Protein AF-A0A8B7BZ62-F1 (afdb_monomer)

Mean predicted aligned error: 19.77 Å

Organism: Phoenix dactylifera (NCBI:txid42345)

Sequence (1142 aa):
MVQLINSLLLLLLLLLPSIHLFSSAEAVYVDVVDFGAKPDGKTDSTKSFLSAWDAACGSTGPATILVPAGFFLVGHLAFYGPCKSSNITLQNDGTLVAPSDYANFGKVKQWMMFDRVQGLSVYGGTIDGRGSSLWACKTSGGNCPQGSTSLTFRNSKDVMIKGLSSIDSELYHIVIEGCQGVTVQGVKVRAPGNSPNTDGIHVQGSTDVTITGTSIGTGDDCVSVGPGTAGLWIEQVACGPGHGISIGSLGKSYDEKGVENVTVRTTVFAGTQNGLRIKTWGRPSKGFVKDVLFQNAVMHNVKHPVIIDQYYCPHHIDCPGQDSGVKISQVTYSNIRGSSASQVAVTFNCSSTNPCTGIRLEEIDLTHGNEPAKSSCECAEGTASGFVEPPSFYSVLNYGAKADGKTDSAQPLLKAWAAACRSSSPATIHVPAGSFLVSQAIFHGPCKNTAIKFSIHGTIVSPSYYGKSDASGKWIAFNNVEGVTIRGGNLDARGGALWTCKFDGRSCPTGAPSLIVSNSKNIAIDGVTSINSELFHIVILGCQGVRIRGVHILASENSPNTDGIHVQMSTGVSIVQANIRTGDDCISIGPGTSHLWIERVFCGPGHGISIGSLGKLGEGLQVEGVQNITVKSVMFANTQNGFRIKTWGTNARGYVKEVVFVDAVMRNVQNPIIIDQNYCPGNHNCPGQNSGIEISHVKYKNIRGTSATKVAVNFNCSPRNPCNGIRLKDIKLMYQNQWARCYCKHAYGIATGSRQLLLFVPRNSSQTPLKPLSISLPSPAVSPPPKSHCLSLRGLEMEEGEEVRNKQVVMKGFIAGAPKETDMELREGKARLRAPKGSGAILVKNLYLSCDPYMRGRMRENYDSYIPPFQPGSVIEGFGVSKVVDSDNPGFSAGELVSGLTGWEEYSLISKTEQLRKIQIKDIPLSYHVGLLGMPGFTAYAGFYEICSPKFGEYVFVSAASGAVGQLVGQLAKLYGCYVVGSAGTRQKVDLLKNKLGFDEAFNYKEESDLNIALKRCFPKGIDIYFDNVGGPMLDAALLNMRPHGRIAVCGMVSQHGVSDPQGIRNLHCLVSKSIRMQGFLQHDYLHLFPQFLDHIVSYYKQGKIVYMEDMSEGLESAPNSFVGLFTGKNVGKQVVWVSKE

pLDDT: mean 88.71, std 15.51, range [21.8, 98.88]

Nearest PDB structures (foldseek):
  4nh4-assembly1_A  TM=9.895E-01  e=1.134E-40  Zingiber officinale
  6eow-assembly1_A  TM=9.906E-01  e=1.157E-39  Rubus idaeus
  6ytz-assembly1_A-2  TM=9.722E-01  e=2.496E-40  Malus domestica
  6ysb-assembly2_A  TM=9.800E-01  e=1.263E-39  Pyrus ussuriensis x Pyrus communis
  6eow-assembly2_D-2  TM=9.826E-01  e=6.972E-39  Rubus idaeus

Secondary structure (DSSP, 8-state):
--HHHHHHHHHHHT-----------PPEEEEGGGGT--TEEEEE-HHHHHHHHHHHHT-SS-EEEEE-SSEEE---EEEE---S-S-EEEEE-SEEE--S-HHHHTTSSEEEEEES-BSEEEES-EEE--THHHHHHHHTT-------EEEEEES-EEEEEES-EEE--SS-SEEEES-EEEEEES-EEE--TT-TT--SEEEES-EEEEEES-EEE-SS-SEEE-TT-EEEEEEEEEE-SBS-EEEEEE-SSSS---EEEEEEEEEEEESBSEEEEEEEESS----EEEEEEEEEEEEEEESEEEEEEEEE-GGG-S-TTPPP--EEEEEEEEEEEEEESSSEEEEEE--SSS-EEEEEEEEEEEEETTEE-EEEEESEEEEEEEEEESPEEEEGGGGT--TEEEEE-HHHHHHHHHHHHH-SS-EEEEE-SSEEE-S-EEEE---S-S-EEEEE-SEEE--SSS--S-TT--SEEEES-BSEEEES-EEE--THHHHHHHHTT--------SEEEES-EEEEEES-EEES-SS-SEEEES-EEEEEES-EEE--TT-TT--SEEEES-EEEEEES-EEE-SS-SEEE-TT-EEEEEEEEEE-SBS-EEEEEE--S-TTPBPPPEEEEEEEEEEEESBSEEEEEEEESSS-BEEEEEEEEEEEEEEEESEEEEEEEEE-GGG-S--SS---EEEEEEEEEEEEEEESSSEEEEEE--SSS-EEEEEEEEEEEEETTEEPEEEEESEEEEEES-TT-------S--S--PPP-PPP---------------------PPTT-EEEEEEEEE-S--SSS--GGGEEEEEEEEESSPPTTS--EEEEEEEEE--TTHHHHTSSS---SSPPPPTTSBPEEEEEEEEEEESSTT--TT-EEEEEEESBSEEEES-GGG-EE----SS-GGGGGTTTSHHHHHHHHIIIIII---TT-EEEETTTTBTTHHHHHHHHHHTT-EEEEEESSHHHHHHHHHTT--SEEEETTT-S-HHHHHHHH-TT-EEEEEESS-HHHHHHHHHHEEEEEEEEE---GGGTT-SSPPPPS-TTHHHHTT-EEEE--GGGGGGGHHHHHHHHHHHHHTT-S---EEEEESGGGHHHHHHHHHHT--SBEEEEE-S--

Solvent-accessible surface area (backbone atoms only — not comparable to full-atom values): 55245 Å² total; per-residue (Å²): 127,69,72,66,53,56,58,54,52,57,55,58,66,71,66,62,73,80,81,66,81,70,69,75,58,68,69,46,76,36,50,26,53,84,52,68,32,41,61,72,52,70,48,78,20,39,67,12,51,52,52,37,44,53,55,41,35,65,26,81,27,44,17,36,38,36,39,63,72,38,29,29,19,33,60,76,41,79,49,74,41,78,40,64,21,63,40,37,33,41,42,30,60,20,31,43,31,44,64,84,54,42,78,64,51,14,65,40,63,54,30,31,34,40,34,38,38,45,30,39,34,39,36,38,30,36,39,36,34,65,15,66,66,50,38,53,34,54,75,71,70,50,98,60,57,82,26,19,21,40,35,36,41,30,54,24,33,47,33,39,40,35,50,30,33,40,32,30,31,33,14,32,36,32,38,39,32,47,25,40,41,36,40,38,35,45,33,36,35,45,39,58,55,83,33,64,60,20,26,33,37,35,38,25,43,22,34,46,34,37,42,30,56,26,41,26,20,14,28,18,30,32,34,32,34,33,54,38,23,35,41,37,41,37,34,46,34,40,30,39,34,16,41,17,39,30,43,35,73,38,40,87,41,52,82,49,54,36,33,34,44,37,38,39,34,46,31,38,32,38,59,10,52,22,31,46,36,39,35,24,26,10,32,68,24,69,21,36,40,36,49,32,39,41,31,46,34,42,33,39,47,10,35,30,38,35,34,38,34,25,64,43,46,79,92,61,61,98,33,83,91,40,54,14,34,42,40,40,34,42,38,37,41,31,44,35,35,42,32,18,64,28,59,55,24,34,37,36,44,36,15,85,86,30,45,29,37,56,34,36,42,30,34,28,44,34,22,27,82,94,40,72,19,27,25,41,77,35,49,65,42,64,52,72,46,79,58,59,34,38,42,47,48,36,50,23,56,85,48,71,30,44,64,71,52,70,48,71,23,25,66,14,48,52,50,33,46,55,53,42,29,65,28,91,54,51,20,34,36,33,43,63,72,43,30,28,14,34,68,50,40,78,49,74,42,81,45,76,26,56,43,37,34,41,39,32,62,19,34,44,29,42,62,85,74,75,71,71,42,62,100,81,40,53,33,34,36,40,36,39,37,45,30,38,34,42,34,37,29,35,41,36,41,51,14,62,64,49,44,52,37,53,73,72,70,50,95,64,71,83,48,28,32,45,33,37,42,30,54,26,34,48,35,37,40,37,44,34,32,40,29,31,33,36,14,30,32,35,39,42,33,48,27,40,39,35,42,36,31,49,32,38,36,47,41,54,59,79,34,64,64,22,26,35,39,36,38,24,42,22,35,48,34,35,43,34,48,31,40,30,25,17,27,19,30,34,34,30,37,34,53,39,22,31,45,35,40,38,35,47,32,40,32,40,35,17,42,18,41,29,40,38,77,41,41,79,64,55,73,78,41,81,45,59,38,31,35,46,34,39,38,34,46,35,38,38,35,56,12,54,23,31,45,37,38,34,25,22,12,21,59,10,35,38,40,40,35,48,32,38,40,35,42,33,41,36,37,48,12,40,33,36,34,35,36,32,24,56,45,52,81,88,78,61,93,59,71,76,74,33,11,37,46,39,36,35,41,38,35,39,34,46,34,36,44,31,25,63,30,63,52,29,33,39,36,44,36,11,82,82,29,43,30,36,56,33,34,41,32,39,66,49,48,27,22,94,94,35,81,36,35,57,46,76,34,49,65,41,56,51,77,47,82,48,99,81,71,76,76,79,75,85,81,81,84,91,78,82,92,74,88,74,78,87,81,87,81,85,89,87,83,90,86,90,89,84,87,88,84,89,86,78,97,70,87,79,72,82,74,94,74,65,66,40,86,24,51,31,37,26,35,66,54,73,52,75,48,59,76,52,49,85,46,39,46,79,42,86,45,74,38,62,78,57,32,59,80,92,61,45,15,32,22,28,37,36,29,28,38,40,54,60,79,70,56,60,61,18,36,32,88,88,64,100,50,99,53,79,53,64,59,60,73,34,65,40,72,34,43,22,30,29,35,29,62,22,50,42,26,90,91,51,54,61,72,40,44,34,33,28,77,39,49,46,33,45,58,36,78,41,62,71,54,86,64,50,41,74,64,80,73,81,94,53,67,69,68,38,51,51,28,71,73,16,67,37,30,47,37,23,49,48,39,44,56,66,62,38,55,75,59,72,67,38,33,34,40,28,36,51,18,46,26,50,34,26,45,48,36,48,36,54,38,43,76,57,47,31,48,32,37,32,29,23,79,38,66,71,47,23,50,42,39,39,76,69,53,64,31,77,42,58,40,36,65,80,78,50,95,47,62,49,60,54,47,42,72,78,29,80,84,32,30,40,32,36,44,32,40,30,38,54,74,61,44,35,30,45,44,74,38,44,29,72,65,13,22,33,21,39,70,42,42,58,71,47,66,41,46,84,74,68,73,82,72,81,43,62,66,40,36,68,80,27,54,35,49,74,44,75,65,59,58,76,85,47,54,89,47,49,66,61,48,49,56,51,52,53,48,35,41,78,69,64,73,46,79,85,57,66,32,78,39,74,37,68,86,39,43,48,55,59,46,37,31,59,82,74,57,68,60,50,24,28,46,34,30,40,53,45,86,133

Radius of gyration: 40.84 Å; Cα contacts (8 Å, |Δi|>4): 3275; chains: 1; bounding box: 92×83×151 Å

Foldseek 3Di:
DVVVVVVVVVVVVVPDDDPPVPPQQPAAEQELVVLPWDQEQPDASAVSVQVSLVVCLAGLHAYEYEDAAGETEYFAAEREDPGNDQAYEYEHPYEYAYDQPQQVRQQAAARHEYEAYHRYEYDAYEYEQNQPVQQVCVVVVHPGHQFYARYEYYLYEQYHYEHYEYENGNAEPYEYYNYENYEAYLYEYDDDLSRPRHEDYEYELYEQYEYANYEYEYVEEPYEYYFNYENYHAENYEYDAYAEYEYDQAPPDQETHEYEDHEHEHYEYANYQEHYEYHYDQAHHPYEYYHYHAENYEYHQHAAHADYYQHDQPPVPPHPPHGHNYAAEQHEHEQYEYEYVHLAHHEAPHGPVHAYYAYEAYNHYYPYVLHFGAHEHDSYYYDYDDDDTPAYEQELVVLPWDQALPDASQRSQQVSLVVCLADCTAYEYEDAAHETEHLAHEREDDGNDQRYEYEYHYEYEYDQAFDSDDVVQAHAEYEAYHNYEYEAYEQHDNLVNQQVCVVVVHDGDQFHESYEYELYEQYEYEHYEYENGVAEHYEYYNYEAYEYYNYEYDDDLCRPRHADYEYELYENYEHENYEHEYNEEPYEYYANYEHYHYYNYEDDAYAEHEYDQADLDAADAETHEYENAEHEQYEYANYQEHYEYHYAQHNYAYEYEHAEAERYEYHAYAAHAEYHNHDDPPVPPHPDRAHNYAAEQHEHEQYEYEHNDLERAEADHGPVHAHYAYEAENHYYDYPNHGGEHDHDSHYYAYDHDPDYDPYDDDDDDDDDDDDHDDDDDDDDDDDDDDDDDDDDDDDDPDPDDKDKKKFKFAAAADQFQAALVRIDIDIDIDGLEADAPLQKFKWFFFKFFQDLLLLVLSHDDDPRPDHHDDHPDFRKGKTKTATRYGNRPVDDGGWIKIFIAGLMRMGIGSPCVRIDTDPDDPDDRNCCCACLHQLVLLLVCLQCPQQVDAAAFAEEEEQLQARNNLNNQLVCVVRRYQYEYEAQDPVSQCCCVPPSPHPGYDHPVPDPALLVVQCVSCVPFHQEYEDAADDRNVLSNLVRHAAQHTYEHAYHLNQSRDNDGDDRDNCVSCVVRVYHYDYDGSVVVVVCSVVSCVVSVSCVVVVSRDADEDEAEASSCVSVLNSCVSVRNTGHTYMYGHDDD

InterPro domains:
  IPR000743 Glycoside hydrolase, family 28 [PF00295] (57-381)
  IPR000743 Glycoside hydrolase, family 28 [PF00295] (421-742)
  IPR000743 Glycoside hydrolase, family 28 [PS00502] (600-613)
  IPR006626 Parallel beta-helix repeat [SM00710] (179-205)
  IPR006626 Parallel beta-helix repeat [SM00710] (206-227)
  IPR006626 Parallel beta-helix repeat [SM00710] (259-280)
  IPR006626 Parallel beta-helix repeat [SM00710] (323-363)
  IPR006626 Parallel beta-helix repeat [SM00710] (543-569)
  IPR006626 Parallel beta-helix repeat [SM00710] (570-591)
  IPR006626 Parallel beta-helix repeat [SM00710] (593-613)
  IPR006626 Parallel beta-helix repeat [SM00710] (626-647)
  IPR006626 Parallel beta-helix repeat [SM00710] (690-730)
  IPR011032 GroES-like superfamily [SSF50129] (804-970)
  IPR011050 Pectin lyase fold/virulence factor [SSF51126] (12-393)
  IPR011050 Pectin lyase fold/virulence factor [SSF51126] (390-755)
  IPR012334 Pectin lyase fold [G3DSA:2.160.20.10] (17-390)
  IPR012334 Pectin lyase fold [G3DSA:2.160.20.10] (391-771)
  IPR013149 Alcohol dehydrogenase-like, C-terminal [PF00107] (964-1097)
  IPR020843 Enoylreductase domain [SM00829] (821-1137)
  IPR036291 NAD(P)-binding domain superfamily [SSF51735] (930-1100)

Structure (mmCIF, N/CA/C/O backbone):
data_AF-A0A8B7BZ62-F1
#
_entry.id   AF-A0A8B7BZ62-F1
#
loop_
_atom_site.group_PDB
_atom_site.id
_atom_site.type_symbol
_atom_site.label_atom_id
_atom_site.label_alt_id
_atom_site.label_comp_id
_atom_site.label_asym_id
_atom_site.label_entity_id
_atom_site.label_seq_id
_atom_site.pdbx_PDB_ins_code
_atom_site.Cartn_x
_atom_site.Cartn_y
_atom_site.Cartn_z
_atom_site.occupancy
_atom_site.B_iso_or_equiv
_atom_site.auth_seq_id
_atom_site.auth_comp_id
_atom_site.auth_asym_id
_atom_site.auth_atom_id
_atom_site.pdbx_PDB_model_num
ATOM 1 N N . MET A 1 1 ? -15.521 14.705 -86.692 1.00 53.94 1 MET A N 1
ATOM 2 C CA . MET A 1 1 ? -15.044 13.504 -85.967 1.00 53.94 1 MET A CA 1
ATOM 3 C C . MET A 1 1 ? -13.571 13.153 -86.238 1.00 53.94 1 MET A C 1
ATOM 5 O O . MET A 1 1 ? -13.030 12.355 -85.496 1.00 53.94 1 MET A O 1
ATOM 9 N N . VAL A 1 2 ? -12.884 13.782 -87.209 1.00 53.28 2 VAL A N 1
ATOM 10 C CA . VAL A 1 2 ? -11.437 13.561 -87.463 1.00 53.28 2 VAL A CA 1
ATOM 11 C C . VAL A 1 2 ? -10.533 14.599 -86.763 1.00 53.28 2 VAL A C 1
ATOM 13 O O . VAL A 1 2 ? -9.406 14.288 -86.400 1.00 53.28 2 VAL A O 1
ATOM 16 N N . GLN A 1 3 ? -11.033 15.801 -86.446 1.00 50.19 3 GLN A N 1
ATOM 17 C CA . GLN A 1 3 ? -10.258 16.819 -85.711 1.00 50.19 3 GLN A CA 1
ATOM 18 C C . GLN A 1 3 ? -10.189 16.606 -84.187 1.00 50.19 3 GLN A C 1
ATOM 20 O O . GLN A 1 3 ? -9.218 17.034 -83.578 1.00 50.19 3 GLN A O 1
ATOM 25 N N . LEU A 1 4 ? -11.142 15.894 -83.568 1.00 51.44 4 LEU A N 1
ATOM 26 C CA . LEU A 1 4 ? -11.062 15.564 -82.133 1.00 51.44 4 LEU A CA 1
ATOM 27 C C . LEU A 1 4 ? -10.100 14.401 -81.835 1.00 51.44 4 LEU A C 1
ATOM 29 O O . LEU A 1 4 ? -9.593 14.300 -80.724 1.00 51.44 4 LEU A O 1
ATOM 33 N N . ILE A 1 5 ? -9.827 13.541 -82.821 1.00 59.56 5 ILE A N 1
ATOM 34 C CA . ILE A 1 5 ? -8.940 12.381 -82.653 1.00 59.56 5 ILE A CA 1
ATOM 35 C C . ILE A 1 5 ? -7.467 12.815 -82.741 1.00 59.56 5 ILE A C 1
ATOM 37 O O . ILE A 1 5 ? -6.643 12.347 -81.960 1.00 59.56 5 ILE A O 1
ATOM 41 N N . ASN A 1 6 ? -7.141 13.791 -83.596 1.00 54.41 6 ASN A N 1
ATOM 42 C CA . ASN A 1 6 ? -5.765 14.282 -83.735 1.00 54.41 6 ASN A CA 1
ATOM 43 C C . ASN A 1 6 ? -5.299 15.152 -82.555 1.00 54.41 6 ASN A C 1
ATOM 45 O O . ASN A 1 6 ? -4.122 15.111 -82.205 1.00 54.41 6 ASN A O 1
ATOM 49 N N . SER A 1 7 ? -6.200 15.882 -81.888 1.00 55.78 7 SER A N 1
ATOM 50 C CA . SER A 1 7 ? -5.852 16.630 -80.669 1.00 55.78 7 SER A CA 1
ATOM 51 C C . SER A 1 7 ? -5.671 15.725 -79.445 1.00 55.78 7 SER A C 1
ATOM 53 O O . SER A 1 7 ? -4.888 16.061 -78.562 1.00 55.78 7 SER A O 1
ATOM 55 N N . LEU A 1 8 ? -6.329 14.559 -79.407 1.00 54.66 8 LEU A N 1
ATOM 56 C CA . LEU A 1 8 ? -6.158 13.582 -78.326 1.00 54.66 8 LEU A CA 1
ATOM 57 C C . LEU A 1 8 ? -4.870 12.754 -78.492 1.00 54.66 8 LEU A C 1
ATOM 59 O O . LEU A 1 8 ? -4.229 12.420 -77.498 1.00 54.66 8 LEU A O 1
ATOM 63 N N . LEU A 1 9 ? -4.440 12.490 -79.734 1.00 55.69 9 LEU A N 1
ATOM 64 C CA . LEU A 1 9 ? -3.168 11.809 -80.009 1.00 55.69 9 LEU A CA 1
ATOM 65 C C . LEU A 1 9 ? -1.947 12.688 -79.687 1.00 55.69 9 LEU A C 1
ATOM 67 O O . LEU A 1 9 ? -0.960 12.186 -79.156 1.00 55.69 9 LEU A O 1
ATOM 71 N N . LEU A 1 10 ? -2.019 14.000 -79.949 1.00 55.00 10 LEU A N 1
ATOM 72 C CA . LEU A 1 10 ? -0.923 14.926 -79.630 1.00 55.00 10 LEU A CA 1
ATOM 73 C C . LEU A 1 10 ? -0.783 15.177 -78.116 1.00 55.00 10 LEU A C 1
ATOM 75 O O . LEU A 1 10 ? 0.328 15.385 -77.635 1.00 55.00 10 LEU A O 1
ATOM 79 N N . LEU A 1 11 ? -1.886 15.108 -77.355 1.00 52.31 11 LEU A N 1
ATOM 80 C CA . LEU A 1 11 ? -1.854 15.223 -75.892 1.00 52.31 11 LEU A CA 1
ATOM 81 C C . LEU A 1 11 ? -1.342 13.939 -75.211 1.00 52.31 11 LEU A C 1
ATOM 83 O O . LEU A 1 11 ? -0.694 14.027 -74.172 1.00 52.31 11 LEU A O 1
ATOM 87 N N . LEU A 1 12 ? -1.571 12.757 -75.805 1.00 51.06 12 LEU A N 1
ATOM 88 C CA . LEU A 1 12 ? -1.003 11.496 -75.306 1.00 51.06 12 LEU A CA 1
ATOM 89 C C . LEU A 1 12 ? 0.510 11.375 -75.563 1.00 51.06 12 LEU A C 1
ATOM 91 O O . LEU A 1 12 ? 1.207 10.734 -74.782 1.00 51.06 12 LEU A O 1
ATOM 95 N N . LEU A 1 13 ? 1.032 12.010 -76.617 1.00 51.09 13 LEU A N 1
ATOM 96 C CA . LEU A 1 13 ? 2.467 12.007 -76.943 1.00 51.09 13 LEU A CA 1
ATOM 97 C C . LEU A 1 13 ? 3.294 13.004 -76.109 1.00 51.09 13 LEU A C 1
ATOM 99 O O . LEU A 1 13 ? 4.507 12.844 -76.013 1.00 51.09 13 LEU A O 1
ATOM 103 N N . LEU A 1 14 ? 2.654 13.986 -75.462 1.00 49.59 14 LEU A N 1
ATOM 104 C CA . LEU A 1 14 ? 3.299 14.947 -74.549 1.00 49.59 14 LEU A CA 1
ATOM 105 C C . LEU A 1 14 ? 3.217 14.540 -73.062 1.00 49.59 14 LEU A C 1
ATOM 107 O O . LEU A 1 14 ? 3.770 15.230 -72.210 1.00 49.59 14 LEU A O 1
ATOM 111 N N . LEU A 1 15 ? 2.563 13.413 -72.751 1.00 44.78 15 LEU A N 1
ATOM 112 C CA . LEU A 1 15 ? 2.465 12.816 -71.408 1.00 44.78 15 LEU A CA 1
ATOM 113 C C . LEU A 1 15 ? 3.318 11.547 -71.244 1.00 44.78 15 LEU A C 1
ATOM 115 O O . LEU A 1 15 ? 3.118 10.789 -70.298 1.00 44.78 15 LEU A O 1
ATOM 119 N N . LEU A 1 16 ? 4.290 11.322 -72.130 1.00 42.06 16 LEU A N 1
ATOM 120 C CA . LEU A 1 16 ? 5.411 10.429 -71.855 1.00 42.06 16 LEU A CA 1
ATOM 121 C C . LEU A 1 16 ? 6.459 11.222 -71.058 1.00 42.06 16 LEU A C 1
ATOM 123 O O . LEU A 1 16 ? 7.265 11.923 -71.674 1.00 42.06 16 LEU A O 1
ATOM 127 N N . PRO A 1 17 ? 6.514 11.140 -69.711 1.00 44.03 17 PRO A N 1
ATOM 128 C CA . PRO A 1 17 ? 7.795 11.348 -69.074 1.00 44.03 17 PRO A CA 1
ATOM 129 C C . PRO A 1 17 ? 8.704 10.244 -69.607 1.00 44.03 17 PRO A C 1
ATOM 131 O O . PRO A 1 17 ? 8.302 9.085 -69.728 1.00 44.03 17 PRO A O 1
ATOM 134 N N . SER A 1 18 ? 9.914 10.637 -69.971 1.00 44.94 18 SER A N 1
ATOM 135 C CA . SER A 1 18 ? 11.035 9.774 -70.288 1.00 44.94 18 SER A CA 1
ATOM 136 C C . SER A 1 18 ? 10.975 8.491 -69.456 1.00 44.94 18 SER A C 1
ATOM 138 O O . SER A 1 18 ? 11.281 8.509 -68.262 1.00 44.94 18 SER A O 1
ATOM 140 N N . ILE A 1 19 ? 10.607 7.366 -70.078 1.00 43.09 19 ILE A N 1
ATOM 141 C CA . ILE A 1 19 ? 10.974 6.050 -69.561 1.00 43.09 19 ILE A CA 1
ATOM 142 C C . ILE A 1 19 ? 12.484 5.976 -69.779 1.00 43.09 19 ILE A C 1
ATOM 144 O O . ILE A 1 19 ? 12.987 5.364 -70.718 1.00 43.09 19 ILE A O 1
ATOM 148 N N . HIS A 1 20 ? 13.229 6.661 -68.913 1.00 37.16 20 HIS A N 1
ATOM 149 C CA . HIS A 1 20 ? 14.495 6.113 -68.502 1.00 37.16 20 HIS A CA 1
ATOM 150 C C . HIS A 1 20 ? 14.131 4.735 -67.967 1.00 37.16 20 HIS A C 1
ATOM 152 O O . HIS A 1 20 ? 13.368 4.611 -67.008 1.00 37.16 20 HIS A O 1
ATOM 158 N N . LEU A 1 21 ? 14.619 3.701 -68.647 1.00 38.03 21 LEU A N 1
ATOM 159 C CA . LEU A 1 21 ? 14.908 2.432 -68.011 1.00 38.03 21 LEU A CA 1
ATOM 160 C C . LEU A 1 21 ? 15.762 2.777 -66.785 1.00 38.03 21 LEU A C 1
ATOM 162 O O . LEU A 1 21 ? 16.986 2.841 -66.868 1.00 38.03 21 LEU A O 1
ATOM 166 N N . PHE A 1 22 ? 15.119 3.090 -65.658 1.00 36.06 22 PHE A N 1
ATOM 167 C CA . PHE A 1 22 ? 15.750 2.976 -64.364 1.00 36.06 22 PHE A CA 1
ATOM 168 C C . PHE A 1 22 ? 16.018 1.487 -64.255 1.00 36.06 22 PHE A C 1
ATOM 170 O O . PHE A 1 22 ? 15.129 0.699 -63.939 1.00 36.06 22 PHE A O 1
ATOM 177 N N . SER A 1 23 ? 17.237 1.101 -64.631 1.00 39.88 23 SER A N 1
ATOM 178 C CA . SER A 1 23 ? 17.841 -0.121 -64.141 1.00 39.88 23 SER A CA 1
ATOM 179 C C . SER A 1 23 ? 17.548 -0.129 -62.647 1.00 39.88 23 SER A C 1
ATOM 181 O O . SER A 1 23 ? 18.068 0.720 -61.924 1.00 39.88 23 SER A O 1
ATOM 183 N N . SER A 1 24 ? 16.653 -1.010 -62.198 1.00 44.72 24 SER A N 1
ATOM 184 C CA . SER A 1 24 ? 16.583 -1.384 -60.792 1.00 44.72 24 SER A CA 1
ATOM 185 C C . SER A 1 24 ? 18.014 -1.748 -60.434 1.00 44.72 24 SER A C 1
ATOM 187 O O . SER A 1 24 ? 18.518 -2.744 -60.947 1.00 44.72 24 SER A O 1
ATOM 189 N N . ALA A 1 25 ? 18.710 -0.889 -59.688 1.00 54.84 25 ALA A N 1
ATOM 190 C CA . ALA A 1 25 ? 20.046 -1.211 -59.224 1.00 54.84 25 ALA A CA 1
ATOM 191 C C . ALA A 1 25 ? 19.901 -2.515 -58.436 1.00 54.84 25 ALA A C 1
ATOM 193 O O . ALA A 1 25 ? 19.158 -2.552 -57.454 1.00 54.84 25 ALA A O 1
ATOM 194 N N . GLU A 1 26 ? 20.499 -3.596 -58.941 1.00 61.78 26 GLU A N 1
ATOM 195 C CA . GLU A 1 26 ? 20.490 -4.884 -58.256 1.00 61.78 26 GLU A CA 1
ATOM 196 C C . GLU A 1 26 ? 20.993 -4.671 -56.829 1.00 61.78 26 GLU A C 1
ATOM 198 O O . GLU A 1 26 ? 21.992 -3.984 -56.603 1.00 61.78 26 GLU A O 1
ATOM 203 N N . ALA A 1 27 ? 20.254 -5.210 -55.860 1.00 71.56 27 ALA A N 1
ATOM 204 C CA . ALA A 1 27 ? 20.668 -5.150 -54.473 1.00 71.56 27 ALA A CA 1
ATOM 205 C C . ALA A 1 27 ? 21.987 -5.918 -54.328 1.00 71.56 27 ALA A C 1
ATOM 207 O O . ALA A 1 27 ? 22.071 -7.092 -54.693 1.00 71.56 27 ALA A O 1
ATOM 208 N N . VAL A 1 28 ? 23.018 -5.255 -53.807 1.00 84.19 28 VAL A N 1
ATOM 209 C CA . VAL A 1 28 ? 24.331 -5.876 -53.612 1.00 84.19 28 VAL A CA 1
ATOM 210 C C . VAL A 1 28 ? 24.292 -6.680 -52.318 1.00 84.19 28 VAL A C 1
ATOM 212 O O . VAL A 1 28 ? 24.067 -6.119 -51.247 1.00 84.19 28 VAL A O 1
ATOM 215 N N . TYR A 1 29 ? 24.520 -7.988 -52.409 1.00 91.31 29 TYR A N 1
ATOM 216 C CA . TYR A 1 29 ? 24.667 -8.872 -51.254 1.00 91.31 29 TYR A CA 1
ATOM 217 C C . TYR A 1 29 ? 26.150 -9.127 -50.989 1.00 91.31 29 TYR A C 1
ATOM 219 O O . TYR A 1 29 ? 26.885 -9.521 -51.891 1.00 91.31 29 TYR A O 1
ATOM 227 N N . VAL A 1 30 ? 26.586 -8.868 -49.758 1.00 93.94 30 VAL A N 1
ATOM 228 C CA . VAL A 1 30 ? 27.984 -8.937 -49.327 1.00 93.94 30 VAL A CA 1
ATOM 229 C C . VAL A 1 30 ? 28.073 -9.879 -48.125 1.00 93.94 30 VAL A C 1
ATOM 231 O O . VAL A 1 30 ? 27.804 -9.466 -46.998 1.00 93.94 30 VAL A O 1
ATOM 234 N N . ASP A 1 31 ? 28.417 -11.148 -48.342 1.00 96.44 31 ASP A N 1
ATOM 235 C CA . ASP A 1 31 ? 28.664 -12.092 -47.244 1.00 96.44 31 ASP A CA 1
ATOM 236 C C . ASP A 1 31 ? 30.082 -11.887 -46.697 1.00 96.44 31 ASP A C 1
ATOM 238 O O . ASP A 1 31 ? 31.056 -11.913 -47.447 1.00 96.44 31 ASP A O 1
ATOM 242 N N . VAL A 1 32 ? 30.232 -11.682 -45.386 1.00 97.56 32 VAL A N 1
ATOM 243 C CA . VAL A 1 32 ? 31.555 -11.478 -44.766 1.00 97.56 32 VAL A CA 1
ATOM 244 C C . VAL A 1 32 ? 32.507 -12.665 -44.973 1.00 97.56 32 VAL A C 1
ATOM 246 O O . VAL A 1 32 ? 33.730 -12.478 -44.961 1.00 97.56 32 VAL A O 1
ATOM 249 N N . VAL A 1 33 ? 31.979 -13.876 -45.184 1.00 97.12 33 VAL A N 1
ATOM 250 C CA . VAL A 1 33 ? 32.766 -15.089 -45.457 1.00 97.12 33 VAL A CA 1
ATOM 251 C C . VAL A 1 33 ? 33.427 -15.029 -46.835 1.00 97.12 33 VAL A C 1
ATOM 253 O O . VAL A 1 33 ? 34.568 -15.478 -46.969 1.00 97.12 33 VAL A O 1
ATOM 256 N N . ASP A 1 34 ? 32.801 -14.377 -47.820 1.00 96.94 34 ASP A N 1
ATOM 257 C CA . ASP A 1 34 ? 33.391 -14.165 -49.153 1.00 96.94 34 ASP A CA 1
ATOM 258 C C . ASP A 1 34 ? 34.636 -13.261 -49.094 1.00 96.94 34 ASP A C 1
ATOM 260 O O . ASP A 1 34 ? 35.518 -13.329 -49.950 1.00 96.94 34 ASP A O 1
ATOM 264 N N . PHE A 1 35 ? 34.758 -12.464 -48.028 1.00 96.75 35 PHE A N 1
ATOM 265 C CA . PHE A 1 35 ? 35.924 -11.627 -47.722 1.00 96.75 35 PHE A CA 1
ATOM 266 C C . PHE A 1 35 ? 36.904 -12.308 -46.751 1.00 96.75 35 PHE A C 1
ATOM 268 O O . PHE A 1 35 ? 37.828 -11.673 -46.232 1.00 96.75 35 PHE A O 1
ATOM 275 N N . GLY A 1 36 ? 36.723 -13.606 -46.489 1.00 96.31 36 GLY A N 1
ATOM 276 C CA . GLY A 1 36 ? 37.626 -14.431 -45.688 1.00 96.31 36 GLY A CA 1
ATOM 277 C C . GLY A 1 36 ? 37.320 -14.488 -44.190 1.00 96.31 36 GLY A C 1
ATOM 278 O O . GLY A 1 36 ? 38.152 -15.009 -43.442 1.00 96.31 36 GLY A O 1
ATOM 279 N N . ALA A 1 37 ? 36.165 -13.983 -43.736 1.00 97.56 37 ALA A N 1
ATOM 280 C CA . ALA A 1 37 ? 35.755 -14.139 -42.340 1.00 97.56 37 ALA A CA 1
ATOM 281 C C . ALA A 1 37 ? 35.527 -15.622 -42.013 1.00 97.56 37 ALA A C 1
ATOM 283 O O . ALA A 1 37 ? 35.009 -16.375 -42.841 1.00 97.56 37 ALA A O 1
ATOM 284 N N . LYS A 1 38 ? 35.880 -16.053 -40.795 1.00 96.62 38 LYS A N 1
ATOM 285 C CA . LYS A 1 38 ? 35.686 -17.447 -40.364 1.00 96.62 38 LYS A CA 1
ATOM 286 C C . LYS A 1 38 ? 34.768 -17.543 -39.139 1.00 96.62 38 LYS A C 1
ATOM 288 O O . LYS A 1 38 ? 35.062 -16.905 -38.129 1.00 96.62 38 LYS A O 1
ATOM 293 N N . PRO A 1 39 ? 33.718 -18.386 -39.181 1.00 96.75 39 PRO A N 1
ATOM 294 C CA . PRO A 1 39 ? 32.742 -18.544 -38.098 1.00 96.75 39 PRO A CA 1
ATOM 295 C C . PRO A 1 39 ? 33.232 -19.443 -36.937 1.00 96.75 39 PRO A C 1
ATOM 297 O O . PRO A 1 39 ? 32.460 -20.232 -36.393 1.00 96.75 39 PRO A O 1
ATOM 300 N N . ASP A 1 40 ? 34.512 -19.375 -36.555 1.00 95.19 40 ASP A N 1
ATOM 301 C CA . ASP A 1 40 ? 35.142 -20.276 -35.571 1.00 95.19 40 ASP A CA 1
ATOM 302 C C . ASP A 1 40 ? 35.373 -19.665 -34.170 1.00 95.19 40 ASP A C 1
ATOM 304 O O . ASP A 1 40 ? 35.807 -20.367 -33.251 1.00 95.19 40 ASP A O 1
ATOM 308 N N . GLY A 1 41 ? 35.112 -18.365 -34.002 1.00 93.6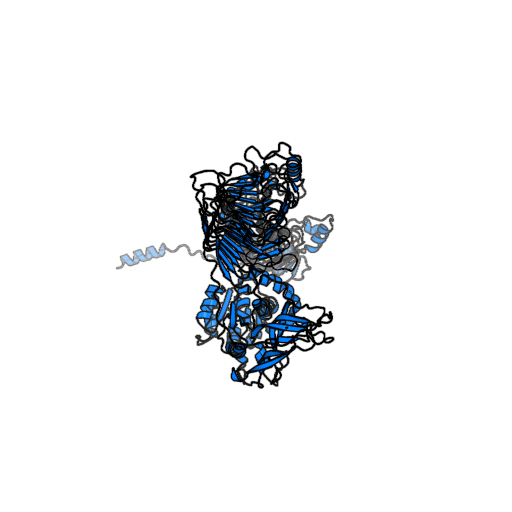9 41 GLY A N 1
ATOM 309 C CA . GLY A 1 41 ? 35.336 -17.593 -32.776 1.00 93.69 41 GLY A CA 1
ATOM 310 C C . GLY A 1 41 ? 36.809 -17.399 -32.402 1.00 93.69 41 GLY A C 1
ATOM 311 O O . GLY A 1 41 ? 37.102 -17.001 -31.274 1.00 93.69 41 GLY A O 1
ATOM 312 N N . LYS A 1 42 ? 37.740 -17.712 -33.311 1.00 93.75 42 LYS A N 1
ATOM 313 C CA . LYS A 1 42 ? 39.190 -17.760 -33.055 1.00 93.75 42 LYS A CA 1
ATOM 314 C C . LYS A 1 42 ? 40.005 -16.994 -34.088 1.00 93.75 42 LYS A C 1
ATOM 316 O O . LYS A 1 42 ? 41.006 -16.379 -33.732 1.00 93.75 42 LYS A O 1
ATOM 321 N N . THR A 1 43 ? 39.618 -17.064 -35.356 1.00 96.62 43 THR A N 1
ATOM 322 C CA . THR A 1 43 ? 40.302 -16.374 -36.447 1.00 96.62 43 THR A CA 1
ATOM 323 C C . THR A 1 43 ? 39.853 -14.920 -36.482 1.00 96.62 43 THR A C 1
ATOM 325 O O . THR A 1 43 ? 38.661 -14.636 -36.612 1.00 96.62 43 THR A O 1
ATOM 328 N N . ASP A 1 44 ? 40.814 -13.999 -36.400 1.00 97.25 44 ASP A N 1
ATOM 329 C CA . ASP A 1 44 ? 40.545 -12.569 -36.524 1.00 97.25 44 ASP A CA 1
ATOM 330 C C . ASP A 1 44 ? 39.956 -12.249 -37.908 1.00 97.25 44 ASP A C 1
ATOM 332 O O . ASP A 1 44 ? 40.633 -12.333 -38.934 1.00 97.25 44 ASP A O 1
ATOM 336 N N . SER A 1 45 ? 38.678 -11.877 -37.911 1.00 98.25 45 SER A N 1
ATOM 337 C CA . SER A 1 45 ? 37.895 -11.545 -39.101 1.00 98.25 45 SER A CA 1
ATOM 338 C C . SER A 1 45 ? 37.775 -10.030 -39.325 1.00 98.25 45 SER A C 1
ATOM 340 O O . SER A 1 45 ? 37.026 -9.599 -40.197 1.00 98.25 45 SER A O 1
ATOM 342 N N . THR A 1 46 ? 38.514 -9.195 -38.580 1.00 97.75 46 THR A N 1
ATOM 343 C CA . THR A 1 46 ? 38.381 -7.722 -38.613 1.00 97.75 46 THR A CA 1
ATOM 344 C C . THR A 1 46 ? 38.506 -7.151 -40.022 1.00 97.75 46 THR A C 1
ATOM 346 O O . THR A 1 46 ? 37.659 -6.377 -40.462 1.00 97.75 46 THR A O 1
ATOM 349 N N . LYS A 1 47 ? 39.543 -7.560 -40.766 1.00 98.06 47 LYS A N 1
ATOM 350 C CA . LYS A 1 47 ? 39.770 -7.075 -42.136 1.00 98.06 47 LYS A CA 1
ATOM 351 C C . LYS A 1 47 ? 38.636 -7.467 -43.079 1.00 98.06 47 LYS A C 1
ATOM 353 O O . LYS A 1 47 ? 38.233 -6.649 -43.893 1.00 98.06 47 LYS A O 1
ATOM 358 N N . SER A 1 48 ? 38.103 -8.677 -42.934 1.00 98.25 48 SER A N 1
ATOM 359 C CA . SER A 1 48 ? 37.005 -9.179 -43.761 1.00 98.25 48 SER A CA 1
ATOM 360 C C . SER A 1 48 ? 35.736 -8.349 -43.575 1.00 98.25 48 SER A C 1
ATOM 362 O O . SER A 1 48 ? 35.111 -7.960 -44.557 1.00 98.25 48 SER A O 1
ATOM 364 N N . PHE A 1 49 ? 35.405 -7.990 -42.332 1.00 98.44 49 PHE A N 1
ATOM 365 C CA . PHE A 1 49 ? 34.273 -7.107 -42.032 1.00 98.44 49 PHE A CA 1
ATOM 366 C C . PHE A 1 49 ? 34.469 -5.690 -42.587 1.00 98.44 49 PHE A C 1
ATOM 368 O O . PHE A 1 49 ? 33.530 -5.118 -43.137 1.00 98.44 49 PHE A O 1
ATOM 375 N N . LEU A 1 50 ? 35.678 -5.125 -42.478 1.00 98.25 50 LEU A N 1
ATOM 376 C CA . LEU A 1 50 ? 35.987 -3.807 -43.047 1.00 98.25 50 LEU A CA 1
ATOM 377 C C . LEU A 1 50 ? 35.884 -3.814 -44.579 1.00 98.25 50 LEU A C 1
ATOM 379 O O . LEU A 1 50 ? 35.271 -2.920 -45.152 1.00 98.25 50 LEU A O 1
ATOM 383 N N . SER A 1 51 ? 36.404 -4.847 -45.245 1.00 97.88 51 SER A N 1
ATOM 384 C CA . SER A 1 51 ? 36.297 -4.975 -46.703 1.00 97.88 51 SER A CA 1
ATOM 385 C C . SER A 1 51 ? 34.857 -5.195 -47.177 1.00 97.88 51 SER A C 1
ATOM 387 O O . SER A 1 51 ? 34.457 -4.617 -48.187 1.00 97.88 51 SER A O 1
ATOM 389 N N . ALA A 1 52 ? 34.061 -5.971 -46.436 1.00 97.81 52 ALA A N 1
ATOM 390 C CA . ALA A 1 52 ? 32.635 -6.122 -46.711 1.00 97.81 52 ALA A CA 1
ATOM 391 C C . ALA A 1 52 ? 31.887 -4.781 -46.566 1.00 97.81 52 ALA A C 1
ATOM 393 O O . ALA A 1 52 ? 31.055 -4.431 -47.406 1.00 97.81 52 ALA A O 1
ATOM 394 N N . TRP A 1 53 ? 32.221 -3.987 -45.542 1.00 97.88 53 TRP A N 1
ATOM 395 C CA . TRP A 1 53 ? 31.680 -2.637 -45.394 1.00 97.88 53 TRP A CA 1
ATOM 396 C C . TRP A 1 53 ? 32.065 -1.724 -46.556 1.00 97.88 53 TRP A C 1
ATOM 398 O O . TRP A 1 53 ? 31.184 -1.080 -47.118 1.00 97.88 53 TRP A O 1
ATOM 408 N N . ASP A 1 54 ? 33.338 -1.686 -46.954 1.00 96.94 54 ASP A N 1
ATOM 409 C CA . ASP A 1 54 ? 33.800 -0.850 -48.070 1.00 96.94 54 ASP A CA 1
ATOM 410 C C . ASP A 1 54 ? 33.062 -1.193 -49.374 1.00 96.94 54 ASP A C 1
ATOM 412 O O . ASP A 1 54 ? 32.653 -0.295 -50.118 1.00 96.94 54 ASP A O 1
ATOM 416 N N . ALA A 1 55 ? 32.822 -2.485 -49.624 1.00 95.94 55 ALA A N 1
ATOM 417 C CA . ALA A 1 55 ? 32.046 -2.952 -50.769 1.00 95.94 55 ALA A CA 1
ATOM 418 C C . ALA A 1 55 ? 30.583 -2.474 -50.714 1.00 95.94 55 ALA A C 1
ATOM 420 O O . ALA A 1 55 ? 30.080 -1.901 -51.683 1.00 95.94 55 ALA A O 1
ATOM 421 N N . ALA A 1 56 ? 29.906 -2.652 -49.575 1.00 96.25 56 ALA A N 1
ATOM 422 C CA . ALA A 1 56 ? 28.518 -2.221 -49.400 1.00 96.25 56 ALA A CA 1
ATOM 423 C C . ALA A 1 56 ? 28.371 -0.689 -49.442 1.00 96.25 56 ALA A C 1
ATOM 425 O O . ALA A 1 56 ? 27.496 -0.158 -50.125 1.00 96.25 56 ALA A O 1
ATOM 426 N N . CYS A 1 57 ? 29.261 0.034 -48.763 1.00 96.12 57 CYS A N 1
ATOM 427 C CA . CYS A 1 57 ? 29.284 1.494 -48.693 1.00 96.12 57 CYS A CA 1
ATOM 428 C C . CYS A 1 57 ? 29.628 2.134 -50.051 1.00 96.12 57 CYS A C 1
ATOM 430 O O . CYS A 1 57 ? 29.154 3.228 -50.373 1.00 96.12 57 CYS A O 1
ATOM 432 N N . GLY A 1 58 ? 30.412 1.436 -50.880 1.00 95.06 58 GLY A N 1
ATOM 433 C CA . GLY A 1 58 ? 30.735 1.818 -52.253 1.00 95.06 58 GLY A CA 1
ATOM 434 C C . GLY A 1 58 ? 29.638 1.532 -53.287 1.00 95.06 58 GLY A C 1
ATOM 435 O O . GLY A 1 58 ? 29.775 1.997 -54.425 1.00 95.06 58 GLY A O 1
ATOM 436 N N . SER A 1 59 ? 28.573 0.809 -52.919 1.00 93.31 59 SER A N 1
ATOM 437 C CA . SER A 1 59 ? 27.438 0.492 -53.799 1.00 93.31 59 SER A CA 1
ATOM 438 C C . SER A 1 59 ? 26.599 1.730 -54.119 1.00 93.31 59 SER A C 1
ATOM 440 O O . SER A 1 59 ? 26.370 2.581 -53.263 1.00 93.31 59 SER A O 1
ATOM 442 N N . THR A 1 60 ? 26.107 1.833 -55.354 1.00 91.06 60 THR A N 1
ATOM 443 C CA . THR A 1 60 ? 25.170 2.886 -55.787 1.00 91.06 60 THR A CA 1
ATOM 444 C C . THR A 1 60 ? 23.698 2.508 -55.581 1.00 91.06 60 THR A C 1
ATOM 446 O O . THR A 1 60 ? 22.834 3.375 -55.694 1.00 91.06 60 THR A O 1
ATOM 449 N N . GLY A 1 61 ? 23.407 1.236 -55.285 1.00 89.56 61 GLY A N 1
ATOM 450 C CA . GLY A 1 61 ? 22.073 0.717 -54.968 1.00 89.56 61 GLY A CA 1
ATOM 451 C C . GLY A 1 61 ? 21.963 0.227 -53.518 1.00 89.56 61 GLY A C 1
ATOM 452 O O . GLY A 1 61 ? 22.933 0.318 -52.758 1.00 89.56 61 GLY A O 1
ATOM 453 N N . PRO A 1 62 ? 20.801 -0.303 -53.097 1.00 94.12 62 PRO A N 1
ATOM 454 C CA . PRO A 1 62 ? 20.660 -0.938 -51.788 1.00 94.12 62 PRO A CA 1
ATOM 455 C C . PRO A 1 62 ? 21.707 -2.042 -51.588 1.00 94.12 62 PRO A C 1
ATOM 457 O O . PRO A 1 62 ? 21.987 -2.801 -52.518 1.00 94.12 62 PRO A O 1
ATOM 460 N N . ALA A 1 63 ? 22.287 -2.137 -50.394 1.00 95.62 63 ALA A N 1
ATOM 461 C CA . ALA A 1 63 ? 23.302 -3.143 -50.085 1.00 95.62 63 ALA A CA 1
ATOM 462 C C . ALA A 1 63 ? 22.987 -3.870 -48.776 1.00 95.62 63 ALA A C 1
ATOM 464 O O . ALA A 1 63 ? 22.590 -3.243 -47.796 1.00 95.62 63 ALA A O 1
ATOM 465 N N . THR A 1 64 ? 23.178 -5.188 -48.749 1.00 97.25 64 THR A N 1
ATOM 466 C CA . THR A 1 64 ? 23.027 -6.021 -47.551 1.00 97.25 64 THR A CA 1
ATOM 467 C C . THR A 1 64 ? 24.345 -6.712 -47.232 1.00 97.25 64 THR A C 1
ATOM 469 O O . THR A 1 64 ? 24.822 -7.520 -48.022 1.00 97.25 64 THR A O 1
ATOM 472 N N . ILE A 1 65 ? 24.913 -6.417 -46.066 1.00 98.12 65 ILE A N 1
ATOM 473 C CA . ILE A 1 65 ? 26.019 -7.163 -45.470 1.00 98.12 65 ILE A CA 1
ATOM 474 C C . ILE A 1 65 ? 25.415 -8.311 -44.663 1.00 98.12 65 ILE A C 1
ATOM 476 O O . ILE A 1 65 ? 24.633 -8.061 -43.744 1.00 98.12 65 ILE A O 1
ATOM 480 N N . LEU A 1 66 ? 25.770 -9.550 -44.997 1.00 97.62 66 LEU A N 1
ATOM 481 C CA . LEU A 1 66 ? 25.337 -10.748 -44.284 1.00 97.62 66 LEU A CA 1
ATOM 482 C C . LEU A 1 66 ? 26.460 -11.245 -43.372 1.00 97.62 66 LEU A C 1
ATOM 484 O O . LEU A 1 66 ? 27.569 -11.520 -43.829 1.00 97.62 66 LEU A O 1
ATOM 488 N N . VAL A 1 67 ? 26.152 -11.388 -42.085 1.00 98.00 67 VAL A N 1
ATOM 489 C CA . VAL A 1 67 ? 26.959 -12.145 -41.125 1.00 98.00 67 VAL A CA 1
ATOM 490 C C . VAL A 1 67 ? 26.215 -13.450 -40.852 1.00 98.00 67 VAL A C 1
ATOM 492 O O . VAL A 1 67 ? 25.206 -13.420 -40.144 1.00 98.00 67 VAL A O 1
ATOM 495 N N . PRO A 1 68 ? 26.654 -14.585 -41.418 1.00 96.88 68 PRO A N 1
ATOM 496 C CA . PRO A 1 68 ? 25.943 -15.846 -41.255 1.00 96.88 68 PRO A CA 1
ATOM 497 C C . PRO A 1 68 ? 26.064 -16.381 -39.822 1.00 96.88 68 PRO A C 1
ATOM 499 O O . PRO A 1 68 ? 26.826 -15.874 -38.999 1.00 96.88 68 PRO A O 1
ATOM 502 N N . ALA A 1 69 ? 25.315 -17.438 -39.508 1.00 96.19 69 ALA A N 1
ATOM 503 C CA . ALA A 1 69 ? 25.395 -18.092 -38.206 1.00 96.19 69 ALA A CA 1
ATOM 504 C C . ALA A 1 69 ? 26.821 -18.601 -37.911 1.00 96.19 69 ALA A C 1
ATOM 506 O O . ALA A 1 69 ? 27.446 -19.269 -38.735 1.00 96.19 69 ALA A O 1
ATOM 507 N N . GLY A 1 70 ? 27.329 -18.311 -36.713 1.00 94.31 70 GLY A N 1
ATOM 508 C CA . GLY A 1 70 ? 28.694 -18.648 -36.313 1.00 94.31 70 GLY A CA 1
ATOM 509 C C . GLY A 1 70 ? 29.243 -17.705 -35.250 1.00 94.31 70 GLY A C 1
ATOM 510 O O . GLY A 1 70 ? 28.562 -16.766 -34.843 1.00 94.31 70 GLY A O 1
ATOM 511 N N . PHE A 1 71 ? 30.475 -17.946 -34.802 1.00 98.19 71 PHE A N 1
ATOM 512 C CA . PHE A 1 71 ? 31.198 -17.029 -33.916 1.00 98.19 71 PHE A CA 1
ATOM 513 C C . PHE A 1 71 ? 32.306 -16.336 -34.708 1.00 98.19 71 PHE A C 1
ATOM 515 O O . PHE A 1 71 ? 33.120 -17.012 -35.324 1.00 98.19 71 PHE A O 1
ATOM 522 N N . PHE A 1 72 ? 32.382 -15.011 -34.680 1.00 98.50 72 PHE A N 1
ATOM 523 C CA . PHE A 1 72 ? 33.397 -14.251 -35.412 1.00 98.50 72 PHE A CA 1
ATOM 524 C C . PHE A 1 72 ? 34.206 -13.412 -34.435 1.00 98.50 72 PHE A C 1
ATOM 526 O O . PHE A 1 72 ? 33.676 -12.487 -33.821 1.00 98.50 72 PHE A O 1
ATOM 533 N N . LEU A 1 73 ? 35.492 -13.735 -34.289 1.00 98.12 73 LEU A N 1
ATOM 534 C CA . LEU A 1 73 ? 36.410 -12.902 -33.522 1.00 98.12 73 LEU A CA 1
ATOM 535 C C . LEU A 1 73 ? 36.726 -11.647 -34.340 1.00 98.12 73 LEU A C 1
ATOM 537 O O . LEU A 1 73 ? 37.277 -11.753 -35.436 1.00 98.12 73 LEU A O 1
ATOM 541 N N . VAL A 1 74 ? 36.393 -10.472 -33.812 1.00 97.31 74 VAL A N 1
ATOM 542 C CA . VAL A 1 74 ? 36.666 -9.188 -34.472 1.00 97.31 74 VAL A CA 1
ATOM 543 C C . VAL A 1 74 ? 37.243 -8.191 -33.473 1.00 97.31 74 VAL A C 1
ATOM 545 O O . VAL A 1 74 ? 36.721 -8.002 -32.378 1.00 97.31 74 VAL A O 1
ATOM 548 N N . GLY A 1 75 ? 38.344 -7.551 -33.854 1.00 95.31 75 GLY A N 1
ATOM 549 C CA . GLY A 1 75 ? 38.943 -6.418 -33.161 1.00 95.31 75 GLY A CA 1
ATOM 550 C C . GLY A 1 75 ? 38.183 -5.121 -33.443 1.00 95.31 75 GLY A C 1
ATOM 551 O O . GLY A 1 75 ? 36.971 -5.120 -33.615 1.00 95.31 75 GLY A O 1
ATOM 552 N N . HIS A 1 76 ? 38.893 -3.994 -33.478 1.00 95.00 76 HIS A N 1
ATOM 553 C CA . HIS A 1 76 ? 38.292 -2.676 -33.700 1.00 95.00 76 HIS A CA 1
ATOM 554 C C . HIS A 1 76 ? 37.684 -2.540 -35.109 1.00 95.00 76 HIS A C 1
ATOM 556 O O . HIS A 1 76 ? 38.407 -2.613 -36.105 1.00 95.00 76 HIS A O 1
ATOM 562 N N . LEU A 1 77 ? 36.375 -2.284 -35.181 1.00 96.81 77 LEU A N 1
ATOM 563 C CA . LEU A 1 77 ? 35.625 -2.056 -36.415 1.00 96.81 77 LEU A CA 1
ATOM 564 C C . LEU A 1 77 ? 35.139 -0.606 -36.477 1.00 96.81 77 LEU A C 1
ATOM 566 O O . LEU A 1 77 ? 34.241 -0.201 -35.743 1.00 96.81 77 LEU A O 1
ATOM 570 N N . ALA A 1 78 ? 35.716 0.174 -37.389 1.00 96.56 78 ALA A N 1
ATOM 571 C CA . ALA A 1 78 ? 35.301 1.546 -37.652 1.00 96.56 78 ALA A CA 1
ATOM 572 C C . ALA A 1 78 ? 34.749 1.660 -39.076 1.00 96.56 78 ALA A C 1
ATOM 574 O O . ALA A 1 78 ? 35.495 1.678 -40.054 1.00 96.56 78 ALA A O 1
ATOM 575 N N . PHE A 1 79 ? 33.428 1.742 -39.167 1.00 98.06 79 PHE A N 1
ATOM 576 C CA . PHE A 1 79 ? 32.661 1.849 -40.396 1.00 98.06 79 PHE A CA 1
ATOM 577 C C . PHE A 1 79 ? 32.352 3.321 -40.679 1.00 98.06 79 PHE A C 1
ATOM 579 O O . PHE A 1 79 ? 31.551 3.959 -39.989 1.00 98.06 79 PHE A O 1
ATOM 586 N N . TYR A 1 80 ? 33.024 3.884 -41.680 1.00 97.62 80 TYR A N 1
ATOM 587 C CA . TYR A 1 80 ? 32.889 5.295 -42.034 1.00 97.62 80 TYR A CA 1
ATOM 588 C C . TYR A 1 80 ? 31.967 5.491 -43.232 1.00 97.62 80 TYR A C 1
ATOM 590 O O . TYR A 1 80 ? 32.052 4.760 -44.218 1.00 97.62 80 TYR A O 1
ATOM 598 N N . GLY A 1 81 ? 31.131 6.525 -43.148 1.00 96.06 81 GLY A N 1
ATOM 599 C CA . GLY A 1 81 ? 30.497 7.167 -44.292 1.00 96.06 81 GLY A CA 1
ATOM 600 C C . GLY A 1 81 ? 31.144 8.523 -44.640 1.00 96.06 81 GLY A C 1
ATOM 601 O O . GLY A 1 81 ? 32.163 8.911 -44.049 1.00 96.06 81 GLY A O 1
ATOM 602 N N . PRO A 1 82 ? 30.545 9.287 -45.571 1.00 95.50 82 PRO A N 1
ATOM 603 C CA . PRO A 1 82 ? 29.277 8.993 -46.242 1.00 95.50 82 PRO A CA 1
ATOM 604 C C . PRO A 1 82 ? 29.403 7.839 -47.243 1.00 95.50 82 PRO A C 1
ATOM 606 O O . PRO A 1 82 ? 30.385 7.747 -47.977 1.00 95.50 82 PRO A O 1
ATOM 609 N N . CYS A 1 83 ? 28.388 6.978 -47.282 1.00 95.94 83 CYS A N 1
ATOM 610 C CA . CYS A 1 83 ? 28.284 5.917 -48.279 1.00 95.94 83 CYS A CA 1
ATOM 611 C C . CYS A 1 83 ? 27.596 6.424 -49.547 1.00 95.94 83 CYS A C 1
ATOM 613 O O . CYS A 1 83 ? 26.822 7.381 -49.506 1.00 95.94 83 CYS A O 1
ATOM 615 N N . LYS A 1 84 ? 27.876 5.778 -50.684 1.00 94.25 84 LYS A N 1
ATOM 616 C CA . LYS A 1 84 ? 27.188 6.081 -51.947 1.00 94.25 84 LYS A CA 1
ATOM 617 C C . LYS A 1 84 ? 25.724 5.636 -51.911 1.00 94.25 84 LYS A C 1
ATOM 619 O O . LYS A 1 84 ? 24.882 6.292 -52.516 1.00 94.25 84 LYS A O 1
ATOM 624 N N . SER A 1 85 ? 25.436 4.556 -51.186 1.00 89.25 85 SER A N 1
ATOM 625 C CA . SER A 1 85 ? 24.083 4.091 -50.896 1.00 89.25 85 SER A CA 1
ATOM 626 C C . SER A 1 85 ? 23.563 4.705 -49.600 1.00 89.25 85 SER A C 1
ATOM 628 O O . SER A 1 85 ? 24.281 4.768 -48.602 1.00 89.25 85 SER A O 1
ATOM 630 N N . SER A 1 86 ? 22.293 5.106 -49.608 1.00 90.25 86 SER A N 1
ATOM 631 C CA . SER A 1 86 ? 21.532 5.523 -48.425 1.00 90.25 86 SER A CA 1
ATOM 632 C C . SER A 1 86 ? 20.616 4.415 -47.893 1.00 90.25 86 SER A C 1
ATOM 634 O O . SER A 1 86 ? 19.686 4.695 -47.144 1.00 90.25 86 SER A O 1
ATOM 636 N N . ASN A 1 87 ? 20.814 3.167 -48.327 1.00 94.56 87 ASN A N 1
ATOM 637 C CA . ASN A 1 87 ? 20.052 2.013 -47.859 1.00 94.56 87 ASN A CA 1
ATOM 638 C C . ASN A 1 87 ? 20.996 0.822 -47.685 1.00 94.56 87 ASN A C 1
ATOM 640 O O . ASN A 1 87 ? 21.178 0.007 -48.595 1.00 94.56 87 ASN A O 1
ATOM 644 N N . ILE A 1 88 ? 21.632 0.767 -46.517 1.00 97.38 88 ILE A N 1
ATOM 645 C CA . ILE A 1 88 ? 22.556 -0.304 -46.153 1.00 97.38 88 ILE A CA 1
ATOM 646 C C . ILE A 1 88 ? 21.929 -1.115 -45.030 1.00 97.38 88 ILE A C 1
ATOM 648 O O . ILE A 1 88 ? 21.512 -0.569 -44.011 1.00 97.38 88 ILE A O 1
ATOM 652 N N . THR A 1 89 ? 21.879 -2.430 -45.204 1.00 98.19 89 THR A N 1
ATOM 653 C CA . THR A 1 89 ? 21.430 -3.373 -44.184 1.00 98.19 89 THR A CA 1
ATOM 654 C C . THR A 1 89 ? 22.606 -4.215 -43.706 1.00 98.19 89 THR A C 1
ATOM 656 O O . THR A 1 89 ? 23.278 -4.843 -44.510 1.00 98.19 89 THR A O 1
ATOM 659 N N . LEU A 1 90 ? 22.846 -4.264 -42.400 1.00 98.00 90 LEU A N 1
ATOM 660 C CA . LEU A 1 90 ? 23.683 -5.268 -41.752 1.00 98.00 90 LEU A CA 1
ATOM 661 C C . LEU A 1 90 ? 22.762 -6.331 -41.145 1.00 98.00 90 LEU A C 1
ATOM 663 O O . LEU A 1 90 ? 22.143 -6.102 -40.104 1.00 98.00 90 LEU A O 1
ATOM 667 N N . GLN A 1 91 ? 22.663 -7.478 -41.808 1.00 97.88 91 GLN A N 1
ATOM 668 C CA . GLN A 1 91 ? 21.930 -8.647 -41.335 1.00 97.88 91 GLN A CA 1
ATOM 669 C C . GLN A 1 91 ? 22.891 -9.544 -40.552 1.00 97.88 91 GLN A C 1
ATOM 671 O O . GLN A 1 91 ? 23.766 -10.176 -41.141 1.00 97.88 91 GLN A O 1
ATOM 676 N N . ASN A 1 92 ? 22.743 -9.586 -39.229 1.00 97.50 92 ASN A N 1
ATOM 677 C CA . ASN A 1 92 ? 23.566 -10.412 -38.357 1.00 97.50 92 ASN A CA 1
ATOM 678 C C . ASN A 1 92 ? 22.785 -11.620 -37.836 1.00 97.50 92 ASN A C 1
ATOM 680 O O . ASN A 1 92 ? 21.911 -11.484 -36.985 1.00 97.50 92 ASN A O 1
ATOM 684 N N . ASP A 1 93 ? 23.153 -12.809 -38.302 1.00 96.38 93 ASP A N 1
ATOM 685 C CA . ASP A 1 93 ? 22.606 -14.086 -37.834 1.00 96.38 93 ASP A CA 1
ATOM 686 C C . ASP A 1 93 ? 23.590 -14.829 -36.904 1.00 96.38 93 ASP A C 1
ATOM 688 O O . ASP A 1 93 ? 23.269 -15.893 -36.368 1.00 96.38 93 ASP A O 1
ATOM 692 N N . GLY A 1 94 ? 24.787 -14.273 -36.690 1.00 95.50 94 GLY A N 1
ATOM 693 C CA . GLY A 1 94 ? 25.863 -14.848 -35.885 1.00 95.50 94 GLY A CA 1
ATOM 694 C C . GLY A 1 94 ? 26.142 -14.115 -34.567 1.00 95.50 94 GLY A C 1
ATOM 695 O O . GLY A 1 94 ? 25.358 -13.299 -34.072 1.00 95.50 94 GLY A O 1
ATOM 696 N N . THR A 1 95 ? 27.298 -14.432 -33.984 1.00 98.44 95 THR A N 1
ATOM 697 C CA . THR A 1 95 ? 27.837 -13.827 -32.761 1.00 98.44 95 THR A CA 1
ATOM 698 C C . THR A 1 95 ? 29.177 -13.165 -33.068 1.00 98.44 95 THR A C 1
ATOM 700 O O . THR A 1 95 ? 30.143 -13.849 -33.404 1.00 98.44 95 THR A O 1
ATOM 703 N N . LEU A 1 96 ? 29.255 -11.845 -32.920 1.00 98.50 96 LEU A N 1
ATOM 704 C CA . LEU A 1 96 ? 30.508 -11.092 -32.963 1.00 98.50 96 LEU A CA 1
ATOM 705 C C . LEU A 1 96 ? 31.136 -11.113 -31.573 1.00 98.50 96 LEU A C 1
ATOM 707 O O . LEU A 1 96 ? 30.467 -10.791 -30.594 1.00 98.50 96 LEU A O 1
ATOM 711 N N . VAL A 1 97 ? 32.402 -11.507 -31.484 1.00 97.81 97 VAL A N 1
ATOM 712 C CA . VAL A 1 97 ? 33.102 -11.759 -30.222 1.00 97.81 97 VAL A CA 1
ATOM 713 C C . VAL A 1 97 ? 34.311 -10.836 -30.121 1.00 97.81 97 VAL A C 1
ATOM 715 O O . VAL A 1 97 ? 35.142 -10.804 -31.031 1.00 97.81 97 VAL A O 1
ATOM 718 N N . ALA A 1 98 ? 34.424 -10.109 -29.010 1.00 96.75 98 ALA A N 1
ATOM 719 C CA . ALA A 1 98 ? 35.565 -9.245 -28.736 1.00 96.75 98 ALA A CA 1
ATOM 720 C C . ALA A 1 98 ? 36.841 -10.058 -28.415 1.00 96.75 98 ALA A C 1
ATOM 722 O O . ALA A 1 98 ? 36.768 -11.203 -27.939 1.00 96.75 98 ALA A O 1
ATOM 723 N N . PRO A 1 99 ? 38.041 -9.486 -28.619 1.00 94.69 99 PRO A N 1
ATOM 724 C CA . PRO A 1 99 ? 39.287 -10.065 -28.127 1.00 94.69 99 PRO A CA 1
ATOM 725 C C . PRO A 1 99 ? 39.267 -10.236 -26.603 1.00 94.69 99 PRO A C 1
ATOM 727 O O . PRO A 1 99 ? 38.791 -9.373 -25.878 1.00 94.69 99 PRO A O 1
ATOM 730 N N . SER A 1 100 ? 39.832 -11.334 -26.092 1.00 90.44 100 SER A N 1
ATOM 731 C CA . SER A 1 100 ? 39.885 -11.597 -24.642 1.00 90.44 100 SER A CA 1
ATOM 732 C C . SER A 1 100 ? 40.946 -10.787 -23.883 1.00 90.44 100 SER A C 1
ATOM 734 O O . SER A 1 100 ? 40.963 -10.807 -22.655 1.00 90.44 100 SER A O 1
ATOM 736 N N . ASP A 1 101 ? 41.865 -10.118 -24.585 1.00 90.12 101 ASP A N 1
ATOM 737 C CA . ASP A 1 101 ? 42.923 -9.299 -23.980 1.00 90.12 101 ASP A CA 1
ATOM 738 C C . ASP A 1 101 ? 42.397 -7.908 -23.596 1.00 90.12 101 ASP A C 1
ATOM 740 O O . ASP A 1 101 ? 42.643 -6.914 -24.285 1.00 90.12 101 ASP A O 1
ATOM 744 N N . TYR A 1 102 ? 41.687 -7.833 -22.468 1.00 89.75 102 TYR A N 1
ATOM 745 C CA . TYR A 1 102 ? 41.112 -6.580 -21.971 1.00 89.75 102 TYR A CA 1
ATOM 746 C C . TYR A 1 102 ? 42.167 -5.490 -21.703 1.00 89.75 102 TYR A C 1
ATOM 748 O O . TYR A 1 102 ? 41.846 -4.303 -21.728 1.00 89.75 102 TYR A O 1
ATOM 756 N N . ALA A 1 103 ? 43.434 -5.849 -21.444 1.00 87.75 103 ALA A N 1
ATOM 757 C CA . ALA A 1 103 ? 44.482 -4.888 -21.092 1.00 87.75 103 ALA A CA 1
ATOM 758 C C . ALA A 1 103 ? 44.875 -3.997 -22.279 1.00 87.75 103 ALA A C 1
ATOM 760 O O . ALA A 1 103 ? 45.209 -2.820 -22.098 1.00 87.75 103 ALA A O 1
ATOM 761 N N . ASN A 1 104 ? 44.829 -4.546 -23.493 1.00 86.50 104 ASN A N 1
ATOM 762 C CA . ASN A 1 104 ? 45.063 -3.792 -24.721 1.00 86.50 104 ASN A CA 1
ATOM 763 C C . ASN A 1 104 ? 43.760 -3.396 -25.407 1.00 86.50 104 ASN A C 1
ATOM 765 O O . ASN A 1 104 ? 43.630 -2.246 -25.828 1.00 86.50 104 ASN A O 1
ATOM 769 N N . PHE A 1 105 ? 42.786 -4.304 -25.465 1.00 87.56 105 PHE A N 1
ATOM 770 C CA . PHE A 1 105 ? 41.504 -4.044 -26.107 1.00 87.56 105 PHE A CA 1
ATOM 771 C C . PHE A 1 105 ? 40.697 -2.965 -25.378 1.00 87.56 105 PHE A C 1
ATOM 773 O O . PHE A 1 105 ? 40.220 -2.036 -26.021 1.00 87.56 105 PHE A O 1
ATOM 780 N N . GLY A 1 106 ? 40.677 -2.964 -24.043 1.00 82.00 106 GLY A N 1
ATOM 781 C CA . GLY A 1 106 ? 39.963 -1.953 -23.257 1.00 82.00 106 GLY A CA 1
ATOM 782 C C . GLY A 1 106 ? 40.539 -0.535 -23.329 1.00 82.00 106 GLY A C 1
ATOM 783 O O . GLY A 1 106 ? 39.975 0.392 -22.745 1.00 82.00 106 GLY A O 1
ATOM 784 N N . LYS A 1 107 ? 41.661 -0.328 -24.036 1.00 87.75 107 LYS A N 1
ATOM 785 C CA . LYS A 1 107 ? 42.171 1.010 -24.399 1.00 87.75 107 LYS A CA 1
ATOM 786 C C . LYS A 1 107 ? 41.490 1.562 -25.656 1.00 87.75 107 LYS A C 1
ATOM 788 O O . LYS A 1 107 ? 41.514 2.773 -25.884 1.00 87.75 107 LYS A O 1
ATOM 793 N N . VAL A 1 108 ? 40.892 0.693 -26.472 1.00 87.19 108 VAL A N 1
ATOM 794 C CA . VAL A 1 108 ? 40.075 1.070 -27.626 1.00 87.19 108 VAL A CA 1
ATOM 795 C C . VAL A 1 108 ? 38.744 1.585 -27.090 1.00 87.19 108 VAL A C 1
ATOM 797 O O . VAL A 1 108 ? 37.987 0.840 -26.483 1.00 87.19 108 VAL A O 1
ATOM 800 N N . LYS A 1 109 ? 38.439 2.870 -27.291 1.00 89.50 109 LYS A N 1
ATOM 801 C CA . LYS A 1 109 ? 37.237 3.499 -26.708 1.00 89.50 109 LYS A CA 1
ATOM 802 C C . LYS A 1 109 ? 35.923 2.925 -27.249 1.00 89.50 109 LYS A C 1
ATOM 804 O O . LYS A 1 109 ? 34.935 2.855 -26.523 1.00 89.50 109 LYS A O 1
ATOM 809 N N . GLN A 1 110 ? 35.906 2.566 -28.528 1.00 94.62 110 GLN A N 1
ATOM 810 C CA . GLN A 1 110 ? 34.726 2.133 -29.271 1.00 94.62 110 GLN A CA 1
ATOM 811 C C . GLN A 1 110 ? 35.114 0.863 -30.012 1.00 94.62 110 GLN A C 1
ATOM 813 O O . GLN A 1 110 ? 36.031 0.925 -30.816 1.00 94.62 110 GLN A O 1
ATOM 818 N N . TRP A 1 111 ? 34.477 -0.270 -29.735 1.00 96.94 111 TRP A N 1
ATOM 819 C CA . TRP A 1 111 ? 34.781 -1.527 -30.409 1.00 96.94 111 TRP A CA 1
ATOM 820 C C . TRP A 1 111 ? 34.241 -1.514 -31.835 1.00 96.94 111 TRP A C 1
ATOM 822 O O . TRP A 1 111 ? 35.018 -1.657 -32.779 1.00 96.94 111 TRP A O 1
ATOM 832 N N . MET A 1 112 ? 32.931 -1.309 -31.981 1.00 97.62 112 MET A N 1
ATOM 833 C CA . MET A 1 112 ? 32.267 -1.185 -33.274 1.00 97.62 112 MET A CA 1
ATOM 834 C C . MET A 1 112 ? 31.615 0.182 -33.393 1.00 97.62 112 MET A C 1
ATOM 836 O O . MET A 1 112 ? 30.792 0.561 -32.558 1.00 97.62 112 MET A O 1
ATOM 840 N N . MET A 1 113 ? 31.971 0.928 -34.432 1.00 98.31 113 MET A N 1
ATOM 841 C CA . MET A 1 113 ? 31.485 2.284 -34.646 1.00 98.31 113 MET A CA 1
ATOM 842 C C . MET A 1 113 ? 31.000 2.476 -36.078 1.00 98.31 113 MET A C 1
ATOM 844 O O . MET A 1 113 ? 31.738 2.198 -37.015 1.00 98.31 113 MET A O 1
ATOM 848 N N . PHE A 1 114 ? 29.812 3.056 -36.226 1.00 98.56 114 PHE A N 1
ATOM 849 C CA . PHE A 1 114 ? 29.316 3.639 -37.471 1.00 98.56 114 PHE A CA 1
ATOM 850 C C . PHE A 1 114 ? 29.357 5.163 -37.354 1.00 98.56 114 PHE A C 1
ATOM 852 O O . PHE A 1 114 ? 28.719 5.727 -36.465 1.00 98.56 114 PHE A O 1
ATOM 859 N N . ASP A 1 115 ? 30.116 5.837 -38.217 1.00 98.50 115 ASP A N 1
ATOM 860 C CA . ASP A 1 115 ? 30.305 7.293 -38.163 1.00 98.50 115 ASP A CA 1
ATOM 861 C C . ASP A 1 115 ? 29.946 7.958 -39.494 1.00 98.50 115 ASP A C 1
ATOM 863 O O . ASP A 1 115 ? 30.467 7.576 -40.543 1.00 98.50 115 ASP A O 1
ATOM 867 N N . ARG A 1 116 ? 29.092 8.990 -39.441 1.00 98.19 116 ARG A N 1
ATOM 868 C CA . ARG A 1 116 ? 28.584 9.733 -40.615 1.00 98.19 116 ARG A CA 1
ATOM 869 C C . ARG A 1 116 ? 27.878 8.848 -41.651 1.00 98.19 116 ARG A C 1
ATOM 871 O O . ARG A 1 116 ? 28.056 9.033 -42.855 1.00 98.19 116 ARG A O 1
ATOM 878 N N . VAL A 1 117 ? 27.078 7.889 -41.186 1.00 97.38 117 VAL A N 1
ATOM 879 C CA . VAL A 1 117 ? 26.296 6.983 -42.041 1.00 97.38 117 VAL A CA 1
ATOM 880 C C . VAL A 1 117 ? 24.845 7.466 -42.134 1.00 97.38 117 VAL A C 1
ATOM 882 O O . VAL A 1 117 ? 24.304 7.996 -41.164 1.00 97.38 117 VAL A O 1
ATOM 885 N N . GLN A 1 118 ? 24.213 7.288 -43.297 1.00 96.94 118 GLN A N 1
ATOM 886 C CA . GLN A 1 118 ? 22.802 7.607 -43.516 1.00 96.94 118 GLN A CA 1
ATOM 887 C C . GLN A 1 118 ? 22.028 6.374 -43.998 1.00 96.94 118 GLN A C 1
ATOM 889 O O . GLN A 1 118 ? 22.481 5.702 -44.923 1.00 96.94 118 GLN A O 1
ATOM 894 N N . GLY A 1 119 ? 20.863 6.104 -43.398 1.00 96.88 119 GLY A N 1
ATOM 895 C CA . GLY A 1 119 ? 19.947 5.046 -43.841 1.00 96.88 119 GLY A CA 1
ATOM 896 C C . GLY A 1 119 ? 20.450 3.624 -43.572 1.00 96.88 119 GLY A C 1
ATOM 897 O O . GLY A 1 119 ? 20.333 2.737 -44.419 1.00 96.88 119 GLY A O 1
ATOM 898 N N . LEU A 1 120 ? 21.053 3.411 -42.398 1.00 98.31 120 LEU A N 1
ATOM 899 C CA . LEU A 1 120 ? 21.594 2.118 -41.971 1.00 98.31 120 LEU A CA 1
ATOM 900 C C . LEU A 1 120 ? 20.568 1.333 -41.148 1.00 98.31 120 LEU A C 1
ATOM 902 O O . LEU A 1 120 ? 20.060 1.834 -40.147 1.00 98.31 120 LEU A O 1
ATOM 906 N N . SER A 1 121 ? 20.335 0.072 -41.505 1.00 98.50 121 SER A N 1
ATOM 907 C CA . SER A 1 121 ? 19.564 -0.883 -40.703 1.00 98.50 121 SER A CA 1
ATOM 908 C C . SER A 1 121 ? 20.451 -2.010 -40.181 1.00 98.50 121 SER A C 1
ATOM 910 O O . SER A 1 121 ? 21.119 -2.673 -40.962 1.00 98.50 121 SER A O 1
ATOM 912 N N . VAL A 1 122 ? 20.439 -2.267 -38.875 1.00 98.25 122 VAL A N 1
ATOM 913 C CA . VAL A 1 122 ? 21.152 -3.374 -38.222 1.00 98.25 122 VAL A CA 1
ATOM 914 C C . VAL A 1 122 ? 20.130 -4.345 -37.637 1.00 98.25 122 VAL A C 1
ATOM 916 O O . VAL A 1 122 ? 19.345 -3.967 -36.762 1.00 98.25 122 VAL A O 1
ATOM 919 N N . TYR A 1 123 ? 20.143 -5.594 -38.101 1.00 97.38 123 TYR A N 1
ATOM 920 C CA . TYR A 1 123 ? 19.193 -6.629 -37.697 1.00 97.38 123 TYR A CA 1
ATOM 921 C C . TYR A 1 123 ? 19.876 -7.805 -37.005 1.00 97.38 123 TYR A C 1
ATOM 923 O O . TYR A 1 123 ? 20.834 -8.362 -37.528 1.00 97.38 123 TYR A O 1
ATOM 931 N N . GLY A 1 124 ? 19.300 -8.230 -35.879 1.00 92.50 124 GLY A N 1
ATOM 932 C CA . GLY A 1 124 ? 19.568 -9.527 -35.262 1.00 92.50 124 GLY A CA 1
ATOM 933 C C . GLY A 1 124 ? 20.960 -9.700 -34.653 1.00 92.50 124 GLY A C 1
ATOM 934 O O . GLY A 1 124 ? 21.712 -8.746 -34.457 1.00 92.50 124 GLY A O 1
ATOM 935 N N . GLY A 1 125 ? 21.258 -10.956 -34.319 1.00 95.94 125 GLY A N 1
ATOM 936 C CA . GLY A 1 125 ? 22.582 -11.413 -33.915 1.00 95.94 125 GLY A CA 1
ATOM 937 C C . GLY A 1 125 ? 22.981 -11.053 -32.489 1.00 95.94 125 GLY A C 1
ATOM 938 O O . GLY A 1 125 ? 22.230 -10.427 -31.732 1.00 95.94 125 GLY A O 1
ATOM 939 N N . THR A 1 126 ? 24.178 -11.499 -32.112 1.00 98.50 126 THR A N 1
ATOM 940 C CA . THR A 1 126 ? 24.764 -11.257 -30.788 1.00 98.50 126 THR A CA 1
ATOM 941 C C . THR A 1 126 ? 26.087 -10.508 -30.905 1.00 98.50 126 THR A C 1
ATOM 943 O O . THR A 1 126 ? 26.890 -10.778 -31.793 1.00 98.50 126 THR A O 1
ATOM 946 N N . ILE A 1 127 ? 26.314 -9.572 -29.990 1.00 98.12 127 ILE A N 1
ATOM 947 C CA . ILE A 1 127 ? 27.581 -8.873 -29.780 1.00 98.12 127 ILE A CA 1
ATOM 948 C C . ILE A 1 127 ? 28.044 -9.207 -28.366 1.00 98.12 127 ILE A C 1
ATOM 950 O O . ILE A 1 127 ? 27.385 -8.809 -27.407 1.00 98.12 127 ILE A O 1
ATOM 954 N N . ASP A 1 128 ? 29.149 -9.933 -28.250 1.00 98.19 128 ASP A N 1
ATOM 955 C CA . ASP A 1 128 ? 29.758 -10.347 -26.987 1.00 98.19 128 ASP A CA 1
ATOM 956 C C . ASP A 1 128 ? 31.031 -9.539 -26.715 1.00 98.19 128 ASP A C 1
ATOM 958 O O . ASP A 1 128 ? 32.071 -9.758 -27.343 1.00 98.19 128 ASP A O 1
ATOM 962 N N . GLY A 1 129 ? 30.932 -8.593 -25.778 1.00 97.06 129 GLY A N 1
ATOM 963 C CA . GLY A 1 129 ? 32.025 -7.702 -25.388 1.00 97.06 129 GLY A CA 1
ATOM 964 C C . GLY A 1 129 ? 33.058 -8.327 -24.446 1.00 97.06 129 GLY A C 1
ATOM 965 O O . GLY A 1 129 ? 34.100 -7.715 -24.221 1.00 97.06 129 GLY A O 1
ATOM 966 N N . ARG A 1 130 ? 32.802 -9.529 -23.903 1.00 95.69 130 ARG A N 1
ATOM 967 C CA . ARG A 1 130 ? 33.697 -10.273 -22.990 1.00 95.69 130 ARG A CA 1
ATOM 968 C C . ARG A 1 130 ? 34.256 -9.468 -21.805 1.00 95.69 130 ARG A C 1
ATOM 970 O O . ARG A 1 130 ? 35.370 -9.719 -21.343 1.00 95.69 130 ARG A O 1
ATOM 977 N N . GLY A 1 131 ? 33.470 -8.553 -21.242 1.00 96.31 131 GLY A N 1
ATOM 978 C CA . GLY A 1 131 ? 33.915 -7.594 -20.225 1.00 96.31 131 GLY A CA 1
ATOM 979 C C . GLY A 1 131 ? 34.267 -8.164 -18.845 1.00 96.31 131 GLY A C 1
ATOM 980 O O . GLY A 1 131 ? 34.841 -7.453 -18.018 1.00 96.31 131 GLY A O 1
ATOM 981 N N . SER A 1 132 ? 33.983 -9.442 -18.576 1.00 95.25 132 SER A N 1
ATOM 982 C CA . SER A 1 132 ? 34.134 -10.058 -17.245 1.00 95.25 132 SER A CA 1
ATOM 983 C C . SER A 1 132 ? 35.520 -9.894 -16.612 1.00 95.25 132 SER A C 1
ATOM 985 O O . SER A 1 132 ? 35.620 -9.569 -15.425 1.00 95.25 132 SER A O 1
ATOM 987 N N . SER A 1 133 ? 36.594 -10.053 -17.389 1.00 94.38 133 SER A N 1
ATOM 988 C CA . SER A 1 133 ? 37.966 -9.886 -16.891 1.00 94.38 133 SER A CA 1
ATOM 989 C C . SER A 1 133 ? 38.296 -8.434 -16.532 1.00 94.38 133 SER A C 1
ATOM 991 O O . SER A 1 133 ? 38.955 -8.187 -15.519 1.00 94.38 133 SER A O 1
ATOM 993 N N . LEU A 1 134 ? 37.790 -7.463 -17.300 1.00 95.06 134 LEU A N 1
ATOM 994 C CA . LEU A 1 134 ? 37.967 -6.046 -16.985 1.00 95.06 134 LEU A CA 1
ATOM 995 C C . LEU A 1 134 ? 37.227 -5.671 -15.700 1.00 95.06 134 LEU A C 1
ATOM 997 O O . LEU A 1 134 ? 37.770 -4.956 -14.855 1.00 95.06 134 LEU A O 1
ATOM 1001 N N . TRP A 1 135 ? 35.995 -6.152 -15.535 1.00 95.56 135 TRP A N 1
ATOM 1002 C CA . TRP A 1 135 ? 35.216 -5.878 -14.332 1.00 95.56 135 TRP A CA 1
ATOM 1003 C C . TRP A 1 135 ? 35.899 -6.445 -13.089 1.00 95.56 135 TRP A C 1
ATOM 1005 O O . TRP A 1 135 ? 36.014 -5.732 -12.097 1.00 95.56 135 TRP A O 1
ATOM 1015 N N . ALA A 1 136 ? 36.436 -7.668 -13.162 1.00 93.94 136 ALA A N 1
ATOM 1016 C CA . ALA A 1 136 ? 37.199 -8.266 -12.066 1.00 93.94 136 ALA A CA 1
ATOM 1017 C C . ALA A 1 136 ? 38.404 -7.397 -11.658 1.00 93.94 136 ALA A C 1
ATOM 1019 O O . ALA A 1 136 ? 38.616 -7.164 -10.468 1.00 93.94 136 ALA A O 1
ATOM 1020 N N . CYS A 1 137 ? 39.136 -6.852 -12.637 1.00 94.31 137 CYS A N 1
ATOM 1021 C CA . CYS A 1 137 ? 40.232 -5.911 -12.397 1.00 94.31 137 CYS A CA 1
ATOM 1022 C C . CYS A 1 137 ? 39.744 -4.626 -11.696 1.00 94.31 137 CYS A C 1
ATOM 1024 O O . CYS A 1 137 ? 40.328 -4.192 -10.698 1.00 94.31 137 CYS A O 1
ATOM 1026 N N . LYS A 1 138 ? 38.658 -4.013 -12.196 1.00 92.69 138 LYS A N 1
ATOM 1027 C CA . LYS A 1 138 ? 38.090 -2.778 -11.623 1.00 92.69 138 LYS A CA 1
ATOM 1028 C C . LYS A 1 138 ? 37.614 -3.005 -10.184 1.00 92.69 138 LYS A C 1
ATOM 1030 O O . LYS A 1 138 ? 37.898 -2.194 -9.307 1.00 92.69 138 LYS A O 1
ATOM 1035 N N . THR A 1 139 ? 36.942 -4.126 -9.920 1.00 90.56 139 THR A N 1
ATOM 1036 C CA . THR A 1 139 ? 36.456 -4.490 -8.582 1.00 90.56 139 THR A CA 1
ATOM 1037 C C . THR A 1 139 ? 37.595 -4.755 -7.597 1.00 90.56 139 THR A C 1
ATOM 1039 O O . THR A 1 139 ? 37.455 -4.426 -6.421 1.00 90.56 139 THR A O 1
ATOM 1042 N N . SER A 1 140 ? 38.736 -5.292 -8.044 1.00 91.62 140 SER A N 1
ATOM 1043 C CA . SER A 1 140 ? 39.902 -5.506 -7.176 1.00 91.62 140 SER A CA 1
ATOM 1044 C C . SER A 1 140 ? 40.707 -4.230 -6.888 1.00 91.62 140 SER A C 1
ATOM 1046 O O . SER A 1 140 ? 41.729 -4.309 -6.210 1.00 91.62 140 SER A O 1
ATOM 1048 N N . GLY A 1 141 ? 40.305 -3.072 -7.428 1.00 86.81 141 GLY A N 1
ATOM 1049 C CA . GLY A 1 141 ? 41.067 -1.823 -7.323 1.00 86.81 141 GLY A CA 1
ATOM 1050 C C . GLY A 1 141 ? 42.393 -1.851 -8.092 1.00 86.81 141 GLY A C 1
ATOM 1051 O O . GLY A 1 141 ? 43.323 -1.130 -7.735 1.00 86.81 141 GLY A O 1
ATOM 1052 N N . GLY A 1 142 ? 42.508 -2.710 -9.111 1.00 87.69 142 GLY A N 1
ATOM 1053 C CA . GLY A 1 142 ? 43.705 -2.804 -9.946 1.00 87.69 142 GLY A CA 1
ATOM 1054 C C . GLY A 1 142 ? 43.892 -1.589 -10.862 1.00 87.69 142 GLY A C 1
ATOM 1055 O O . GLY A 1 142 ? 42.990 -0.773 -11.048 1.00 87.69 142 GLY A O 1
ATOM 1056 N N . ASN A 1 143 ? 45.067 -1.484 -11.488 1.00 91.19 143 ASN A N 1
ATOM 1057 C CA . ASN A 1 143 ? 45.299 -0.517 -12.562 1.00 91.19 143 ASN A CA 1
ATOM 1058 C C . ASN A 1 143 ? 44.729 -1.065 -13.880 1.00 91.19 143 ASN A C 1
ATOM 1060 O O . ASN A 1 143 ? 45.376 -1.865 -14.557 1.00 91.19 143 ASN A O 1
ATOM 1064 N N . CYS A 1 144 ? 43.503 -0.669 -14.212 1.00 92.25 144 CYS A N 1
ATOM 1065 C CA . CYS A 1 144 ? 42.734 -1.221 -15.328 1.00 92.25 144 CYS A CA 1
ATOM 1066 C C . CYS A 1 144 ? 42.462 -0.145 -16.389 1.00 92.25 144 CYS A C 1
ATOM 1068 O O . CYS A 1 144 ? 42.303 1.028 -16.040 1.00 92.25 144 CYS A O 1
ATOM 1070 N N . PRO A 1 145 ? 42.357 -0.512 -17.678 1.00 93.06 145 PRO A N 1
ATOM 1071 C CA . PRO A 1 145 ? 41.930 0.431 -18.703 1.00 93.06 145 PRO A CA 1
ATOM 1072 C C . PRO A 1 145 ? 40.458 0.844 -18.514 1.00 93.06 145 PRO A C 1
ATOM 1074 O O . PRO A 1 145 ? 39.709 0.239 -17.744 1.00 93.06 145 PRO A O 1
ATOM 1077 N N . GLN A 1 146 ? 40.034 1.893 -19.225 1.00 91.06 146 GLN A N 1
ATOM 1078 C CA . GLN A 1 146 ? 38.669 2.422 -19.117 1.00 91.06 146 GLN A CA 1
ATOM 1079 C C . GLN A 1 146 ? 37.614 1.400 -19.578 1.00 91.06 146 GLN A C 1
ATOM 1081 O O . GLN A 1 146 ? 36.563 1.291 -18.941 1.00 91.06 146 GLN A O 1
ATOM 1086 N N . GLY A 1 147 ? 37.922 0.627 -20.621 1.00 94.38 147 GLY A N 1
ATOM 1087 C CA . GLY A 1 147 ? 37.018 -0.323 -21.265 1.00 94.38 147 GLY A CA 1
ATOM 1088 C C . GLY A 1 147 ? 36.463 0.202 -22.587 1.00 94.38 147 GLY A C 1
ATOM 1089 O O . GLY A 1 147 ? 36.387 1.416 -22.804 1.00 94.38 147 GLY A O 1
ATOM 1090 N N . SER A 1 148 ? 36.074 -0.726 -23.458 1.00 95.62 148 SER A N 1
ATOM 1091 C CA . SER A 1 148 ? 35.495 -0.429 -24.767 1.00 95.62 148 SER A CA 1
ATOM 1092 C C . SER A 1 148 ? 33.965 -0.408 -24.763 1.00 95.62 148 SER A C 1
ATOM 1094 O O . SER A 1 148 ? 33.312 -1.259 -24.159 1.00 95.62 148 SER A O 1
ATOM 1096 N N . THR A 1 149 ? 33.373 0.554 -25.475 1.00 97.50 149 THR A N 1
ATOM 1097 C CA . THR A 1 149 ? 31.937 0.538 -25.801 1.00 97.50 149 THR A CA 1
ATOM 1098 C C . THR A 1 149 ? 31.670 -0.471 -26.911 1.00 97.50 149 THR A C 1
ATOM 1100 O O . THR A 1 149 ? 32.324 -0.398 -27.949 1.00 97.50 149 THR A O 1
ATOM 1103 N N . SER A 1 150 ? 30.682 -1.354 -26.747 1.00 97.94 150 SER A N 1
ATOM 1104 C CA . SER A 1 150 ? 30.436 -2.428 -27.721 1.00 97.94 150 SER A CA 1
ATOM 1105 C C . SER A 1 150 ? 29.980 -1.915 -29.089 1.00 97.94 150 SER A C 1
ATOM 1107 O O . SER A 1 150 ? 30.564 -2.287 -30.105 1.00 97.94 150 SER A O 1
ATOM 1109 N N . LEU A 1 151 ? 28.966 -1.047 -29.132 1.00 98.38 151 LEU A N 1
ATOM 1110 C CA . LEU A 1 151 ? 28.410 -0.518 -30.378 1.00 98.38 151 LEU A CA 1
ATOM 1111 C C . LEU A 1 151 ? 28.160 0.990 -30.282 1.00 98.38 151 LEU A C 1
ATOM 1113 O O . LEU A 1 151 ? 27.526 1.468 -29.348 1.00 98.38 151 LEU A O 1
ATOM 1117 N N . THR A 1 152 ? 28.645 1.753 -31.257 1.00 98.69 152 THR A N 1
ATOM 1118 C CA . THR A 1 152 ? 28.496 3.213 -31.315 1.00 98.69 152 THR A CA 1
ATOM 1119 C C . THR A 1 152 ? 27.958 3.658 -32.669 1.00 98.69 152 THR A C 1
ATOM 1121 O O . THR A 1 152 ? 28.500 3.292 -33.708 1.00 98.69 152 THR A O 1
ATOM 1124 N N . PHE A 1 153 ? 26.950 4.522 -32.658 1.00 98.69 153 PHE A N 1
ATOM 1125 C CA . PHE A 1 153 ? 26.516 5.296 -33.816 1.00 98.69 153 PHE A CA 1
ATOM 1126 C C . PHE A 1 153 ? 26.851 6.755 -33.561 1.00 98.69 153 PHE A C 1
ATOM 1128 O O . PHE A 1 153 ? 26.444 7.322 -32.545 1.00 98.69 153 PHE A O 1
ATOM 1135 N N . ARG A 1 154 ? 27.613 7.352 -34.473 1.00 98.56 154 ARG A N 1
ATOM 1136 C CA . ARG A 1 154 ? 28.115 8.713 -34.337 1.00 98.56 154 ARG A CA 1
ATOM 1137 C C . ARG A 1 154 ? 27.776 9.547 -35.565 1.00 98.56 154 ARG A C 1
ATOM 1139 O O . ARG A 1 154 ? 27.935 9.080 -36.692 1.00 98.56 154 ARG A O 1
ATOM 1146 N N . ASN A 1 155 ? 27.316 10.780 -35.363 1.00 98.44 155 ASN A N 1
ATOM 1147 C CA . ASN A 1 155 ? 27.048 11.755 -36.433 1.00 98.44 155 ASN A CA 1
ATOM 1148 C C . ASN A 1 155 ? 26.192 11.202 -37.592 1.00 98.44 155 ASN A C 1
ATOM 1150 O O . ASN A 1 155 ? 26.416 11.558 -38.749 1.00 98.44 155 ASN A O 1
ATOM 1154 N N . SER A 1 156 ? 25.281 10.272 -37.305 1.00 98.62 156 SER A N 1
ATOM 1155 C CA . SER A 1 156 ? 24.583 9.463 -38.311 1.00 98.62 156 SER A CA 1
ATOM 1156 C C . SER A 1 156 ? 23.097 9.813 -38.388 1.00 98.62 156 SER A C 1
ATOM 1158 O O . SER A 1 156 ? 22.540 10.409 -37.463 1.00 98.62 156 SER A O 1
ATOM 1160 N N . LYS A 1 157 ? 22.452 9.469 -39.506 1.00 98.44 157 LYS A N 1
ATOM 1161 C CA . LYS A 1 157 ? 21.043 9.789 -39.770 1.00 98.44 157 LYS A CA 1
ATOM 1162 C C . LYS A 1 157 ? 20.247 8.570 -40.211 1.00 98.44 157 LYS A C 1
ATOM 1164 O O . LYS A 1 157 ? 20.780 7.726 -40.926 1.00 98.44 157 LYS A O 1
ATOM 1169 N N . ASP A 1 158 ? 18.977 8.513 -39.824 1.00 98.19 158 ASP A N 1
ATOM 1170 C CA . ASP A 1 158 ? 18.031 7.475 -40.252 1.00 98.19 158 ASP A CA 1
ATOM 1171 C C . ASP A 1 158 ? 18.564 6.058 -39.967 1.00 98.19 158 ASP A C 1
ATOM 1173 O O . ASP A 1 158 ? 18.778 5.250 -40.873 1.00 98.19 158 ASP A O 1
ATOM 1177 N N . VAL A 1 159 ? 18.849 5.774 -38.692 1.00 98.75 159 VAL A N 1
ATOM 1178 C CA . VAL A 1 159 ? 19.418 4.491 -38.245 1.00 98.75 159 VAL A CA 1
ATOM 1179 C C . VAL A 1 159 ? 18.342 3.617 -37.603 1.00 98.75 159 VAL A C 1
ATOM 1181 O O . VAL A 1 159 ? 17.637 4.053 -36.694 1.00 98.75 159 VAL A O 1
ATOM 1184 N N . MET A 1 160 ? 18.256 2.353 -38.012 1.00 98.50 160 MET A N 1
ATOM 1185 C CA . MET A 1 160 ? 17.400 1.330 -37.407 1.00 98.50 160 MET A CA 1
ATOM 1186 C C . MET A 1 160 ? 18.256 0.238 -36.762 1.00 98.50 160 MET A C 1
ATOM 1188 O O . MET A 1 160 ? 19.124 -0.334 -37.410 1.00 98.50 160 MET A O 1
ATOM 1192 N N . ILE A 1 161 ? 17.982 -0.105 -35.507 1.00 98.69 161 ILE A N 1
ATOM 1193 C CA . ILE A 1 161 ? 18.602 -1.223 -34.786 1.00 98.69 161 ILE A CA 1
ATOM 1194 C C . ILE A 1 161 ? 17.476 -2.122 -34.295 1.00 98.69 161 ILE A C 1
ATOM 1196 O O . ILE A 1 161 ? 16.658 -1.687 -33.482 1.00 98.69 161 ILE A O 1
ATOM 1200 N N . LYS A 1 162 ? 17.413 -3.374 -34.751 1.00 97.50 162 LYS A N 1
ATOM 1201 C CA . LYS A 1 162 ? 16.291 -4.255 -34.416 1.00 97.50 162 LYS A CA 1
ATOM 1202 C C . LYS A 1 162 ? 16.706 -5.680 -34.073 1.00 97.50 162 LYS A C 1
ATOM 1204 O O . LYS A 1 162 ? 17.393 -6.344 -34.838 1.00 97.50 162 LYS A O 1
ATOM 1209 N N . GLY A 1 163 ? 16.224 -6.178 -32.934 1.00 87.88 163 GLY A N 1
ATOM 1210 C CA . GLY A 1 163 ? 16.374 -7.582 -32.520 1.00 87.88 163 GLY A CA 1
ATOM 1211 C C . GLY A 1 163 ? 17.788 -8.010 -32.105 1.00 87.88 163 GLY A C 1
ATOM 1212 O O . GLY A 1 163 ? 18.014 -9.194 -31.872 1.00 87.88 163 GLY A O 1
ATOM 1213 N N . LEU A 1 164 ? 18.724 -7.067 -32.004 1.00 96.69 164 LEU A N 1
ATOM 1214 C CA . LEU A 1 164 ? 20.108 -7.292 -31.589 1.00 96.69 164 LEU A CA 1
ATOM 1215 C C . LEU A 1 164 ? 20.200 -7.699 -30.108 1.00 96.69 164 LEU A C 1
ATOM 1217 O O . LEU A 1 164 ? 19.496 -7.143 -29.260 1.00 96.69 164 LEU A O 1
ATOM 1221 N N . SER A 1 165 ? 21.110 -8.619 -29.783 1.00 98.06 165 SER A N 1
ATOM 1222 C CA . SER A 1 165 ? 21.513 -8.919 -28.403 1.00 98.06 165 SER A CA 1
ATOM 1223 C C . SER A 1 165 ? 22.932 -8.414 -28.134 1.00 98.06 165 SER A C 1
ATOM 1225 O O . SER A 1 165 ? 23.865 -8.808 -28.821 1.00 98.06 165 SER A O 1
ATOM 1227 N N . SER A 1 166 ? 23.122 -7.560 -27.130 1.00 98.44 166 SER A N 1
ATOM 1228 C CA . SER A 1 166 ? 24.444 -7.121 -26.671 1.00 98.44 166 SER A CA 1
ATOM 1229 C C . SER A 1 166 ? 24.702 -7.669 -25.272 1.00 98.44 166 SER A C 1
ATOM 1231 O O . SER A 1 166 ? 23.912 -7.433 -24.353 1.00 98.44 166 SER A O 1
ATOM 1233 N N . ILE A 1 167 ? 25.786 -8.421 -25.114 1.00 98.25 167 ILE A N 1
ATOM 1234 C CA . ILE A 1 167 ? 26.146 -9.086 -23.865 1.00 98.25 167 ILE A CA 1
ATOM 1235 C C . ILE A 1 167 ? 27.541 -8.668 -23.407 1.00 98.25 167 ILE A C 1
ATOM 1237 O O . ILE A 1 167 ? 28.435 -8.445 -24.220 1.00 98.25 167 ILE A O 1
ATOM 1241 N N . ASP A 1 168 ? 27.684 -8.533 -22.093 1.00 97.38 168 ASP A N 1
ATOM 1242 C CA . ASP A 1 168 ? 28.942 -8.343 -21.380 1.00 97.38 168 ASP A CA 1
ATOM 1243 C C . ASP A 1 168 ? 29.880 -7.266 -21.957 1.00 97.38 168 ASP A C 1
ATOM 1245 O O . ASP A 1 168 ? 31.061 -7.512 -22.187 1.00 97.38 168 ASP A O 1
ATOM 1249 N N . SER A 1 169 ? 29.377 -6.046 -22.171 1.00 97.56 169 SER A N 1
ATOM 1250 C CA . SER A 1 169 ? 30.215 -4.928 -22.627 1.00 97.56 169 SER A CA 1
ATOM 1251 C C . SER A 1 169 ? 31.235 -4.496 -21.561 1.00 97.56 169 SER A C 1
ATOM 1253 O O . SER A 1 169 ? 30.928 -4.437 -20.373 1.00 97.56 169 SER A O 1
ATOM 1255 N N . GLU A 1 170 ? 32.456 -4.141 -21.962 1.00 96.62 170 GLU A N 1
ATOM 1256 C CA . GLU A 1 170 ? 33.482 -3.616 -21.045 1.00 96.62 170 GLU A CA 1
ATOM 1257 C C . GLU A 1 170 ? 33.119 -2.245 -20.436 1.00 96.62 170 GLU A C 1
ATOM 1259 O O . GLU A 1 170 ? 33.545 -1.920 -19.318 1.00 96.62 170 GLU A O 1
ATOM 1264 N N . LEU A 1 171 ? 32.350 -1.452 -21.186 1.00 95.56 171 LEU A N 1
ATOM 1265 C CA . LEU A 1 171 ? 31.786 -0.154 -20.814 1.00 95.56 171 LEU A CA 1
ATOM 1266 C C . LEU A 1 171 ? 30.327 -0.102 -21.313 1.00 95.56 171 LEU A C 1
ATOM 1268 O O . LEU A 1 171 ? 29.569 -1.038 -21.083 1.00 95.56 171 LEU A O 1
ATOM 1272 N N . TYR A 1 172 ? 29.915 0.932 -22.047 1.00 98.06 172 TYR A N 1
ATOM 1273 C CA . TYR A 1 172 ? 28.555 1.047 -22.570 1.00 98.06 172 TYR A CA 1
AT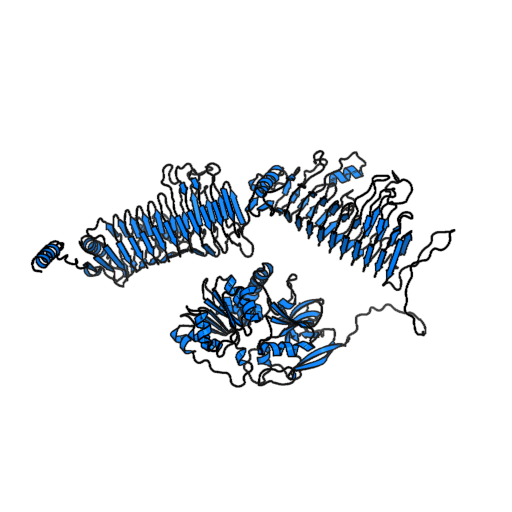OM 1274 C C . TYR A 1 172 ? 28.245 -0.040 -23.604 1.00 98.06 172 TYR A C 1
ATOM 1276 O O . TYR A 1 172 ? 29.109 -0.424 -24.397 1.00 98.06 172 TYR A O 1
ATOM 1284 N N . HIS A 1 173 ? 27.013 -0.542 -23.628 1.00 98.62 173 HIS A N 1
ATOM 1285 C CA . HIS A 1 173 ? 26.584 -1.500 -24.647 1.00 98.62 173 HIS A CA 1
ATOM 1286 C C . HIS A 1 173 ? 26.309 -0.801 -25.982 1.00 98.62 173 HIS A C 1
ATOM 1288 O O . HIS A 1 173 ? 26.889 -1.179 -27.001 1.00 98.62 173 HIS A O 1
ATOM 1294 N N . ILE A 1 174 ? 25.462 0.234 -25.983 1.00 98.75 174 ILE A N 1
ATOM 1295 C CA . ILE A 1 174 ? 25.109 0.995 -27.188 1.00 98.75 174 ILE A CA 1
ATOM 1296 C C . ILE A 1 174 ? 25.212 2.496 -26.911 1.00 98.75 174 ILE A C 1
ATOM 1298 O O . ILE A 1 174 ? 24.609 2.995 -25.964 1.00 98.75 174 ILE A O 1
ATOM 1302 N N . VAL A 1 175 ? 25.927 3.229 -27.765 1.00 98.81 175 VAL A N 1
ATOM 1303 C CA . VAL A 1 175 ? 26.021 4.698 -27.731 1.00 98.81 175 VAL A CA 1
ATOM 1304 C C . VAL A 1 175 ? 25.436 5.292 -29.010 1.00 98.81 175 VAL A C 1
ATOM 1306 O O . VAL A 1 175 ? 25.800 4.881 -30.111 1.00 98.81 175 VAL A O 1
ATOM 1309 N N . ILE A 1 176 ? 24.560 6.286 -28.863 1.00 98.81 176 ILE A N 1
ATOM 1310 C CA . ILE A 1 176 ? 23.996 7.101 -29.943 1.00 98.81 176 ILE A CA 1
ATOM 1311 C C . ILE A 1 176 ? 24.431 8.550 -29.703 1.00 98.81 176 ILE A C 1
ATOM 1313 O O . ILE A 1 176 ? 23.941 9.220 -28.790 1.00 98.81 176 ILE A O 1
ATOM 1317 N N . GLU A 1 177 ? 25.377 9.026 -30.508 1.00 98.44 177 GLU A N 1
ATOM 1318 C CA . GLU A 1 177 ? 26.031 10.321 -30.326 1.00 98.44 177 GLU A CA 1
ATOM 1319 C C . GLU A 1 177 ? 25.905 11.198 -31.577 1.00 98.44 177 GLU A C 1
ATOM 1321 O O . GLU A 1 177 ? 26.295 10.802 -32.674 1.00 98.44 177 GLU A O 1
ATOM 1326 N N . GLY A 1 178 ? 25.383 12.418 -31.435 1.00 98.50 178 GLY A N 1
ATOM 1327 C CA . GLY A 1 178 ? 25.297 13.361 -32.558 1.00 98.50 178 GLY A CA 1
ATOM 1328 C C . GLY A 1 178 ? 24.385 12.905 -33.705 1.00 98.50 178 GLY A C 1
ATOM 1329 O O . GLY A 1 178 ? 24.594 13.324 -34.842 1.00 98.50 178 GLY A O 1
ATOM 1330 N N . CYS A 1 179 ? 23.435 12.003 -33.453 1.00 98.81 179 CYS A N 1
ATOM 1331 C CA . CYS A 1 179 ? 22.607 11.388 -34.490 1.00 98.81 179 CYS A CA 1
ATOM 1332 C C . CYS A 1 179 ? 21.231 12.060 -34.636 1.00 98.81 179 CYS A C 1
ATOM 1334 O O . CYS A 1 179 ? 20.760 12.751 -33.732 1.00 98.81 179 CYS A O 1
ATOM 1336 N N . GLN A 1 180 ? 20.565 11.830 -35.769 1.00 98.69 180 GLN A N 1
ATOM 1337 C CA . GLN A 1 180 ? 19.193 12.282 -36.030 1.00 98.69 180 GLN A CA 1
ATOM 1338 C C . GLN A 1 180 ? 18.347 11.125 -36.573 1.00 98.69 180 GLN A C 1
ATOM 1340 O O . GLN A 1 180 ? 18.755 10.483 -37.538 1.00 98.69 180 GLN A O 1
ATOM 1345 N N . GLY A 1 181 ? 17.173 10.870 -35.992 1.00 98.25 181 GLY A N 1
ATOM 1346 C CA . GLY A 1 181 ? 16.267 9.828 -36.487 1.00 98.25 181 GLY A CA 1
ATOM 1347 C C . GLY A 1 181 ? 16.818 8.421 -36.248 1.00 98.25 181 GLY A C 1
ATOM 1348 O O . GLY A 1 181 ? 17.182 7.720 -37.191 1.00 98.25 181 GLY A O 1
ATOM 1349 N N . VAL A 1 182 ? 16.913 7.998 -34.985 1.00 98.88 182 VAL A N 1
ATOM 1350 C CA . VAL A 1 182 ? 17.408 6.655 -34.624 1.00 98.88 182 VAL A CA 1
ATOM 1351 C C . VAL A 1 182 ? 16.303 5.845 -33.962 1.00 98.88 182 VAL A C 1
ATOM 1353 O O . VAL A 1 182 ? 15.702 6.303 -32.998 1.00 98.88 182 VAL A O 1
ATOM 1356 N N . THR A 1 183 ? 16.053 4.625 -34.432 1.00 98.69 183 THR A N 1
ATOM 1357 C CA . THR A 1 183 ? 15.095 3.696 -33.816 1.00 98.69 183 THR A CA 1
ATOM 1358 C C . THR A 1 183 ? 15.799 2.441 -33.316 1.00 98.69 183 THR A C 1
ATOM 1360 O O . THR A 1 183 ? 16.461 1.747 -34.079 1.00 98.69 183 THR A O 1
ATOM 1363 N N . VAL A 1 184 ? 15.607 2.116 -32.039 1.00 98.75 184 VAL A N 1
ATOM 1364 C CA . VAL A 1 184 ? 16.073 0.890 -31.388 1.00 98.75 184 VAL A CA 1
ATOM 1365 C C . VAL A 1 184 ? 14.857 0.059 -30.995 1.00 98.75 184 VAL A C 1
ATOM 1367 O O . VAL A 1 184 ? 14.070 0.483 -30.153 1.00 98.75 184 VAL A O 1
ATOM 1370 N N . GLN A 1 185 ? 14.683 -1.122 -31.587 1.00 97.44 185 GLN A N 1
ATOM 1371 C CA . GLN A 1 185 ? 13.489 -1.948 -31.410 1.00 97.44 185 GLN A CA 1
ATOM 1372 C C . GLN A 1 185 ? 13.823 -3.389 -31.007 1.00 97.44 185 GLN A C 1
ATOM 1374 O O . GLN A 1 185 ? 14.534 -4.101 -31.713 1.00 97.44 185 GLN A O 1
ATOM 1379 N N . GLY A 1 186 ? 13.243 -3.885 -29.914 1.00 89.06 186 GLY A N 1
ATOM 1380 C CA . GLY A 1 186 ? 13.350 -5.306 -29.558 1.00 89.06 186 GLY A CA 1
ATOM 1381 C C . GLY A 1 186 ? 14.758 -5.751 -29.151 1.00 89.06 186 GLY A C 1
ATOM 1382 O O . GLY A 1 186 ? 15.067 -6.940 -29.234 1.00 89.06 186 GLY A O 1
ATOM 1383 N N . VAL A 1 187 ? 15.624 -4.809 -28.770 1.00 97.81 187 VAL A N 1
ATOM 1384 C CA . VAL A 1 187 ? 17.015 -5.085 -28.395 1.00 97.81 187 VAL A CA 1
ATOM 1385 C C . VAL A 1 187 ? 17.077 -5.724 -27.005 1.00 97.81 187 VAL A C 1
ATOM 1387 O O . VAL A 1 187 ? 16.248 -5.457 -26.129 1.00 97.81 187 VAL A O 1
ATOM 1390 N N . LYS A 1 188 ? 18.062 -6.595 -26.790 1.00 97.69 188 LYS A N 1
ATOM 1391 C CA . LYS A 1 188 ? 18.331 -7.216 -25.488 1.00 97.69 188 LYS A CA 1
ATOM 1392 C C . LYS A 1 188 ? 19.738 -6.865 -25.034 1.00 97.69 188 LYS A C 1
ATOM 1394 O O . LYS A 1 188 ? 20.699 -7.166 -25.730 1.00 97.69 188 LYS A O 1
ATOM 1399 N N . VAL A 1 189 ? 19.855 -6.275 -23.854 1.00 98.62 189 VAL A N 1
ATOM 1400 C CA . VAL A 1 189 ? 21.136 -5.957 -23.221 1.00 98.62 189 VAL A CA 1
ATOM 1401 C C . VAL A 1 189 ? 21.273 -6.762 -21.938 1.00 98.62 189 VAL A C 1
ATOM 1403 O O . VAL A 1 189 ? 20.341 -6.795 -21.127 1.00 98.62 189 VAL A O 1
ATOM 1406 N N . ARG A 1 190 ? 22.412 -7.437 -21.765 1.00 97.88 190 ARG A N 1
ATOM 1407 C CA . ARG A 1 190 ? 22.693 -8.251 -20.577 1.00 97.88 190 ARG A CA 1
ATOM 1408 C C . ARG A 1 190 ? 24.133 -8.077 -20.109 1.00 97.88 190 ARG A C 1
ATOM 1410 O O . ARG A 1 190 ? 25.058 -8.395 -20.843 1.00 97.88 190 ARG A O 1
ATOM 1417 N N . ALA A 1 191 ? 24.286 -7.661 -18.864 1.00 97.00 191 ALA A N 1
ATOM 1418 C CA . ALA A 1 191 ? 25.504 -7.755 -18.079 1.00 97.00 191 ALA A CA 1
ATOM 1419 C C . ALA A 1 191 ? 25.126 -7.973 -16.597 1.00 97.00 191 ALA A C 1
ATOM 1421 O O . ALA A 1 191 ? 24.004 -7.650 -16.187 1.00 97.00 191 ALA A O 1
ATOM 1422 N N . PRO A 1 192 ? 26.022 -8.527 -15.761 1.00 95.69 192 PRO A N 1
ATOM 1423 C CA . PRO A 1 192 ? 25.781 -8.683 -14.328 1.00 95.69 192 PRO A CA 1
ATOM 1424 C C . PRO A 1 192 ? 25.462 -7.353 -13.629 1.00 95.69 192 PRO A C 1
ATOM 1426 O O . PRO A 1 192 ? 26.053 -6.324 -13.944 1.00 95.69 192 PRO A O 1
ATOM 1429 N N . GLY A 1 193 ? 24.593 -7.375 -12.612 1.00 92.56 193 GLY A N 1
ATOM 1430 C CA . GLY A 1 193 ? 24.181 -6.171 -11.867 1.00 92.56 193 GLY A CA 1
ATOM 1431 C C . GLY A 1 193 ? 25.290 -5.463 -11.075 1.00 92.56 193 GLY A C 1
ATOM 1432 O O . GLY A 1 193 ? 25.076 -4.377 -10.553 1.00 92.56 193 GLY A O 1
ATOM 1433 N N . ASN A 1 194 ? 26.466 -6.077 -10.967 1.00 91.88 194 ASN A N 1
ATOM 1434 C CA . ASN A 1 194 ? 27.668 -5.526 -10.344 1.00 91.88 194 ASN A CA 1
ATOM 1435 C C . ASN A 1 194 ? 28.760 -5.160 -11.369 1.00 91.88 194 ASN A C 1
ATOM 1437 O O . ASN A 1 194 ? 29.889 -4.879 -10.969 1.00 91.88 194 ASN A O 1
ATOM 1441 N N . SER A 1 195 ? 28.457 -5.192 -12.672 1.00 95.31 195 SER A N 1
ATOM 1442 C CA . SER A 1 195 ? 29.402 -4.800 -13.720 1.00 95.31 195 SER A CA 1
ATOM 1443 C C . SER A 1 195 ? 29.563 -3.266 -13.764 1.00 95.31 195 SER A C 1
ATOM 1445 O O . SER A 1 195 ? 28.586 -2.545 -13.945 1.00 95.31 195 SER A O 1
ATOM 1447 N N . PRO A 1 196 ? 30.772 -2.722 -13.553 1.00 92.38 196 PRO A N 1
ATOM 1448 C CA . PRO A 1 196 ? 30.962 -1.282 -13.404 1.00 92.38 196 PRO A CA 1
ATOM 1449 C C . PRO A 1 196 ? 30.845 -0.533 -14.739 1.00 92.38 196 PRO A C 1
ATOM 1451 O O . PRO A 1 196 ? 31.574 -0.841 -15.684 1.00 92.38 196 PRO A O 1
ATOM 1454 N N . ASN A 1 197 ? 30.017 0.520 -14.766 1.00 92.62 197 ASN A N 1
ATOM 1455 C CA . ASN A 1 197 ? 29.866 1.467 -15.885 1.00 92.62 197 ASN A CA 1
ATOM 1456 C C . ASN A 1 197 ? 29.371 0.841 -17.195 1.00 92.62 197 ASN A C 1
ATOM 1458 O O . ASN A 1 197 ? 29.777 1.251 -18.285 1.00 92.62 197 ASN A O 1
ATOM 1462 N N . THR A 1 198 ? 28.514 -0.172 -17.083 1.00 96.44 198 THR A N 1
ATOM 1463 C CA . THR A 1 198 ? 27.961 -0.905 -18.221 1.00 96.44 198 THR A CA 1
ATOM 1464 C C . THR A 1 198 ? 26.620 -0.350 -18.686 1.00 96.44 198 THR A C 1
ATOM 1466 O O . THR A 1 198 ? 25.651 -1.094 -18.795 1.00 96.44 198 THR A O 1
ATOM 1469 N N . ASP A 1 199 ? 26.510 0.960 -18.935 1.00 98.00 199 ASP A N 1
ATOM 1470 C CA . ASP A 1 199 ? 25.233 1.549 -19.361 1.00 98.00 199 ASP A CA 1
ATOM 1471 C C . ASP A 1 199 ? 24.654 0.805 -20.576 1.00 98.00 199 ASP A C 1
ATOM 1473 O O . ASP A 1 199 ? 25.375 0.445 -21.513 1.00 98.00 199 ASP A O 1
ATOM 1477 N N . GLY A 1 200 ? 23.340 0.579 -20.568 1.00 98.44 200 GLY A N 1
ATOM 1478 C CA . GLY A 1 200 ? 22.667 -0.164 -21.627 1.00 98.44 200 GLY A CA 1
ATOM 1479 C C . GLY A 1 200 ? 22.621 0.617 -22.937 1.00 98.44 200 GLY A C 1
ATOM 1480 O O . GLY A 1 200 ? 23.278 0.258 -23.913 1.00 98.44 200 GLY A O 1
ATOM 1481 N N . ILE A 1 201 ? 21.838 1.694 -22.968 1.00 98.75 201 ILE A N 1
ATOM 1482 C CA . ILE A 1 201 ? 21.782 2.598 -24.122 1.00 98.75 201 ILE A CA 1
ATOM 1483 C C . ILE A 1 201 ? 22.069 4.020 -23.651 1.00 98.75 201 ILE A C 1
ATOM 1485 O O . ILE A 1 201 ? 21.327 4.573 -22.842 1.00 98.75 201 ILE A O 1
ATOM 1489 N N . HIS A 1 202 ? 23.125 4.620 -24.183 1.00 98.75 202 HIS A N 1
ATOM 1490 C CA . HIS A 1 202 ? 23.486 6.005 -23.926 1.00 98.75 202 HIS A CA 1
ATOM 1491 C C . HIS A 1 202 ? 23.120 6.883 -25.126 1.00 98.75 202 HIS A C 1
ATOM 1493 O O . HIS A 1 202 ? 23.501 6.577 -26.257 1.00 98.75 202 HIS A O 1
ATOM 1499 N N . VAL A 1 203 ? 22.407 7.984 -24.887 1.00 98.81 203 VAL A N 1
ATOM 1500 C CA . VAL A 1 203 ? 22.018 8.955 -25.923 1.00 98.81 203 VAL A CA 1
ATOM 1501 C C . VAL A 1 203 ? 22.570 10.327 -25.563 1.00 98.81 203 VAL A C 1
ATOM 1503 O O . VAL A 1 203 ? 22.302 10.831 -24.475 1.00 98.81 203 VAL A O 1
ATOM 1506 N N . GLN A 1 204 ? 23.320 10.947 -26.473 1.00 98.00 204 GLN A N 1
ATOM 1507 C CA . GLN A 1 204 ? 23.884 12.283 -26.273 1.00 98.00 204 GLN A CA 1
ATOM 1508 C C . GLN A 1 204 ? 23.907 13.081 -27.576 1.00 98.00 204 GLN A C 1
ATOM 1510 O O . GLN A 1 204 ? 24.159 12.532 -28.652 1.00 98.00 204 GLN A O 1
ATOM 1515 N N . GLY A 1 205 ? 23.660 14.392 -27.491 1.00 98.19 205 GLY A N 1
ATOM 1516 C CA . GLY A 1 205 ? 23.752 15.305 -28.636 1.00 98.19 205 GLY A CA 1
ATOM 1517 C C . GLY A 1 205 ? 22.875 14.918 -29.830 1.00 98.19 205 GLY A C 1
ATOM 1518 O O . GLY A 1 205 ? 23.188 15.314 -30.949 1.00 98.19 205 GLY A O 1
ATOM 1519 N N . SER A 1 206 ? 21.847 14.095 -29.610 1.00 98.81 206 SER A N 1
ATOM 1520 C CA . SER A 1 206 ? 21.067 13.444 -30.663 1.00 98.81 206 SER A CA 1
ATOM 1521 C C . SER A 1 206 ? 19.613 13.898 -30.640 1.00 98.81 206 SER A C 1
ATOM 1523 O O . SER A 1 206 ? 19.093 14.296 -29.596 1.00 98.81 206 SER A O 1
ATOM 1525 N N . THR A 1 207 ? 18.960 13.822 -31.798 1.00 98.69 207 THR A N 1
ATOM 1526 C CA . THR A 1 207 ? 17.571 14.254 -31.989 1.00 98.69 207 THR A CA 1
ATOM 1527 C C . THR A 1 207 ? 16.704 13.156 -32.582 1.00 98.69 207 THR A C 1
ATOM 1529 O O . THR A 1 207 ? 17.192 12.349 -33.374 1.00 98.69 207 THR A O 1
ATOM 1532 N N . ASP A 1 208 ? 15.431 13.115 -32.192 1.00 98.44 208 ASP A N 1
ATOM 1533 C CA . ASP A 1 208 ? 14.437 12.159 -32.700 1.00 98.44 208 ASP A CA 1
ATOM 1534 C C . ASP A 1 208 ? 14.893 10.695 -32.545 1.00 98.44 208 ASP A C 1
ATOM 1536 O O . ASP A 1 208 ? 15.051 9.945 -33.512 1.00 98.44 208 ASP A O 1
ATOM 1540 N N . VAL A 1 209 ? 15.152 10.291 -31.299 1.00 98.88 209 VAL A N 1
ATOM 1541 C CA . VAL A 1 209 ? 15.581 8.928 -30.952 1.00 98.88 209 VAL A CA 1
ATOM 1542 C C . VAL A 1 209 ? 14.419 8.169 -30.317 1.00 98.88 209 VAL A C 1
ATOM 1544 O O . VAL A 1 209 ? 13.805 8.648 -29.371 1.00 98.88 209 VAL A O 1
ATOM 1547 N N . THR A 1 210 ? 14.130 6.963 -30.803 1.00 98.62 210 THR A N 1
ATOM 1548 C CA . THR A 1 210 ? 13.089 6.070 -30.276 1.00 98.62 210 THR A CA 1
ATOM 1549 C C . THR A 1 210 ? 13.701 4.763 -29.785 1.00 98.62 210 THR A C 1
ATOM 1551 O O . THR A 1 210 ? 14.432 4.107 -30.520 1.00 98.62 210 THR A O 1
ATOM 1554 N N . ILE A 1 211 ? 13.376 4.340 -28.564 1.00 98.69 211 ILE A N 1
ATOM 1555 C CA . ILE A 1 211 ? 13.785 3.062 -27.968 1.00 98.69 211 ILE A CA 1
ATOM 1556 C C . ILE A 1 211 ? 12.522 2.310 -27.551 1.00 98.69 211 ILE A C 1
ATOM 1558 O O . ILE A 1 211 ? 11.772 2.797 -26.704 1.00 98.69 211 ILE A O 1
ATOM 1562 N N . THR A 1 212 ? 12.268 1.124 -28.113 1.00 94.06 212 THR A N 1
ATOM 1563 C CA . THR A 1 212 ? 11.037 0.384 -27.817 1.00 94.06 212 THR A CA 1
ATOM 1564 C C . THR A 1 212 ? 11.145 -1.138 -27.776 1.00 94.06 212 THR A C 1
ATOM 1566 O O . THR A 1 212 ? 11.896 -1.752 -28.530 1.00 94.06 212 THR A O 1
ATOM 1569 N N . GLY A 1 213 ? 10.364 -1.770 -26.894 1.00 84.25 213 GLY A N 1
ATOM 1570 C CA . GLY A 1 213 ? 10.287 -3.231 -26.774 1.00 84.25 213 GLY A CA 1
ATOM 1571 C C . GLY A 1 213 ? 11.588 -3.877 -26.287 1.00 84.25 213 GLY A C 1
ATOM 1572 O O . GLY A 1 213 ? 11.861 -5.031 -26.613 1.00 84.25 213 GLY A O 1
ATOM 1573 N N . THR A 1 214 ? 12.416 -3.126 -25.563 1.00 92.56 214 THR A N 1
ATOM 1574 C CA . THR A 1 214 ? 13.787 -3.503 -25.194 1.00 92.56 214 THR A CA 1
ATOM 1575 C C . THR A 1 214 ? 13.839 -4.057 -23.767 1.00 92.56 214 THR A C 1
ATOM 1577 O O . THR A 1 214 ? 13.127 -3.590 -22.877 1.00 92.56 214 THR A O 1
ATOM 1580 N N . SER A 1 215 ? 14.714 -5.034 -23.520 1.00 94.94 215 SER A N 1
ATOM 1581 C CA . SER A 1 215 ? 15.014 -5.543 -22.172 1.00 94.94 215 SER A CA 1
ATOM 1582 C C . SER A 1 215 ? 16.482 -5.300 -21.849 1.00 94.94 215 SER A C 1
ATOM 1584 O O . SER A 1 215 ? 17.350 -5.752 -22.592 1.00 94.94 215 SER A O 1
ATOM 1586 N N . ILE A 1 216 ? 16.759 -4.625 -20.736 1.00 98.38 216 ILE A N 1
ATOM 1587 C CA . ILE A 1 216 ? 18.104 -4.189 -20.352 1.00 98.38 216 ILE A CA 1
ATOM 1588 C C . ILE A 1 216 ? 18.368 -4.570 -18.895 1.00 98.38 216 ILE A C 1
ATOM 1590 O O . ILE A 1 216 ? 17.661 -4.126 -17.989 1.00 98.38 216 ILE A O 1
ATOM 1594 N N . GLY A 1 217 ? 19.403 -5.373 -18.670 1.00 97.44 217 GLY A N 1
ATOM 1595 C CA . GLY A 1 217 ? 19.969 -5.621 -17.346 1.00 97.44 217 GLY A CA 1
ATOM 1596 C C . GLY A 1 217 ? 21.468 -5.367 -17.381 1.00 97.44 217 GLY A C 1
ATOM 1597 O O . GLY A 1 217 ? 22.154 -5.954 -18.216 1.00 97.44 217 GLY A O 1
ATOM 1598 N N . THR A 1 218 ? 21.955 -4.482 -16.515 1.00 96.69 218 THR A N 1
ATOM 1599 C CA . THR A 1 218 ? 23.360 -4.047 -16.462 1.00 96.69 218 THR A CA 1
ATOM 1600 C C . THR A 1 218 ? 23.756 -3.705 -15.022 1.00 96.69 218 THR A C 1
ATOM 1602 O O . THR A 1 218 ? 22.944 -3.845 -14.104 1.00 96.69 218 THR A O 1
ATOM 1605 N N . GLY A 1 219 ? 25.001 -3.283 -14.790 1.00 95.00 219 GLY A N 1
ATOM 1606 C CA . GLY A 1 219 ? 25.432 -2.777 -13.483 1.00 95.00 219 GLY A CA 1
ATOM 1607 C C . GLY A 1 219 ? 25.386 -1.254 -13.343 1.00 95.00 219 GLY A C 1
ATOM 1608 O O . GLY A 1 219 ? 25.710 -0.744 -12.274 1.00 95.00 219 GLY A O 1
ATOM 1609 N N . ASP A 1 220 ? 24.957 -0.527 -14.379 1.00 96.25 220 ASP A N 1
ATOM 1610 C CA . ASP A 1 220 ? 24.807 0.934 -14.361 1.00 96.25 220 ASP A CA 1
ATOM 1611 C C . ASP A 1 220 ? 23.474 1.360 -15.013 1.00 96.25 220 ASP A C 1
ATOM 1613 O O . ASP A 1 220 ? 22.479 0.637 -14.912 1.00 96.25 220 ASP A O 1
ATOM 1617 N N . ASP A 1 221 ? 23.385 2.547 -15.616 1.00 98.06 221 ASP A N 1
ATOM 1618 C CA . ASP A 1 221 ? 22.140 3.079 -16.175 1.00 98.06 221 ASP A CA 1
ATOM 1619 C C . ASP A 1 221 ? 21.550 2.149 -17.260 1.00 98.06 221 ASP A C 1
ATOM 1621 O O . ASP A 1 221 ? 22.222 1.686 -18.179 1.00 98.06 221 ASP A O 1
ATOM 1625 N N . CYS A 1 222 ? 20.246 1.882 -17.166 1.00 97.50 222 CYS A N 1
ATOM 1626 C CA . CYS A 1 222 ? 19.487 1.149 -18.180 1.00 97.50 222 CYS A CA 1
ATOM 1627 C C . CYS A 1 222 ? 19.462 1.950 -19.490 1.00 97.50 222 CYS A C 1
ATOM 1629 O O . CYS A 1 222 ? 19.837 1.456 -20.554 1.00 97.50 222 CYS A O 1
ATOM 1631 N N . VAL A 1 223 ? 19.069 3.221 -19.377 1.00 98.69 223 VAL A N 1
ATOM 1632 C CA . VAL A 1 223 ? 19.213 4.230 -20.425 1.00 98.69 223 VAL A CA 1
ATOM 1633 C C . VAL A 1 223 ? 19.747 5.503 -19.778 1.00 98.69 223 VAL A C 1
ATOM 1635 O O . VAL A 1 223 ? 19.144 5.995 -18.818 1.00 98.69 223 VAL A O 1
ATOM 1638 N N . SER A 1 224 ? 20.850 6.040 -20.292 1.00 98.50 224 SER A N 1
ATOM 1639 C CA . SER A 1 224 ? 21.426 7.308 -19.837 1.00 98.50 224 SER A CA 1
ATOM 1640 C C . SER A 1 224 ? 21.306 8.385 -20.916 1.00 98.50 224 SER A C 1
ATOM 1642 O O . SER A 1 224 ? 21.539 8.138 -22.100 1.00 98.50 224 SER A O 1
ATOM 1644 N N . VAL A 1 225 ? 20.907 9.592 -20.507 1.00 98.69 225 VAL A N 1
ATOM 1645 C CA . VAL A 1 225 ? 20.631 10.724 -21.406 1.00 98.69 225 VAL A CA 1
ATOM 1646 C C . VAL A 1 225 ? 21.591 11.868 -21.100 1.00 98.69 225 VAL A C 1
ATOM 1648 O O . VAL A 1 225 ? 21.508 12.496 -20.043 1.00 98.69 225 VAL A O 1
ATOM 1651 N N . GLY A 1 226 ? 22.512 12.127 -22.022 1.00 97.88 226 GLY A N 1
ATOM 1652 C CA . GLY A 1 226 ? 23.518 13.179 -21.930 1.00 97.88 226 GLY A CA 1
ATOM 1653 C C . GLY A 1 226 ? 23.080 14.522 -22.537 1.00 97.88 226 GLY A C 1
ATOM 1654 O O . GLY A 1 226 ? 22.035 14.602 -23.197 1.00 97.88 226 GLY A O 1
ATOM 1655 N N . PRO A 1 227 ? 23.894 15.581 -22.345 1.00 97.69 227 PRO A N 1
ATOM 1656 C CA . PRO A 1 227 ? 23.646 16.932 -22.855 1.00 97.69 227 PRO A CA 1
ATOM 1657 C C . PRO A 1 227 ? 23.341 16.995 -24.359 1.00 97.69 227 PRO A C 1
ATOM 1659 O O . PRO A 1 227 ? 23.918 16.260 -25.164 1.00 97.69 227 PRO A O 1
ATOM 1662 N N . GLY A 1 228 ? 22.464 17.921 -24.754 1.00 97.62 228 GLY A N 1
ATOM 1663 C CA . GLY A 1 228 ? 22.110 18.170 -26.155 1.00 97.62 228 GLY A CA 1
ATOM 1664 C C . GLY A 1 228 ? 21.159 17.151 -26.781 1.00 97.62 228 GLY A C 1
ATOM 1665 O O . GLY A 1 228 ? 21.023 17.147 -28.001 1.00 97.62 228 GLY A O 1
ATOM 1666 N N . THR A 1 229 ? 20.533 16.290 -25.977 1.00 98.69 229 THR A N 1
ATOM 1667 C CA . THR A 1 229 ? 19.498 15.360 -26.445 1.00 98.69 229 THR A CA 1
ATOM 1668 C C . THR A 1 229 ? 18.141 16.058 -26.512 1.00 98.69 229 THR A C 1
ATOM 1670 O O . THR A 1 229 ? 17.725 16.659 -25.519 1.00 98.69 229 THR A O 1
ATOM 1673 N N . ALA A 1 230 ? 17.438 15.949 -27.643 1.00 98.38 230 ALA A N 1
ATOM 1674 C CA . ALA A 1 230 ? 16.082 16.480 -27.796 1.00 98.38 230 ALA A CA 1
ATOM 1675 C C . ALA A 1 230 ? 15.159 15.531 -28.577 1.00 98.38 230 ALA A C 1
ATOM 1677 O O . ALA A 1 230 ? 15.562 14.982 -29.595 1.00 98.38 230 ALA A O 1
ATOM 1678 N N . GLY A 1 231 ? 13.916 15.330 -28.131 1.00 97.69 231 GLY A N 1
ATOM 1679 C CA . GLY A 1 231 ? 12.981 14.426 -28.821 1.00 97.69 231 GLY A CA 1
ATOM 1680 C C . GLY A 1 231 ? 13.346 12.948 -28.637 1.00 97.69 231 GLY A C 1
ATOM 1681 O O . GLY A 1 231 ? 13.565 12.223 -29.605 1.00 97.69 231 GLY A O 1
ATOM 1682 N N . LEU A 1 232 ? 13.447 12.503 -27.383 1.00 98.75 232 LEU A N 1
ATOM 1683 C CA . LEU A 1 232 ? 13.737 11.107 -27.033 1.00 98.75 232 LEU A CA 1
ATOM 1684 C C . LEU A 1 232 ? 12.457 10.399 -26.572 1.00 98.75 232 LEU A C 1
ATOM 1686 O O . LEU A 1 232 ? 11.837 10.821 -25.597 1.00 98.75 232 LEU A O 1
ATOM 1690 N N . TRP A 1 233 ? 12.094 9.300 -27.232 1.00 98.50 233 TRP A N 1
ATOM 1691 C CA . TRP A 1 233 ? 10.944 8.457 -26.899 1.00 98.50 233 TRP A CA 1
ATOM 1692 C C . TRP A 1 233 ? 11.393 7.075 -26.422 1.00 98.50 233 TRP A C 1
ATOM 1694 O O . TRP A 1 233 ? 12.028 6.330 -27.163 1.00 98.50 233 TRP A O 1
ATOM 1704 N N . ILE A 1 234 ? 11.045 6.699 -25.193 1.00 98.69 234 ILE A N 1
ATOM 1705 C CA . ILE A 1 234 ? 11.352 5.393 -24.601 1.00 98.69 234 ILE A CA 1
ATOM 1706 C C . ILE A 1 234 ? 10.037 4.715 -24.227 1.00 98.69 234 ILE A C 1
ATOM 1708 O O . ILE A 1 234 ? 9.312 5.228 -23.379 1.00 98.69 234 ILE A O 1
ATOM 1712 N N . GLU A 1 235 ? 9.726 3.559 -24.813 1.00 94.75 235 GLU A N 1
ATOM 1713 C CA . GLU A 1 235 ? 8.451 2.883 -24.556 1.00 94.75 235 GLU A CA 1
ATOM 1714 C C . GLU A 1 235 ? 8.526 1.355 -24.529 1.00 94.75 235 GLU A C 1
ATOM 1716 O O . GLU A 1 235 ? 9.159 0.751 -25.383 1.00 94.75 235 GLU A O 1
ATOM 1721 N N . GLN A 1 236 ? 7.823 0.696 -23.599 1.00 86.69 236 GLN A N 1
ATOM 1722 C CA . GLN A 1 236 ? 7.856 -0.772 -23.451 1.00 86.69 236 GLN A CA 1
ATOM 1723 C C . GLN A 1 236 ? 9.275 -1.284 -23.158 1.00 86.69 236 GLN A C 1
ATOM 1725 O O . GLN A 1 236 ? 9.763 -2.212 -23.803 1.00 86.69 236 GLN A O 1
ATOM 1730 N N . VAL A 1 237 ? 9.948 -0.656 -22.190 1.00 94.94 237 VAL A N 1
ATOM 1731 C CA . VAL A 1 237 ? 11.307 -1.029 -21.768 1.00 94.94 237 VAL A CA 1
ATOM 1732 C C . VAL A 1 237 ? 11.291 -1.656 -20.377 1.00 94.94 237 VAL A C 1
ATOM 1734 O O . VAL A 1 237 ? 10.724 -1.094 -19.437 1.00 94.94 237 VAL A O 1
ATOM 1737 N N . ALA A 1 238 ? 11.935 -2.816 -20.246 1.00 95.12 238 ALA A N 1
ATOM 1738 C CA . ALA A 1 238 ? 12.185 -3.473 -18.968 1.00 95.12 238 ALA A CA 1
ATOM 1739 C C . ALA A 1 238 ? 13.638 -3.234 -18.530 1.00 95.12 238 ALA A C 1
ATOM 1741 O O . ALA A 1 238 ? 14.566 -3.609 -19.246 1.00 95.12 238 ALA A O 1
ATOM 1742 N N . CYS A 1 239 ? 13.819 -2.634 -17.355 1.00 97.81 239 CYS A N 1
ATOM 1743 C CA . CYS A 1 239 ? 15.107 -2.314 -16.749 1.00 97.81 239 CYS A CA 1
ATOM 1744 C C . CYS A 1 239 ? 15.313 -3.139 -15.474 1.00 97.81 239 CYS A C 1
ATOM 1746 O O . CYS A 1 239 ? 14.478 -3.095 -14.567 1.00 97.81 239 CYS A O 1
ATOM 1748 N N . GLY A 1 240 ? 16.435 -3.839 -15.352 1.00 91.12 240 GLY A N 1
ATOM 1749 C CA . GLY A 1 240 ? 16.775 -4.521 -14.106 1.00 91.12 240 GLY A CA 1
ATOM 1750 C C . GLY A 1 240 ? 17.632 -5.768 -14.284 1.00 91.12 240 GLY A C 1
ATOM 1751 O O . GLY A 1 240 ? 17.295 -6.604 -15.128 1.00 91.12 240 GLY A O 1
ATOM 1752 N N . PRO A 1 241 ? 18.696 -5.942 -13.472 1.00 95.06 241 PRO A N 1
ATOM 1753 C CA . PRO A 1 241 ? 19.248 -4.991 -12.485 1.00 95.06 241 PRO A CA 1
ATOM 1754 C C . PRO A 1 241 ? 19.903 -3.752 -13.147 1.00 95.06 241 PRO A C 1
ATOM 1756 O O . PRO A 1 241 ? 19.955 -3.678 -14.373 1.00 95.06 241 PRO A O 1
ATOM 1759 N N . GLY A 1 242 ? 20.336 -2.762 -12.350 1.00 95.25 242 GLY A N 1
ATOM 1760 C CA . GLY A 1 242 ? 21.035 -1.548 -12.824 1.00 95.25 242 GLY A CA 1
ATOM 1761 C C . GLY A 1 242 ? 20.611 -0.255 -12.107 1.00 95.25 242 GLY A C 1
ATOM 1762 O O . GLY A 1 242 ? 19.961 -0.294 -11.062 1.00 95.25 242 GLY A O 1
ATOM 1763 N N . HIS A 1 243 ? 20.937 0.912 -12.664 1.00 97.12 243 HIS A N 1
ATOM 1764 C CA . HIS A 1 243 ? 20.674 2.242 -12.091 1.00 97.12 243 HIS A CA 1
ATOM 1765 C C . HIS A 1 243 ? 19.411 2.941 -12.620 1.00 97.12 243 HIS A C 1
ATOM 1767 O O . HIS A 1 243 ? 19.126 4.056 -12.180 1.00 97.12 243 HIS A O 1
ATOM 1773 N N . GLY A 1 244 ? 18.620 2.281 -13.473 1.00 97.81 244 GLY A N 1
ATOM 1774 C CA . GLY A 1 244 ? 17.359 2.817 -14.004 1.00 97.81 244 GLY A CA 1
ATOM 1775 C C . GLY A 1 244 ? 17.539 3.724 -15.219 1.00 97.81 244 GLY A C 1
ATOM 1776 O O . GLY A 1 244 ? 18.565 3.665 -15.889 1.00 97.81 244 GLY A O 1
ATOM 1777 N N . ILE A 1 245 ? 16.528 4.535 -15.530 1.00 98.62 245 ILE A N 1
ATOM 1778 C CA . ILE A 1 245 ? 16.587 5.513 -16.624 1.00 98.62 245 ILE A CA 1
ATOM 1779 C C . ILE A 1 245 ? 16.975 6.869 -16.036 1.00 98.62 245 ILE A C 1
ATOM 1781 O O . ILE A 1 245 ? 16.285 7.390 -15.155 1.00 98.62 245 ILE A O 1
ATOM 1785 N N . SER A 1 246 ? 18.073 7.435 -16.532 1.00 98.19 246 SER A N 1
ATOM 1786 C CA . SER A 1 246 ? 18.709 8.610 -15.940 1.00 98.19 246 SER A CA 1
ATOM 1787 C C . SER A 1 246 ? 18.940 9.720 -16.958 1.00 98.19 246 SER A C 1
ATOM 1789 O O . SER A 1 246 ? 19.704 9.553 -17.906 1.00 98.19 246 SER A O 1
ATOM 1791 N N . ILE A 1 247 ? 18.361 10.892 -16.705 1.00 98.56 247 ILE A N 1
ATOM 1792 C CA . ILE A 1 247 ? 18.763 12.139 -17.357 1.00 98.56 247 ILE A CA 1
ATOM 1793 C C . ILE A 1 247 ? 19.960 12.713 -16.595 1.00 98.56 247 ILE A C 1
ATOM 1795 O O . ILE A 1 247 ? 19.869 13.011 -15.402 1.00 98.56 247 ILE A O 1
ATOM 1799 N N . GLY A 1 248 ? 21.086 12.853 -17.289 1.00 94.06 248 GLY A N 1
ATOM 1800 C CA . GLY A 1 248 ? 22.344 13.361 -16.765 1.00 94.06 248 GLY A CA 1
ATOM 1801 C C . GLY A 1 248 ? 23.442 12.308 -16.577 1.00 94.06 248 GLY A C 1
ATOM 1802 O O . GLY A 1 248 ? 23.310 11.155 -16.964 1.00 94.06 248 GLY A O 1
ATOM 1803 N N . SER A 1 249 ? 24.560 12.658 -15.938 1.00 94.12 249 SER A N 1
ATOM 1804 C CA . SER A 1 249 ? 24.738 13.901 -15.178 1.00 94.12 249 SER A CA 1
ATOM 1805 C C . SER A 1 249 ? 24.868 15.138 -16.068 1.00 94.12 249 SER A C 1
ATOM 1807 O O . SER A 1 249 ? 25.753 15.167 -16.920 1.00 94.12 249 SER A O 1
ATOM 1809 N N . LEU A 1 250 ? 24.040 16.156 -15.823 1.00 95.44 250 LEU A N 1
ATOM 1810 C CA . LEU A 1 250 ? 24.196 17.505 -16.389 1.00 95.44 250 LEU A CA 1
ATOM 1811 C C . LEU A 1 250 ? 24.913 18.427 -15.402 1.00 95.44 250 LEU A C 1
ATOM 1813 O O . LEU A 1 250 ? 24.966 18.153 -14.211 1.00 95.44 250 LEU A O 1
ATOM 1817 N N . GLY A 1 251 ? 25.454 19.533 -15.879 1.00 91.19 251 GLY A N 1
ATOM 1818 C CA . GLY A 1 251 ? 26.319 20.449 -15.153 1.00 91.19 251 GLY A CA 1
ATOM 1819 C C . GLY A 1 251 ? 27.783 20.034 -15.244 1.00 91.19 251 GLY A C 1
ATOM 1820 O O . GLY A 1 251 ? 28.573 20.488 -14.430 1.00 91.19 251 GLY A O 1
ATOM 1821 N N . LYS A 1 252 ? 28.150 19.179 -16.212 1.00 88.88 252 LYS A N 1
ATOM 1822 C CA . LYS A 1 252 ? 29.508 18.803 -16.669 1.00 88.88 252 LYS A CA 1
ATOM 1823 C C . LYS A 1 252 ? 30.473 19.986 -16.811 1.00 88.88 252 LYS A C 1
ATOM 1825 O O . LYS A 1 252 ? 31.633 20.000 -16.389 1.00 88.88 252 LYS A O 1
ATOM 1830 N N . SER A 1 253 ? 29.939 21.003 -17.449 1.00 87.81 253 SER A N 1
ATOM 1831 C CA . SER A 1 253 ? 30.651 22.213 -17.811 1.00 87.81 253 SER A CA 1
ATOM 1832 C C . SER A 1 253 ? 29.736 23.403 -17.571 1.00 87.81 253 SER A C 1
ATOM 1834 O O . SER A 1 253 ? 28.515 23.260 -17.469 1.00 87.81 253 SER A O 1
ATOM 1836 N N . TYR A 1 254 ? 30.330 24.589 -17.448 1.00 89.31 254 TYR A N 1
ATOM 1837 C CA . TYR A 1 254 ? 29.542 25.808 -17.300 1.00 89.31 254 TYR A CA 1
ATOM 1838 C C . TYR A 1 254 ? 28.659 26.043 -18.535 1.00 89.31 254 TYR A C 1
ATOM 1840 O O . TYR A 1 254 ? 27.482 26.375 -18.394 1.00 89.31 254 TYR A O 1
ATOM 1848 N N . ASP A 1 255 ? 29.224 25.818 -19.726 1.00 92.69 255 ASP A N 1
ATOM 1849 C CA . ASP A 1 255 ? 28.543 25.930 -21.014 1.00 92.69 255 ASP A CA 1
ATOM 1850 C C . ASP A 1 255 ? 28.300 24.534 -21.606 1.00 92.69 255 ASP A C 1
ATOM 1852 O O . ASP A 1 255 ? 29.210 23.887 -22.124 1.00 92.69 255 ASP A O 1
ATOM 1856 N N . GLU A 1 256 ? 27.075 24.037 -21.462 1.00 92.31 256 GLU A N 1
ATOM 1857 C CA . GLU A 1 256 ? 26.620 22.766 -22.025 1.00 92.31 256 GLU A CA 1
ATOM 1858 C C . GLU A 1 256 ? 25.174 22.894 -22.517 1.00 92.31 256 GLU A C 1
ATOM 1860 O O . GLU A 1 256 ? 24.387 23.689 -21.998 1.00 92.31 256 GLU A O 1
ATOM 1865 N N . LYS A 1 257 ? 24.812 22.105 -23.534 1.00 96.12 257 LYS A N 1
ATOM 1866 C CA . LYS A 1 257 ? 23.446 22.086 -24.071 1.00 96.12 257 LYS A CA 1
ATOM 1867 C C . LYS A 1 257 ? 22.489 21.395 -23.096 1.00 96.12 257 LYS A C 1
ATOM 1869 O O . LYS A 1 257 ? 22.854 20.406 -22.466 1.00 96.12 257 LYS A O 1
ATOM 1874 N N . GLY A 1 258 ? 21.250 21.878 -23.020 1.00 96.88 258 GLY A N 1
ATOM 1875 C CA . GLY A 1 258 ? 20.203 21.241 -22.223 1.00 96.88 258 GLY A CA 1
ATOM 1876 C C . GLY A 1 258 ? 19.707 19.912 -22.798 1.00 96.88 258 GLY A C 1
ATOM 1877 O O . GLY A 1 258 ? 20.134 19.478 -23.870 1.00 96.88 258 GLY A O 1
ATOM 1878 N N . VAL A 1 259 ? 18.803 19.279 -22.056 1.00 98.75 259 VAL A N 1
ATOM 1879 C CA . VAL A 1 259 ? 18.018 18.111 -22.474 1.00 98.75 259 VAL A CA 1
ATOM 1880 C C . VAL A 1 259 ? 16.547 18.509 -22.492 1.00 98.75 259 VAL A C 1
ATOM 1882 O O . VAL A 1 259 ? 16.049 19.072 -21.514 1.00 98.75 259 VAL A O 1
ATOM 1885 N N . GLU A 1 260 ? 15.841 18.216 -23.580 1.00 98.50 260 GLU A N 1
ATOM 1886 C CA . GLU A 1 260 ? 14.429 18.585 -23.700 1.00 98.50 260 GLU A CA 1
ATOM 1887 C C . GLU A 1 260 ? 13.572 17.578 -24.459 1.00 98.50 260 GLU A C 1
ATOM 1889 O O . GLU A 1 260 ? 14.076 16.777 -25.241 1.00 98.50 260 GLU A O 1
ATOM 1894 N N . ASN A 1 261 ? 12.257 17.625 -24.234 1.00 98.19 261 ASN A N 1
ATOM 1895 C CA . ASN A 1 261 ? 11.284 16.782 -24.928 1.00 98.19 261 ASN A CA 1
ATOM 1896 C C . ASN A 1 261 ? 11.628 15.282 -24.815 1.00 98.19 261 ASN A C 1
ATOM 1898 O O . ASN A 1 261 ? 11.885 14.594 -25.808 1.00 98.19 261 ASN A O 1
ATOM 1902 N N . VAL A 1 262 ? 11.688 14.788 -23.575 1.00 98.81 262 VAL A N 1
ATOM 1903 C CA . VAL A 1 262 ? 11.968 13.377 -23.267 1.00 98.81 262 VAL A CA 1
ATOM 1904 C C . VAL A 1 262 ? 10.694 12.717 -22.761 1.00 98.81 262 VAL A C 1
ATOM 1906 O O . VAL A 1 262 ? 10.140 13.131 -21.746 1.00 98.81 262 VAL A O 1
ATOM 1909 N N . THR A 1 263 ? 10.247 11.661 -23.434 1.00 98.25 263 THR A N 1
ATOM 1910 C CA . THR A 1 263 ? 9.115 10.839 -23.001 1.00 98.25 263 THR A CA 1
ATOM 1911 C C . THR A 1 263 ? 9.578 9.429 -22.674 1.00 98.25 263 THR A C 1
ATOM 1913 O O . THR A 1 263 ? 10.193 8.754 -23.494 1.00 98.25 263 THR A O 1
ATOM 1916 N N . VAL A 1 264 ? 9.235 8.962 -21.479 1.00 98.50 264 VAL A N 1
ATOM 1917 C CA . VAL A 1 264 ? 9.433 7.589 -21.022 1.00 98.50 264 VAL A CA 1
ATOM 1918 C C . VAL A 1 264 ? 8.080 7.034 -20.610 1.00 98.50 264 VAL A C 1
ATOM 1920 O O . VAL A 1 264 ? 7.459 7.541 -19.674 1.00 98.50 264 VAL A O 1
ATOM 1923 N N . ARG A 1 265 ? 7.617 5.994 -21.301 1.00 91.38 265 ARG A N 1
ATOM 1924 C CA . ARG A 1 265 ? 6.271 5.451 -21.139 1.00 91.38 265 ARG A CA 1
ATOM 1925 C C . ARG A 1 265 ? 6.261 3.933 -21.023 1.00 91.38 265 ARG A C 1
ATOM 1927 O O . ARG A 1 265 ? 7.014 3.259 -21.709 1.00 91.38 265 ARG A O 1
ATOM 1934 N N . THR A 1 266 ? 5.362 3.365 -20.226 1.00 86.00 266 THR A N 1
ATOM 1935 C CA . THR A 1 266 ? 5.140 1.904 -20.197 1.00 86.00 266 THR A CA 1
ATOM 1936 C C . THR A 1 266 ? 6.448 1.163 -19.893 1.00 86.00 266 THR A C 1
ATOM 1938 O O . THR A 1 266 ? 6.964 0.408 -20.716 1.00 86.00 266 THR A O 1
ATOM 1941 N N . THR A 1 267 ? 7.039 1.434 -18.731 1.00 91.56 267 THR A N 1
ATOM 1942 C CA . THR A 1 267 ? 8.336 0.869 -18.330 1.00 91.56 267 THR A CA 1
ATOM 1943 C C . THR A 1 267 ? 8.218 0.044 -17.059 1.00 91.56 267 THR A C 1
ATOM 1945 O O . THR A 1 267 ? 7.369 0.300 -16.205 1.00 91.56 267 THR A O 1
ATOM 1948 N N . VAL A 1 268 ? 9.067 -0.976 -16.936 1.00 88.44 268 VAL A N 1
ATOM 1949 C CA . VAL A 1 268 ? 9.131 -1.837 -15.749 1.00 88.44 268 VAL A CA 1
ATOM 1950 C C . VAL A 1 268 ? 10.541 -1.789 -15.188 1.00 88.44 268 VAL A C 1
ATOM 1952 O O . VAL A 1 268 ? 11.503 -2.014 -15.916 1.00 88.44 268 VAL A O 1
ATOM 1955 N N . PHE A 1 269 ? 10.657 -1.534 -13.891 1.00 98.12 269 PHE A N 1
ATOM 1956 C CA . PHE A 1 269 ? 11.918 -1.518 -13.161 1.00 98.12 269 PHE A CA 1
ATOM 1957 C C . PHE A 1 269 ? 11.924 -2.636 -12.128 1.00 98.12 269 PHE A C 1
ATOM 19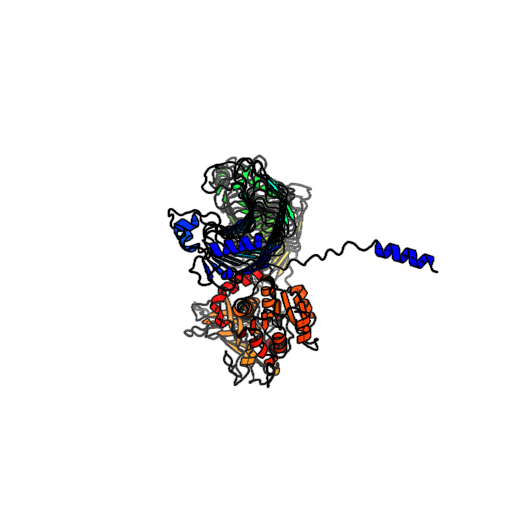59 O O . PHE A 1 269 ? 11.022 -2.698 -11.294 1.00 98.12 269 PHE A O 1
ATOM 1966 N N . ALA A 1 270 ? 12.930 -3.507 -12.153 1.00 93.56 270 ALA A N 1
ATOM 1967 C CA . ALA A 1 270 ? 13.040 -4.623 -11.218 1.00 93.56 270 ALA A CA 1
ATOM 1968 C C . ALA A 1 270 ? 14.423 -4.675 -10.564 1.00 93.56 270 ALA A C 1
ATOM 1970 O O . ALA A 1 270 ? 15.435 -4.857 -11.236 1.00 93.56 270 ALA A O 1
ATOM 1971 N N . GLY A 1 271 ? 14.466 -4.515 -9.238 1.00 91.12 271 GLY A N 1
ATOM 1972 C CA . GLY A 1 271 ? 15.707 -4.594 -8.462 1.00 91.12 271 GLY A CA 1
ATOM 1973 C C . GLY A 1 271 ? 16.761 -3.550 -8.851 1.00 91.12 271 GLY A C 1
ATOM 1974 O O . GLY A 1 271 ? 17.951 -3.780 -8.646 1.00 91.12 271 GLY A O 1
ATOM 1975 N N . THR A 1 272 ? 16.352 -2.423 -9.439 1.00 96.81 272 THR A N 1
ATOM 1976 C CA . THR A 1 272 ? 17.256 -1.331 -9.810 1.00 96.81 272 THR A CA 1
ATOM 1977 C C . THR A 1 272 ? 17.529 -0.393 -8.632 1.00 96.81 272 THR A C 1
ATOM 1979 O O . THR A 1 272 ? 16.722 -0.248 -7.705 1.00 96.81 272 THR A O 1
ATOM 1982 N N . GLN A 1 273 ? 18.668 0.303 -8.675 1.00 96.56 273 GLN A N 1
ATOM 1983 C CA . GLN A 1 273 ? 18.985 1.360 -7.716 1.00 96.56 273 GLN A CA 1
ATOM 1984 C C . GLN A 1 273 ? 18.025 2.544 -7.861 1.00 96.56 273 GLN A C 1
ATOM 1986 O O . GLN A 1 273 ? 17.552 3.067 -6.857 1.00 96.56 273 GLN A O 1
ATOM 1991 N N . ASN A 1 274 ? 17.723 2.969 -9.086 1.00 97.56 274 ASN A N 1
ATOM 1992 C CA . ASN A 1 274 ? 16.768 4.045 -9.341 1.00 97.56 274 ASN A CA 1
ATOM 1993 C C . ASN A 1 274 ? 15.742 3.602 -10.388 1.00 97.56 274 ASN A C 1
ATOM 1995 O O . ASN A 1 274 ? 15.986 2.656 -11.140 1.00 97.56 274 ASN A O 1
ATOM 1999 N N . GLY A 1 275 ? 14.585 4.258 -10.405 1.00 97.81 275 GLY A N 1
ATOM 2000 C CA . GLY A 1 275 ? 13.594 4.105 -11.467 1.00 97.81 275 GLY A CA 1
ATOM 2001 C C . GLY A 1 275 ? 13.782 5.202 -12.506 1.00 97.81 275 GLY A C 1
ATOM 2002 O O . GLY A 1 275 ? 14.487 5.023 -13.498 1.00 97.81 275 GLY A O 1
ATOM 2003 N N . LEU A 1 276 ? 13.180 6.355 -12.228 1.00 98.44 276 LEU A N 1
ATOM 2004 C CA . LEU A 1 276 ? 13.166 7.544 -13.073 1.00 98.44 276 LEU A CA 1
ATOM 2005 C C . LEU A 1 276 ? 13.973 8.643 -12.380 1.00 98.44 276 LEU A C 1
ATOM 2007 O O . LEU A 1 276 ? 13.572 9.137 -11.321 1.00 98.44 276 LEU A O 1
ATOM 2011 N N . ARG A 1 277 ? 15.137 8.979 -12.946 1.00 98.31 277 ARG A N 1
ATOM 2012 C CA . ARG A 1 277 ? 16.125 9.859 -12.313 1.00 98.31 277 ARG A CA 1
ATOM 2013 C C . ARG A 1 277 ? 16.486 11.062 -13.179 1.00 98.31 277 ARG A C 1
ATOM 2015 O O . ARG A 1 277 ? 16.763 10.915 -14.365 1.00 98.31 277 ARG A O 1
ATOM 2022 N N . ILE A 1 278 ? 16.611 12.226 -12.547 1.00 98.56 278 ILE A N 1
ATOM 2023 C CA . ILE A 1 278 ? 17.335 13.391 -13.075 1.00 98.56 278 ILE A CA 1
ATOM 2024 C C . ILE A 1 278 ? 18.484 13.700 -12.108 1.00 98.56 278 ILE A C 1
ATOM 2026 O O . ILE A 1 278 ? 18.242 13.879 -10.915 1.00 98.56 278 ILE A O 1
ATOM 2030 N N . LYS A 1 279 ? 19.727 13.736 -12.602 1.00 96.31 279 LYS A N 1
ATOM 2031 C CA . LYS A 1 279 ? 20.936 14.001 -11.800 1.00 96.31 279 LYS A CA 1
ATOM 2032 C C . LYS A 1 279 ? 21.723 15.182 -12.373 1.00 96.31 279 LYS A C 1
ATOM 2034 O O . LYS A 1 279 ? 22.108 15.154 -13.545 1.00 96.31 279 LYS A O 1
ATOM 2039 N N . THR A 1 280 ? 21.994 16.206 -11.564 1.00 95.69 280 THR A N 1
ATOM 2040 C CA . THR A 1 280 ? 22.784 17.377 -11.980 1.00 95.69 280 THR A CA 1
ATOM 2041 C C . THR A 1 280 ? 23.860 17.727 -10.958 1.00 95.69 280 THR A C 1
ATOM 2043 O O . THR A 1 280 ? 23.649 17.624 -9.752 1.00 95.69 280 THR A O 1
ATOM 2046 N N . TRP A 1 281 ? 25.034 18.128 -11.448 1.00 92.75 281 TRP A N 1
ATOM 2047 C CA . TRP A 1 281 ? 26.166 18.521 -10.620 1.00 92.75 281 TRP A CA 1
ATOM 2048 C C . TRP A 1 281 ? 25.819 19.760 -9.790 1.00 92.75 281 TRP A C 1
ATOM 2050 O O . TRP A 1 281 ? 25.316 20.751 -10.333 1.00 92.75 281 TRP A O 1
ATOM 2060 N N . GLY A 1 282 ? 26.126 19.715 -8.491 1.00 90.06 282 GLY A N 1
ATOM 2061 C CA . GLY A 1 282 ? 25.985 20.842 -7.562 1.00 90.06 282 GLY A CA 1
ATOM 2062 C C . GLY A 1 282 ? 27.045 21.917 -7.807 1.00 90.06 282 GLY A C 1
ATOM 2063 O O . GLY A 1 282 ? 27.990 22.033 -7.035 1.00 90.06 282 GLY A O 1
ATOM 2064 N N . ARG A 1 283 ? 26.953 22.629 -8.936 1.00 89.31 283 ARG A N 1
ATOM 2065 C CA . ARG A 1 283 ? 27.829 23.749 -9.320 1.00 89.31 283 ARG A CA 1
ATOM 2066 C C . ARG A 1 283 ? 27.183 24.647 -10.390 1.00 89.31 283 ARG A C 1
ATOM 2068 O O . ARG A 1 283 ? 26.215 24.218 -11.029 1.00 89.31 283 ARG A O 1
ATOM 2075 N N . PRO A 1 284 ? 27.726 25.852 -10.659 1.00 90.12 284 PRO A N 1
ATOM 2076 C CA . PRO A 1 284 ? 27.209 26.751 -11.690 1.00 90.12 284 PRO A CA 1
ATOM 2077 C C . PRO A 1 284 ? 27.187 26.127 -13.093 1.00 90.12 284 PRO A C 1
ATOM 2079 O O . PRO A 1 284 ? 28.158 25.514 -13.535 1.00 90.12 284 PRO A O 1
ATOM 2082 N N . SER A 1 285 ? 26.090 26.333 -13.818 1.00 92.38 285 SER A N 1
ATOM 2083 C CA . SER A 1 285 ? 25.892 25.877 -15.196 1.00 92.38 285 SER A CA 1
ATOM 2084 C C . SER A 1 285 ? 24.830 26.735 -15.888 1.00 92.38 285 SER A C 1
ATOM 2086 O O . SER A 1 285 ? 24.006 27.357 -15.217 1.00 92.38 285 SER A O 1
ATOM 2088 N N . LYS A 1 286 ? 24.852 26.770 -17.225 1.00 93.69 286 LYS A N 1
ATOM 2089 C CA . LYS A 1 286 ? 23.776 27.307 -18.077 1.00 93.69 286 LYS A CA 1
ATOM 2090 C C . LYS A 1 286 ? 22.835 26.224 -18.628 1.00 93.69 286 LYS A C 1
ATOM 2092 O O . LYS A 1 286 ? 21.894 26.560 -19.345 1.00 93.69 286 LYS A O 1
ATOM 2097 N N . GLY A 1 287 ? 23.092 24.951 -18.319 1.00 96.25 287 GLY A N 1
ATOM 2098 C CA . GLY A 1 287 ? 22.295 23.822 -18.793 1.00 96.25 287 GLY A CA 1
ATOM 2099 C C . GLY A 1 287 ? 20.858 23.828 -18.262 1.00 96.25 287 GLY A C 1
ATOM 2100 O O . GLY A 1 287 ? 20.511 24.533 -17.310 1.00 96.25 287 GLY A O 1
ATOM 2101 N N . PHE A 1 288 ? 20.004 23.007 -18.869 1.00 98.25 288 PHE A N 1
ATOM 2102 C CA . PHE A 1 288 ? 18.611 22.852 -18.452 1.00 98.25 288 PHE A CA 1
ATOM 2103 C C . PHE A 1 288 ? 18.071 21.447 -18.737 1.00 98.25 288 PHE A C 1
ATOM 2105 O O . PHE A 1 288 ? 18.593 20.732 -19.591 1.00 98.25 288 PHE A O 1
ATOM 2112 N N . VAL A 1 289 ? 17.001 21.084 -18.031 1.00 98.69 289 VAL A N 1
ATOM 2113 C CA . VAL A 1 289 ? 16.121 19.949 -18.326 1.00 98.69 289 VAL A CA 1
ATOM 2114 C C . VAL A 1 289 ? 14.691 20.478 -18.420 1.00 98.69 289 VAL A C 1
ATOM 2116 O O . VAL A 1 289 ? 14.205 21.110 -17.475 1.00 98.69 289 VAL A O 1
ATOM 2119 N N . LYS A 1 290 ? 14.021 20.258 -19.554 1.00 98.25 290 LYS A N 1
ATOM 2120 C CA . LYS A 1 290 ? 12.677 20.801 -19.808 1.00 98.25 290 LYS A CA 1
ATOM 2121 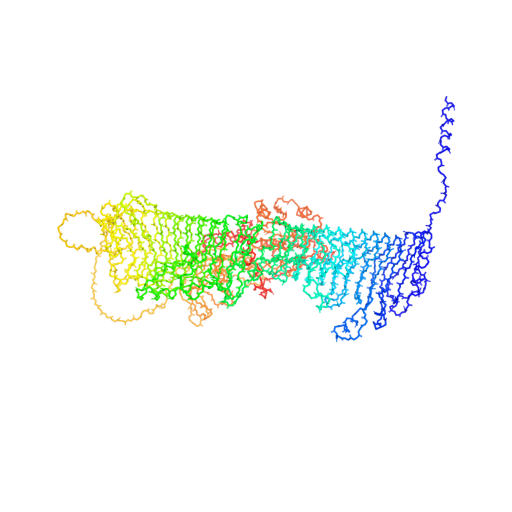C C . LYS A 1 290 ? 11.779 19.817 -20.557 1.00 98.25 290 LYS A C 1
ATOM 2123 O O . LYS A 1 290 ? 12.262 19.048 -21.375 1.00 98.25 290 LYS A O 1
ATOM 2128 N N . ASP A 1 291 ? 10.473 19.877 -20.304 1.00 97.75 291 ASP A N 1
ATOM 2129 C CA . ASP A 1 291 ? 9.443 19.116 -21.026 1.00 97.75 291 ASP A CA 1
ATOM 2130 C C . ASP A 1 291 ? 9.709 17.603 -20.989 1.00 97.75 291 ASP A C 1
ATOM 2132 O O . ASP A 1 291 ? 9.971 16.954 -22.004 1.00 97.75 291 ASP A O 1
ATOM 2136 N N . VAL A 1 292 ? 9.674 17.043 -19.779 1.00 98.81 292 VAL A N 1
ATOM 2137 C CA . VAL A 1 292 ? 9.911 15.615 -19.546 1.00 98.81 292 VAL A CA 1
ATOM 2138 C C . VAL A 1 292 ? 8.623 14.946 -19.084 1.00 98.81 292 VAL A C 1
ATOM 2140 O O . VAL A 1 292 ? 7.991 15.396 -18.126 1.00 98.81 292 VAL A O 1
ATOM 2143 N N . LEU A 1 293 ? 8.253 13.845 -19.735 1.00 97.94 293 LEU A N 1
ATOM 2144 C CA . LEU A 1 293 ? 7.109 13.018 -19.371 1.00 97.94 293 LEU A CA 1
ATOM 2145 C C . LEU A 1 293 ? 7.568 11.618 -18.968 1.00 97.94 293 LEU A C 1
ATOM 2147 O O . LEU A 1 293 ? 8.040 10.839 -19.790 1.00 97.94 293 LEU A O 1
ATOM 2151 N N . PHE A 1 294 ? 7.341 11.277 -17.708 1.00 98.62 294 PHE A N 1
ATOM 2152 C CA . PHE A 1 294 ? 7.438 9.929 -17.178 1.00 98.62 294 PHE A CA 1
ATOM 2153 C C . PHE A 1 294 ? 6.027 9.383 -16.948 1.00 98.62 294 PHE A C 1
ATOM 2155 O O . PHE A 1 294 ? 5.298 9.916 -16.111 1.00 98.62 294 PHE A O 1
ATOM 2162 N N . GLN A 1 295 ? 5.621 8.340 -17.674 1.00 95.31 295 GLN A N 1
ATOM 2163 C CA . GLN A 1 295 ? 4.249 7.833 -17.619 1.00 95.31 295 GLN A CA 1
ATOM 2164 C C . GLN A 1 295 ? 4.155 6.298 -17.579 1.00 95.31 295 GLN A C 1
ATOM 2166 O O . GLN A 1 295 ? 4.884 5.602 -18.278 1.00 95.31 295 GLN A O 1
ATOM 2171 N N . ASN A 1 296 ? 3.190 5.745 -16.838 1.00 82.56 296 ASN A N 1
ATOM 2172 C CA . ASN A 1 296 ? 2.885 4.305 -16.816 1.00 82.56 296 ASN A CA 1
ATOM 2173 C C . ASN A 1 296 ? 4.103 3.443 -16.420 1.00 82.56 296 ASN A C 1
ATOM 2175 O O . ASN A 1 296 ? 4.451 2.494 -17.127 1.00 82.56 296 ASN A O 1
ATOM 2179 N N . ALA A 1 297 ? 4.773 3.783 -15.318 1.00 93.69 297 ALA A N 1
ATOM 2180 C CA . ALA A 1 297 ? 5.941 3.044 -14.836 1.00 93.69 297 ALA A CA 1
ATOM 2181 C C . ALA A 1 297 ? 5.566 2.085 -13.693 1.00 93.69 297 ALA A C 1
ATOM 2183 O O . ALA A 1 297 ? 4.835 2.456 -12.773 1.00 93.69 297 ALA A O 1
ATOM 2184 N N . VAL A 1 298 ? 6.092 0.859 -13.730 1.00 86.94 298 VAL A N 1
ATOM 2185 C CA . VAL A 1 298 ? 5.922 -0.148 -12.672 1.00 86.94 298 VAL A CA 1
ATOM 2186 C C . VAL A 1 298 ? 7.251 -0.402 -11.972 1.00 86.94 298 VAL A C 1
ATOM 2188 O O . VAL A 1 298 ? 8.258 -0.693 -12.613 1.00 86.94 298 VAL A O 1
ATOM 2191 N N . MET A 1 299 ? 7.238 -0.315 -10.648 1.00 97.19 299 MET A N 1
ATOM 2192 C CA . MET A 1 299 ? 8.400 -0.470 -9.782 1.00 97.19 299 MET A CA 1
ATOM 2193 C C . MET A 1 299 ? 8.312 -1.798 -9.026 1.00 97.19 299 MET A C 1
ATOM 2195 O O . MET A 1 299 ? 7.320 -2.082 -8.356 1.00 97.19 299 MET A O 1
ATOM 2199 N N . HIS A 1 300 ? 9.361 -2.609 -9.092 1.00 92.12 300 HIS A N 1
ATOM 2200 C CA . HIS A 1 300 ? 9.503 -3.838 -8.320 1.00 92.12 300 HIS A CA 1
ATOM 2201 C C . HIS A 1 300 ? 10.775 -3.768 -7.483 1.00 92.12 300 HIS A C 1
ATOM 2203 O O . HIS A 1 300 ? 11.880 -3.994 -7.980 1.00 92.12 300 HIS A O 1
ATOM 2209 N N . ASN A 1 301 ? 10.605 -3.467 -6.195 1.00 92.94 301 ASN A N 1
ATOM 2210 C CA . ASN A 1 301 ? 11.692 -3.377 -5.225 1.00 92.94 301 ASN A CA 1
ATOM 2211 C C . ASN A 1 301 ? 12.815 -2.423 -5.681 1.00 92.94 301 ASN A C 1
ATOM 2213 O O . ASN A 1 301 ? 13.999 -2.749 -5.614 1.00 92.94 301 ASN A O 1
ATOM 2217 N N . VAL A 1 302 ? 12.435 -1.246 -6.184 1.00 97.38 302 VAL A N 1
ATOM 2218 C CA . VAL A 1 302 ? 13.378 -0.232 -6.680 1.00 97.38 302 VAL A CA 1
ATOM 2219 C C . VAL A 1 302 ? 13.832 0.654 -5.525 1.00 97.38 302 VAL A C 1
ATOM 2221 O O . VAL A 1 302 ? 12.996 1.154 -4.767 1.00 97.38 302 VAL A O 1
ATOM 2224 N N . LYS A 1 303 ? 15.140 0.877 -5.361 1.00 96.50 303 LYS A N 1
ATOM 2225 C CA . LYS A 1 303 ? 15.653 1.618 -4.193 1.00 96.50 303 LYS A CA 1
ATOM 2226 C C . LYS A 1 303 ? 15.219 3.088 -4.189 1.00 96.50 303 LYS A C 1
ATOM 2228 O O . LYS A 1 303 ? 14.696 3.534 -3.172 1.00 96.50 303 LYS A O 1
ATOM 2233 N N . HIS A 1 304 ? 15.340 3.797 -5.308 1.00 96.62 304 HIS A N 1
ATOM 2234 C CA . HIS A 1 304 ? 14.867 5.176 -5.488 1.00 96.62 304 HIS A CA 1
ATOM 2235 C C . HIS A 1 304 ? 13.968 5.287 -6.739 1.00 96.62 304 HIS A C 1
ATOM 2237 O O . HIS A 1 304 ? 14.454 5.633 -7.817 1.00 96.62 304 HIS A O 1
ATOM 2243 N N . PRO A 1 305 ? 12.669 4.942 -6.637 1.00 97.69 305 PRO A N 1
ATOM 2244 C CA . PRO A 1 305 ? 11.740 4.926 -7.768 1.00 97.69 305 PRO A CA 1
ATOM 2245 C C . PRO A 1 305 ? 11.672 6.229 -8.563 1.00 97.69 305 PRO A C 1
ATOM 2247 O O . PRO A 1 305 ? 11.744 6.190 -9.788 1.00 97.69 305 PRO A O 1
ATOM 2250 N N . VAL A 1 306 ? 11.548 7.368 -7.880 1.00 97.94 306 VAL A N 1
ATOM 2251 C CA . VAL A 1 306 ? 11.470 8.696 -8.499 1.00 97.94 306 VAL A CA 1
ATOM 2252 C C . VAL A 1 306 ? 12.450 9.621 -7.794 1.00 97.94 306 VAL A C 1
ATOM 2254 O O . VAL A 1 306 ? 12.364 9.800 -6.577 1.00 97.94 306 VAL A O 1
ATOM 2257 N N . ILE A 1 307 ? 13.385 10.209 -8.540 1.00 97.19 307 ILE A N 1
ATOM 2258 C CA . ILE A 1 307 ? 14.413 11.065 -7.947 1.00 97.19 307 ILE A CA 1
ATOM 2259 C C . ILE A 1 307 ? 14.837 12.221 -8.860 1.00 97.19 307 ILE A C 1
ATOM 2261 O O . ILE A 1 307 ? 15.183 12.031 -10.024 1.00 97.19 307 ILE A O 1
ATOM 2265 N N . ILE A 1 308 ? 14.866 13.426 -8.294 1.00 97.75 308 ILE A N 1
ATOM 2266 C CA . ILE A 1 308 ? 15.601 14.577 -8.822 1.00 97.75 308 ILE A CA 1
ATOM 2267 C C . ILE A 1 308 ? 16.680 14.918 -7.799 1.00 97.75 308 ILE A C 1
ATOM 2269 O O . ILE A 1 308 ? 16.364 15.205 -6.644 1.00 97.75 308 ILE A O 1
ATOM 2273 N N . ASP A 1 309 ? 17.937 14.871 -8.224 1.00 95.38 309 ASP A N 1
ATOM 2274 C CA . ASP A 1 309 ? 19.102 15.186 -7.402 1.00 95.38 309 ASP A CA 1
ATOM 2275 C C . ASP A 1 309 ? 19.934 16.280 -8.076 1.00 95.38 309 ASP A C 1
ATOM 2277 O O . ASP A 1 309 ? 20.705 16.005 -9.001 1.00 95.38 309 ASP A O 1
ATOM 2281 N N . GLN A 1 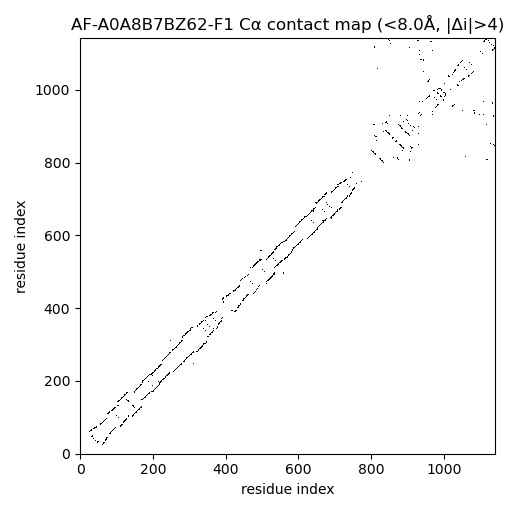310 ? 19.759 17.524 -7.621 1.00 94.19 310 GLN A N 1
ATOM 2282 C CA . GLN A 1 310 ? 20.568 18.666 -8.059 1.00 94.19 310 GLN A CA 1
ATOM 2283 C C . GLN A 1 310 ? 21.837 18.864 -7.213 1.00 94.19 310 GLN A C 1
ATOM 2285 O O . GLN A 1 310 ? 22.521 19.874 -7.345 1.00 94.19 310 GLN A O 1
ATOM 2290 N N . TYR A 1 311 ? 22.181 17.910 -6.348 1.00 89.81 311 TYR A N 1
ATOM 2291 C CA . TYR A 1 311 ? 23.390 17.950 -5.524 1.00 89.81 311 TYR A CA 1
ATOM 2292 C C . TYR A 1 311 ? 24.324 16.778 -5.841 1.00 89.81 311 TYR A C 1
ATOM 2294 O O . TYR A 1 311 ? 25.176 16.406 -5.030 1.00 89.81 311 TYR A O 1
ATOM 2302 N N . TYR A 1 312 ? 24.193 16.205 -7.042 1.00 90.00 312 TYR A N 1
ATOM 2303 C CA . TYR A 1 312 ? 24.997 15.073 -7.479 1.00 90.00 312 TYR A CA 1
ATOM 2304 C C . TYR A 1 312 ? 26.484 15.455 -7.490 1.00 90.00 312 TYR A C 1
ATOM 2306 O O . TYR A 1 312 ? 26.906 16.384 -8.178 1.00 90.00 312 TYR A O 1
ATOM 2314 N N . CYS A 1 313 ? 27.283 14.750 -6.693 1.00 85.00 313 CYS A N 1
ATOM 2315 C CA . CYS A 1 313 ? 28.682 15.095 -6.450 1.00 85.00 313 CYS A CA 1
ATOM 2316 C C . CYS A 1 313 ? 29.496 13.827 -6.136 1.00 85.00 313 CYS A C 1
ATOM 2318 O O . CYS A 1 313 ? 29.872 13.585 -4.983 1.00 85.00 313 CYS A O 1
ATOM 2320 N N . PRO A 1 314 ? 29.717 12.942 -7.127 1.00 79.88 314 PRO A N 1
ATOM 2321 C CA . PRO A 1 314 ? 30.450 11.705 -6.900 1.00 79.88 314 PRO A CA 1
ATOM 2322 C C . PRO A 1 314 ? 31.876 12.011 -6.416 1.00 79.88 314 PRO A C 1
ATOM 2324 O O . PRO A 1 314 ? 32.560 12.877 -6.955 1.00 79.88 314 PRO A O 1
ATOM 2327 N N . HIS A 1 315 ? 32.313 11.293 -5.378 1.00 78.06 315 HIS A N 1
ATOM 2328 C CA . HIS A 1 315 ? 33.626 11.422 -4.724 1.00 78.06 315 HIS A CA 1
ATOM 2329 C C . HIS A 1 315 ? 33.908 12.754 -4.007 1.00 78.06 315 HIS A C 1
ATOM 2331 O O . HIS A 1 315 ? 35.011 12.922 -3.496 1.00 78.06 315 HIS A O 1
ATOM 2337 N N . HIS A 1 316 ? 32.936 13.670 -3.911 1.00 74.12 316 HIS A N 1
ATOM 2338 C CA . HIS A 1 316 ? 33.103 14.991 -3.282 1.00 74.12 316 HIS A CA 1
ATOM 2339 C C . HIS A 1 316 ? 34.213 15.869 -3.898 1.00 74.12 316 HIS A C 1
ATOM 2341 O O . HIS A 1 316 ? 34.695 16.804 -3.258 1.00 74.12 316 HIS A O 1
ATOM 2347 N N . ILE A 1 317 ? 34.611 15.586 -5.141 1.00 72.56 317 ILE A N 1
ATOM 2348 C CA . ILE A 1 317 ? 35.653 16.316 -5.874 1.00 72.56 317 ILE A CA 1
ATOM 2349 C C . ILE A 1 317 ? 34.981 17.348 -6.788 1.00 72.56 317 ILE A C 1
ATOM 2351 O O . ILE A 1 317 ? 34.048 17.013 -7.512 1.00 72.56 317 ILE A O 1
ATOM 2355 N N . ASP A 1 318 ? 35.457 18.596 -6.758 1.00 70.69 318 ASP A N 1
ATOM 2356 C CA . ASP A 1 318 ? 34.991 19.712 -7.604 1.00 70.69 318 ASP A CA 1
ATOM 2357 C C . ASP A 1 318 ? 33.504 20.110 -7.448 1.00 70.69 318 ASP A C 1
ATOM 2359 O O . ASP A 1 318 ? 32.905 20.688 -8.360 1.00 70.69 318 ASP A O 1
ATOM 2363 N N . CYS A 1 319 ? 32.904 19.826 -6.284 1.00 72.62 319 CYS A N 1
ATOM 2364 C CA . CYS A 1 319 ? 31.519 20.191 -5.944 1.00 72.62 319 CYS A CA 1
ATOM 2365 C C . CYS A 1 319 ? 31.186 20.376 -4.431 1.00 72.62 319 CYS A C 1
ATOM 2367 O O . CYS A 1 319 ? 30.047 20.114 -4.035 1.00 72.62 319 CYS A O 1
ATOM 2369 N N . PRO A 1 320 ? 32.092 20.826 -3.529 1.00 55.22 320 PRO A N 1
ATOM 2370 C CA . PRO A 1 320 ? 31.747 20.941 -2.109 1.00 55.22 320 PRO A CA 1
ATOM 2371 C C . PRO A 1 320 ? 30.832 22.150 -1.813 1.00 55.22 320 PRO A C 1
ATOM 2373 O O . PRO A 1 320 ? 31.263 23.301 -1.869 1.00 55.22 320 PRO A O 1
ATOM 2376 N N . GLY A 1 321 ? 29.573 21.873 -1.445 1.00 61.06 321 GLY A N 1
ATOM 2377 C CA . GLY A 1 321 ? 28.635 22.833 -0.837 1.00 61.06 321 GLY A CA 1
ATOM 2378 C C . GLY A 1 321 ? 27.947 23.820 -1.787 1.00 61.06 321 GLY A C 1
ATOM 2379 O O . GLY A 1 321 ? 27.381 24.803 -1.314 1.00 61.06 321 GLY A O 1
ATOM 2380 N N . GLN A 1 322 ? 28.009 23.593 -3.102 1.00 68.31 322 GLN A N 1
ATOM 2381 C CA . GLN A 1 322 ? 27.433 24.489 -4.107 1.00 68.31 322 GLN A CA 1
ATOM 2382 C C . GLN A 1 322 ? 26.089 23.977 -4.643 1.00 68.31 322 GLN A C 1
ATOM 2384 O O . GLN A 1 322 ? 25.858 22.781 -4.807 1.00 68.31 322 GLN A O 1
ATOM 2389 N N . ASP A 1 323 ? 25.204 24.924 -4.934 1.00 84.19 323 ASP A N 1
ATOM 2390 C CA . ASP A 1 323 ? 23.919 24.712 -5.589 1.00 84.19 323 ASP A CA 1
ATOM 2391 C C . ASP A 1 323 ? 24.092 24.478 -7.105 1.00 84.19 323 ASP A C 1
ATOM 2393 O O . ASP A 1 323 ? 24.950 25.095 -7.743 1.00 84.19 323 ASP A O 1
ATOM 2397 N N . SER A 1 324 ? 23.269 23.612 -7.711 1.00 92.19 324 SER A N 1
ATOM 2398 C CA . SER A 1 324 ? 23.301 23.413 -9.168 1.00 92.19 324 SER A CA 1
ATOM 2399 C C . SER A 1 324 ? 22.776 24.627 -9.932 1.00 92.19 324 SER A C 1
ATOM 2401 O O . SER A 1 324 ? 21.724 25.181 -9.614 1.00 92.19 324 SER A O 1
ATOM 2403 N N . GLY A 1 325 ? 23.482 24.997 -11.003 1.00 93.06 325 GLY A N 1
ATOM 2404 C CA . GLY A 1 325 ? 23.017 25.987 -11.976 1.00 93.06 325 GLY A CA 1
ATOM 2405 C C . GLY A 1 325 ? 22.078 25.431 -13.051 1.00 93.06 325 GLY A C 1
ATOM 2406 O O . GLY A 1 325 ? 21.513 26.209 -13.816 1.00 93.06 325 GLY A O 1
ATOM 2407 N N . VAL A 1 326 ? 21.902 24.106 -13.137 1.00 96.56 326 VAL A N 1
ATOM 2408 C CA . VAL A 1 326 ? 21.030 23.489 -14.149 1.00 96.56 326 VAL A CA 1
ATOM 2409 C C . VAL A 1 326 ? 19.568 23.769 -13.808 1.00 96.56 326 VAL A C 1
ATOM 2411 O O . VAL A 1 326 ? 19.111 23.419 -12.724 1.00 96.56 326 VAL A O 1
ATOM 2414 N N . LYS A 1 327 ? 18.807 24.356 -14.734 1.00 97.62 327 LYS A N 1
ATOM 2415 C CA . LYS A 1 327 ? 17.377 24.649 -14.520 1.00 97.62 327 LYS A CA 1
ATOM 2416 C C . LYS A 1 327 ? 16.509 23.444 -14.865 1.00 97.62 327 LYS A C 1
ATOM 2418 O O . LYS A 1 327 ? 16.607 22.935 -15.976 1.00 97.62 327 LYS A O 1
ATOM 2423 N N . ILE A 1 328 ? 15.629 23.022 -13.958 1.00 98.38 328 ILE A N 1
ATOM 2424 C CA . ILE A 1 328 ? 14.692 21.911 -14.189 1.00 98.38 328 ILE A CA 1
ATOM 2425 C C . ILE A 1 328 ? 13.262 22.452 -14.192 1.00 98.38 328 ILE A C 1
ATOM 2427 O O . ILE A 1 328 ? 12.825 23.068 -13.216 1.00 98.38 328 ILE A O 1
ATOM 2431 N N . SER A 1 329 ? 12.528 22.226 -15.284 1.00 98.00 329 SER A N 1
ATOM 2432 C CA . SER A 1 329 ? 11.146 22.701 -15.412 1.00 98.00 329 SER A CA 1
ATOM 2433 C C . SER A 1 329 ? 10.250 21.755 -16.209 1.00 98.00 329 SER A C 1
ATOM 2435 O O . SER A 1 329 ? 10.733 21.027 -17.072 1.00 98.00 329 SER A O 1
ATOM 2437 N N . GLN A 1 330 ? 8.939 21.789 -15.947 1.00 96.62 330 GLN A N 1
ATOM 2438 C CA . GLN A 1 330 ? 7.927 21.053 -16.721 1.00 96.62 330 GLN A CA 1
ATOM 2439 C C . GLN A 1 330 ? 8.188 19.537 -16.771 1.00 96.62 330 GLN A C 1
ATOM 2441 O O . GLN A 1 330 ? 8.241 18.928 -17.840 1.00 96.62 330 GLN A O 1
ATOM 2446 N N . VAL A 1 331 ? 8.360 18.924 -15.596 1.00 98.50 331 VAL A N 1
ATOM 2447 C CA . VAL A 1 331 ? 8.548 17.471 -15.460 1.00 98.50 331 VAL A CA 1
ATOM 2448 C C . VAL A 1 331 ? 7.270 16.851 -14.912 1.00 98.50 331 VAL A C 1
ATOM 2450 O O . VAL A 1 331 ? 6.826 17.190 -13.815 1.00 98.50 331 VAL A O 1
ATOM 2453 N N . THR A 1 332 ? 6.686 15.925 -15.665 1.00 97.06 332 THR A N 1
ATOM 2454 C CA . THR A 1 332 ? 5.464 15.216 -15.277 1.00 97.06 332 THR A CA 1
ATOM 2455 C C . THR A 1 332 ? 5.773 13.762 -14.959 1.00 97.06 332 THR A C 1
ATOM 2457 O O . THR A 1 332 ? 6.371 13.060 -15.770 1.00 97.06 332 THR A O 1
ATOM 2460 N N . TYR A 1 333 ? 5.314 13.309 -13.798 1.00 97.88 333 TYR A N 1
ATOM 2461 C CA . TYR A 1 333 ? 5.290 11.917 -13.371 1.00 97.88 333 TYR A CA 1
ATOM 2462 C C . TYR A 1 333 ? 3.826 11.479 -13.277 1.00 97.88 333 TYR A C 1
ATOM 2464 O O . TYR A 1 333 ? 3.064 12.054 -12.501 1.00 97.88 333 TYR A O 1
ATOM 2472 N N . SER A 1 334 ? 3.426 10.494 -14.079 1.00 90.75 334 SER A N 1
ATOM 2473 C CA . SER A 1 334 ? 2.027 10.087 -14.241 1.00 90.75 334 SER A CA 1
ATOM 2474 C C . SER A 1 334 ? 1.870 8.563 -14.186 1.00 90.75 334 SER A C 1
ATOM 2476 O O . SER A 1 334 ? 2.590 7.846 -14.880 1.00 90.75 334 SER A O 1
ATOM 2478 N N . ASN A 1 335 ? 0.930 8.049 -13.392 1.00 84.38 335 ASN A N 1
ATOM 2479 C CA . ASN A 1 335 ? 0.644 6.615 -13.262 1.00 84.38 335 ASN A CA 1
ATOM 2480 C C . ASN A 1 335 ? 1.911 5.788 -12.955 1.00 84.38 335 ASN A C 1
ATOM 2482 O O . ASN A 1 335 ? 2.335 4.932 -13.739 1.00 84.38 335 ASN A O 1
ATOM 2486 N N . ILE A 1 336 ? 2.564 6.103 -11.834 1.00 95.19 336 ILE A N 1
ATOM 2487 C CA . ILE A 1 336 ? 3.760 5.391 -11.361 1.00 95.19 336 ILE A CA 1
ATOM 2488 C C . ILE A 1 336 ? 3.368 4.547 -10.163 1.00 95.19 336 ILE A C 1
ATOM 2490 O O . ILE A 1 336 ? 2.969 5.091 -9.138 1.00 95.19 336 ILE A O 1
ATOM 2494 N N . ARG A 1 337 ? 3.523 3.229 -10.271 1.00 91.62 337 ARG A N 1
ATOM 2495 C CA . ARG A 1 337 ? 3.035 2.293 -9.254 1.00 91.62 337 ARG A CA 1
ATOM 2496 C C . ARG A 1 337 ? 4.038 1.216 -8.875 1.00 91.62 337 ARG A C 1
ATOM 2498 O O . ARG A 1 337 ? 4.941 0.910 -9.649 1.00 91.62 337 ARG A O 1
ATOM 2505 N N . GLY A 1 338 ? 3.837 0.580 -7.727 1.00 89.94 338 GLY A N 1
ATOM 2506 C CA . GLY A 1 338 ? 4.567 -0.621 -7.317 1.00 89.94 338 GLY A CA 1
ATOM 2507 C C . GLY A 1 338 ? 5.329 -0.450 -6.006 1.00 89.94 338 GLY A C 1
ATOM 2508 O O . GLY A 1 338 ? 4.900 0.287 -5.125 1.00 89.94 338 GLY A O 1
ATOM 2509 N N . SER A 1 339 ? 6.445 -1.160 -5.846 1.00 89.38 339 SER A N 1
ATOM 2510 C CA . SER A 1 339 ? 7.174 -1.239 -4.579 1.00 89.38 339 SER A CA 1
ATOM 2511 C C . SER A 1 339 ? 8.561 -0.600 -4.625 1.00 89.38 339 SER A C 1
ATOM 2513 O O . SER A 1 339 ? 9.332 -0.750 -5.580 1.00 89.38 339 SER A O 1
ATOM 2515 N N . SER A 1 340 ? 8.900 0.081 -3.534 1.00 96.00 340 SER A N 1
ATOM 2516 C CA . SER A 1 340 ? 10.209 0.654 -3.262 1.00 96.00 340 SER A CA 1
ATOM 2517 C C . SER A 1 340 ? 10.972 -0.155 -2.218 1.00 96.00 340 SER A C 1
ATOM 2519 O O . SER A 1 340 ? 10.435 -0.518 -1.168 1.00 96.00 340 SER A O 1
ATOM 2521 N N . ALA A 1 341 ? 12.263 -0.373 -2.472 1.00 93.56 341 ALA A N 1
ATOM 2522 C CA . ALA A 1 341 ? 13.175 -0.973 -1.501 1.00 93.56 341 ALA A CA 1
ATOM 2523 C C . ALA A 1 341 ? 13.564 -0.002 -0.373 1.00 93.56 341 ALA A C 1
ATOM 2525 O O . ALA A 1 341 ? 14.096 -0.438 0.645 1.00 93.56 341 ALA A O 1
ATOM 2526 N N . SER A 1 342 ? 13.310 1.304 -0.523 1.00 92.00 342 SER A N 1
ATOM 2527 C CA . SER A 1 342 ? 13.552 2.295 0.527 1.00 92.00 342 SER A CA 1
ATOM 2528 C C . SER A 1 342 ? 12.251 2.946 0.989 1.00 92.00 342 SER A C 1
ATOM 2530 O O . SER A 1 342 ? 11.259 2.990 0.265 1.00 92.00 342 SER A O 1
ATOM 2532 N N . GLN A 1 343 ? 12.244 3.454 2.223 1.00 88.56 343 GLN A N 1
ATOM 2533 C CA . GLN A 1 343 ? 11.047 4.090 2.762 1.00 88.56 343 GLN A CA 1
ATOM 2534 C C . GLN A 1 343 ? 10.721 5.410 2.049 1.00 88.56 343 GLN A C 1
ATOM 2536 O O . GLN A 1 343 ? 9.552 5.769 1.995 1.00 88.56 343 GLN A O 1
ATOM 2541 N N . VAL A 1 344 ? 11.713 6.129 1.512 1.00 87.81 344 VAL A N 1
ATOM 2542 C CA . VAL A 1 344 ? 11.507 7.376 0.756 1.00 87.81 344 VAL A CA 1
ATOM 2543 C C . VAL A 1 344 ? 11.591 7.064 -0.737 1.00 87.81 344 VAL A C 1
ATOM 2545 O O . VAL A 1 344 ? 12.678 6.959 -1.299 1.00 87.81 344 VAL A O 1
ATOM 2548 N N . ALA A 1 345 ? 10.430 6.895 -1.367 1.00 93.00 345 ALA A N 1
ATOM 2549 C CA . ALA A 1 345 ? 10.316 6.438 -2.748 1.00 93.00 345 ALA A CA 1
ATOM 2550 C C . ALA A 1 345 ? 10.353 7.573 -3.785 1.00 93.00 345 ALA A C 1
ATOM 2552 O O . ALA A 1 345 ? 10.731 7.345 -4.935 1.00 93.00 345 ALA A O 1
ATOM 2553 N N . VAL A 1 346 ? 9.952 8.781 -3.381 1.00 94.62 346 VAL A N 1
ATOM 2554 C CA . VAL A 1 346 ? 9.966 9.984 -4.222 1.00 94.62 346 VAL A CA 1
ATOM 2555 C C . VAL A 1 346 ? 10.846 11.028 -3.546 1.00 94.62 346 VAL A C 1
ATOM 2557 O O . VAL A 1 346 ? 10.535 11.454 -2.434 1.00 94.62 346 VAL A O 1
ATOM 2560 N N . THR A 1 347 ? 11.923 11.449 -4.203 1.00 94.06 347 THR A N 1
ATOM 2561 C CA . THR A 1 347 ? 12.854 12.452 -3.666 1.00 94.06 347 THR A CA 1
ATOM 2562 C C . THR A 1 347 ? 13.061 13.576 -4.668 1.00 94.06 347 THR A C 1
ATOM 2564 O O . THR A 1 347 ? 13.609 13.349 -5.741 1.00 94.06 347 THR A O 1
ATOM 2567 N N . PHE A 1 348 ? 12.691 14.799 -4.304 1.00 94.19 348 PHE A N 1
ATOM 2568 C CA . PHE A 1 348 ? 13.032 16.005 -5.055 1.00 94.19 348 PHE A CA 1
ATOM 2569 C C . PHE A 1 348 ? 13.969 16.860 -4.219 1.00 94.19 348 PHE A C 1
ATOM 2571 O O . PHE A 1 348 ? 13.523 17.570 -3.323 1.00 94.19 348 PHE A O 1
ATOM 2578 N N . ASN A 1 349 ? 15.264 16.743 -4.489 1.00 91.75 349 ASN A N 1
ATOM 2579 C CA . ASN A 1 349 ? 16.304 17.533 -3.850 1.00 91.75 349 ASN A CA 1
ATOM 2580 C C . ASN A 1 349 ? 16.768 18.614 -4.829 1.00 91.75 349 ASN A C 1
ATOM 2582 O O . ASN A 1 349 ? 17.761 18.441 -5.546 1.00 91.75 349 ASN A O 1
ATOM 2586 N N . CYS A 1 350 ? 15.960 19.667 -4.940 1.00 91.56 350 CYS A N 1
ATOM 2587 C CA . CYS A 1 350 ? 16.187 20.740 -5.893 1.00 91.56 350 CYS A CA 1
ATOM 2588 C C . CYS A 1 350 ? 17.026 21.863 -5.280 1.00 91.56 350 CYS A C 1
ATOM 2590 O O . CYS A 1 350 ? 17.034 22.065 -4.069 1.00 91.56 350 CYS A O 1
ATOM 2592 N N . SER A 1 351 ? 17.724 22.606 -6.132 1.00 89.62 351 SER A N 1
ATOM 2593 C CA . SER A 1 351 ? 18.617 23.681 -5.733 1.00 89.62 351 SER A CA 1
ATOM 2594 C C . SER A 1 351 ? 17.852 24.846 -5.107 1.00 89.62 351 SER A C 1
ATOM 2596 O O . SER A 1 351 ? 16.809 25.266 -5.608 1.00 89.62 351 SER A O 1
ATOM 2598 N N . SER A 1 352 ? 18.428 25.447 -4.066 1.00 84.31 352 SER A N 1
ATOM 2599 C CA . SER A 1 352 ? 17.873 26.652 -3.448 1.00 84.31 352 SER A CA 1
ATOM 2600 C C . SER A 1 352 ? 17.972 27.888 -4.355 1.00 84.31 352 SER A C 1
ATOM 2602 O O . SER A 1 352 ? 17.111 28.767 -4.302 1.00 84.31 352 SER A O 1
ATOM 2604 N N . THR A 1 353 ? 18.985 27.934 -5.232 1.00 85.06 353 THR A N 1
ATOM 2605 C CA . THR A 1 353 ? 19.203 29.035 -6.190 1.00 85.06 353 THR A CA 1
ATOM 2606 C C . THR A 1 353 ? 18.496 28.823 -7.526 1.00 85.06 353 THR A C 1
ATOM 2608 O O . THR A 1 353 ? 18.140 29.800 -8.184 1.00 85.06 353 THR A O 1
ATOM 2611 N N . ASN A 1 354 ? 18.249 27.566 -7.911 1.00 90.31 354 ASN A N 1
ATOM 2612 C CA . ASN A 1 354 ? 17.467 27.201 -9.094 1.00 90.31 354 ASN A CA 1
ATOM 2613 C C . ASN A 1 354 ? 16.412 26.136 -8.739 1.00 90.31 354 ASN A C 1
ATOM 2615 O O . ASN A 1 354 ? 16.578 24.974 -9.123 1.00 90.31 354 ASN A O 1
ATOM 2619 N N . PRO A 1 355 ? 15.336 26.517 -8.019 1.00 90.81 355 PRO A N 1
ATOM 2620 C CA . PRO A 1 355 ? 14.256 25.606 -7.652 1.00 90.81 355 PRO A CA 1
ATOM 2621 C C . PRO A 1 355 ? 13.648 24.892 -8.863 1.00 90.81 355 PRO A C 1
ATOM 2623 O O . PRO A 1 355 ? 13.508 25.479 -9.941 1.00 90.81 355 PRO A O 1
ATOM 2626 N N . CYS A 1 356 ? 13.224 23.643 -8.676 1.00 94.31 356 CYS A N 1
ATOM 2627 C CA . CYS A 1 356 ? 12.465 22.933 -9.702 1.00 94.31 356 CYS A CA 1
ATOM 2628 C C . CYS A 1 356 ? 11.068 23.546 -9.826 1.00 94.31 356 CYS A C 1
ATOM 2630 O O . CYS A 1 356 ? 10.388 23.737 -8.817 1.00 94.31 356 CYS A O 1
ATOM 2632 N N . THR A 1 357 ? 10.611 23.806 -11.051 1.00 90.69 357 THR A N 1
ATOM 2633 C CA . THR A 1 357 ? 9.305 24.444 -11.302 1.00 90.69 357 THR A CA 1
ATOM 2634 C C . THR A 1 357 ? 8.427 23.607 -12.224 1.00 90.69 357 THR A C 1
ATOM 2636 O O . THR A 1 357 ? 8.912 22.884 -13.094 1.00 90.69 357 THR A O 1
ATOM 2639 N N . GLY A 1 358 ? 7.108 23.682 -12.040 1.00 88.25 358 GLY A N 1
ATOM 2640 C CA . GLY A 1 358 ? 6.166 22.957 -12.896 1.00 88.25 358 GLY A CA 1
ATOM 2641 C C . GLY A 1 358 ? 6.286 21.434 -12.788 1.00 88.25 358 GLY A C 1
ATOM 2642 O O . GLY A 1 358 ? 6.067 20.728 -13.773 1.00 88.25 358 GLY A O 1
ATOM 2643 N N . ILE A 1 359 ? 6.655 20.921 -11.610 1.00 93.25 359 ILE A N 1
ATOM 2644 C CA . ILE A 1 359 ? 6.631 19.481 -11.342 1.00 93.25 359 ILE A CA 1
ATOM 2645 C C . ILE A 1 359 ? 5.173 19.031 -11.209 1.00 93.25 359 ILE A C 1
ATOM 2647 O O . ILE A 1 359 ? 4.403 19.620 -10.450 1.00 93.25 359 ILE A O 1
ATOM 2651 N N . ARG A 1 360 ? 4.770 17.985 -11.930 1.00 88.25 360 ARG A N 1
ATOM 2652 C CA . ARG A 1 360 ? 3.416 17.416 -11.842 1.00 88.25 360 ARG A CA 1
ATOM 2653 C C . ARG A 1 360 ? 3.480 15.968 -11.391 1.00 88.25 360 ARG A C 1
ATOM 2655 O O . ARG A 1 360 ? 4.187 15.171 -12.001 1.00 88.25 360 ARG A O 1
ATOM 2662 N N . LEU A 1 361 ? 2.739 15.645 -10.335 1.00 88.19 361 LEU A N 1
ATOM 2663 C CA . LEU A 1 361 ? 2.528 14.282 -9.851 1.00 88.19 361 LEU A CA 1
ATOM 2664 C C . LEU A 1 361 ? 1.072 13.876 -10.072 1.00 88.19 361 LEU A C 1
ATOM 2666 O O . LEU A 1 361 ? 0.156 14.518 -9.555 1.00 88.19 361 LEU A O 1
ATOM 2670 N N . GLU A 1 362 ? 0.852 12.802 -10.816 1.00 82.94 362 GLU A N 1
ATOM 2671 C CA . GLU A 1 362 ? -0.484 12.306 -11.142 1.00 82.94 362 GLU A CA 1
ATOM 2672 C C . GLU A 1 362 ? -0.513 10.793 -10.955 1.00 82.94 362 GLU A C 1
ATOM 2674 O O . GLU A 1 362 ? 0.302 10.095 -11.545 1.00 82.94 362 GLU A O 1
ATOM 2679 N N . GLU A 1 363 ? -1.428 10.271 -10.138 1.00 75.56 363 GLU A N 1
ATOM 2680 C CA . GLU A 1 363 ? -1.585 8.814 -9.962 1.00 75.56 363 GLU A CA 1
ATOM 2681 C C . GLU A 1 363 ? -0.273 8.102 -9.551 1.00 75.56 363 GLU A C 1
ATOM 2683 O O . GLU A 1 363 ? 0.228 7.210 -10.233 1.00 75.56 363 GLU A O 1
ATOM 2688 N N . ILE A 1 364 ? 0.325 8.528 -8.437 1.00 87.31 364 ILE A N 1
ATOM 2689 C CA . ILE A 1 364 ? 1.513 7.888 -7.859 1.00 87.31 364 ILE A CA 1
ATOM 2690 C C . ILE A 1 364 ? 1.060 6.928 -6.753 1.00 87.31 364 ILE A C 1
ATOM 2692 O O . ILE A 1 364 ? 0.402 7.353 -5.810 1.00 87.31 364 ILE A O 1
ATOM 2696 N N . ASP A 1 365 ? 1.403 5.648 -6.867 1.00 83.94 365 ASP A N 1
ATOM 2697 C CA . ASP A 1 365 ? 1.034 4.580 -5.927 1.00 83.94 365 ASP A CA 1
ATOM 2698 C C . ASP A 1 365 ? 2.254 3.710 -5.593 1.00 83.94 365 ASP A C 1
ATOM 2700 O O . ASP A 1 365 ? 2.472 2.637 -6.165 1.00 83.94 365 ASP A O 1
ATOM 2704 N N . LEU A 1 366 ? 3.111 4.211 -4.704 1.00 90.81 366 LEU A N 1
ATOM 2705 C CA . LEU A 1 366 ? 4.342 3.531 -4.307 1.00 90.81 366 LEU A CA 1
ATOM 2706 C C . LEU A 1 366 ? 4.281 3.079 -2.849 1.00 90.81 366 LEU A C 1
ATOM 2708 O O . LEU A 1 366 ? 4.079 3.885 -1.938 1.00 90.81 366 LEU A O 1
ATOM 2712 N N . THR A 1 367 ? 4.554 1.796 -2.614 1.00 83.94 367 THR A N 1
ATOM 2713 C CA . THR A 1 367 ? 4.626 1.204 -1.271 1.00 83.94 367 THR A CA 1
ATOM 2714 C C . THR A 1 367 ? 6.062 0.879 -0.868 1.00 83.94 367 THR A C 1
ATOM 2716 O O . THR A 1 367 ? 6.913 0.595 -1.707 1.00 83.94 367 THR A O 1
ATOM 2719 N N . HIS A 1 368 ? 6.351 0.888 0.431 1.00 87.62 368 HIS A N 1
ATOM 2720 C CA . HIS A 1 368 ? 7.562 0.299 0.998 1.00 87.62 368 HIS A CA 1
ATOM 2721 C C . HIS A 1 368 ? 7.158 -0.844 1.932 1.00 87.62 368 HIS A C 1
ATOM 2723 O O . HIS A 1 368 ? 6.571 -0.630 2.996 1.00 87.62 368 HIS A O 1
ATOM 2729 N N . GLY A 1 369 ? 7.430 -2.078 1.505 1.00 80.88 369 GLY A N 1
ATOM 2730 C CA . GLY A 1 369 ? 6.812 -3.256 2.108 1.00 80.88 369 GLY A CA 1
ATOM 2731 C C . GLY A 1 369 ? 5.289 -3.194 1.957 1.00 80.88 369 GLY A C 1
ATOM 2732 O O . GLY A 1 369 ? 4.774 -3.042 0.850 1.00 80.88 369 GLY A O 1
ATOM 2733 N N . ASN A 1 370 ? 4.580 -3.283 3.082 1.00 69.38 370 ASN A N 1
ATOM 2734 C CA . ASN A 1 370 ? 3.117 -3.235 3.130 1.00 69.38 370 ASN A CA 1
ATOM 2735 C C . ASN A 1 370 ? 2.550 -1.843 3.433 1.00 69.38 370 ASN A C 1
ATOM 2737 O O . ASN A 1 370 ? 1.333 -1.683 3.440 1.00 69.38 370 ASN A O 1
ATOM 2741 N N . GLU A 1 371 ? 3.402 -0.855 3.689 1.00 72.00 371 GLU A N 1
ATOM 2742 C CA . GLU A 1 371 ? 2.982 0.505 4.016 1.00 72.00 371 GLU A CA 1
ATOM 2743 C C . GLU A 1 371 ? 3.128 1.412 2.789 1.00 72.00 371 GLU A C 1
ATOM 2745 O O . GLU A 1 371 ? 3.999 1.161 1.946 1.00 72.00 371 GLU A O 1
ATOM 2750 N N . PRO A 1 372 ? 2.339 2.494 2.687 1.00 76.06 372 PRO A N 1
ATOM 2751 C CA . PRO A 1 372 ? 2.636 3.570 1.755 1.00 76.06 372 PRO A CA 1
ATOM 2752 C C . PRO A 1 372 ? 4.090 4.016 1.931 1.00 76.06 372 PRO A C 1
ATOM 2754 O O . PRO A 1 372 ? 4.589 4.131 3.060 1.00 76.06 372 PRO A O 1
ATOM 2757 N N . ALA A 1 373 ? 4.791 4.257 0.827 1.00 84.00 373 ALA A N 1
ATOM 2758 C CA . ALA A 1 373 ? 6.129 4.822 0.901 1.00 84.00 373 ALA A CA 1
ATOM 2759 C C . ALA A 1 373 ? 6.071 6.267 1.454 1.00 84.00 373 ALA A C 1
ATOM 2761 O O . ALA A 1 373 ? 5.025 6.772 1.870 1.00 84.00 373 ALA A O 1
ATOM 2762 N N . LYS A 1 374 ? 7.195 6.981 1.446 1.00 84.12 374 LYS A N 1
ATOM 2763 C CA . LYS A 1 374 ? 7.295 8.408 1.793 1.00 84.12 374 LYS A CA 1
ATOM 2764 C C . LYS A 1 374 ? 7.826 9.212 0.608 1.00 84.12 374 LYS A C 1
ATOM 2766 O O . LYS A 1 374 ? 8.596 8.685 -0.195 1.00 84.12 374 LYS A O 1
ATOM 2771 N N . SER A 1 375 ? 7.433 10.479 0.513 1.00 85.44 375 SER A N 1
ATOM 2772 C CA . SER A 1 375 ? 8.066 11.460 -0.373 1.00 85.44 375 SER A CA 1
ATOM 2773 C C . SER A 1 375 ? 8.877 12.460 0.446 1.00 85.44 375 SER A C 1
ATOM 2775 O O . SER A 1 375 ? 8.516 12.779 1.577 1.00 85.44 375 SER A O 1
ATOM 2777 N N . SER A 1 376 ? 9.971 12.961 -0.121 1.00 82.44 376 SER A N 1
ATOM 2778 C CA . SER A 1 376 ? 10.759 14.075 0.410 1.00 82.44 376 SER A CA 1
ATOM 2779 C C . SER A 1 376 ? 10.925 15.125 -0.679 1.00 82.44 376 SER A C 1
ATOM 2781 O O . SER A 1 376 ? 11.337 14.792 -1.788 1.00 82.44 376 SER A O 1
ATOM 2783 N N . CYS A 1 377 ? 10.635 16.385 -0.361 1.00 79.44 377 CYS A N 1
ATOM 2784 C CA . CYS A 1 377 ? 10.720 17.490 -1.312 1.00 79.44 377 CYS A CA 1
ATOM 2785 C C . CYS A 1 377 ? 11.416 18.697 -0.678 1.00 79.44 377 CYS A C 1
ATOM 2787 O O . CYS A 1 377 ? 11.031 19.138 0.407 1.00 79.44 377 CYS A O 1
ATOM 2789 N N . GLU A 1 378 ? 12.381 19.258 -1.396 1.00 80.12 378 GLU A N 1
ATOM 2790 C CA . GLU A 1 378 ? 13.125 20.469 -1.064 1.00 80.12 378 GLU A CA 1
ATOM 2791 C C . GLU A 1 378 ? 13.225 21.347 -2.316 1.00 80.12 378 GLU A C 1
ATOM 2793 O O . GLU A 1 378 ? 13.522 20.848 -3.400 1.00 80.12 378 GLU A O 1
ATOM 2798 N N . CYS A 1 379 ? 12.898 22.638 -2.178 1.00 81.00 379 CYS A N 1
ATOM 2799 C CA . CYS A 1 379 ? 12.942 23.637 -3.256 1.00 81.00 379 CYS A CA 1
ATOM 2800 C C . CYS A 1 379 ? 12.277 23.197 -4.579 1.00 81.00 379 CYS A C 1
ATOM 2802 O O . CYS A 1 379 ? 12.742 23.529 -5.667 1.00 81.00 379 CYS A O 1
ATOM 2804 N N . ALA A 1 380 ? 11.169 22.458 -4.485 1.00 82.75 380 ALA A N 1
ATOM 2805 C CA . ALA A 1 380 ? 10.380 22.010 -5.627 1.00 82.75 380 ALA A CA 1
ATOM 2806 C C . ALA A 1 380 ? 8.967 22.608 -5.578 1.00 82.75 380 ALA A C 1
ATOM 2808 O O . ALA A 1 380 ? 8.257 22.470 -4.578 1.00 82.75 380 ALA A O 1
ATOM 2809 N N . GLU A 1 381 ? 8.556 23.243 -6.672 1.00 82.38 381 GLU A N 1
ATOM 2810 C CA . GLU A 1 381 ? 7.214 23.780 -6.877 1.00 82.38 381 GLU A CA 1
ATOM 2811 C C . GLU A 1 381 ? 6.454 22.947 -7.916 1.00 82.38 381 GLU A C 1
ATOM 2813 O O . GLU A 1 381 ? 6.976 22.606 -8.983 1.00 82.38 381 GLU A O 1
ATOM 2818 N N . GLY A 1 382 ? 5.195 22.625 -7.614 1.00 81.12 382 GLY A N 1
ATOM 2819 C CA . GLY A 1 382 ? 4.407 21.749 -8.463 1.00 81.12 382 GLY A CA 1
ATOM 2820 C C . GLY A 1 382 ? 2.970 21.526 -8.011 1.00 81.12 382 GLY A C 1
ATOM 2821 O O . GLY A 1 382 ? 2.501 22.108 -7.030 1.00 81.12 382 GLY A O 1
ATOM 2822 N N . THR A 1 383 ? 2.276 20.647 -8.730 1.00 72.56 383 THR A N 1
ATOM 2823 C CA . THR A 1 383 ? 0.919 20.189 -8.408 1.00 72.56 383 THR A CA 1
ATOM 2824 C C . THR A 1 383 ? 0.876 18.671 -8.262 1.00 72.56 383 THR A C 1
ATOM 2826 O O . THR A 1 383 ? 1.656 17.939 -8.871 1.00 72.56 383 THR A O 1
ATOM 2829 N N . ALA A 1 384 ? -0.053 18.195 -7.435 1.00 72.00 384 ALA A N 1
ATOM 2830 C CA . ALA A 1 384 ? -0.354 16.780 -7.273 1.00 72.00 384 ALA A CA 1
ATOM 2831 C C . ALA A 1 384 ? -1.860 16.564 -7.458 1.00 72.00 384 ALA A C 1
ATOM 2833 O O . ALA A 1 384 ? -2.654 17.338 -6.917 1.00 72.00 384 ALA A O 1
ATOM 2834 N N . SER A 1 385 ? -2.259 15.543 -8.218 1.00 61.19 385 SER A N 1
ATOM 2835 C CA . SER A 1 385 ? -3.671 15.204 -8.442 1.00 61.19 385 SER A CA 1
ATOM 2836 C C . SER A 1 385 ? -3.881 13.696 -8.622 1.00 61.19 385 SER A C 1
ATOM 2838 O O . SER A 1 385 ? -2.939 12.958 -8.899 1.00 61.19 385 SER A O 1
ATOM 2840 N N . GLY A 1 386 ? -5.113 13.220 -8.424 1.00 56.28 386 GLY A N 1
ATOM 2841 C CA . GLY A 1 386 ? -5.407 11.783 -8.387 1.00 56.28 386 GLY A CA 1
ATOM 2842 C C . GLY A 1 386 ? -4.909 11.105 -7.102 1.00 56.28 386 GLY A C 1
ATOM 2843 O O . GLY A 1 386 ? -4.683 11.762 -6.084 1.00 56.28 386 GLY A O 1
ATOM 2844 N N . PHE A 1 387 ? -4.767 9.779 -7.134 1.00 54.75 387 PHE A N 1
ATOM 2845 C CA . PHE A 1 387 ? -4.189 9.008 -6.029 1.00 54.75 387 PHE A CA 1
ATOM 2846 C C . PHE A 1 387 ? -2.681 9.282 -5.965 1.00 54.75 387 PHE A C 1
ATOM 2848 O O . PHE A 1 387 ? -1.970 8.957 -6.904 1.00 54.75 387 PHE A O 1
ATOM 2855 N N . VAL A 1 388 ? -2.190 9.937 -4.912 1.00 55.84 388 VAL A N 1
ATOM 2856 C CA . VAL A 1 388 ? -0.762 10.266 -4.760 1.00 55.84 388 VAL A CA 1
ATOM 2857 C C . VAL A 1 388 ? -0.294 9.802 -3.384 1.00 55.84 388 VAL A C 1
ATOM 2859 O O . VAL A 1 388 ? -0.300 10.562 -2.414 1.00 55.84 388 VAL A O 1
ATOM 2862 N N . GLU A 1 389 ? 0.100 8.534 -3.313 1.00 65.69 389 GLU A N 1
ATOM 2863 C CA . GLU A 1 389 ? 0.931 7.971 -2.258 1.00 65.69 389 GLU A CA 1
ATOM 2864 C C . GLU A 1 389 ? 2.331 7.705 -2.829 1.00 65.69 389 GLU A C 1
ATOM 2866 O O . GLU A 1 389 ? 2.501 6.936 -3.777 1.00 65.69 389 GLU A O 1
ATOM 2871 N N . PRO A 1 390 ? 3.361 8.355 -2.276 1.00 59.44 390 PRO A N 1
ATOM 2872 C CA . PRO A 1 390 ? 3.432 8.683 -0.855 1.00 59.44 390 PRO A CA 1
ATOM 2873 C C . PRO A 1 390 ? 3.122 10.144 -0.446 1.00 59.44 390 PRO A C 1
ATOM 2875 O O . PRO A 1 390 ? 3.483 11.072 -1.175 1.00 59.44 390 PRO A O 1
ATOM 2878 N N . PRO A 1 391 ? 2.542 10.381 0.756 1.00 65.31 391 PRO A N 1
ATOM 2879 C CA . PRO A 1 391 ? 2.169 11.719 1.230 1.00 65.31 391 PRO A CA 1
ATOM 2880 C C . PRO A 1 391 ? 3.387 12.601 1.538 1.00 65.31 391 PRO A C 1
ATOM 2882 O O . PRO A 1 391 ? 4.419 12.103 1.999 1.00 65.31 391 PRO A O 1
ATOM 2885 N N . SER A 1 392 ? 3.230 13.919 1.361 1.00 71.88 392 SER A N 1
ATOM 2886 C CA . SER A 1 392 ? 4.281 14.917 1.603 1.00 71.88 392 SER A CA 1
ATOM 2887 C C . SER A 1 392 ? 4.774 14.855 3.051 1.00 71.88 392 SER A C 1
ATOM 2889 O O . SER A 1 392 ? 3.989 15.029 3.991 1.00 71.88 392 SER A O 1
ATOM 2891 N N . PHE A 1 393 ? 6.072 14.620 3.244 1.00 81.06 393 PHE A N 1
ATOM 2892 C CA . PHE A 1 393 ? 6.677 14.426 4.561 1.00 81.06 393 PHE A CA 1
ATOM 2893 C C . PHE A 1 393 ? 7.555 15.615 4.977 1.00 81.06 393 PHE A C 1
ATOM 2895 O O . PHE A 1 393 ? 8.573 15.907 4.357 1.00 81.06 393 PHE A O 1
ATOM 2902 N N . TYR A 1 394 ? 7.187 16.272 6.075 1.00 84.12 394 TYR A N 1
ATOM 2903 C CA . TYR A 1 394 ? 7.855 17.449 6.627 1.00 84.12 394 TYR A CA 1
ATOM 2904 C C . TYR A 1 394 ? 8.538 17.091 7.953 1.00 84.12 394 TYR A C 1
ATOM 2906 O O . TYR A 1 394 ? 7.934 17.165 9.026 1.00 84.12 394 TYR A O 1
ATOM 2914 N N . SER A 1 395 ? 9.804 16.671 7.893 1.00 88.44 395 SER A N 1
ATOM 2915 C CA . SER A 1 395 ? 10.612 16.414 9.094 1.00 88.44 395 SER A CA 1
ATOM 2916 C C . SER A 1 395 ? 10.989 17.724 9.779 1.00 88.44 395 SER A C 1
ATOM 2918 O O . SER A 1 395 ? 11.570 18.602 9.145 1.00 88.44 395 SER A O 1
ATOM 2920 N N . VAL A 1 396 ? 10.738 17.848 11.085 1.00 88.81 396 VAL A N 1
ATOM 2921 C CA . VAL A 1 396 ? 11.089 19.064 11.848 1.00 88.81 396 VAL A CA 1
ATOM 2922 C C . VAL A 1 396 ? 12.595 19.343 11.882 1.00 88.81 396 VAL A C 1
ATOM 2924 O O . VAL A 1 396 ? 12.995 20.494 12.051 1.00 88.81 396 VAL A O 1
ATOM 2927 N N . LEU A 1 397 ? 13.433 18.321 11.673 1.00 89.38 397 LEU A N 1
ATOM 2928 C CA . LEU A 1 397 ? 14.888 18.483 11.584 1.00 89.38 397 LEU A CA 1
ATOM 2929 C C . LEU A 1 397 ? 15.282 19.357 10.386 1.00 89.38 397 LEU A C 1
ATOM 2931 O O . LEU A 1 397 ? 16.141 20.222 10.522 1.00 89.38 397 LEU A O 1
ATOM 2935 N N . ASN A 1 398 ? 14.578 19.217 9.258 1.00 86.69 398 ASN A N 1
ATOM 2936 C CA . ASN A 1 398 ? 14.819 20.006 8.044 1.00 86.69 398 ASN A CA 1
ATOM 2937 C C . ASN A 1 398 ? 14.454 21.488 8.239 1.00 86.69 398 ASN A C 1
ATOM 2939 O O . ASN A 1 398 ? 14.880 22.349 7.481 1.00 86.69 398 ASN A O 1
ATOM 2943 N N . TYR A 1 399 ? 13.681 21.796 9.282 1.00 87.75 399 TYR A N 1
ATOM 2944 C CA . TYR A 1 399 ? 13.318 23.158 9.670 1.00 87.75 399 TYR A CA 1
ATOM 2945 C C . TYR A 1 399 ? 14.178 23.703 10.822 1.00 87.75 399 TYR A C 1
ATOM 2947 O O . TYR A 1 399 ? 13.885 24.779 11.348 1.00 87.75 399 TYR A O 1
ATOM 2955 N N . GLY A 1 400 ? 15.240 22.982 11.205 1.00 90.44 400 GLY A N 1
ATOM 2956 C CA . GLY A 1 400 ? 16.224 23.397 12.206 1.00 90.44 400 GLY A CA 1
ATOM 2957 C C . GLY A 1 400 ? 15.980 22.877 13.626 1.00 90.44 400 GLY A C 1
ATOM 2958 O O . GLY A 1 400 ? 16.658 23.331 14.547 1.00 90.44 400 GLY A O 1
ATOM 2959 N N . ALA A 1 401 ? 15.033 21.954 13.837 1.00 93.12 401 ALA A N 1
ATOM 2960 C CA . ALA A 1 401 ? 14.852 21.323 15.147 1.00 93.12 401 ALA A CA 1
ATOM 2961 C C . ALA A 1 401 ? 16.063 20.451 15.504 1.00 93.12 401 ALA A C 1
ATOM 2963 O O . ALA A 1 401 ? 16.663 19.823 14.629 1.00 93.12 401 ALA A O 1
ATOM 2964 N N . LYS A 1 402 ? 16.387 20.355 16.797 1.00 93.38 402 LYS A N 1
ATOM 2965 C CA . LYS A 1 402 ? 17.451 19.473 17.296 1.00 93.38 402 LYS A CA 1
ATOM 2966 C C . LYS A 1 402 ? 16.915 18.553 18.382 1.00 93.38 402 LYS A C 1
ATOM 2968 O O . LYS A 1 402 ? 16.230 18.985 19.301 1.00 93.38 402 LYS A O 1
ATOM 2973 N N . ALA A 1 403 ? 17.265 17.278 18.269 1.00 94.00 403 ALA A N 1
ATOM 2974 C CA . ALA A 1 403 ? 16.819 16.210 19.157 1.00 94.00 403 ALA A CA 1
ATOM 2975 C C . ALA A 1 403 ? 17.673 16.099 20.443 1.00 94.00 403 ALA A C 1
ATOM 2977 O O . ALA A 1 403 ? 18.020 14.998 20.868 1.00 94.00 403 ALA A O 1
ATOM 2978 N N . ASP A 1 404 ? 18.066 17.229 21.036 1.00 94.44 404 ASP A N 1
ATOM 2979 C CA . ASP A 1 404 ? 19.013 17.309 22.160 1.00 94.44 404 ASP A CA 1
ATOM 2980 C C . ASP A 1 404 ? 18.355 17.604 23.524 1.00 94.44 404 ASP A C 1
ATOM 2982 O O . ASP A 1 404 ? 19.032 17.612 24.553 1.00 94.44 404 ASP A O 1
ATOM 2986 N N . GLY A 1 405 ? 17.044 17.868 23.542 1.00 92.25 405 GLY A N 1
ATOM 2987 C CA . GLY A 1 405 ? 16.283 18.278 24.725 1.00 92.25 405 GLY A CA 1
ATOM 2988 C C . GLY A 1 405 ? 16.693 19.638 25.304 1.00 92.25 405 GLY A C 1
ATOM 2989 O O . GLY A 1 405 ? 16.338 19.934 26.448 1.00 92.25 405 GLY A O 1
ATOM 2990 N N . LYS A 1 406 ? 17.454 20.444 24.551 1.00 92.88 406 LYS A N 1
ATOM 2991 C CA . LYS A 1 406 ? 18.070 21.706 24.994 1.00 92.88 406 LYS A CA 1
ATOM 2992 C C . LYS A 1 406 ? 17.809 22.868 24.038 1.00 92.88 406 LYS A C 1
ATOM 2994 O O . LYS A 1 406 ? 17.598 23.984 24.499 1.00 92.88 406 LYS A O 1
ATOM 2999 N N . THR A 1 407 ? 17.843 22.628 22.733 1.00 94.56 407 THR A N 1
ATOM 3000 C CA . THR A 1 407 ? 17.595 23.645 21.709 1.00 94.56 407 THR A CA 1
ATOM 3001 C C . THR A 1 407 ? 16.094 23.800 21.502 1.00 94.56 407 THR A C 1
ATOM 3003 O O . THR A 1 407 ? 15.399 22.827 21.202 1.00 94.56 407 THR A O 1
ATOM 3006 N N . ASP A 1 408 ? 15.588 25.027 21.639 1.00 94.94 408 ASP A N 1
ATOM 3007 C CA . ASP A 1 408 ? 14.164 25.296 21.457 1.00 94.94 408 ASP A CA 1
ATOM 3008 C C . ASP A 1 408 ? 13.726 25.038 20.007 1.00 94.94 408 ASP A C 1
ATOM 3010 O O . ASP A 1 408 ? 14.181 25.674 19.056 1.00 94.94 408 ASP A O 1
ATOM 3014 N N . SER A 1 409 ? 12.824 24.076 19.855 1.00 97.06 409 SER A N 1
ATOM 3015 C CA . SER A 1 409 ? 12.306 23.578 18.586 1.00 97.06 409 SER A CA 1
ATOM 3016 C C . SER A 1 409 ? 10.936 24.168 18.229 1.00 97.06 409 SER A C 1
ATOM 3018 O O . SER A 1 409 ? 10.351 23.765 17.222 1.00 97.06 409 SER A O 1
ATOM 3020 N N . ALA A 1 410 ? 10.435 25.148 18.993 1.00 95.12 410 ALA A N 1
ATOM 3021 C CA . ALA A 1 410 ? 9.168 25.835 18.727 1.00 95.12 410 ALA A CA 1
ATOM 3022 C C . ALA A 1 410 ? 9.077 26.419 17.303 1.00 95.12 410 ALA A C 1
ATOM 3024 O O . ALA A 1 410 ? 8.157 26.099 16.550 1.00 95.12 410 ALA A O 1
ATOM 3025 N N . GLN A 1 411 ? 10.051 27.236 16.890 1.00 96.69 411 GLN A N 1
ATOM 3026 C CA . GLN A 1 411 ? 10.055 27.849 15.554 1.00 96.69 411 GLN A CA 1
ATOM 3027 C C . GLN A 1 411 ? 10.176 26.822 14.410 1.00 96.69 411 GLN A C 1
ATOM 3029 O O . GLN A 1 411 ? 9.397 26.911 13.458 1.00 96.69 411 GLN A O 1
ATOM 3034 N N . PRO A 1 412 ? 11.074 25.819 14.477 1.00 97.00 412 PRO A N 1
ATOM 3035 C CA . PRO A 1 412 ? 11.092 24.711 13.519 1.00 97.00 412 PRO A CA 1
ATOM 3036 C C . PRO A 1 412 ? 9.742 23.999 13.349 1.00 97.00 412 PRO A C 1
ATOM 3038 O O . PRO A 1 412 ? 9.301 23.764 12.223 1.00 97.00 412 PRO A O 1
ATOM 3041 N N . LEU A 1 413 ? 9.054 23.708 14.456 1.00 96.44 413 LEU A N 1
ATOM 3042 C CA . LEU A 1 413 ? 7.724 23.094 14.454 1.00 96.44 413 LEU A CA 1
ATOM 3043 C C . LEU A 1 413 ? 6.685 23.970 13.742 1.00 96.44 413 LEU A C 1
ATOM 3045 O O . LEU A 1 413 ? 5.914 23.472 12.919 1.00 96.44 413 LEU A O 1
ATOM 3049 N N . LEU A 1 414 ? 6.687 25.277 14.013 1.00 97.06 414 LEU A N 1
ATOM 3050 C CA . LEU A 1 414 ? 5.783 26.236 13.371 1.00 97.06 414 LEU A CA 1
ATOM 3051 C C . LEU A 1 414 ? 6.063 26.388 11.867 1.00 97.06 414 LEU A C 1
ATOM 3053 O O . LEU A 1 414 ? 5.124 26.498 11.077 1.00 97.06 414 LEU A O 1
ATOM 3057 N N . LYS A 1 415 ? 7.331 26.338 11.443 1.00 95.06 415 LYS A N 1
ATOM 3058 C CA . LYS A 1 415 ? 7.703 26.363 10.017 1.00 95.06 415 LYS A CA 1
ATOM 3059 C C . LYS A 1 415 ? 7.244 25.101 9.283 1.00 95.06 415 LYS A C 1
ATOM 3061 O O . LYS A 1 415 ? 6.657 25.215 8.205 1.00 95.06 415 LYS A O 1
ATOM 3066 N N . ALA A 1 416 ? 7.450 23.925 9.881 1.00 93.94 416 ALA A N 1
ATOM 3067 C CA . ALA A 1 416 ? 6.957 22.659 9.339 1.00 93.94 416 ALA A CA 1
ATOM 3068 C C . ALA A 1 416 ? 5.423 22.662 9.218 1.00 93.94 416 ALA A C 1
ATOM 3070 O O . ALA A 1 416 ? 4.875 22.266 8.188 1.00 93.94 416 ALA A O 1
ATOM 3071 N N . TRP A 1 417 ? 4.730 23.192 10.234 1.00 96.38 417 TRP A N 1
ATOM 3072 C CA . TRP A 1 417 ? 3.284 23.405 10.191 1.00 96.38 417 TRP A CA 1
ATOM 3073 C C . TRP A 1 417 ? 2.861 24.326 9.051 1.00 96.38 417 TRP A C 1
ATOM 3075 O O . TRP A 1 417 ? 1.980 23.966 8.276 1.00 96.38 417 TRP A O 1
ATOM 3085 N N . ALA A 1 418 ? 3.504 25.484 8.897 1.00 94.31 418 ALA A N 1
ATOM 3086 C CA . ALA A 1 418 ? 3.172 26.432 7.838 1.00 94.31 418 ALA A CA 1
ATOM 3087 C C . ALA A 1 418 ? 3.330 25.821 6.432 1.00 94.31 418 ALA A C 1
ATOM 3089 O O . ALA A 1 418 ? 2.518 26.102 5.550 1.00 94.31 418 ALA A O 1
ATOM 3090 N N . ALA A 1 419 ? 4.338 24.966 6.224 1.00 87.31 419 ALA A N 1
ATOM 3091 C CA . ALA A 1 419 ? 4.517 24.230 4.973 1.00 87.31 419 ALA A CA 1
ATOM 3092 C C . ALA A 1 419 ? 3.394 23.203 4.744 1.00 87.31 419 ALA A C 1
ATOM 3094 O O . ALA A 1 419 ? 2.730 23.240 3.707 1.00 87.31 419 ALA A O 1
ATOM 3095 N N . ALA A 1 420 ? 3.112 22.355 5.737 1.00 88.88 420 ALA A N 1
ATOM 3096 C CA . ALA A 1 420 ? 2.047 21.352 5.662 1.00 88.88 420 ALA A CA 1
ATOM 3097 C C . ALA A 1 420 ? 0.650 21.973 5.465 1.00 88.88 420 ALA A C 1
ATOM 3099 O O . ALA A 1 420 ? -0.159 21.460 4.693 1.00 88.88 420 ALA A O 1
ATOM 3100 N N . CYS A 1 421 ? 0.392 23.103 6.125 1.00 92.00 421 CYS A N 1
ATOM 3101 C CA . CYS A 1 421 ? -0.863 23.852 6.081 1.00 92.00 421 CYS A CA 1
ATOM 3102 C C . CYS A 1 421 ? -1.136 24.484 4.703 1.00 92.00 421 CYS A C 1
ATOM 3104 O O . CYS A 1 421 ? -2.296 24.603 4.299 1.00 92.00 421 CYS A O 1
ATOM 3106 N N . ARG A 1 422 ? -0.078 24.850 3.958 1.00 89.06 422 ARG A N 1
ATOM 3107 C CA . ARG A 1 422 ? -0.164 25.352 2.573 1.00 89.06 422 ARG A CA 1
ATOM 3108 C C . ARG A 1 422 ? -0.225 24.250 1.511 1.00 89.06 422 ARG A C 1
ATOM 3110 O O . ARG A 1 422 ? -0.609 24.551 0.381 1.00 89.06 422 ARG A O 1
ATOM 3117 N N . SER A 1 423 ? 0.155 23.015 1.850 1.00 81.44 423 SER A N 1
ATOM 3118 C CA . SER A 1 423 ? 0.147 21.877 0.921 1.00 81.44 423 SER A CA 1
ATOM 3119 C C . SER A 1 423 ? -1.235 21.668 0.292 1.00 81.44 423 SER A C 1
ATOM 3121 O O . SER A 1 423 ? -2.261 21.850 0.943 1.00 81.44 423 SER A O 1
ATOM 3123 N N . SER A 1 424 ? -1.271 21.272 -0.980 1.00 77.38 424 SER A N 1
ATOM 3124 C CA . SER A 1 424 ? -2.502 20.869 -1.674 1.00 77.38 424 SER A CA 1
ATOM 3125 C C . SER A 1 424 ? -2.814 19.373 -1.548 1.00 77.38 424 SER A C 1
ATOM 3127 O O . SER A 1 424 ? -3.873 18.944 -1.991 1.00 77.38 424 SER A O 1
ATOM 3129 N N . SER A 1 425 ? -1.902 18.583 -0.977 1.00 72.38 425 SER A N 1
ATOM 3130 C CA . SER A 1 425 ? -2.018 17.132 -0.774 1.00 72.38 425 SER A CA 1
ATOM 3131 C C . SER A 1 425 ? -1.886 16.767 0.712 1.00 72.38 425 SER A C 1
ATOM 3133 O O . SER A 1 425 ? -1.318 17.562 1.476 1.00 72.38 425 SER A O 1
ATOM 3135 N N . PRO A 1 426 ? -2.367 15.582 1.148 1.00 80.75 426 PRO A N 1
ATOM 3136 C CA . PRO A 1 426 ? -2.193 15.110 2.519 1.00 80.75 426 PRO A CA 1
ATOM 3137 C C . PRO A 1 426 ? -0.740 15.226 2.988 1.00 80.75 426 PRO A C 1
ATOM 3139 O O . PRO A 1 426 ? 0.193 14.840 2.282 1.00 80.75 426 PRO A O 1
ATOM 3142 N N . ALA A 1 427 ? -0.551 15.783 4.181 1.00 83.88 427 ALA A N 1
ATOM 3143 C CA . ALA A 1 427 ? 0.764 16.145 4.697 1.00 83.88 427 ALA A CA 1
ATOM 3144 C C . ALA A 1 427 ? 1.038 15.458 6.030 1.00 83.88 427 ALA A C 1
ATOM 3146 O O . ALA A 1 427 ? 0.165 15.397 6.893 1.00 83.88 427 ALA A O 1
ATOM 3147 N N . THR A 1 428 ? 2.272 15.001 6.238 1.00 89.62 428 THR A N 1
ATOM 3148 C CA . THR A 1 428 ? 2.740 14.523 7.541 1.00 89.62 428 THR A CA 1
ATOM 3149 C C . THR A 1 428 ? 3.857 15.412 8.063 1.00 89.62 428 THR A C 1
ATOM 3151 O O . THR A 1 428 ? 4.933 15.456 7.481 1.00 89.62 428 THR A O 1
ATOM 3154 N N . ILE A 1 429 ? 3.635 16.069 9.196 1.00 94.06 429 ILE A N 1
ATOM 3155 C CA . ILE A 1 429 ? 4.695 16.677 10.002 1.00 94.06 429 ILE A CA 1
ATOM 3156 C C . ILE A 1 429 ? 5.274 15.582 10.888 1.00 94.06 429 ILE A C 1
ATOM 3158 O O . ILE A 1 429 ? 4.532 14.917 11.616 1.00 94.06 429 ILE A O 1
ATOM 3162 N N . HIS A 1 430 ? 6.586 15.382 10.831 1.00 91.50 430 HIS A N 1
ATOM 3163 C CA . HIS A 1 430 ? 7.255 14.333 11.586 1.00 91.50 430 HIS A CA 1
ATOM 3164 C C . HIS A 1 430 ? 8.221 14.893 12.624 1.00 91.50 430 HIS A C 1
ATOM 3166 O O . HIS A 1 430 ? 9.197 15.558 12.280 1.00 91.50 430 HIS A O 1
ATOM 3172 N N . VAL A 1 431 ? 7.972 14.543 13.887 1.00 93.88 431 VAL A N 1
ATOM 3173 C CA . VAL A 1 431 ? 8.928 14.676 14.990 1.00 93.88 431 VAL A CA 1
ATOM 3174 C C . VAL A 1 431 ? 9.580 13.304 15.203 1.00 93.88 431 VAL A C 1
ATOM 3176 O O . VAL A 1 431 ? 8.893 12.388 15.674 1.00 93.88 431 VAL A O 1
ATOM 3179 N N . PRO A 1 432 ? 10.854 13.109 14.818 1.00 90.56 432 PRO A N 1
ATOM 3180 C CA . PRO A 1 432 ? 11.520 11.813 14.924 1.00 90.56 432 PRO A CA 1
ATOM 3181 C C . PRO A 1 432 ? 11.811 11.433 16.381 1.00 90.56 432 PRO A C 1
ATOM 3183 O O . PRO A 1 432 ? 11.477 12.163 17.313 1.00 90.56 432 PRO A O 1
ATOM 3186 N N . ALA A 1 433 ? 12.404 10.256 16.586 1.00 90.19 433 ALA A N 1
ATOM 3187 C CA . ALA A 1 433 ? 12.857 9.832 17.907 1.00 90.19 433 ALA A CA 1
ATOM 3188 C C . ALA A 1 433 ? 13.918 10.801 18.467 1.00 90.19 433 ALA A C 1
ATOM 3190 O O . ALA A 1 433 ? 14.740 11.332 17.722 1.00 90.19 433 ALA A O 1
ATOM 3191 N N . GLY A 1 434 ? 13.894 11.015 19.783 1.00 92.56 434 GLY A N 1
ATOM 3192 C CA . GLY A 1 434 ? 14.758 11.965 20.490 1.00 92.56 434 GLY A CA 1
ATOM 3193 C C . GLY A 1 434 ? 13.968 12.919 21.384 1.00 92.56 434 GLY A C 1
ATOM 3194 O O . GLY A 1 434 ? 12.747 12.803 21.486 1.00 92.56 434 GLY A O 1
ATOM 3195 N N . SER A 1 435 ? 14.660 13.837 22.062 1.00 96.88 435 SER A N 1
ATOM 3196 C CA . SER A 1 435 ? 14.037 14.817 22.962 1.00 96.88 435 SER A CA 1
ATOM 3197 C C . SER A 1 435 ? 14.073 16.207 22.335 1.00 96.88 435 SER A C 1
ATOM 3199 O O . SER A 1 435 ? 15.130 16.655 21.904 1.00 96.88 435 SER A O 1
ATOM 3201 N N . PHE A 1 436 ? 12.938 16.895 22.282 1.00 97.62 436 PHE A N 1
ATOM 3202 C CA . PHE A 1 436 ? 12.802 18.210 21.658 1.00 97.62 436 PHE A CA 1
ATOM 3203 C C . PHE A 1 436 ? 12.289 19.198 22.693 1.00 97.62 436 PHE A C 1
ATOM 3205 O O . PHE A 1 436 ? 11.138 19.101 23.125 1.00 97.62 436 PHE A O 1
ATOM 3212 N N . LEU A 1 437 ? 13.140 20.142 23.097 1.00 96.38 437 LEU A N 1
ATOM 3213 C CA . LEU A 1 437 ? 12.703 21.246 23.941 1.00 96.38 437 LEU A CA 1
ATOM 3214 C C . LEU A 1 437 ? 11.747 22.125 23.134 1.00 96.38 437 LEU A C 1
ATOM 3216 O O . LEU A 1 437 ? 12.092 22.537 22.031 1.00 96.38 437 LEU A O 1
ATOM 3220 N N . VAL A 1 438 ? 10.569 22.429 23.670 1.00 95.44 438 VAL A N 1
ATOM 3221 C CA . VAL A 1 438 ? 9.613 23.348 23.037 1.00 95.44 438 VAL A CA 1
ATOM 3222 C C . VAL A 1 438 ? 9.140 24.351 24.074 1.00 95.44 438 VAL A C 1
ATOM 3224 O O . VAL A 1 438 ? 8.501 23.967 25.055 1.00 95.44 438 VAL A O 1
ATOM 3227 N N . SER A 1 439 ? 9.444 25.632 23.864 1.00 91.75 439 SER A N 1
ATOM 3228 C CA . SER A 1 439 ? 8.975 26.718 24.735 1.00 91.75 439 SER A CA 1
ATOM 3229 C C . SER A 1 439 ? 7.455 26.893 24.654 1.00 91.75 439 SER A C 1
ATOM 3231 O O . SER A 1 439 ? 6.768 26.729 25.660 1.00 91.75 439 SER A O 1
ATOM 3233 N N . GLN A 1 440 ? 6.929 27.158 23.457 1.00 91.44 440 GLN A N 1
ATOM 3234 C CA . GLN A 1 440 ? 5.502 27.246 23.143 1.00 91.44 440 GLN A CA 1
ATOM 3235 C C . GLN A 1 440 ? 5.285 27.005 21.642 1.00 91.44 440 GLN A C 1
ATOM 3237 O O . GLN A 1 440 ? 6.029 27.525 20.814 1.00 91.44 440 GLN A O 1
ATOM 3242 N N . ALA A 1 441 ? 4.250 26.246 21.276 1.00 94.12 441 ALA A N 1
ATOM 3243 C CA . ALA A 1 441 ? 3.881 26.020 19.879 1.00 94.12 441 ALA A CA 1
ATOM 3244 C C . ALA A 1 441 ? 2.361 26.122 19.691 1.00 94.12 441 ALA A C 1
ATOM 3246 O O . ALA A 1 441 ? 1.602 25.262 20.143 1.00 94.12 441 ALA A O 1
ATOM 3247 N N . ILE A 1 442 ? 1.918 27.179 19.005 1.00 95.56 442 ILE A N 1
ATOM 3248 C CA . ILE A 1 442 ? 0.506 27.412 18.684 1.00 95.56 442 ILE A CA 1
ATOM 3249 C C . ILE A 1 442 ? 0.309 27.300 17.171 1.00 95.56 442 ILE A C 1
ATOM 3251 O O . ILE A 1 442 ? 0.746 28.147 16.395 1.00 95.56 442 ILE A O 1
ATOM 3255 N N . PHE A 1 443 ? -0.368 26.237 16.757 1.00 97.19 443 PHE A N 1
ATOM 3256 C CA . PHE A 1 443 ? -0.674 25.924 15.370 1.00 97.19 443 PHE A CA 1
ATOM 3257 C C . PHE A 1 443 ? -2.030 26.525 14.992 1.00 97.19 443 PHE A C 1
ATOM 3259 O O . PHE A 1 443 ? -3.067 26.169 15.557 1.00 97.19 443 PHE A O 1
ATOM 3266 N N . HIS A 1 444 ? -2.016 27.456 14.041 1.00 95.75 444 HIS A N 1
ATOM 3267 C CA . HIS A 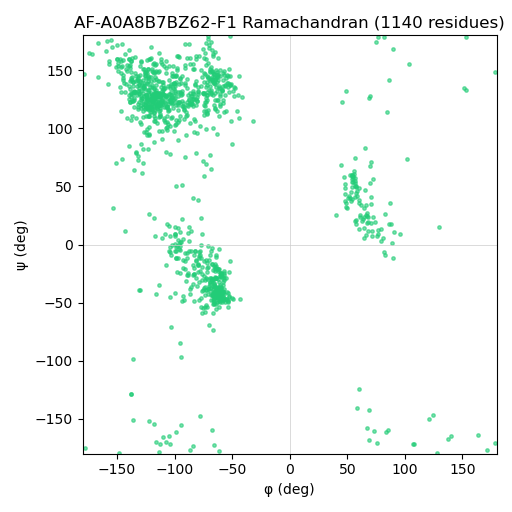1 444 ? -3.206 28.171 13.588 1.00 95.75 444 HIS A CA 1
ATOM 3268 C C . HIS A 1 444 ? -3.686 27.663 12.226 1.00 95.75 444 HIS A C 1
ATOM 3270 O O . HIS A 1 444 ? -2.870 27.389 11.341 1.00 95.75 444 HIS A O 1
ATOM 3276 N N . GLY A 1 445 ? -5.008 27.583 12.070 1.00 93.69 445 GLY A N 1
ATOM 3277 C CA . GLY A 1 445 ? -5.699 27.522 10.782 1.00 93.69 445 GLY A CA 1
ATOM 3278 C C . GLY A 1 445 ? -6.539 28.785 10.501 1.00 93.69 445 GLY A C 1
ATOM 3279 O O . GLY A 1 445 ? -6.458 29.762 11.254 1.00 93.69 445 GLY A O 1
ATOM 3280 N N . PRO A 1 446 ? -7.362 28.788 9.435 1.00 93.94 446 PRO A N 1
ATOM 3281 C CA . PRO A 1 446 ? -7.666 27.640 8.582 1.00 93.94 446 PRO A CA 1
ATOM 3282 C C . PRO A 1 446 ? -6.494 27.279 7.660 1.00 93.94 446 PRO A C 1
ATOM 3284 O O . PRO A 1 446 ? -5.752 28.149 7.208 1.00 93.94 446 PRO A O 1
ATOM 3287 N N . CYS A 1 447 ? -6.336 25.988 7.377 1.00 90.44 447 CYS A N 1
ATOM 3288 C CA . CYS A 1 447 ? -5.349 25.488 6.422 1.00 90.44 447 CYS A CA 1
ATOM 3289 C C . CYS A 1 447 ? -5.991 25.230 5.061 1.00 90.44 447 CYS A C 1
ATOM 3291 O O . CYS A 1 447 ? -7.162 24.866 4.986 1.00 90.44 447 CYS A O 1
ATOM 3293 N N . LYS A 1 448 ? -5.205 25.367 3.984 1.00 86.88 448 LYS A N 1
ATOM 3294 C CA . LYS A 1 448 ? -5.616 24.890 2.653 1.00 86.88 448 LYS A CA 1
ATOM 3295 C C . LYS A 1 448 ? -5.730 23.362 2.650 1.00 86.88 448 LYS A C 1
ATOM 3297 O O . LYS A 1 448 ? -6.589 22.803 1.979 1.00 86.88 448 LYS A O 1
ATOM 3302 N N . ASN A 1 449 ? -4.864 22.709 3.422 1.00 83.44 449 ASN A N 1
ATOM 3303 C CA . ASN A 1 449 ? -4.865 21.272 3.642 1.00 83.44 449 ASN A CA 1
ATOM 3304 C C . ASN A 1 449 ? -5.778 20.876 4.811 1.00 83.44 449 ASN A C 1
ATOM 3306 O O . ASN A 1 449 ? -5.560 21.327 5.936 1.00 83.44 449 ASN A O 1
ATOM 3310 N N . THR A 1 450 ? -6.734 19.981 4.568 1.00 88.19 450 THR A N 1
ATOM 3311 C CA . THR A 1 450 ? -7.622 19.399 5.594 1.00 88.19 450 THR A CA 1
ATOM 3312 C C . THR A 1 450 ? -7.249 17.954 5.949 1.00 88.19 450 THR A C 1
ATOM 3314 O O . THR A 1 450 ? -8.066 17.217 6.489 1.00 88.19 450 THR A O 1
ATOM 3317 N N . ALA A 1 451 ? -6.045 17.504 5.592 1.00 87.81 451 ALA A N 1
ATOM 3318 C CA . ALA A 1 451 ? -5.538 16.159 5.854 1.00 87.81 451 ALA A CA 1
ATOM 3319 C C . ALA A 1 451 ? -4.089 16.231 6.366 1.00 87.81 451 ALA A C 1
ATOM 3321 O O . ALA A 1 451 ? -3.146 15.768 5.719 1.00 87.81 451 ALA A O 1
ATOM 3322 N N . ILE A 1 452 ? -3.909 16.849 7.539 1.00 92.25 452 ILE A N 1
ATOM 3323 C CA . ILE A 1 452 ? -2.592 17.027 8.164 1.00 92.25 452 ILE A CA 1
ATOM 3324 C C . ILE A 1 452 ? -2.415 16.021 9.300 1.00 92.25 452 ILE A C 1
ATOM 3326 O O . ILE A 1 452 ? -3.164 16.005 10.279 1.00 92.25 452 ILE A O 1
ATOM 3330 N N . LYS A 1 453 ? -1.369 15.206 9.209 1.00 93.44 453 LYS A N 1
ATOM 3331 C CA . LYS A 1 453 ? -0.935 14.294 10.265 1.00 93.44 453 LYS A CA 1
ATOM 3332 C C . LYS A 1 453 ? 0.279 14.866 10.986 1.00 93.44 453 LYS A C 1
ATOM 3334 O O . LYS A 1 453 ? 1.291 15.173 10.374 1.00 93.44 453 LYS A O 1
ATOM 3339 N N . PHE A 1 454 ? 0.205 14.953 12.301 1.00 94.62 454 PHE A N 1
ATOM 3340 C CA . PHE A 1 454 ? 1.292 15.348 13.181 1.00 94.62 454 PHE A CA 1
ATOM 3341 C C . PHE A 1 454 ? 1.801 14.100 13.913 1.00 94.62 454 PHE A C 1
ATOM 3343 O O . PHE A 1 454 ? 1.179 13.623 14.862 1.00 94.62 454 PHE A O 1
ATOM 3350 N N . SER A 1 455 ? 2.893 13.515 13.418 1.00 93.50 455 SER A N 1
ATOM 3351 C CA . SER A 1 455 ? 3.414 12.213 13.851 1.00 93.50 455 SER A CA 1
ATOM 3352 C C . SER A 1 455 ? 4.620 12.378 14.771 1.00 93.50 455 SER A C 1
ATOM 3354 O O . SER A 1 455 ? 5.712 12.737 14.315 1.00 93.50 455 SER A O 1
ATOM 3356 N N . ILE A 1 456 ? 4.431 12.076 16.054 1.00 96.06 456 ILE A N 1
ATOM 3357 C CA . ILE A 1 456 ? 5.427 12.236 17.115 1.00 96.06 456 ILE A CA 1
ATOM 3358 C C . ILE A 1 456 ? 5.989 10.864 17.483 1.00 96.06 456 ILE A C 1
ATOM 3360 O O . ILE A 1 456 ? 5.264 9.987 17.941 1.00 96.06 456 ILE A O 1
ATOM 3364 N N . HIS A 1 457 ? 7.283 10.654 17.248 1.00 90.44 457 HIS A N 1
ATOM 3365 C CA . HIS A 1 457 ? 7.997 9.433 17.646 1.00 90.44 457 HIS A CA 1
ATOM 3366 C C . HIS A 1 457 ? 8.944 9.674 18.832 1.00 90.44 457 HIS A C 1
ATOM 3368 O O . HIS A 1 457 ? 9.367 8.720 19.478 1.00 90.44 457 HIS A O 1
ATOM 3374 N N . GLY A 1 458 ? 9.292 10.932 19.109 1.00 89.19 458 GLY A N 1
ATOM 3375 C CA . GLY A 1 458 ? 10.129 11.336 20.235 1.00 89.19 458 GLY A CA 1
ATOM 3376 C C . GLY A 1 458 ? 9.344 11.857 21.440 1.00 89.19 458 GLY A C 1
ATOM 3377 O O . GLY A 1 458 ? 8.137 11.644 21.583 1.00 89.19 458 GLY A O 1
ATOM 3378 N N . THR A 1 459 ? 10.057 12.583 22.295 1.00 97.06 459 THR A N 1
ATOM 3379 C CA . THR A 1 459 ? 9.517 13.306 23.445 1.00 97.06 459 THR A CA 1
ATOM 3380 C C . THR A 1 459 ? 9.596 14.801 23.173 1.00 97.06 459 THR A C 1
ATOM 3382 O O . THR A 1 459 ? 10.682 15.338 22.964 1.00 97.06 459 THR A O 1
ATOM 3385 N N . ILE A 1 460 ? 8.455 15.481 23.198 1.00 97.62 460 ILE A N 1
ATOM 3386 C CA . ILE A 1 460 ? 8.396 16.938 23.268 1.00 97.62 460 ILE A CA 1
ATOM 3387 C C . ILE A 1 460 ? 8.392 17.308 24.747 1.00 97.62 460 ILE A C 1
ATOM 3389 O O . ILE A 1 460 ? 7.539 16.841 25.502 1.00 97.62 460 ILE A O 1
ATOM 3393 N N . VAL A 1 461 ? 9.364 18.113 25.161 1.00 96.00 461 VAL A N 1
ATOM 3394 C CA . VAL A 1 461 ? 9.581 18.457 26.564 1.00 96.00 461 VAL A CA 1
ATOM 3395 C C . VAL A 1 461 ? 9.496 19.962 26.767 1.00 96.00 461 VAL A C 1
ATOM 3397 O O . VAL A 1 461 ? 10.041 20.737 25.979 1.00 96.00 461 VAL A O 1
ATOM 3400 N N . SER A 1 462 ? 8.806 20.396 27.819 1.00 93.25 462 SER A N 1
ATOM 3401 C CA . SER A 1 462 ? 8.791 21.808 28.196 1.00 93.25 462 SER A CA 1
ATOM 3402 C C . SER A 1 462 ? 10.144 22.188 28.836 1.00 93.25 462 SER A C 1
ATOM 3404 O O . SER A 1 462 ? 10.935 21.314 29.223 1.00 93.25 462 SER A O 1
ATOM 3406 N N . PRO A 1 463 ? 10.487 23.481 28.978 1.00 89.06 463 PRO A N 1
ATOM 3407 C CA . PRO A 1 463 ? 11.705 23.860 29.707 1.00 89.06 463 PRO A CA 1
ATOM 3408 C C . PRO A 1 463 ? 11.663 23.413 31.190 1.00 89.06 463 PRO A C 1
ATOM 3410 O O . PRO A 1 463 ? 10.703 22.790 31.625 1.00 89.06 463 PRO A O 1
ATOM 3413 N N . SER A 1 464 ? 12.651 23.705 32.035 1.00 81.38 464 SER A N 1
ATOM 3414 C CA . SER A 1 464 ? 12.684 23.155 33.415 1.00 81.38 464 SER A CA 1
ATOM 3415 C C . SER A 1 464 ? 12.007 24.000 34.513 1.00 81.38 464 SER A C 1
ATOM 3417 O O . SER A 1 464 ? 11.644 23.452 35.545 1.00 81.38 464 SER A O 1
ATOM 3419 N N . TYR A 1 465 ? 11.815 25.310 34.319 1.00 74.25 465 TYR A N 1
ATOM 3420 C CA . TYR A 1 465 ? 11.173 26.212 35.305 1.00 74.25 465 TYR A CA 1
ATOM 3421 C C . TYR A 1 465 ? 9.623 26.190 35.218 1.00 74.25 465 TYR A C 1
ATOM 3423 O O . TYR A 1 465 ? 9.085 25.375 34.492 1.00 74.25 465 TYR A O 1
ATOM 3431 N N . TYR A 1 466 ? 8.850 27.019 35.916 1.00 70.00 466 TYR A N 1
ATOM 3432 C CA . TYR A 1 466 ? 7.387 27.133 35.696 1.00 70.00 466 TYR A CA 1
ATOM 3433 C C . TYR A 1 466 ? 7.017 28.577 35.325 1.00 70.00 466 TYR A C 1
ATOM 3435 O O . TYR A 1 466 ? 7.806 29.485 35.582 1.00 70.00 466 TYR A O 1
ATOM 3443 N N . GLY A 1 467 ? 5.855 28.799 34.692 1.00 59.94 467 GLY A N 1
ATOM 3444 C CA . GLY A 1 467 ? 5.403 30.145 34.279 1.00 59.94 467 GLY A CA 1
ATOM 3445 C C . GLY A 1 467 ? 5.895 30.605 32.898 1.00 59.94 467 GLY A C 1
ATOM 3446 O O . GLY A 1 467 ? 6.216 31.773 32.714 1.00 59.94 467 GLY A O 1
ATOM 3447 N N . LYS A 1 468 ? 6.002 29.676 31.941 1.00 60.72 468 LYS A N 1
ATOM 3448 C CA . LYS A 1 468 ? 6.577 29.912 30.598 1.00 60.72 468 LYS A CA 1
ATOM 3449 C C . LYS A 1 468 ? 5.566 30.161 29.498 1.00 60.72 468 LYS A C 1
ATOM 3451 O O . LYS A 1 468 ? 5.959 30.517 28.392 1.00 60.72 468 LYS A O 1
ATOM 3456 N N . SER A 1 469 ? 4.290 29.912 29.769 1.00 55.47 469 SER A N 1
ATOM 3457 C CA . SER A 1 469 ? 3.253 30.427 28.896 1.00 55.47 469 SER A CA 1
ATOM 3458 C C . SER A 1 469 ? 3.314 31.946 28.974 1.00 55.47 469 SER A C 1
ATOM 3460 O O . SER A 1 469 ? 3.394 32.507 30.070 1.00 55.47 469 SER A O 1
ATOM 3462 N N . ASP A 1 470 ? 3.239 32.601 27.824 1.00 55.47 470 ASP A N 1
ATOM 3463 C CA . ASP A 1 470 ? 2.831 33.999 27.758 1.00 55.47 470 ASP A CA 1
ATOM 3464 C C . ASP A 1 470 ? 1.500 34.210 28.517 1.00 55.47 470 ASP A C 1
ATOM 3466 O O . ASP A 1 470 ? 0.884 33.271 29.040 1.00 55.47 470 ASP A O 1
ATOM 3470 N N . ALA A 1 471 ? 1.000 35.445 28.562 1.00 51.59 471 ALA A N 1
ATOM 3471 C CA . ALA A 1 471 ? -0.280 35.748 29.208 1.00 51.59 471 ALA A CA 1
ATOM 3472 C C . ALA A 1 471 ? -1.459 34.859 28.726 1.00 51.59 471 ALA A C 1
ATOM 3474 O O . ALA A 1 471 ? -2.497 34.826 29.384 1.00 51.59 471 ALA A O 1
ATOM 3475 N N . SER A 1 472 ? -1.313 34.125 27.609 1.00 60.72 472 SER A N 1
ATOM 3476 C CA . SER A 1 472 ? -2.327 33.224 27.055 1.00 60.72 472 SER A CA 1
ATOM 3477 C C . SER A 1 472 ? -2.492 31.884 27.793 1.00 60.72 472 SER A C 1
ATOM 3479 O O . SER A 1 472 ? -3.534 31.246 27.625 1.00 60.72 472 SER A O 1
ATOM 3481 N N . GLY A 1 473 ? -1.512 31.435 28.592 1.00 77.50 473 GLY A N 1
ATOM 3482 C CA . GLY A 1 473 ? -1.635 30.199 29.385 1.00 77.50 473 GLY A CA 1
ATOM 3483 C C . GLY A 1 473 ? -1.587 28.883 28.587 1.00 77.50 473 GLY A C 1
ATOM 3484 O O . GLY A 1 473 ? -2.136 27.880 29.042 1.00 77.50 473 GLY A O 1
ATOM 3485 N N . LYS A 1 474 ? -0.986 28.863 27.386 1.00 88.31 474 LYS A N 1
ATOM 3486 C CA . LYS A 1 474 ? -0.951 27.688 26.484 1.00 88.31 474 LYS A CA 1
ATOM 3487 C C . LYS A 1 474 ? 0.475 27.171 26.265 1.00 88.31 474 LYS A C 1
ATOM 3489 O O . LYS A 1 474 ? 1.386 27.982 26.118 1.00 88.31 474 LYS A O 1
ATOM 3494 N N . TRP A 1 475 ? 0.665 25.848 26.175 1.00 93.06 475 TRP A N 1
ATOM 3495 C CA . TRP A 1 475 ? 1.947 25.246 25.767 1.00 93.06 475 TRP A CA 1
ATOM 3496 C C . TRP A 1 475 ? 1.917 24.744 24.318 1.00 93.06 475 TRP A C 1
ATOM 3498 O O . TRP A 1 475 ? 2.525 25.368 23.447 1.00 93.06 475 TRP A O 1
ATOM 3508 N N . ILE A 1 476 ? 1.176 23.664 24.048 1.00 95.94 476 ILE A N 1
ATOM 3509 C CA . ILE A 1 476 ? 0.926 23.153 22.694 1.00 95.94 476 ILE A CA 1
ATOM 3510 C C . ILE A 1 476 ? -0.555 23.334 22.380 1.00 95.94 476 ILE A C 1
ATOM 3512 O O . ILE A 1 476 ? -1.416 22.813 23.093 1.00 95.94 476 ILE A O 1
ATOM 3516 N N . ALA A 1 477 ? -0.866 24.076 21.319 1.00 96.81 477 ALA A N 1
ATOM 3517 C CA . ALA A 1 477 ? -2.248 24.370 20.963 1.00 96.81 477 ALA A CA 1
ATOM 3518 C C . ALA A 1 477 ? -2.514 24.272 19.460 1.00 96.81 477 ALA A C 1
ATOM 3520 O O . ALA A 1 477 ? -1.704 24.715 18.653 1.00 96.81 477 ALA A O 1
ATOM 3521 N N . PHE A 1 478 ? -3.685 23.749 19.101 1.00 98.12 478 PHE A N 1
ATOM 3522 C CA . PHE A 1 478 ? -4.241 23.760 17.750 1.00 98.12 478 PHE A CA 1
ATOM 3523 C C . PHE A 1 478 ? -5.526 24.586 17.760 1.00 98.12 478 PHE A C 1
ATOM 3525 O O . PHE A 1 478 ? -6.469 24.263 18.486 1.00 98.12 478 PHE A O 1
ATOM 3532 N N . ASN A 1 479 ? -5.561 25.662 16.975 1.00 97.31 479 ASN A N 1
ATOM 3533 C CA . ASN A 1 479 ? -6.666 26.618 16.971 1.00 97.31 479 ASN A CA 1
ATOM 3534 C C . ASN A 1 479 ? -7.233 26.774 15.558 1.00 97.31 479 ASN A C 1
ATOM 3536 O O . ASN A 1 479 ? -6.487 27.097 14.631 1.00 97.31 479 ASN A O 1
ATOM 3540 N N . ASN A 1 480 ? -8.555 26.636 15.420 1.00 97.50 480 ASN A N 1
ATOM 3541 C CA . ASN A 1 480 ? -9.272 26.840 14.156 1.00 97.50 480 ASN A CA 1
ATOM 3542 C C . ASN A 1 480 ? -8.761 25.944 13.009 1.00 97.50 480 ASN A C 1
ATOM 3544 O O . ASN A 1 480 ? -8.522 26.416 11.897 1.00 97.50 480 ASN A O 1
ATOM 3548 N N . VAL A 1 481 ? -8.535 24.656 13.296 1.00 97.31 481 VAL A N 1
ATOM 3549 C CA . VAL A 1 481 ? -8.034 23.672 12.324 1.00 97.31 481 VAL A CA 1
ATOM 3550 C C . VAL A 1 481 ? -9.099 22.633 11.970 1.00 97.31 481 VAL A C 1
ATOM 3552 O O . VAL A 1 481 ? -10.013 22.358 12.751 1.00 97.31 481 VAL A O 1
ATOM 3555 N N . GLU A 1 482 ? -8.967 22.027 10.793 1.00 96.62 482 GLU A N 1
ATOM 3556 C CA . GLU A 1 482 ? -9.859 20.973 10.314 1.00 96.62 482 GLU A CA 1
ATOM 3557 C C . GLU A 1 482 ? -9.063 19.768 9.803 1.00 96.62 482 GLU A C 1
ATOM 3559 O O . GLU A 1 482 ? -8.086 19.932 9.074 1.00 96.62 482 GLU A O 1
ATOM 3564 N N . GLY A 1 483 ? -9.478 18.559 10.195 1.00 94.00 483 GLY A N 1
ATOM 3565 C CA . GLY A 1 483 ? -8.923 17.313 9.655 1.00 94.00 483 GLY A CA 1
ATOM 3566 C C . GLY A 1 483 ? -7.485 17.014 10.095 1.00 94.00 483 GLY A C 1
ATOM 3567 O O . GLY A 1 483 ? -6.683 16.462 9.339 1.00 94.00 483 GLY A O 1
ATOM 3568 N N . VAL A 1 484 ? -7.144 17.386 11.333 1.00 97.19 484 VAL A N 1
ATOM 3569 C CA . VAL A 1 484 ? -5.811 17.168 11.914 1.00 97.19 484 VAL A CA 1
ATOM 3570 C C . VAL A 1 484 ? -5.776 15.884 12.738 1.00 97.19 484 VAL A C 1
ATOM 3572 O O . VAL A 1 484 ? -6.612 15.670 13.617 1.00 97.19 484 VAL A O 1
ATOM 3575 N N . THR A 1 485 ? -4.764 15.050 12.494 1.00 97.12 485 THR A N 1
ATOM 3576 C CA . THR A 1 485 ? -4.478 13.842 13.285 1.00 97.12 485 THR A CA 1
ATOM 3577 C C . THR A 1 485 ? -3.169 13.989 14.053 1.00 97.12 485 THR A C 1
ATOM 3579 O O . THR A 1 485 ? -2.109 14.033 13.439 1.00 97.12 485 THR A O 1
ATOM 3582 N N . ILE A 1 486 ? -3.213 13.999 15.384 1.00 97.81 486 ILE A N 1
ATOM 3583 C CA . ILE A 1 486 ? -2.044 13.996 16.274 1.00 97.81 486 ILE A CA 1
ATOM 3584 C C . ILE A 1 486 ? -1.791 12.553 16.715 1.00 97.81 486 ILE A C 1
ATOM 3586 O O . ILE A 1 486 ? -2.677 11.927 17.300 1.00 97.81 486 ILE A O 1
ATOM 3590 N N . ARG A 1 487 ? -0.610 12.000 16.418 1.00 93.81 487 ARG A N 1
ATOM 3591 C CA . ARG A 1 487 ? -0.324 10.578 16.647 1.00 93.81 487 ARG A CA 1
ATOM 3592 C C . ARG A 1 487 ? 0.996 10.341 17.375 1.00 93.81 487 ARG A C 1
ATOM 3594 O O . ARG A 1 487 ? 2.037 10.796 16.908 1.00 93.81 487 ARG A O 1
ATOM 3601 N N . GLY A 1 488 ? 0.938 9.520 18.423 1.00 90.81 488 GLY A N 1
ATOM 3602 C CA . GLY A 1 488 ? 2.096 8.968 19.129 1.00 90.81 488 GLY A CA 1
ATOM 3603 C C . GLY A 1 488 ? 2.826 9.944 20.056 1.00 90.81 488 GLY A C 1
ATOM 3604 O O . GLY A 1 488 ? 2.373 11.062 20.298 1.00 90.81 488 GLY A O 1
ATOM 3605 N N . GLY A 1 489 ? 3.984 9.496 20.545 1.00 92.25 489 GLY A N 1
ATOM 3606 C CA . GLY A 1 489 ? 4.976 10.312 21.244 1.00 92.25 489 GLY A CA 1
ATOM 3607 C C . GLY A 1 489 ? 4.624 10.696 22.679 1.00 92.25 489 GLY A C 1
ATOM 3608 O O . GLY A 1 489 ? 3.528 10.428 23.180 1.00 92.25 489 GLY A O 1
ATOM 3609 N N . ASN A 1 490 ? 5.591 11.339 23.335 1.00 97.56 490 ASN A N 1
ATOM 3610 C CA . ASN A 1 490 ? 5.464 11.812 24.712 1.00 97.56 490 ASN A CA 1
ATOM 3611 C C . ASN A 1 490 ? 5.407 13.342 24.752 1.00 97.56 490 ASN A C 1
ATOM 3613 O O . ASN A 1 490 ? 6.240 14.004 24.133 1.00 97.56 490 ASN A O 1
ATOM 3617 N N . LEU A 1 491 ? 4.469 13.893 25.519 1.00 97.88 491 LEU A N 1
ATOM 3618 C CA . LEU A 1 491 ? 4.395 15.311 25.869 1.00 97.88 491 LEU A CA 1
ATOM 3619 C C . LEU A 1 491 ? 4.711 15.451 27.361 1.00 97.88 491 LEU A C 1
ATOM 3621 O O . LEU A 1 491 ? 3.831 15.218 28.188 1.00 97.88 491 LEU A O 1
ATOM 3625 N N . ASP A 1 492 ? 5.954 15.787 27.708 1.00 97.12 492 ASP A N 1
ATOM 3626 C CA . ASP A 1 492 ? 6.381 15.998 29.099 1.00 97.12 492 ASP A CA 1
ATOM 3627 C C . ASP A 1 492 ? 6.403 17.489 29.438 1.00 97.12 492 ASP A C 1
ATOM 3629 O O . ASP A 1 492 ? 7.303 18.234 29.044 1.00 97.12 492 ASP A O 1
ATOM 3633 N N . ALA A 1 493 ? 5.388 17.920 30.181 1.00 94.69 493 ALA A N 1
ATOM 3634 C CA . ALA A 1 493 ? 5.195 19.313 30.557 1.00 94.69 493 ALA A CA 1
ATOM 3635 C C . ALA A 1 493 ? 5.969 19.723 31.823 1.00 94.69 493 ALA A C 1
ATOM 3637 O O . ALA A 1 493 ? 6.002 20.915 32.132 1.00 94.69 493 ALA A O 1
ATOM 3638 N N . ARG A 1 494 ? 6.636 18.787 32.521 1.00 93.25 494 ARG A N 1
ATOM 3639 C CA . ARG A 1 494 ? 7.489 19.051 33.700 1.00 93.25 494 ARG A CA 1
ATOM 3640 C C . ARG A 1 494 ? 6.821 19.849 34.836 1.00 93.25 494 ARG A C 1
ATOM 3642 O O . ARG A 1 494 ? 7.474 20.623 35.534 1.00 93.25 494 ARG A O 1
ATOM 3649 N N . GLY A 1 495 ? 5.539 19.604 35.096 1.00 93.00 495 GLY A N 1
ATOM 3650 C CA . GLY A 1 495 ? 4.728 20.327 36.085 1.00 93.00 495 GLY A CA 1
ATOM 3651 C C . GLY A 1 495 ? 5.151 20.190 37.555 1.00 93.00 495 GLY A C 1
ATOM 3652 O O . GLY A 1 495 ? 4.687 20.963 38.390 1.00 93.00 495 GLY A O 1
ATOM 3653 N N . GLY A 1 496 ? 6.066 19.271 37.885 1.00 92.00 496 GLY A N 1
ATOM 3654 C CA . GLY A 1 496 ? 6.504 18.980 39.258 1.00 92.00 496 GLY A CA 1
ATOM 3655 C C . GLY A 1 496 ? 6.886 20.206 40.089 1.00 92.00 496 GLY A C 1
ATOM 3656 O O . GLY A 1 496 ? 6.418 20.358 41.214 1.00 92.00 496 GLY A O 1
ATOM 3657 N N . ALA A 1 497 ? 7.679 21.116 39.520 1.00 89.62 497 ALA A N 1
ATOM 3658 C CA . ALA A 1 497 ? 8.119 22.318 40.227 1.00 89.62 497 ALA A CA 1
ATOM 3659 C C . ALA A 1 497 ? 6.958 23.277 40.554 1.00 89.62 497 ALA A C 1
ATOM 3661 O O . ALA A 1 497 ? 6.947 23.893 41.623 1.00 89.62 497 ALA A O 1
ATOM 3662 N N . LEU A 1 498 ? 5.958 23.374 39.668 1.00 90.19 498 LEU A N 1
ATOM 3663 C CA . LEU A 1 498 ? 4.762 24.177 39.917 1.00 90.19 498 LEU A CA 1
ATOM 3664 C C . LEU A 1 498 ? 3.902 23.563 41.024 1.00 90.19 498 LEU A C 1
ATOM 3666 O O . LEU A 1 498 ? 3.370 24.289 41.863 1.00 90.19 498 LEU A O 1
ATOM 3670 N N . TRP A 1 499 ? 3.779 22.236 41.047 1.00 92.31 499 TRP A N 1
ATOM 3671 C CA . TRP A 1 499 ? 3.045 21.540 42.100 1.00 92.31 499 TRP A CA 1
ATOM 3672 C C . TRP A 1 499 ? 3.685 21.787 43.470 1.00 92.31 499 TRP A C 1
ATOM 3674 O O . TRP A 1 499 ? 2.975 22.174 44.392 1.00 92.31 499 TRP A O 1
ATOM 3684 N N . THR A 1 500 ? 5.017 21.681 43.585 1.00 90.88 500 THR A N 1
ATOM 3685 C CA . THR A 1 500 ? 5.753 22.023 44.818 1.00 90.88 500 THR A CA 1
ATOM 3686 C C . THR A 1 500 ? 5.491 23.461 45.258 1.00 90.88 500 THR A C 1
ATOM 3688 O O . THR A 1 500 ? 5.156 23.690 46.414 1.00 90.88 500 THR A O 1
ATOM 3691 N N . CYS A 1 501 ? 5.551 24.427 44.334 1.00 89.44 501 CYS A N 1
ATOM 3692 C CA . CYS A 1 501 ? 5.217 25.821 44.637 1.00 89.44 501 CYS A CA 1
ATOM 3693 C C . CYS A 1 501 ? 3.807 25.951 45.245 1.00 89.44 501 CYS A C 1
ATOM 3695 O O . CYS A 1 501 ? 3.638 26.614 46.272 1.00 89.44 501 CYS A O 1
ATOM 3697 N N . LYS A 1 502 ? 2.812 25.289 44.634 1.00 89.31 502 LYS A N 1
ATOM 3698 C CA . LYS A 1 502 ? 1.415 25.295 45.098 1.00 89.31 502 LYS A CA 1
ATOM 3699 C C . LYS A 1 502 ? 1.268 24.637 46.478 1.00 89.31 502 LYS A C 1
ATOM 3701 O O . LYS A 1 502 ? 0.522 25.156 47.304 1.00 89.31 502 LYS A O 1
ATOM 3706 N N . PHE A 1 503 ? 1.981 23.542 46.754 1.00 89.38 503 PHE A N 1
ATOM 3707 C CA . PHE A 1 503 ? 1.957 22.885 48.070 1.00 89.38 503 PHE A CA 1
ATOM 3708 C C . PHE A 1 503 ? 2.582 23.733 49.180 1.00 89.38 503 PHE A C 1
ATOM 3710 O O . PHE A 1 503 ? 2.069 23.732 50.294 1.00 89.38 503 PHE A O 1
ATOM 3717 N N . ASP A 1 504 ? 3.635 24.493 48.872 1.00 90.25 504 ASP A N 1
ATOM 3718 C CA . ASP A 1 504 ? 4.297 25.387 49.832 1.00 90.25 504 ASP A CA 1
ATOM 3719 C C . ASP A 1 504 ? 3.445 26.623 50.193 1.00 90.25 504 ASP A C 1
ATOM 3721 O O . ASP A 1 504 ? 3.888 27.478 50.960 1.00 90.25 504 ASP A O 1
ATOM 3725 N N . GLY A 1 505 ? 2.252 26.780 49.601 1.00 83.81 505 GLY A N 1
ATOM 3726 C CA . GLY A 1 505 ? 1.390 27.947 49.809 1.00 83.81 505 GLY A CA 1
ATOM 3727 C C . GLY A 1 505 ? 1.975 29.250 49.253 1.00 83.81 505 GLY A C 1
ATOM 3728 O O . GLY A 1 505 ? 1.564 30.338 49.659 1.00 83.81 505 GLY A O 1
ATOM 3729 N N . ARG A 1 506 ? 2.951 29.160 48.340 1.00 87.31 506 ARG A N 1
ATOM 3730 C CA . ARG A 1 506 ? 3.571 30.324 47.698 1.00 87.31 506 ARG A CA 1
ATOM 3731 C C . ARG A 1 506 ? 2.635 30.933 46.649 1.00 87.31 506 ARG A C 1
ATOM 3733 O O . ARG A 1 506 ? 1.727 30.282 46.139 1.00 87.31 506 ARG A O 1
ATOM 3740 N N . SER A 1 507 ? 2.884 32.192 46.290 1.00 87.00 507 SER A N 1
ATOM 3741 C CA . SER A 1 507 ? 2.255 32.802 45.112 1.00 87.00 507 SER A CA 1
ATOM 3742 C C . SER A 1 507 ? 2.870 32.197 43.846 1.00 87.00 507 SER A C 1
ATOM 3744 O O . SER A 1 507 ? 4.059 32.381 43.582 1.00 87.00 507 SER A O 1
ATOM 3746 N N . CYS A 1 508 ? 2.076 31.437 43.090 1.00 84.62 508 CYS A N 1
ATOM 3747 C CA . CYS A 1 508 ? 2.518 30.664 41.927 1.00 84.62 508 CYS A CA 1
ATOM 3748 C C . CYS A 1 508 ? 1.662 31.007 40.696 1.00 84.62 508 CYS A C 1
ATOM 3750 O O . CYS A 1 508 ? 0.480 31.321 40.850 1.00 84.62 508 CYS A O 1
ATOM 3752 N N . PRO A 1 509 ? 2.205 30.912 39.469 1.00 84.25 509 PRO A N 1
ATOM 3753 C CA . PRO A 1 509 ? 1.412 31.094 38.256 1.00 84.25 509 PRO A CA 1
ATOM 3754 C C . PRO A 1 509 ? 0.380 29.969 38.075 1.00 84.25 509 PRO A C 1
ATOM 3756 O O . PRO A 1 509 ? 0.500 28.886 38.649 1.00 84.25 509 PRO A O 1
ATOM 3759 N N . THR A 1 510 ? -0.630 30.206 37.235 1.00 81.94 510 THR A N 1
ATOM 3760 C CA . THR A 1 510 ? -1.722 29.248 36.983 1.00 81.94 510 THR A CA 1
ATOM 3761 C C . THR A 1 510 ? -1.220 27.917 36.403 1.00 81.94 510 THR A C 1
ATOM 3763 O O . THR A 1 510 ? -1.692 26.853 36.815 1.00 81.94 510 THR A O 1
ATOM 3766 N N . GLY A 1 511 ? -0.219 27.980 35.517 1.00 87.75 511 GLY A N 1
ATOM 3767 C CA . GLY A 1 511 ? 0.277 26.855 34.717 1.00 87.75 511 GLY A CA 1
ATOM 3768 C C . GLY A 1 511 ? -0.450 26.722 33.376 1.00 87.75 511 GLY A C 1
ATOM 3769 O O . GLY A 1 511 ? -1.480 27.366 33.163 1.00 87.75 511 GLY A O 1
ATOM 3770 N N . ALA A 1 512 ? 0.082 25.890 32.479 1.00 91.31 512 ALA A N 1
ATOM 3771 C CA . ALA A 1 512 ? -0.487 25.649 31.151 1.00 91.31 512 ALA A CA 1
ATOM 3772 C C . ALA A 1 512 ? -0.932 24.186 30.943 1.00 91.31 512 ALA A C 1
ATOM 3774 O O . ALA A 1 512 ? -0.258 23.261 31.406 1.00 91.31 512 ALA A O 1
ATOM 3775 N N . PRO A 1 513 ? -2.034 23.937 30.208 1.00 94.69 513 PRO A N 1
ATOM 3776 C CA . PRO A 1 513 ? -2.364 22.593 29.760 1.00 94.69 513 PRO A CA 1
ATOM 3777 C C . PRO A 1 513 ? -1.336 22.015 28.783 1.00 94.69 513 PRO A C 1
ATOM 3779 O O . PRO A 1 513 ? -0.756 22.758 27.985 1.00 94.69 513 PRO A O 1
ATOM 3782 N N . SER A 1 514 ? -1.166 20.688 28.786 1.00 95.81 514 SER A N 1
ATOM 3783 C CA . SER A 1 514 ? -0.181 20.042 27.907 1.00 95.81 514 SER A CA 1
ATOM 3784 C C . SER A 1 514 ? -0.558 20.140 26.428 1.00 95.81 514 SER A C 1
ATOM 3786 O O . SER A 1 514 ? 0.292 20.443 25.594 1.00 95.81 514 SER A O 1
ATOM 3788 N N . LEU A 1 515 ? -1.833 19.906 26.107 1.00 97.69 515 LEU A N 1
ATOM 3789 C CA . LEU A 1 515 ? -2.377 19.999 24.754 1.00 97.69 515 LEU A CA 1
ATOM 3790 C C . LEU A 1 515 ? -3.765 20.643 24.772 1.00 97.69 515 LEU A C 1
ATOM 3792 O O . LEU A 1 515 ? -4.662 20.183 25.478 1.00 97.69 515 LEU A O 1
ATOM 3796 N N . ILE A 1 516 ? -3.963 21.665 23.941 1.00 97.94 516 ILE A N 1
ATOM 3797 C CA . ILE A 1 516 ? -5.260 22.318 23.739 1.00 97.94 516 ILE A CA 1
ATOM 3798 C C . ILE A 1 516 ? -5.667 22.204 22.273 1.00 97.94 516 ILE A C 1
ATOM 3800 O O . ILE A 1 516 ? -4.908 22.571 21.380 1.00 97.94 516 ILE A O 1
ATOM 3804 N N . VAL A 1 517 ? -6.893 21.763 22.017 1.00 98.38 517 VAL A N 1
ATOM 3805 C CA . VAL A 1 517 ? -7.527 21.860 20.701 1.00 98.38 517 VAL A CA 1
ATOM 3806 C C . VAL A 1 517 ? -8.758 22.739 20.841 1.00 98.38 517 VAL A C 1
ATOM 3808 O O . VAL A 1 517 ? -9.657 22.428 21.627 1.00 98.38 517 VAL A O 1
ATOM 3811 N N . SER A 1 518 ? -8.784 23.854 20.109 1.00 98.00 518 SER A N 1
ATOM 3812 C CA . SER A 1 518 ? -9.860 24.836 20.209 1.00 98.00 518 SER A CA 1
ATOM 3813 C C . SER A 1 518 ? -10.490 25.199 18.868 1.00 98.00 518 SER A C 1
ATOM 3815 O O . SER A 1 518 ? -9.796 25.322 17.855 1.00 98.00 518 SER A O 1
ATOM 3817 N N . ASN A 1 519 ? -11.815 25.379 18.862 1.00 98.12 519 ASN A N 1
ATOM 3818 C CA . ASN A 1 519 ? -12.600 25.849 17.712 1.00 98.12 519 ASN A CA 1
ATOM 3819 C C . ASN A 1 519 ? -12.346 25.044 16.426 1.00 98.12 519 ASN A C 1
ATOM 3821 O O . ASN A 1 519 ? -12.190 25.617 15.354 1.00 98.12 519 ASN A O 1
ATOM 3825 N N . SER A 1 520 ? -12.210 23.722 16.541 1.00 98.44 520 SER A N 1
ATOM 3826 C CA . SER A 1 520 ? -11.684 22.865 15.471 1.00 98.44 520 SER A CA 1
ATOM 3827 C C . SER A 1 520 ? -12.646 21.734 15.098 1.00 98.44 520 SER A C 1
ATOM 3829 O O . SER A 1 520 ? -13.516 21.352 15.886 1.00 98.44 520 SER A O 1
ATOM 3831 N N . LYS A 1 521 ? -12.490 21.187 13.887 1.00 98.00 521 LYS A N 1
ATOM 3832 C CA . LYS A 1 521 ? -13.364 20.138 13.336 1.00 98.00 521 LYS A CA 1
ATOM 3833 C C . LYS A 1 521 ? -12.582 18.898 12.918 1.00 98.00 521 LYS A C 1
ATOM 3835 O O . LYS A 1 521 ? -11.459 19.007 12.435 1.00 98.00 521 LYS A O 1
ATOM 3840 N N . ASN A 1 522 ? -13.196 17.723 13.039 1.00 95.44 522 ASN A N 1
ATOM 3841 C CA . ASN A 1 522 ? -12.648 16.462 12.523 1.00 95.44 522 ASN A CA 1
ATOM 3842 C C . ASN A 1 522 ? -11.228 16.169 13.044 1.00 95.44 522 ASN A C 1
ATOM 3844 O O . ASN A 1 522 ? -10.297 15.955 12.270 1.00 95.44 522 ASN A O 1
ATOM 3848 N N . ILE A 1 523 ? -11.058 16.186 14.367 1.00 98.44 523 ILE A N 1
ATOM 3849 C CA . ILE A 1 523 ? -9.752 16.026 15.020 1.00 98.44 523 ILE A CA 1
ATOM 3850 C C . ILE A 1 523 ? -9.574 14.598 15.521 1.00 98.44 523 ILE A C 1
ATOM 3852 O O . ILE A 1 523 ? -10.489 14.017 16.107 1.00 98.44 523 ILE A O 1
ATOM 3856 N N . ALA A 1 524 ? -8.381 14.040 15.336 1.00 97.44 524 ALA A N 1
ATOM 3857 C CA . ALA A 1 524 ? -7.995 12.753 15.900 1.00 97.44 524 ALA A CA 1
ATOM 3858 C C . ALA A 1 524 ? -6.741 12.887 16.777 1.00 97.44 524 ALA A C 1
ATOM 3860 O O . ALA A 1 524 ? -5.760 13.497 16.367 1.00 97.44 524 ALA A O 1
ATOM 3861 N N . ILE A 1 525 ? -6.764 12.299 17.974 1.00 98.25 525 ILE A N 1
ATOM 3862 C CA . ILE A 1 525 ? -5.630 12.196 18.903 1.00 98.25 525 ILE A CA 1
ATOM 3863 C C . ILE A 1 525 ? -5.446 10.709 19.220 1.00 98.25 525 ILE A C 1
ATOM 3865 O O . ILE A 1 525 ? -6.306 10.113 19.866 1.00 98.25 525 ILE A O 1
ATOM 3869 N N . ASP A 1 526 ? -4.362 10.096 18.744 1.00 92.25 526 ASP A N 1
ATOM 3870 C CA . ASP A 1 526 ? -4.170 8.639 18.792 1.00 92.25 526 ASP A CA 1
ATOM 3871 C C . ASP A 1 526 ? -2.806 8.261 19.387 1.00 92.25 526 ASP A C 1
ATOM 3873 O O . ASP A 1 526 ? -1.760 8.622 18.848 1.00 92.25 526 ASP A O 1
ATOM 3877 N N . GLY A 1 527 ? -2.800 7.517 20.493 1.00 90.56 527 GLY A N 1
ATOM 3878 C CA . GLY A 1 527 ? -1.571 6.963 21.076 1.00 90.56 527 GLY A CA 1
ATOM 3879 C C . GLY A 1 527 ? -0.621 7.978 21.725 1.00 90.56 527 GLY A C 1
ATOM 3880 O O . GLY A 1 527 ? 0.561 7.682 21.877 1.00 90.56 527 GLY A O 1
ATOM 3881 N N . VAL A 1 528 ? -1.095 9.180 22.066 1.00 97.25 528 VAL A N 1
ATOM 3882 C CA . VAL A 1 528 ? -0.285 10.210 22.745 1.00 97.25 528 VAL A CA 1
ATOM 3883 C C . VAL A 1 528 ? -0.132 9.869 24.230 1.00 97.25 528 VAL A C 1
ATOM 3885 O O . VAL A 1 528 ? -1.117 9.531 24.893 1.00 97.25 528 VAL A O 1
ATOM 3888 N N . THR A 1 529 ? 1.080 10.021 24.769 1.00 98.44 529 THR A N 1
ATOM 3889 C CA . THR A 1 529 ? 1.342 9.962 26.215 1.00 98.44 529 THR A CA 1
ATOM 3890 C C . THR A 1 529 ? 1.595 11.367 26.758 1.00 98.44 529 THR A C 1
ATOM 3892 O O . THR A 1 529 ? 2.569 12.008 26.376 1.00 98.44 529 THR A O 1
ATOM 3895 N N . SER A 1 530 ? 0.739 11.866 27.649 1.00 98.31 530 SER A N 1
ATOM 3896 C CA . SER A 1 530 ? 0.919 13.165 28.310 1.00 98.31 530 SER A CA 1
ATOM 3897 C C . SER A 1 530 ? 1.410 12.972 29.744 1.00 98.31 530 SER A C 1
ATOM 3899 O O . SER A 1 530 ? 0.807 12.239 30.529 1.00 98.31 530 SER A O 1
ATOM 3901 N N . ILE A 1 531 ? 2.517 13.628 30.078 1.00 98.06 531 ILE A N 1
ATOM 3902 C CA . ILE A 1 531 ? 3.292 13.412 31.296 1.00 98.06 531 ILE A CA 1
ATOM 3903 C C . ILE A 1 531 ? 3.400 14.734 32.055 1.00 98.06 531 ILE A C 1
ATOM 3905 O O . ILE A 1 531 ? 3.753 15.762 31.478 1.00 98.06 531 ILE A O 1
ATOM 3909 N N . ASN A 1 532 ? 3.116 14.683 33.356 1.00 95.62 532 ASN A N 1
ATOM 3910 C CA . ASN A 1 532 ? 3.347 15.764 34.312 1.00 95.62 532 ASN A CA 1
ATOM 3911 C C . ASN A 1 532 ? 2.858 17.145 33.840 1.00 95.62 532 ASN A C 1
ATOM 3913 O O . ASN A 1 532 ? 3.647 18.085 33.766 1.00 95.62 532 ASN A O 1
ATOM 3917 N N . SER A 1 533 ? 1.569 17.283 33.523 1.00 95.19 533 SER A N 1
ATOM 3918 C CA . SER A 1 533 ? 1.012 18.579 33.121 1.00 95.19 533 SER A CA 1
ATOM 3919 C C . SER A 1 533 ? 1.062 19.617 34.252 1.00 95.19 533 SER A C 1
ATOM 3921 O O . SER A 1 533 ? 0.858 19.288 35.418 1.00 95.19 533 SER A O 1
ATOM 3923 N N . GLU A 1 534 ? 1.332 20.887 33.930 1.00 92.69 534 GLU A N 1
ATOM 3924 C CA . GLU A 1 534 ? 1.268 21.988 34.910 1.00 92.69 534 GLU A CA 1
ATOM 3925 C C . GLU A 1 534 ? -0.177 22.257 35.381 1.00 92.69 534 GLU A C 1
ATOM 3927 O O . GLU A 1 534 ? -0.398 22.675 36.523 1.00 92.69 534 GLU A O 1
ATOM 3932 N N . LEU A 1 535 ? -1.140 22.009 34.487 1.00 92.44 535 LEU A N 1
ATOM 3933 C CA . LEU A 1 535 ? -2.587 22.090 34.694 1.00 92.44 535 LEU A CA 1
ATOM 3934 C C . LEU A 1 535 ? -3.242 20.875 34.003 1.00 92.44 535 LEU A C 1
ATOM 3936 O O . LEU A 1 535 ? -2.784 19.752 34.179 1.00 92.44 535 LEU A O 1
ATOM 3940 N N . PHE A 1 536 ? -4.261 21.054 33.161 1.00 95.56 536 PHE A N 1
ATOM 3941 C CA . PHE A 1 536 ? -4.940 19.955 32.464 1.00 95.56 536 PHE A CA 1
ATOM 3942 C C . PHE A 1 536 ? -4.024 19.249 31.458 1.00 95.56 536 PHE A C 1
ATOM 3944 O O . PHE A 1 536 ? -3.176 19.878 30.831 1.00 95.56 536 PHE A O 1
ATOM 3951 N N . HIS A 1 537 ? -4.173 17.947 31.254 1.00 97.94 537 HIS A N 1
ATOM 3952 C CA . HIS A 1 537 ? -3.374 17.234 30.256 1.00 97.94 537 HIS A CA 1
ATOM 3953 C C . HIS A 1 537 ? -3.886 17.518 28.837 1.00 97.94 537 HIS A C 1
ATOM 3955 O O . HIS A 1 537 ? -3.149 18.065 28.017 1.00 97.94 537 HIS A O 1
ATOM 3961 N N . ILE A 1 538 ? -5.151 17.210 28.544 1.00 98.50 538 ILE A N 1
ATOM 3962 C CA . ILE A 1 538 ? -5.748 17.438 27.220 1.00 98.50 538 ILE A CA 1
ATOM 3963 C C . ILE A 1 538 ? -7.036 18.246 27.361 1.00 98.50 538 ILE A C 1
ATOM 3965 O O . ILE A 1 538 ? -7.935 17.862 28.105 1.00 98.50 538 ILE A O 1
ATOM 3969 N N . VAL A 1 539 ? -7.147 19.337 26.603 1.00 98.50 539 VAL A N 1
ATOM 3970 C CA . VAL A 1 539 ? -8.315 20.226 26.591 1.00 98.50 539 VAL A CA 1
ATOM 3971 C C . VAL A 1 539 ? -8.944 20.260 25.203 1.00 98.50 539 VAL A C 1
ATOM 3973 O O . VAL A 1 539 ? -8.288 20.639 24.234 1.00 98.50 539 VAL A O 1
ATOM 3976 N N . ILE A 1 540 ? -10.230 19.921 25.124 1.00 98.62 540 ILE A N 1
ATOM 3977 C CA . ILE A 1 540 ? -11.061 20.027 23.921 1.00 98.62 540 ILE A CA 1
ATOM 3978 C C . ILE A 1 540 ? -12.118 21.108 24.150 1.00 98.62 540 ILE A C 1
ATOM 3980 O O . ILE A 1 540 ? -13.012 20.945 24.984 1.00 98.62 540 ILE A O 1
ATOM 3984 N N . LEU A 1 541 ? -12.013 22.212 23.410 1.00 97.94 541 LEU A N 1
ATOM 3985 C CA . LEU A 1 541 ? -12.844 23.399 23.607 1.00 97.94 541 LEU A CA 1
ATOM 3986 C C . LEU A 1 541 ? -13.479 23.863 22.292 1.00 97.94 541 LEU A C 1
ATOM 3988 O O . LEU A 1 541 ? -12.770 24.135 21.329 1.00 97.94 541 LEU A O 1
ATOM 3992 N N . GLY A 1 542 ? -14.802 24.001 22.222 1.00 98.12 542 GLY A N 1
ATOM 3993 C CA . GLY A 1 542 ? -15.443 24.548 21.014 1.00 98.12 542 GLY A CA 1
ATOM 3994 C C . GLY A 1 542 ? -15.320 23.655 19.771 1.00 98.12 542 GLY A C 1
ATOM 3995 O O . GLY A 1 542 ? -15.297 24.173 18.658 1.00 98.12 542 GLY A O 1
ATOM 3996 N N . CYS A 1 543 ? -15.137 22.340 19.925 1.00 98.62 543 CYS A N 1
ATOM 3997 C CA . CYS A 1 543 ? -14.811 21.443 18.811 1.00 98.62 543 CYS A CA 1
ATOM 3998 C C . CYS A 1 543 ? -15.997 20.578 18.357 1.00 98.62 543 CYS A C 1
ATOM 4000 O O . CYS A 1 543 ? -16.874 20.227 19.149 1.00 98.62 543 CYS A O 1
ATOM 4002 N N . GLN A 1 544 ? -15.978 20.163 17.087 1.00 98.25 544 GLN A N 1
ATOM 4003 C CA . GLN A 1 544 ? -16.954 19.238 16.503 1.00 98.25 544 GLN A CA 1
ATOM 4004 C C . GLN A 1 544 ? -16.258 18.022 15.884 1.00 98.25 544 GLN A C 1
ATOM 4006 O O . GLN A 1 544 ? -15.388 18.167 15.028 1.00 98.25 544 GLN A O 1
ATOM 4011 N N . GLY A 1 545 ? -16.668 16.813 16.272 1.00 96.50 545 GLY A N 1
ATOM 4012 C CA . GLY A 1 545 ? -16.113 15.582 15.702 1.00 96.50 545 GLY A CA 1
ATOM 4013 C C . GLY A 1 545 ? -14.671 15.339 16.149 1.00 96.50 545 GLY A C 1
ATOM 4014 O O . GLY A 1 545 ? -13.742 15.467 15.355 1.00 96.50 545 GLY A O 1
ATOM 4015 N N . VAL A 1 546 ? -14.475 14.988 17.423 1.00 98.44 546 VAL A N 1
ATOM 4016 C CA . VAL A 1 546 ? -13.144 14.716 17.995 1.00 98.44 546 VAL A CA 1
ATOM 4017 C C . VAL A 1 546 ? -13.038 13.256 18.416 1.00 98.44 546 VAL A C 1
ATOM 4019 O O . VAL A 1 546 ? -13.873 12.767 19.174 1.00 98.44 546 VAL A O 1
ATOM 4022 N N . ARG A 1 547 ? -11.994 12.555 17.972 1.00 97.69 547 ARG A N 1
ATOM 4023 C CA . ARG A 1 547 ? -11.705 11.170 18.366 1.00 97.69 547 ARG A CA 1
ATOM 4024 C C . ARG A 1 547 ? -10.399 11.099 19.144 1.00 97.69 547 ARG A C 1
ATOM 4026 O O . ARG A 1 547 ? -9.343 11.388 18.597 1.00 97.69 547 ARG A O 1
ATOM 4033 N N . ILE A 1 548 ? -10.464 10.677 20.399 1.00 98.38 548 ILE A N 1
ATOM 4034 C CA . ILE A 1 548 ? -9.310 10.435 21.264 1.00 98.38 548 ILE A CA 1
ATOM 4035 C C . ILE A 1 548 ? -9.217 8.931 21.512 1.00 98.38 548 ILE A C 1
ATOM 4037 O O . ILE A 1 548 ? -10.164 8.338 22.035 1.00 98.38 548 ILE A O 1
ATOM 4041 N N . ARG A 1 549 ? -8.101 8.303 21.132 1.00 94.50 549 ARG A N 1
ATOM 4042 C CA . ARG A 1 549 ? -7.908 6.854 21.249 1.00 94.50 549 ARG A CA 1
ATOM 4043 C C . ARG A 1 549 ? -6.532 6.492 21.799 1.00 94.50 549 ARG A C 1
ATOM 4045 O O . ARG A 1 549 ? -5.536 7.102 21.428 1.00 94.50 549 ARG A O 1
ATOM 4052 N N . GLY A 1 550 ? -6.468 5.485 22.672 1.00 86.06 550 GLY A N 1
ATOM 4053 C CA . GLY A 1 550 ? -5.191 4.894 23.099 1.00 86.06 550 GLY A CA 1
ATOM 4054 C C . GLY A 1 550 ? -4.281 5.852 23.874 1.00 86.06 550 GLY A C 1
ATOM 4055 O O . GLY A 1 550 ? -3.067 5.697 23.840 1.00 86.06 550 GLY A O 1
ATOM 4056 N N . VAL A 1 551 ? -4.844 6.885 24.503 1.00 96.94 551 VAL A N 1
ATOM 4057 C CA . VAL A 1 551 ? -4.076 7.924 25.201 1.00 96.94 551 VAL A CA 1
ATOM 4058 C C . VAL A 1 551 ? -3.668 7.463 26.597 1.00 96.94 551 VAL A C 1
ATOM 4060 O O . VAL A 1 551 ? -4.467 6.871 27.329 1.00 96.94 551 VAL A O 1
ATOM 4063 N N . HIS A 1 552 ? -2.442 7.808 26.986 1.00 97.69 552 HIS A N 1
ATOM 4064 C CA . HIS A 1 552 ? -1.902 7.582 28.323 1.00 97.69 552 HIS A CA 1
ATOM 4065 C C . HIS A 1 552 ? -1.660 8.918 29.031 1.00 97.69 552 HIS A C 1
ATOM 4067 O O . HIS A 1 552 ? -1.037 9.819 28.474 1.00 97.69 552 HIS A O 1
ATOM 4073 N N . ILE A 1 553 ? -2.140 9.055 30.263 1.00 98.50 553 ILE A N 1
ATOM 4074 C CA . ILE A 1 553 ? -1.923 10.240 31.100 1.00 98.50 553 ILE A CA 1
ATOM 4075 C C . ILE A 1 553 ? -1.239 9.804 32.386 1.00 98.50 553 ILE A C 1
ATOM 4077 O O . ILE A 1 553 ? -1.739 8.917 33.083 1.00 98.50 553 ILE A O 1
ATOM 4081 N N . LEU A 1 554 ? -0.090 10.418 32.664 1.00 97.50 554 LEU A N 1
ATOM 4082 C CA . LEU A 1 554 ? 0.791 10.068 33.771 1.00 97.50 554 LEU A CA 1
ATOM 4083 C C . LEU A 1 554 ? 1.160 11.325 34.567 1.00 97.50 554 LEU A C 1
ATOM 4085 O O . LEU A 1 554 ? 1.986 12.129 34.137 1.00 97.50 554 LEU A O 1
ATOM 4089 N N . ALA A 1 555 ? 0.567 11.470 35.745 1.00 96.44 555 ALA A N 1
ATOM 4090 C CA . ALA A 1 555 ? 0.952 12.451 36.751 1.00 96.44 555 ALA A CA 1
ATOM 4091 C C . ALA A 1 555 ? 0.812 11.860 38.163 1.00 96.44 555 ALA A C 1
ATOM 4093 O O . ALA A 1 555 ? 0.173 10.824 38.370 1.00 96.44 555 ALA A O 1
ATOM 4094 N N . SER A 1 556 ? 1.441 12.516 39.140 1.00 92.56 556 SER A N 1
ATOM 4095 C CA . SER A 1 556 ? 1.347 12.139 40.556 1.00 92.56 556 SER A CA 1
ATOM 4096 C C . SER A 1 556 ? -0.089 12.269 41.075 1.00 92.56 556 SER A C 1
ATOM 4098 O O . SER A 1 556 ? -0.793 13.205 40.700 1.00 92.56 556 SER A O 1
ATOM 4100 N N . GLU A 1 557 ? -0.507 11.393 41.992 1.00 91.62 557 GLU A N 1
ATOM 4101 C CA . GLU A 1 557 ? -1.839 11.449 42.624 1.00 91.62 557 GLU A CA 1
ATOM 4102 C C . GLU A 1 557 ? -2.083 12.728 43.433 1.00 91.62 557 GLU A C 1
ATOM 4104 O O . GLU A 1 557 ? -3.224 13.104 43.665 1.00 91.62 557 GLU A O 1
ATOM 4109 N N . ASN A 1 558 ? -1.014 13.411 43.843 1.00 90.06 558 ASN A N 1
ATOM 4110 C CA . ASN A 1 558 ? -1.117 14.669 44.574 1.00 90.06 558 ASN A CA 1
ATOM 4111 C C . ASN A 1 558 ? -1.121 15.886 43.637 1.00 90.06 558 ASN A C 1
ATOM 4113 O O . ASN A 1 558 ? -1.308 17.002 44.107 1.00 90.06 558 ASN A O 1
ATOM 4117 N N . SER A 1 559 ? -0.893 15.709 42.329 1.00 93.19 559 SER A N 1
ATOM 4118 C CA . SER A 1 559 ? -0.744 16.838 41.403 1.00 93.19 559 SER A CA 1
ATOM 4119 C C . SER A 1 559 ? -2.011 17.724 41.366 1.00 93.19 559 SER A C 1
ATOM 4121 O O . SER A 1 559 ? -3.100 17.232 41.078 1.00 93.19 559 SER A O 1
ATOM 4123 N N . PRO A 1 560 ? -1.912 19.027 41.692 1.00 90.75 560 PRO A N 1
ATOM 4124 C CA . PRO A 1 560 ? -3.083 19.885 41.842 1.00 90.75 560 PRO A CA 1
ATOM 4125 C C . PRO A 1 560 ? -3.631 20.360 40.490 1.00 90.75 560 PRO A C 1
ATOM 4127 O O . PRO A 1 560 ? -2.897 20.952 39.696 1.00 90.75 560 PRO A O 1
ATOM 4130 N N . ASN A 1 561 ? -4.944 20.198 40.282 1.00 90.00 561 ASN A N 1
ATOM 4131 C CA . ASN A 1 561 ? -5.689 20.688 39.110 1.00 90.00 561 ASN A CA 1
ATOM 4132 C C . ASN A 1 561 ? -5.208 20.118 37.769 1.00 90.00 561 ASN A C 1
ATOM 4134 O O . ASN A 1 561 ? -5.189 20.813 36.750 1.00 90.00 561 ASN A O 1
ATOM 4138 N N . THR A 1 562 ? -4.802 18.854 37.777 1.00 94.31 562 THR A N 1
ATOM 4139 C CA . THR A 1 562 ? -4.257 18.148 36.620 1.00 94.31 562 THR A CA 1
ATOM 4140 C C . THR A 1 562 ? -5.294 17.273 35.925 1.00 94.31 562 THR A C 1
ATOM 4142 O O . THR A 1 562 ? -5.048 16.098 35.663 1.00 94.31 562 THR A O 1
ATOM 4145 N N . ASP A 1 563 ? -6.474 17.814 35.610 1.00 96.56 563 ASP A N 1
ATOM 4146 C CA . ASP A 1 563 ? -7.517 17.057 34.909 1.00 96.56 563 ASP A CA 1
ATOM 4147 C C . ASP A 1 563 ? -6.944 16.307 33.697 1.00 96.56 563 ASP A C 1
ATOM 4149 O O . ASP A 1 563 ? -6.172 16.863 32.909 1.00 96.56 563 ASP A O 1
ATOM 4153 N N . GLY A 1 564 ? -7.318 15.039 33.539 1.00 98.12 564 GLY A N 1
ATOM 4154 C CA . GLY A 1 564 ? -6.820 14.204 32.455 1.00 98.12 564 GLY A CA 1
ATOM 4155 C C . GLY A 1 564 ? -7.309 14.711 31.099 1.00 98.12 564 GLY A C 1
ATOM 4156 O O . GLY A 1 564 ? -6.556 15.293 30.319 1.00 98.12 564 GLY A O 1
ATOM 4157 N N . ILE A 1 565 ? -8.589 14.496 30.803 1.00 98.62 565 ILE A N 1
ATOM 4158 C CA . ILE A 1 565 ? -9.204 15.017 29.577 1.00 98.62 565 ILE A CA 1
ATOM 4159 C C . ILE A 1 565 ? -10.366 15.930 29.949 1.00 98.62 565 ILE A C 1
ATOM 4161 O O . ILE A 1 565 ? -11.364 15.474 30.506 1.00 98.62 565 ILE A O 1
ATOM 4165 N N . HIS A 1 566 ? -10.247 17.205 29.597 1.00 98.44 566 HIS A N 1
ATOM 4166 C CA . HIS A 1 566 ? -11.291 18.202 29.770 1.00 98.44 566 HIS A CA 1
ATOM 4167 C C . HIS A 1 566 ? -12.028 18.444 28.449 1.00 98.44 566 HIS A C 1
ATOM 4169 O O . HIS A 1 566 ? -11.400 18.725 27.425 1.00 98.44 566 HIS A O 1
ATOM 4175 N N . VAL A 1 567 ? -13.359 18.363 28.465 1.00 98.62 567 VAL A N 1
ATOM 4176 C CA . VAL A 1 567 ? -14.214 18.635 27.299 1.00 98.62 567 VAL A CA 1
ATOM 4177 C C . VAL A 1 567 ? -15.228 19.714 27.651 1.00 98.62 567 VAL A C 1
ATOM 4179 O O . VAL A 1 567 ? -15.973 19.566 28.618 1.00 98.62 567 VAL A O 1
ATOM 4182 N N . GLN A 1 568 ? -15.284 20.780 26.855 1.00 97.06 568 GLN A N 1
ATOM 4183 C CA . GLN A 1 568 ? -16.212 21.892 27.060 1.00 97.06 568 GLN A CA 1
ATOM 4184 C C . GLN A 1 568 ? -16.663 22.493 25.719 1.00 97.06 568 GLN A C 1
ATOM 4186 O O . GLN A 1 568 ? -15.902 22.506 24.748 1.00 97.06 568 GLN A O 1
ATOM 4191 N N . MET A 1 569 ? -17.906 22.993 25.646 1.00 97.81 569 MET A N 1
ATOM 4192 C CA . MET A 1 569 ? -18.495 23.607 24.439 1.00 97.81 569 MET A CA 1
ATOM 4193 C C . MET A 1 569 ? -18.313 22.768 23.158 1.00 97.81 569 MET A C 1
ATOM 4195 O O . MET A 1 569 ? -18.100 23.312 22.081 1.00 97.81 569 MET A O 1
ATOM 4199 N N . SER A 1 570 ? -18.299 21.438 23.269 1.00 98.56 570 SER A N 1
ATOM 4200 C CA . SER A 1 570 ? -17.907 20.547 22.170 1.00 98.56 570 SER A CA 1
ATOM 4201 C C . SER A 1 570 ? -18.956 19.474 21.907 1.00 98.56 570 SER A C 1
ATOM 4203 O O . SER A 1 570 ? -19.665 19.047 22.822 1.00 98.56 570 SER A O 1
ATOM 4205 N N . THR A 1 571 ? -19.047 19.014 20.657 1.00 98.38 571 THR A N 1
ATOM 4206 C CA . THR A 1 571 ? -20.021 17.994 20.252 1.00 98.38 571 THR A CA 1
ATOM 4207 C C . THR A 1 571 ? -19.434 16.892 19.378 1.00 98.38 571 THR A C 1
ATOM 4209 O O . THR A 1 571 ? -18.503 17.116 18.604 1.00 98.38 571 THR A O 1
ATOM 4212 N N . GLY A 1 572 ? -19.970 15.676 19.501 1.00 96.56 572 GLY A N 1
ATOM 4213 C CA . GLY A 1 572 ? -19.484 14.517 18.749 1.00 96.56 572 GLY A CA 1
ATOM 4214 C C . GLY A 1 572 ? -18.056 14.141 19.144 1.00 96.56 572 GLY A C 1
ATOM 4215 O O . GLY A 1 572 ? -17.193 13.970 18.282 1.00 96.56 572 GLY A O 1
ATOM 4216 N N . VAL A 1 573 ? -17.791 14.070 20.449 1.00 98.62 573 VAL A N 1
ATOM 4217 C CA . VAL A 1 573 ? -16.478 13.709 20.997 1.00 98.62 573 VAL A CA 1
ATOM 4218 C C . VAL A 1 573 ? -16.502 12.244 21.434 1.00 98.62 573 VAL A C 1
ATOM 4220 O O . VAL A 1 573 ? -17.432 11.813 22.112 1.00 98.62 573 VAL A O 1
ATOM 4223 N N . SER A 1 574 ? -15.483 11.466 21.075 1.00 97.75 574 SER A N 1
ATOM 4224 C CA . SER A 1 574 ? -15.315 10.082 21.529 1.00 97.75 574 SER A CA 1
ATOM 4225 C C . SER A 1 574 ? -13.956 9.878 22.194 1.00 97.75 574 SER A C 1
ATOM 4227 O O . SER A 1 574 ? -12.937 10.178 21.575 1.00 97.75 574 SER A O 1
ATOM 4229 N N . ILE A 1 575 ? -13.932 9.318 23.402 1.00 98.31 575 ILE A N 1
ATOM 4230 C CA . ILE A 1 575 ? -12.728 8.973 24.168 1.00 98.31 575 ILE A CA 1
ATOM 4231 C C . ILE A 1 575 ? -12.720 7.459 24.378 1.00 98.31 575 ILE A C 1
ATOM 4233 O O . ILE A 1 575 ? -13.595 6.918 25.052 1.00 98.31 575 ILE A O 1
ATOM 4237 N N . VAL A 1 576 ? -11.752 6.762 23.786 1.00 89.75 576 VAL A N 1
ATOM 4238 C CA . VAL A 1 576 ? -11.736 5.296 23.729 1.00 89.75 576 VAL A CA 1
ATOM 4239 C C . VAL A 1 576 ? -10.367 4.742 24.121 1.00 89.75 576 VAL A C 1
ATOM 4241 O O . VAL A 1 576 ? -9.348 5.227 23.644 1.00 89.75 576 VAL A O 1
ATOM 4244 N N . GLN A 1 577 ? -10.314 3.687 24.943 1.00 91.12 577 GLN A N 1
ATOM 4245 C CA . GLN A 1 577 ? -9.047 3.020 25.312 1.00 91.12 577 GLN A CA 1
ATOM 4246 C C . GLN A 1 577 ? -8.025 3.961 25.983 1.00 91.12 577 GLN A C 1
ATOM 4248 O O . GLN A 1 577 ? -6.840 3.909 25.670 1.00 91.12 577 GLN A O 1
ATOM 4253 N N . ALA A 1 578 ? -8.469 4.836 26.887 1.00 93.50 578 ALA A N 1
ATOM 4254 C CA . ALA A 1 578 ? -7.575 5.734 27.622 1.00 93.50 578 ALA A CA 1
ATOM 4255 C C . ALA A 1 578 ? -7.148 5.141 28.977 1.00 93.50 578 ALA A C 1
ATOM 4257 O O . ALA A 1 578 ? -7.942 4.487 29.658 1.00 93.50 578 ALA A O 1
ATOM 4258 N N . ASN A 1 579 ? -5.909 5.405 29.390 1.00 96.69 579 ASN A N 1
ATOM 4259 C CA . ASN A 1 579 ? -5.377 5.050 30.707 1.00 96.69 579 ASN A CA 1
ATOM 4260 C C . ASN A 1 579 ? -4.888 6.318 31.407 1.00 96.69 579 ASN A C 1
ATOM 4262 O O . ASN A 1 579 ? -3.910 6.925 30.972 1.00 96.69 579 ASN A O 1
ATOM 4266 N N . ILE A 1 580 ? -5.592 6.729 32.458 1.00 98.38 580 ILE A N 1
ATOM 4267 C CA . ILE A 1 580 ? -5.434 8.050 33.057 1.00 98.38 580 ILE A CA 1
ATOM 4268 C C . ILE A 1 580 ? -5.105 7.919 34.542 1.00 98.38 580 ILE A C 1
ATOM 4270 O O . ILE A 1 580 ? -5.872 7.347 35.324 1.00 98.38 580 ILE A O 1
ATOM 4274 N N . ARG A 1 581 ? -3.957 8.486 34.915 1.00 97.44 581 ARG A N 1
ATOM 4275 C CA . ARG A 1 581 ? -3.453 8.598 36.285 1.00 97.44 581 ARG A CA 1
ATOM 4276 C C . ARG A 1 581 ? -3.098 10.048 36.546 1.00 97.44 581 ARG A C 1
ATOM 4278 O O . ARG A 1 581 ? -2.202 10.579 35.893 1.00 97.44 581 ARG A O 1
ATOM 4285 N N . THR A 1 582 ? -3.818 10.677 37.461 1.00 96.06 582 THR A N 1
ATOM 4286 C CA . THR A 1 582 ? -3.638 12.097 37.749 1.00 96.06 582 THR A CA 1
ATOM 4287 C C . THR A 1 582 ? -4.098 12.448 39.165 1.00 96.06 582 THR A C 1
ATOM 4289 O O . THR A 1 582 ? -4.585 11.571 39.880 1.00 96.06 582 THR A O 1
ATOM 4292 N N . GLY A 1 583 ? -3.920 13.698 39.594 1.00 94.12 583 GLY A N 1
ATOM 4293 C CA . GLY A 1 583 ? -4.348 14.159 40.916 1.00 94.12 583 GLY A CA 1
ATOM 4294 C C . GLY A 1 583 ? -5.758 14.749 40.972 1.00 94.12 583 GLY A C 1
ATOM 4295 O O . GLY A 1 583 ? -6.325 14.850 42.054 1.00 94.12 583 GLY A O 1
ATOM 4296 N N . ASP A 1 584 ? -6.366 15.072 39.826 1.00 95.12 584 ASP A N 1
ATOM 4297 C CA . ASP A 1 584 ? -7.728 15.625 39.748 1.00 95.12 584 ASP A CA 1
ATOM 4298 C C . ASP A 1 584 ? -8.660 14.750 38.878 1.00 95.12 584 ASP A C 1
ATOM 4300 O O . ASP A 1 584 ? -8.509 13.523 38.827 1.00 95.12 584 ASP A O 1
ATOM 4304 N N . ASP A 1 585 ? -9.681 15.332 38.244 1.00 97.12 585 ASP A N 1
ATOM 4305 C CA . ASP A 1 585 ? -10.657 14.603 37.432 1.00 97.12 585 ASP A CA 1
ATOM 4306 C C . ASP A 1 585 ? -9.960 13.792 36.321 1.00 97.12 585 ASP A C 1
ATOM 4308 O O . ASP A 1 585 ? -9.173 14.301 35.528 1.00 97.12 585 ASP A O 1
ATOM 4312 N N . CYS A 1 586 ? -10.284 12.503 36.221 1.00 96.69 586 CYS A N 1
ATOM 4313 C CA . CYS A 1 586 ? -9.827 11.648 35.126 1.00 96.69 586 CYS A CA 1
ATOM 4314 C C . CYS A 1 586 ? -10.340 12.191 33.784 1.00 96.69 586 CYS A C 1
ATOM 4316 O O . CYS A 1 586 ? -9.582 12.384 32.833 1.00 96.69 586 CYS A O 1
ATOM 4318 N N . ILE A 1 587 ? -11.645 12.467 33.733 1.00 98.56 587 ILE A N 1
ATOM 4319 C CA . ILE A 1 587 ? -12.301 13.158 32.625 1.00 98.56 587 ILE A CA 1
ATOM 4320 C C . ILE A 1 587 ? -13.274 14.167 33.231 1.00 98.56 587 ILE A C 1
ATOM 4322 O O . ILE A 1 587 ? -14.159 13.773 33.999 1.00 98.56 587 ILE A O 1
ATOM 4326 N N . SER A 1 588 ? -13.131 15.442 32.872 1.00 98.06 588 SER A N 1
ATOM 4327 C CA . SER A 1 588 ? -14.027 16.518 33.298 1.00 98.06 588 SER A CA 1
ATOM 4328 C C . SER A 1 588 ? -14.853 17.044 32.122 1.00 98.06 588 SER A C 1
ATOM 4330 O O . SER A 1 588 ? -14.351 17.295 31.026 1.00 98.06 588 SER A O 1
ATOM 4332 N N . ILE A 1 589 ? -16.163 17.169 32.343 1.00 98.44 589 ILE A N 1
ATOM 4333 C CA . ILE A 1 589 ? -17.152 17.526 31.319 1.00 98.44 589 ILE A CA 1
ATOM 4334 C C . ILE A 1 589 ? -17.784 18.863 31.704 1.00 98.44 589 ILE A C 1
ATOM 4336 O O . ILE A 1 589 ? -18.579 18.944 32.645 1.00 98.44 589 ILE A O 1
ATOM 4340 N N . GLY A 1 590 ? -17.406 19.911 30.980 1.00 96.19 590 GLY A N 1
ATOM 4341 C CA . GLY A 1 590 ? -17.859 21.285 31.164 1.00 96.19 590 GLY A CA 1
ATOM 4342 C C . GLY A 1 590 ? -19.145 21.630 30.396 1.00 96.19 590 GLY A C 1
ATOM 4343 O O . GLY A 1 590 ? -19.632 20.830 29.586 1.00 96.19 590 GLY A O 1
ATOM 4344 N N . PRO A 1 591 ? -19.700 22.834 30.636 1.00 94.81 591 PRO A N 1
ATOM 4345 C CA . PRO A 1 591 ? -20.939 23.309 30.015 1.00 94.81 591 PRO A CA 1
ATOM 4346 C C . PRO A 1 591 ? -20.846 23.386 28.480 1.00 94.81 591 PRO A C 1
ATOM 4348 O O . PRO A 1 591 ? -19.769 23.589 27.916 1.00 94.81 591 PRO A O 1
ATOM 4351 N N . GLY A 1 592 ? -21.981 23.195 27.803 1.00 95.69 592 GLY A N 1
ATOM 4352 C CA . GLY A 1 592 ? -22.082 23.185 26.336 1.00 95.69 592 GLY A CA 1
ATOM 4353 C C . GLY A 1 592 ? -21.586 21.904 25.666 1.00 95.69 592 GLY A C 1
ATOM 4354 O O . GLY A 1 592 ? -21.456 21.853 24.444 1.00 95.69 592 GLY A O 1
ATOM 4355 N N . THR A 1 593 ? -21.296 20.858 26.442 1.00 98.44 593 THR A N 1
ATOM 4356 C CA . THR A 1 593 ? -20.882 19.560 25.898 1.00 98.44 593 THR A CA 1
ATOM 4357 C C . THR A 1 593 ? -22.092 18.713 25.516 1.00 98.44 593 THR A C 1
ATOM 4359 O O . THR A 1 593 ? -23.001 18.509 26.324 1.00 98.44 593 THR A O 1
ATOM 4362 N N . SER A 1 594 ? -22.094 18.160 24.302 1.00 97.94 594 SER A N 1
ATOM 4363 C CA . SER A 1 594 ? -23.140 17.233 23.858 1.00 97.94 594 SER A CA 1
ATOM 4364 C C . SER A 1 594 ? -22.599 16.052 23.055 1.00 97.94 594 SER A C 1
ATOM 4366 O O . SER A 1 594 ? -21.552 16.161 22.431 1.00 97.94 594 SER A O 1
ATOM 4368 N N . HIS A 1 595 ? -23.307 14.920 23.037 1.00 97.94 595 HIS A N 1
ATOM 4369 C CA . HIS A 1 595 ? -22.918 13.740 22.241 1.00 97.94 595 HIS A CA 1
ATOM 4370 C C . HIS A 1 595 ? -21.475 13.285 22.533 1.00 97.94 595 HIS A C 1
ATOM 4372 O O . HIS A 1 595 ? -20.629 13.222 21.637 1.00 97.94 595 HIS A O 1
ATOM 4378 N N . LEU A 1 596 ? -21.193 13.007 23.808 1.00 98.44 596 LEU A N 1
ATOM 4379 C CA . LEU A 1 596 ? -19.891 12.528 24.275 1.00 98.44 596 LEU A CA 1
ATOM 4380 C C . LEU A 1 596 ? -19.957 11.024 24.549 1.00 98.44 596 LEU A C 1
ATOM 4382 O O . LEU A 1 596 ? -20.785 10.568 25.339 1.00 98.44 596 LEU A O 1
ATOM 4386 N N . TRP A 1 597 ? -19.058 10.266 23.924 1.00 98.12 597 TRP A N 1
ATOM 4387 C CA . TRP A 1 597 ? -18.913 8.823 24.113 1.00 98.12 597 TRP A CA 1
ATOM 4388 C C . TRP A 1 597 ? -17.586 8.499 24.798 1.00 98.12 597 TRP A C 1
ATOM 4390 O O . TRP A 1 597 ? -16.524 8.795 24.261 1.00 98.12 597 TRP A O 1
ATOM 4400 N N . ILE A 1 598 ? -17.624 7.864 25.964 1.00 98.50 598 ILE A N 1
ATOM 4401 C CA . ILE A 1 598 ? -16.441 7.430 26.714 1.00 98.50 598 ILE A CA 1
ATOM 4402 C C . ILE A 1 598 ? -16.501 5.911 26.848 1.00 98.50 598 ILE A C 1
ATOM 4404 O O . ILE A 1 598 ? -17.468 5.389 27.400 1.00 98.50 598 ILE A O 1
ATOM 4408 N N . GLU A 1 599 ? -15.489 5.185 26.371 1.00 96.50 599 GLU A N 1
ATOM 4409 C CA . GLU A 1 599 ? -15.497 3.720 26.421 1.00 96.50 599 GLU A CA 1
ATOM 4410 C C . GLU A 1 599 ? -14.119 3.088 26.667 1.00 96.50 599 GLU A C 1
ATOM 4412 O O . GLU A 1 599 ? -13.113 3.527 26.113 1.00 96.50 599 GLU A O 1
ATOM 4417 N N . ARG A 1 600 ? -14.062 2.004 27.458 1.00 93.31 600 ARG A N 1
ATOM 4418 C CA . ARG A 1 600 ? -12.814 1.265 27.759 1.00 93.31 600 ARG A CA 1
ATOM 4419 C C . ARG A 1 600 ? -11.747 2.164 28.397 1.00 93.31 600 ARG A C 1
ATOM 4421 O O . ARG A 1 600 ? -10.606 2.185 27.950 1.00 93.31 600 ARG A O 1
ATOM 4428 N N . VAL A 1 601 ? -12.118 2.916 29.432 1.00 96.50 601 VAL A N 1
ATOM 4429 C CA . VAL A 1 601 ? -11.202 3.825 30.144 1.00 96.50 601 VAL A CA 1
ATOM 4430 C C . VAL A 1 601 ? -10.783 3.235 31.491 1.00 96.50 601 VAL A C 1
ATOM 4432 O O . VAL A 1 601 ? -11.616 2.716 32.237 1.00 96.50 601 VAL A O 1
ATOM 4435 N N . PHE A 1 602 ? -9.496 3.336 31.814 1.00 98.06 602 PHE A N 1
ATOM 4436 C CA . PHE A 1 602 ? -8.976 3.142 33.166 1.00 98.06 602 PHE A CA 1
ATOM 4437 C C . PHE A 1 602 ? -8.726 4.509 33.813 1.00 98.06 602 PHE A C 1
ATOM 4439 O O . PHE A 1 602 ? -7.997 5.327 33.255 1.00 98.06 602 PHE A O 1
ATOM 4446 N N . CYS A 1 603 ? -9.313 4.735 34.987 1.00 97.38 603 CYS A N 1
ATOM 4447 C CA . CYS A 1 603 ? -9.151 5.946 35.788 1.00 97.38 603 CYS A CA 1
ATOM 4448 C C . CYS A 1 603 ? -8.605 5.575 37.169 1.00 97.38 603 CYS A C 1
ATOM 4450 O O . CYS A 1 603 ? -9.291 4.878 37.924 1.00 97.38 603 CYS A O 1
ATOM 4452 N N . GLY A 1 604 ? -7.420 6.059 37.537 1.00 90.69 604 GLY A N 1
ATOM 4453 C CA . GLY A 1 604 ? -6.956 5.893 38.913 1.00 90.69 604 GLY A CA 1
ATOM 4454 C C . GLY A 1 604 ? -5.447 5.878 39.130 1.00 90.69 604 GLY A C 1
ATOM 4455 O O . GLY A 1 604 ? -4.759 5.110 38.450 1.00 90.69 604 GLY A O 1
ATOM 4456 N N . PRO A 1 605 ? -4.919 6.625 40.121 1.00 94.81 605 PRO A N 1
ATOM 4457 C CA . PRO A 1 605 ? -5.628 7.478 41.100 1.00 94.81 605 PRO A CA 1
ATOM 4458 C C . PRO A 1 605 ? -6.198 8.782 40.487 1.00 94.81 605 PRO A C 1
ATOM 4460 O O . PRO A 1 605 ? -6.006 9.022 39.293 1.00 94.81 605 PRO A O 1
ATOM 4463 N N . GLY A 1 606 ? -6.971 9.556 41.270 1.00 94.12 606 GLY A N 1
ATOM 4464 C CA . GLY A 1 606 ? -7.586 10.842 40.867 1.00 94.12 606 GLY A CA 1
ATOM 4465 C C . GLY A 1 606 ? -9.044 11.037 41.333 1.00 94.12 606 GLY A C 1
ATOM 4466 O O . GLY A 1 606 ? -9.559 10.268 42.149 1.00 94.12 606 GLY A O 1
ATOM 4467 N N . HIS A 1 607 ? -9.757 12.034 40.799 1.00 95.12 607 HIS A N 1
ATOM 4468 C CA . HIS A 1 607 ? -11.127 12.415 41.199 1.00 95.12 607 HIS A CA 1
ATOM 4469 C C . HIS A 1 607 ? -12.264 11.768 40.390 1.00 95.12 607 HIS A C 1
ATOM 4471 O O . HIS A 1 607 ? -13.431 12.037 40.677 1.00 95.12 607 HIS A O 1
ATOM 4477 N N . GLY A 1 608 ? -11.962 10.856 39.461 1.00 96.94 608 GLY A N 1
ATOM 4478 C CA . GLY A 1 608 ? -12.970 10.100 38.703 1.00 96.94 608 GLY A CA 1
ATOM 4479 C C . GLY A 1 608 ? -13.493 10.826 37.462 1.00 96.94 608 GLY A C 1
ATOM 4480 O O . GLY A 1 608 ? -12.819 11.695 36.922 1.00 96.94 608 GLY A O 1
ATOM 4481 N N . ILE A 1 609 ? -14.669 10.433 36.967 1.00 98.44 609 ILE A N 1
ATOM 4482 C CA . ILE A 1 609 ? -15.307 11.070 35.805 1.00 98.44 609 ILE A CA 1
ATOM 4483 C C . ILE A 1 609 ? -16.397 12.013 36.312 1.00 98.44 609 ILE A C 1
ATOM 4485 O O . ILE A 1 609 ? -17.380 11.566 36.916 1.00 98.44 609 ILE A O 1
ATOM 4489 N N . SER A 1 610 ? -16.228 13.306 36.041 1.00 97.75 610 SER A N 1
ATOM 4490 C CA . SER A 1 610 ? -17.042 14.378 36.614 1.00 97.75 610 SER A CA 1
ATOM 4491 C C . SER A 1 610 ? -17.746 15.203 35.537 1.00 97.75 610 SER A C 1
ATOM 4493 O O . SER A 1 610 ? -17.107 15.795 34.673 1.00 97.75 610 SER A O 1
ATOM 4495 N N . ILE A 1 611 ? -19.071 15.319 35.636 1.00 98.06 611 ILE A N 1
ATOM 4496 C CA . ILE A 1 611 ? -19.846 16.357 34.949 1.00 98.06 611 ILE A CA 1
ATOM 4497 C C . ILE A 1 611 ? -19.904 17.588 35.855 1.00 98.06 611 ILE A C 1
ATOM 4499 O O . ILE A 1 611 ? -20.427 17.521 36.971 1.00 98.06 611 ILE A O 1
ATOM 4503 N N . GLY A 1 612 ? -19.378 18.710 35.366 1.00 90.62 612 GLY A N 1
ATOM 4504 C CA . GLY A 1 612 ? -19.335 19.989 36.061 1.00 90.62 612 GLY A CA 1
ATOM 4505 C C . GLY A 1 612 ? -17.953 20.400 36.580 1.00 90.62 612 GLY A C 1
ATOM 4506 O O . GLY A 1 612 ? -16.949 19.759 36.309 1.00 90.62 612 GLY A O 1
ATOM 4507 N N . SER A 1 613 ? -17.857 21.473 37.365 1.00 90.44 613 SER A N 1
ATOM 4508 C CA . SER A 1 613 ? -18.985 22.129 38.037 1.00 90.44 613 SER A CA 1
ATOM 4509 C C . SER A 1 613 ? -19.814 23.051 37.142 1.00 90.44 613 SER A C 1
ATOM 4511 O O . SER A 1 613 ? -19.248 23.915 36.479 1.00 90.44 613 SER A O 1
ATOM 4513 N N . LEU A 1 614 ? -21.144 22.922 37.181 1.00 90.44 614 LEU A N 1
ATOM 4514 C CA . LEU A 1 614 ? -22.074 23.842 36.507 1.00 90.44 614 LEU A CA 1
ATOM 4515 C C . LEU A 1 614 ? -22.644 24.869 37.494 1.00 90.44 614 LEU A C 1
ATOM 4517 O O . LEU A 1 614 ? -22.889 24.535 38.651 1.00 90.44 614 LEU A O 1
ATOM 4521 N N . GLY A 1 615 ? -22.894 26.096 37.029 1.00 85.38 615 GLY A N 1
ATOM 4522 C CA . GLY A 1 615 ? -23.603 27.126 37.806 1.00 85.38 615 GLY A CA 1
ATOM 4523 C C . GLY A 1 615 ? -22.742 27.976 38.749 1.00 85.38 615 GLY A C 1
ATOM 4524 O O . GLY A 1 615 ? -23.289 28.596 39.655 1.00 85.38 615 GLY A O 1
ATOM 4525 N N . LYS A 1 616 ? -21.411 28.009 38.571 1.00 82.50 616 LYS A N 1
ATOM 4526 C CA . LYS A 1 616 ? -20.493 28.774 39.442 1.00 82.50 616 LYS A CA 1
ATOM 4527 C C . LYS A 1 616 ? -20.747 30.288 39.424 1.00 82.50 616 LYS A C 1
ATOM 4529 O O . LYS A 1 616 ? -20.613 30.939 40.452 1.00 82.50 616 LYS A O 1
ATOM 4534 N N . LEU A 1 617 ? -21.055 30.850 38.254 1.00 69.12 617 LEU A N 1
ATOM 4535 C CA . LEU A 1 617 ? -21.357 32.275 38.092 1.00 69.12 617 LEU A CA 1
ATOM 4536 C C . LEU A 1 617 ? -22.813 32.520 38.534 1.00 69.12 617 LEU A C 1
ATOM 4538 O O . LEU A 1 617 ? -23.689 31.741 38.167 1.00 69.12 617 LEU A O 1
ATOM 4542 N N . GLY A 1 618 ? -23.022 33.533 39.384 1.00 60.94 618 GLY A N 1
ATOM 4543 C CA . GLY A 1 618 ? -24.215 33.751 40.215 1.00 60.94 618 GLY A CA 1
ATOM 4544 C C . GLY A 1 618 ? -25.539 34.089 39.504 1.00 60.94 618 GLY A C 1
ATOM 4545 O O . GLY A 1 618 ? -25.765 33.765 38.345 1.00 60.94 618 GLY A O 1
ATOM 4546 N N . GLU A 1 619 ? -26.457 34.676 40.275 1.00 52.47 619 GLU A N 1
ATOM 4547 C CA . GLU A 1 619 ? -27.912 34.707 40.067 1.00 52.47 619 GLU A CA 1
ATOM 4548 C C . GLU A 1 619 ? -28.418 35.089 38.662 1.00 52.47 619 GLU A C 1
ATOM 4550 O O . GLU A 1 619 ? -27.985 36.066 38.066 1.00 52.47 619 GLU A O 1
ATOM 4555 N N . GLY A 1 620 ? -29.412 34.344 38.156 1.00 55.47 620 GLY A N 1
ATOM 4556 C CA . GLY A 1 620 ? -30.190 34.722 36.967 1.00 55.47 620 GLY A CA 1
ATOM 4557 C C . GLY A 1 620 ? -29.558 34.405 35.605 1.00 55.47 620 GLY A C 1
ATOM 4558 O O . GLY A 1 620 ? -30.239 34.549 34.592 1.00 55.47 620 GLY A O 1
ATOM 4559 N N . LEU A 1 621 ? -28.310 33.932 35.558 1.00 69.38 621 LEU A N 1
ATOM 4560 C CA . LEU A 1 621 ? -27.617 33.611 34.306 1.00 69.38 621 LEU A CA 1
ATOM 4561 C C . LEU A 1 621 ? -27.983 32.216 33.767 1.00 69.38 621 LEU A C 1
ATOM 4563 O O . LEU A 1 621 ? -28.057 31.231 34.511 1.00 69.38 621 LEU A O 1
ATOM 4567 N N . GLN A 1 622 ? -28.195 32.141 32.450 1.00 79.81 622 GLN A N 1
ATOM 4568 C CA . GLN A 1 622 ? -28.359 30.895 31.702 1.00 79.81 622 GLN A CA 1
ATOM 4569 C C . GLN A 1 622 ? -26.976 30.288 31.422 1.00 79.81 622 GLN A C 1
ATOM 4571 O O . GLN A 1 622 ? -26.114 30.930 30.827 1.00 79.81 622 GLN A O 1
ATOM 4576 N N . VAL A 1 623 ? -26.769 29.044 31.845 1.00 83.81 623 VAL A N 1
ATOM 4577 C CA . VAL A 1 623 ? -25.568 28.242 31.596 1.00 83.81 623 VAL A CA 1
ATOM 4578 C C . VAL A 1 623 ? -25.875 27.228 30.497 1.00 83.81 623 VAL A C 1
ATOM 4580 O O . VAL A 1 623 ? -26.940 26.604 30.498 1.00 83.81 623 VAL A O 1
ATOM 4583 N N . GLU A 1 624 ? -24.932 27.038 29.575 1.00 89.44 624 GLU A N 1
ATOM 4584 C CA . GLU A 1 624 ? -25.023 26.003 28.544 1.00 89.44 624 GLU A CA 1
ATOM 4585 C C . GLU A 1 624 ? -25.138 24.604 29.164 1.00 89.44 624 GLU A C 1
ATOM 4587 O O . GLU A 1 624 ? -24.397 24.239 30.084 1.00 89.44 624 GLU A O 1
ATOM 4592 N N . GLY A 1 625 ? -26.082 23.810 28.661 1.00 92.75 625 GLY A N 1
ATOM 4593 C CA . GLY A 1 625 ? -26.376 22.488 29.207 1.00 92.75 625 GLY A CA 1
ATOM 4594 C C . GLY A 1 625 ? -25.339 21.423 28.844 1.00 92.75 625 GLY A C 1
ATOM 4595 O O . GLY A 1 625 ? -24.492 21.610 27.971 1.00 92.75 625 GLY A O 1
ATOM 4596 N N . VAL A 1 626 ? -25.433 20.276 29.514 1.00 98.00 626 VAL A N 1
ATOM 4597 C CA . VAL A 1 626 ? -24.698 19.048 29.184 1.00 98.00 626 VAL A CA 1
ATOM 4598 C C . VAL A 1 626 ? -25.711 17.960 28.839 1.00 98.00 626 VAL A C 1
ATOM 4600 O O . VAL A 1 626 ? -26.642 17.714 29.608 1.00 98.00 626 VAL A O 1
ATOM 4603 N N . GLN A 1 627 ? -25.562 17.306 27.684 1.00 98.19 627 GLN A N 1
ATOM 4604 C CA . GLN A 1 627 ? -26.531 16.288 27.257 1.00 98.19 627 GLN A CA 1
ATOM 4605 C C . GLN A 1 627 ? -25.965 15.164 26.395 1.00 98.19 627 GLN A C 1
ATOM 4607 O O . GLN A 1 627 ? -24.943 15.329 25.735 1.00 98.19 627 GLN A O 1
ATOM 4612 N N . ASN A 1 628 ? -26.679 14.039 26.332 1.00 97.94 628 ASN A N 1
ATOM 4613 C CA . ASN A 1 628 ? -26.338 12.891 25.484 1.00 97.94 628 ASN A CA 1
ATOM 4614 C C . ASN A 1 628 ? -24.921 12.377 25.774 1.00 97.94 628 ASN A C 1
ATOM 4616 O O . ASN A 1 628 ? -24.068 12.295 24.887 1.00 97.94 628 ASN A O 1
ATOM 4620 N N . ILE A 1 629 ? -24.664 12.069 27.045 1.00 98.56 629 ILE A N 1
ATOM 4621 C CA . ILE A 1 629 ? -23.366 11.580 27.515 1.00 98.56 629 ILE A CA 1
ATOM 4622 C C . ILE A 1 629 ? -23.480 10.081 27.752 1.00 98.56 629 ILE A C 1
ATOM 4624 O O . ILE A 1 629 ? -24.321 9.639 28.533 1.00 98.56 629 ILE A O 1
ATOM 4628 N N . THR A 1 630 ? -22.627 9.288 27.111 1.00 98.19 630 THR A N 1
ATOM 4629 C CA . THR A 1 630 ? -22.536 7.848 27.367 1.00 98.19 630 THR A CA 1
ATOM 4630 C C . THR A 1 630 ? -21.143 7.486 27.839 1.00 98.19 630 THR A C 1
ATOM 4632 O O . THR A 1 630 ? -20.153 7.792 27.183 1.00 98.19 630 THR A O 1
ATOM 4635 N N . VAL A 1 631 ? -21.075 6.796 28.970 1.00 98.38 631 VAL A N 1
ATOM 4636 C CA . VAL A 1 631 ? -19.849 6.283 29.567 1.00 98.38 631 VAL A CA 1
ATOM 4637 C C . VAL A 1 631 ? -20.011 4.786 29.782 1.00 98.38 631 VAL A C 1
ATOM 4639 O O . VAL A 1 631 ? -20.902 4.349 30.514 1.00 98.38 631 VAL A O 1
ATOM 4642 N N . LYS A 1 632 ? -19.163 3.993 29.129 1.00 94.94 632 LYS A N 1
ATOM 4643 C CA . LYS A 1 632 ? -19.280 2.538 29.061 1.00 94.94 632 LYS A CA 1
ATOM 4644 C C . LYS A 1 632 ? -17.962 1.830 29.370 1.00 94.94 632 LYS A C 1
ATOM 4646 O O . LYS A 1 632 ? -16.908 2.266 28.928 1.00 94.94 632 LYS A O 1
ATOM 4651 N N . SER A 1 633 ? -18.001 0.681 30.046 1.00 91.75 633 SER A N 1
ATOM 4652 C CA . SER A 1 633 ? -16.809 -0.177 30.218 1.00 91.75 633 SER A CA 1
ATOM 4653 C C . SER A 1 633 ? -15.633 0.565 30.870 1.00 91.75 633 SER A C 1
ATOM 4655 O O . SER A 1 633 ? -14.555 0.660 30.289 1.00 91.75 633 SER A O 1
ATOM 4657 N N . VAL A 1 634 ? -15.844 1.124 32.065 1.00 95.50 634 VAL A N 1
ATOM 4658 C CA . VAL A 1 634 ? -14.822 1.906 32.793 1.00 95.50 634 VAL A CA 1
ATOM 4659 C C . VAL A 1 634 ? -14.342 1.156 34.033 1.00 95.50 634 VAL A C 1
ATOM 4661 O O . VAL A 1 634 ? -15.140 0.555 34.755 1.00 95.50 634 VAL A O 1
ATOM 4664 N N . MET A 1 635 ? -13.038 1.208 34.304 1.00 97.19 635 MET A N 1
ATOM 4665 C CA . MET A 1 635 ? -12.452 0.731 35.555 1.00 97.19 635 MET A CA 1
ATOM 4666 C C . MET A 1 635 ? -11.932 1.909 36.373 1.00 97.19 635 MET A C 1
ATOM 4668 O O . MET A 1 635 ? -11.080 2.660 35.906 1.00 97.19 635 MET A O 1
ATOM 4672 N N . PHE A 1 636 ? -12.410 2.021 37.608 1.00 98.44 636 PHE A N 1
ATOM 4673 C CA . PHE A 1 636 ? -11.908 2.966 38.597 1.00 98.44 636 PHE A CA 1
ATOM 4674 C C . PHE A 1 636 ? -11.053 2.232 39.626 1.00 98.44 636 PHE A C 1
ATOM 4676 O O . PHE A 1 636 ? -11.468 1.182 40.127 1.00 98.44 636 PHE A O 1
ATOM 4683 N N . ALA A 1 637 ? -9.886 2.777 39.962 1.00 95.75 637 ALA A N 1
ATOM 4684 C CA . ALA A 1 637 ? -9.010 2.217 40.987 1.00 95.75 637 ALA A CA 1
ATOM 4685 C C . ALA A 1 637 ? -8.409 3.313 41.872 1.00 95.75 637 ALA A C 1
ATOM 4687 O O . ALA A 1 637 ? -7.715 4.190 41.372 1.00 95.75 637 ALA A O 1
ATOM 4688 N N . ASN A 1 638 ? -8.629 3.240 43.186 1.00 95.94 638 ASN A N 1
ATOM 4689 C CA . ASN A 1 638 ? -8.076 4.195 44.157 1.00 95.94 638 ASN A CA 1
ATOM 4690 C C . ASN A 1 638 ? -8.412 5.662 43.819 1.00 95.94 638 ASN A C 1
ATOM 4692 O O . ASN A 1 638 ? -7.573 6.549 43.949 1.00 95.94 638 ASN A O 1
ATOM 4696 N N . THR A 1 639 ? -9.630 5.918 43.340 1.00 96.94 639 THR A N 1
ATOM 4697 C CA . THR A 1 639 ? -10.102 7.273 43.040 1.00 96.94 639 THR A CA 1
ATOM 4698 C C . THR A 1 639 ? -10.945 7.839 44.180 1.00 96.94 639 THR A C 1
ATOM 4700 O O . THR A 1 639 ? -11.639 7.111 44.899 1.00 96.94 639 THR A O 1
ATOM 4703 N N . GLN A 1 640 ? -10.943 9.165 44.316 1.00 95.38 640 GLN A N 1
ATOM 4704 C CA . GLN A 1 640 ? -11.831 9.868 45.240 1.00 95.38 640 GLN A CA 1
ATOM 4705 C C . GLN A 1 640 ? -13.297 9.694 44.822 1.00 95.38 640 GLN A C 1
ATOM 4707 O O . GLN A 1 640 ? -14.156 9.435 45.657 1.00 95.38 640 GLN A O 1
ATOM 4712 N N . ASN A 1 641 ? -13.608 9.789 43.528 1.00 96.12 641 ASN A N 1
ATOM 4713 C CA . ASN A 1 641 ? -14.967 9.580 43.028 1.00 96.12 641 ASN A CA 1
ATOM 4714 C C . ASN A 1 641 ? -14.971 8.586 41.859 1.00 96.12 641 ASN A C 1
ATOM 4716 O O . ASN A 1 641 ? -13.946 8.363 41.213 1.00 96.12 641 ASN A O 1
ATOM 4720 N N . GLY A 1 642 ? -16.119 7.951 41.618 1.00 97.50 642 GLY A N 1
ATOM 4721 C CA . GLY A 1 642 ? -16.370 7.163 40.411 1.00 97.50 642 GLY A CA 1
ATOM 4722 C C . GLY A 1 642 ? -17.061 8.034 39.368 1.00 97.50 642 GLY A C 1
ATOM 4723 O O . GLY A 1 642 ? -16.409 8.806 38.668 1.00 97.50 642 GLY A O 1
ATOM 4724 N N . PHE A 1 643 ? -18.389 7.948 39.304 1.00 98.44 643 PHE A N 1
ATOM 4725 C CA . PHE A 1 643 ? -19.219 8.836 38.488 1.00 98.44 643 PHE A CA 1
ATOM 4726 C C . PHE A 1 643 ? -19.767 9.986 39.328 1.00 98.44 643 PHE A C 1
ATOM 4728 O O . PHE A 1 643 ? -20.478 9.746 40.309 1.00 98.44 643 PHE A O 1
ATOM 4735 N N . ARG A 1 644 ? -19.473 11.225 38.924 1.00 97.62 644 ARG A N 1
ATOM 4736 C CA . ARG A 1 644 ? -19.855 12.435 39.657 1.00 97.62 644 ARG A CA 1
ATOM 4737 C C . ARG A 1 644 ? -20.605 13.432 38.781 1.00 97.62 644 ARG A C 1
ATOM 4739 O O . ARG A 1 644 ? -20.185 13.724 37.668 1.00 97.62 644 ARG A O 1
ATOM 4746 N N . ILE A 1 645 ? -21.671 14.014 39.321 1.00 97.75 645 ILE A N 1
ATOM 4747 C CA . ILE A 1 645 ? -22.296 15.237 38.798 1.00 97.75 645 ILE A CA 1
ATOM 4748 C C . ILE A 1 645 ? -22.224 16.293 39.902 1.00 97.75 645 ILE A C 1
ATOM 4750 O O . ILE A 1 645 ? -22.702 16.043 41.008 1.00 97.75 645 ILE A O 1
ATOM 4754 N N . LYS A 1 646 ? -21.593 17.440 39.627 1.00 93.62 646 LYS A N 1
ATOM 4755 C CA . LYS A 1 646 ? -21.382 18.529 40.597 1.00 93.62 646 LYS A CA 1
ATOM 4756 C C . LYS A 1 646 ? -21.984 19.839 40.075 1.00 93.62 646 LYS A C 1
ATOM 4758 O O . LYS A 1 646 ? -21.572 20.335 39.025 1.00 93.62 646 LYS A O 1
ATOM 4763 N N . THR A 1 647 ? -22.948 20.415 40.792 1.00 91.94 647 THR A N 1
ATOM 4764 C CA . THR A 1 647 ? -23.543 21.720 40.449 1.00 91.94 647 THR A CA 1
ATOM 4765 C C . THR A 1 647 ? -23.552 22.646 41.659 1.00 91.94 647 THR A C 1
ATOM 4767 O O . THR A 1 647 ? -23.773 22.217 42.792 1.00 91.94 647 THR A O 1
ATOM 4770 N N . TRP A 1 648 ? -23.274 23.926 41.416 1.00 88.19 648 TRP A N 1
ATOM 4771 C CA . TRP A 1 648 ? -23.239 24.944 42.458 1.00 88.19 648 TRP A CA 1
ATOM 4772 C C . TRP A 1 648 ? -24.651 25.250 42.961 1.00 88.19 648 TRP A C 1
ATOM 4774 O O . TRP A 1 648 ? -25.612 25.293 42.181 1.00 88.19 648 TRP A O 1
ATOM 4784 N N . GLY A 1 649 ? -24.763 25.492 44.267 1.00 83.69 649 GLY A N 1
ATOM 4785 C CA . GLY A 1 649 ? -25.996 25.912 44.936 1.00 83.69 649 GLY A CA 1
ATOM 4786 C C . GLY A 1 649 ? -26.340 27.379 44.665 1.00 83.69 649 GLY A C 1
ATOM 4787 O O . GLY A 1 649 ? -26.389 28.167 45.600 1.00 83.69 649 GLY A O 1
ATOM 4788 N N . THR A 1 650 ? -26.511 27.754 43.396 1.00 83.00 650 THR A N 1
ATOM 4789 C CA . THR A 1 650 ? -26.860 29.111 42.945 1.00 83.00 650 THR A CA 1
ATOM 4790 C C . THR A 1 650 ? -28.182 29.108 42.173 1.00 83.00 650 THR A C 1
ATOM 4792 O O . THR A 1 650 ? -28.685 28.060 41.763 1.00 83.00 650 THR A O 1
ATOM 4795 N N . ASN A 1 651 ? -28.719 30.299 41.895 1.00 80.62 651 ASN A N 1
ATOM 4796 C CA . ASN A 1 651 ? -29.921 30.498 41.077 1.00 80.62 651 ASN A CA 1
ATOM 4797 C C . ASN A 1 651 ? -29.684 30.344 39.554 1.00 80.62 651 ASN A C 1
ATOM 4799 O O . ASN A 1 651 ? -30.575 30.692 38.776 1.00 80.62 651 ASN A O 1
ATOM 4803 N N . ALA A 1 652 ? -28.511 29.871 39.116 1.00 85.12 652 ALA A N 1
ATOM 4804 C CA . ALA A 1 652 ? -28.181 29.699 37.699 1.00 85.12 652 ALA A CA 1
ATOM 4805 C C . ALA A 1 652 ? -29.076 28.642 37.031 1.00 85.12 652 ALA A C 1
ATOM 4807 O O . ALA A 1 652 ? -29.331 27.588 37.614 1.00 85.12 652 ALA A O 1
ATOM 4808 N N . ARG A 1 653 ? -29.536 28.908 35.803 1.00 87.81 653 ARG A N 1
ATOM 4809 C CA . ARG A 1 653 ? -30.403 27.995 35.036 1.00 87.81 653 ARG A CA 1
ATOM 4810 C C . ARG A 1 653 ? -29.586 27.228 34.005 1.00 87.81 653 ARG A C 1
ATOM 4812 O O . ARG A 1 653 ? -28.722 27.798 33.355 1.00 87.81 653 ARG A O 1
ATOM 4819 N N . GLY A 1 654 ? -29.861 25.942 33.838 1.00 91.69 654 GLY A N 1
ATOM 4820 C CA . GLY A 1 654 ? -29.152 25.053 32.915 1.00 91.69 654 GLY A CA 1
ATOM 4821 C C . GLY A 1 654 ? -29.597 23.612 33.139 1.00 91.69 654 GLY A C 1
ATOM 4822 O O . GLY A 1 654 ? -30.476 23.370 33.966 1.00 91.69 654 GLY A O 1
ATOM 4823 N N . TYR A 1 655 ? -29.002 22.652 32.431 1.00 95.75 655 TYR A N 1
ATOM 4824 C CA . TYR A 1 655 ? -29.408 21.251 32.548 1.00 95.75 655 TYR A CA 1
ATOM 4825 C C . TYR A 1 655 ? -28.256 20.255 32.387 1.00 95.75 655 TYR A C 1
ATOM 4827 O O . TYR A 1 655 ? -27.286 20.507 31.673 1.00 95.75 655 TYR A O 1
ATOM 4835 N N . VAL A 1 656 ? -28.416 19.089 33.011 1.00 98.00 656 VAL A N 1
ATOM 4836 C CA . VAL A 1 656 ? -27.695 17.845 32.729 1.00 98.00 656 VAL A CA 1
ATOM 4837 C C . VAL A 1 656 ? -28.740 16.777 32.413 1.00 98.00 656 VAL A C 1
ATOM 4839 O O . VAL A 1 656 ? -29.487 16.376 33.307 1.00 98.00 656 VAL A O 1
ATOM 4842 N N . LYS A 1 657 ? -28.822 16.321 31.157 1.00 97.44 657 LYS A N 1
ATOM 4843 C CA . LYS A 1 657 ? -29.846 15.344 30.745 1.00 97.44 657 LYS A CA 1
ATOM 4844 C C . LYS A 1 657 ? -29.334 14.244 29.826 1.00 97.44 657 LYS A C 1
ATOM 4846 O O . LYS A 1 657 ? -28.326 14.417 29.154 1.00 97.44 657 LYS A O 1
ATOM 4851 N N . GLU A 1 658 ? -30.045 13.121 29.780 1.00 97.69 658 GLU A N 1
ATOM 4852 C CA . GLU A 1 658 ? -29.707 11.971 28.924 1.00 97.69 658 GLU A CA 1
ATOM 4853 C C . GLU A 1 658 ? -28.263 11.488 29.130 1.00 97.69 658 GLU A C 1
ATOM 4855 O O . GLU A 1 658 ? -27.424 11.490 28.224 1.00 97.69 658 GLU A O 1
ATOM 4860 N N . VAL A 1 659 ? -27.968 11.092 30.368 1.00 98.62 659 VAL A N 1
ATOM 4861 C CA . VAL A 1 659 ? -26.649 10.590 30.766 1.00 98.62 659 VAL A CA 1
ATOM 4862 C C . VAL A 1 659 ? -26.739 9.098 31.059 1.00 98.62 659 VAL A C 1
ATOM 4864 O O . VAL A 1 659 ? -27.595 8.654 31.825 1.00 98.62 659 VAL A O 1
ATOM 4867 N N . VAL A 1 660 ? -25.846 8.306 30.472 1.00 98.25 660 VAL A N 1
ATOM 4868 C CA . VAL A 1 660 ? -25.817 6.848 30.615 1.00 98.25 660 VAL A CA 1
ATOM 4869 C C . VAL A 1 660 ? -24.445 6.397 31.096 1.00 98.25 660 VAL A C 1
ATOM 4871 O O . VAL A 1 660 ? -23.460 6.510 30.378 1.00 98.25 660 VAL A O 1
ATOM 4874 N N . PHE A 1 661 ? -24.401 5.816 32.289 1.00 98.44 661 PHE A N 1
ATOM 4875 C CA . PHE A 1 661 ? -23.251 5.116 32.847 1.00 98.44 661 PHE A CA 1
ATOM 4876 C C . PHE A 1 661 ? -23.531 3.610 32.828 1.00 98.44 661 PHE A C 1
ATOM 4878 O O . PHE A 1 661 ? -24.488 3.143 33.453 1.00 98.44 661 PHE A O 1
ATOM 4885 N N . VAL A 1 662 ? -22.727 2.828 32.110 1.00 95.94 662 VAL A N 1
ATOM 4886 C CA . VAL A 1 662 ? -22.966 1.389 31.929 1.00 95.94 662 VAL A CA 1
ATOM 4887 C C . VAL A 1 662 ? -21.677 0.573 32.011 1.00 95.94 662 VAL A C 1
ATOM 4889 O O . VAL A 1 662 ? -20.640 0.977 31.505 1.00 95.94 662 VAL A O 1
ATOM 4892 N N . ASP A 1 663 ? -21.740 -0.596 32.644 1.00 91.62 663 ASP A N 1
ATOM 4893 C CA . ASP A 1 663 ? -20.624 -1.542 32.756 1.00 91.62 663 ASP A CA 1
ATOM 4894 C C . ASP A 1 663 ? -19.379 -0.915 33.406 1.00 91.62 663 ASP A C 1
ATOM 4896 O O . ASP A 1 663 ? -18.390 -0.622 32.738 1.00 91.62 663 ASP A O 1
ATOM 4900 N N . ALA A 1 664 ? -19.400 -0.713 34.724 1.00 95.50 664 ALA A N 1
ATOM 4901 C CA . ALA A 1 664 ? -18.250 -0.162 35.445 1.00 95.50 664 ALA A CA 1
ATOM 4902 C C . ALA A 1 664 ? -17.750 -1.086 36.559 1.00 95.50 664 ALA A C 1
ATOM 4904 O O . ALA A 1 664 ? -18.540 -1.749 37.240 1.00 95.50 664 ALA A O 1
ATOM 4905 N N . VAL A 1 665 ? -16.431 -1.108 36.754 1.00 94.88 665 VAL A N 1
ATOM 4906 C CA . VAL A 1 665 ? -15.762 -1.822 37.847 1.00 94.88 665 VAL A CA 1
ATOM 4907 C C . VAL A 1 665 ? -15.109 -0.810 38.778 1.00 94.88 665 VAL A C 1
ATOM 4909 O O . VAL A 1 665 ? -14.226 -0.065 38.367 1.00 94.88 665 VAL A O 1
ATOM 4912 N N . MET A 1 666 ? -15.527 -0.811 40.038 1.00 97.25 666 MET A N 1
ATOM 4913 C CA . MET A 1 666 ? -14.993 0.044 41.095 1.00 97.25 666 MET A CA 1
ATOM 4914 C C . MET A 1 666 ? -13.999 -0.753 41.947 1.00 97.25 666 MET A C 1
ATOM 4916 O O . MET A 1 666 ? -14.314 -1.856 42.395 1.00 97.25 666 MET A O 1
ATOM 4920 N N . ARG A 1 667 ? -12.803 -0.219 42.188 1.00 96.38 667 ARG A N 1
ATOM 4921 C CA . ARG A 1 667 ? -11.823 -0.783 43.124 1.00 96.38 667 ARG A CA 1
ATOM 4922 C C . ARG A 1 667 ? -11.388 0.298 44.097 1.00 96.38 667 ARG A C 1
ATOM 4924 O O . ARG A 1 667 ? -10.672 1.215 43.708 1.00 96.38 667 ARG A O 1
ATOM 4931 N N . ASN A 1 668 ? -11.805 0.172 45.353 1.00 95.44 668 ASN A N 1
ATOM 4932 C CA . ASN A 1 668 ? -11.417 1.094 46.420 1.00 95.44 668 ASN A CA 1
ATOM 4933 C C . ASN A 1 668 ? -11.726 2.569 46.074 1.00 95.44 668 ASN A C 1
ATOM 4935 O O . ASN A 1 668 ? -10.865 3.439 46.161 1.00 95.44 668 ASN A O 1
ATOM 4939 N N . VAL A 1 669 ? -12.953 2.840 45.622 1.00 97.62 669 VAL A N 1
ATOM 4940 C CA . VAL A 1 669 ? -13.393 4.195 45.240 1.00 97.62 669 VAL A CA 1
ATOM 4941 C C . VAL A 1 669 ? -14.099 4.862 46.420 1.00 97.62 669 VAL A C 1
ATOM 4943 O O . VAL A 1 669 ? -15.018 4.257 46.971 1.00 97.62 669 VAL A O 1
ATOM 4946 N N . GLN A 1 670 ? -13.716 6.083 46.817 1.00 95.56 670 GLN A N 1
ATOM 4947 C CA . GLN A 1 670 ? -14.291 6.715 48.021 1.00 95.56 670 GLN A CA 1
ATOM 4948 C C . GLN A 1 670 ? -15.772 7.076 47.850 1.00 95.56 670 GLN A C 1
ATOM 4950 O O . GLN A 1 670 ? -16.583 6.699 48.695 1.00 95.56 670 GLN A O 1
ATOM 4955 N N . ASN A 1 671 ? -16.133 7.727 46.739 1.00 95.00 671 ASN A N 1
ATOM 4956 C CA . ASN A 1 671 ? -17.510 8.079 46.374 1.00 95.00 671 ASN A CA 1
ATOM 4957 C C . ASN A 1 671 ? -17.869 7.485 44.993 1.00 95.00 671 ASN A C 1
ATOM 4959 O O . ASN A 1 671 ? -17.765 8.177 43.976 1.00 95.00 671 ASN A O 1
ATOM 4963 N N . PRO A 1 672 ? -18.257 6.196 44.910 1.00 96.06 672 PRO A N 1
ATOM 4964 C CA . PRO A 1 672 ? -18.469 5.504 43.635 1.00 96.06 672 PRO A CA 1
ATOM 4965 C C . PRO A 1 672 ? -19.499 6.154 42.705 1.00 96.06 672 PRO A C 1
ATOM 4967 O O . PRO A 1 672 ? -19.251 6.270 41.505 1.00 96.06 672 PRO A O 1
ATOM 4970 N N . ILE A 1 673 ? -20.657 6.561 43.228 1.00 97.44 673 ILE A N 1
ATOM 4971 C CA . ILE A 1 673 ? -21.716 7.220 42.457 1.00 97.44 673 ILE A CA 1
ATOM 4972 C C . ILE A 1 673 ? -22.220 8.417 43.261 1.00 97.44 673 ILE A C 1
ATOM 4974 O O . ILE A 1 673 ? -22.757 8.240 44.356 1.00 97.44 673 ILE A O 1
ATOM 4978 N N . ILE A 1 674 ? -22.073 9.628 42.722 1.00 95.75 674 ILE A N 1
ATOM 4979 C CA . ILE A 1 674 ? -22.456 10.859 43.417 1.00 95.75 674 ILE A CA 1
ATOM 4980 C C . ILE A 1 674 ? -23.142 11.876 42.495 1.00 95.75 674 ILE A C 1
ATOM 4982 O O . ILE A 1 674 ? -22.675 12.175 41.396 1.00 95.75 674 ILE A O 1
ATOM 4986 N N . ILE A 1 675 ? -24.244 12.442 42.982 1.00 96.00 675 ILE A N 1
ATOM 4987 C CA . ILE A 1 675 ? -24.845 13.674 42.469 1.00 96.00 675 ILE A CA 1
ATOM 4988 C C . ILE A 1 675 ? -24.855 14.667 43.624 1.00 96.00 675 ILE A C 1
ATOM 4990 O O . ILE A 1 675 ? -25.475 14.410 44.656 1.00 96.00 675 ILE A O 1
ATOM 4994 N N . ASP A 1 676 ? -24.164 15.784 43.445 1.00 92.56 676 ASP A N 1
ATOM 4995 C CA . ASP A 1 676 ? -24.049 16.852 44.429 1.00 92.56 676 ASP A CA 1
ATOM 4996 C C . ASP A 1 676 ? -24.522 18.171 43.811 1.00 92.56 676 ASP A C 1
ATOM 4998 O O . ASP A 1 676 ? -23.758 18.865 43.136 1.00 92.56 676 ASP A O 1
ATOM 5002 N N . GLN A 1 677 ? -25.800 18.497 44.030 1.00 90.00 677 GLN A N 1
ATOM 5003 C CA . GLN A 1 677 ? -26.380 19.793 43.657 1.00 90.00 677 GLN A CA 1
ATOM 5004 C C . GLN A 1 677 ? -26.167 20.868 44.737 1.00 90.00 677 GLN A C 1
ATOM 5006 O O . GLN A 1 677 ? -26.781 21.932 44.691 1.00 90.00 677 GLN A O 1
ATOM 5011 N N . ASN A 1 678 ? -25.317 20.592 45.727 1.00 83.19 678 ASN A N 1
ATOM 5012 C CA . ASN A 1 678 ? -24.948 21.516 46.796 1.00 83.19 678 ASN A CA 1
ATOM 5013 C C . ASN A 1 678 ? -23.434 21.739 46.823 1.00 83.19 678 ASN A C 1
ATOM 5015 O O . ASN A 1 678 ? -22.865 22.059 47.868 1.00 83.19 678 ASN A O 1
ATOM 5019 N N . TYR A 1 679 ? -22.781 21.564 45.670 1.00 86.94 679 TYR A N 1
ATOM 5020 C CA . TYR A 1 679 ? -21.337 21.661 45.557 1.00 86.94 679 TYR A CA 1
ATOM 5021 C C . TYR A 1 679 ? -20.881 23.084 45.892 1.00 86.94 679 TYR A C 1
ATOM 5023 O O . TYR A 1 679 ? -21.221 24.042 45.197 1.00 86.94 679 TYR A O 1
ATOM 5031 N N . CYS A 1 680 ? -20.123 23.209 46.979 1.00 78.25 680 CYS A N 1
ATOM 5032 C CA . CYS A 1 680 ? -19.632 24.477 47.508 1.00 78.25 680 CYS A CA 1
ATOM 5033 C C . CYS A 1 680 ? -18.239 24.283 48.135 1.00 78.25 680 CYS A C 1
ATOM 5035 O O . CYS A 1 680 ? -18.099 24.215 49.361 1.00 78.25 680 CYS A O 1
ATOM 5037 N N . PRO A 1 681 ? -17.187 24.108 47.319 1.00 75.69 681 PRO A N 1
ATOM 5038 C CA . PRO A 1 681 ? -15.841 23.937 47.849 1.00 75.69 681 PRO A CA 1
ATOM 5039 C C . PRO A 1 681 ? -15.411 25.198 48.618 1.00 75.69 681 PRO A C 1
ATOM 5041 O O . PRO A 1 681 ? -15.443 26.303 48.081 1.00 75.69 681 PRO A O 1
ATOM 5044 N N . GLY A 1 682 ? -15.016 25.028 49.884 1.00 67.56 682 GLY A N 1
ATOM 5045 C CA . GLY A 1 682 ? -14.494 26.105 50.734 1.00 67.56 682 GLY A CA 1
ATOM 5046 C C . GLY A 1 682 ? -15.537 27.012 51.399 1.00 67.56 682 GLY A C 1
ATOM 5047 O O . GLY A 1 682 ? -15.143 27.969 52.046 1.00 67.56 682 GLY A O 1
ATOM 5048 N N . ASN A 1 683 ? -16.845 26.741 51.284 1.00 65.50 683 ASN A N 1
ATOM 5049 C CA . ASN A 1 683 ? -17.912 27.566 51.891 1.00 65.50 683 ASN A CA 1
ATOM 5050 C C . ASN A 1 683 ? -17.927 29.057 51.472 1.00 65.50 683 ASN A C 1
ATOM 5052 O O . ASN A 1 683 ? -18.585 29.878 52.110 1.00 65.50 683 ASN A O 1
ATOM 5056 N N . HIS A 1 684 ? -17.256 29.418 50.378 1.00 66.19 684 HIS A N 1
ATOM 5057 C CA . HIS A 1 684 ? -17.220 30.783 49.853 1.00 66.19 684 HIS A CA 1
ATOM 5058 C C . HIS A 1 684 ? -18.176 30.935 48.656 1.00 66.19 684 HIS A C 1
ATOM 5060 O O . HIS A 1 684 ? -18.206 30.078 47.776 1.00 66.19 684 HIS A O 1
ATOM 5066 N N . ASN A 1 685 ? -18.922 32.046 48.591 1.00 63.28 685 ASN A N 1
ATOM 5067 C CA . ASN A 1 685 ? -19.815 32.415 47.475 1.00 63.28 685 ASN A CA 1
ATOM 5068 C C . ASN A 1 685 ? -20.960 31.423 47.169 1.00 63.28 685 ASN A C 1
ATOM 5070 O O . ASN A 1 685 ? -21.314 31.215 46.009 1.00 63.28 685 ASN A O 1
ATOM 5074 N N . CYS A 1 686 ? -21.572 30.835 48.201 1.00 66.44 686 CYS A N 1
ATOM 5075 C CA . CYS A 1 686 ? -22.690 29.895 48.054 1.00 66.44 686 CYS A CA 1
ATOM 5076 C C . CYS A 1 686 ? -23.963 30.425 48.736 1.00 66.44 686 CYS A C 1
ATOM 5078 O O . CYS A 1 686 ? -24.198 30.131 49.911 1.00 66.44 686 CYS A O 1
ATOM 5080 N N . PRO A 1 687 ? -24.795 31.214 48.036 1.00 56.78 687 PRO A N 1
ATOM 5081 C CA . PRO A 1 687 ? -26.037 31.731 48.595 1.00 56.78 687 PRO A CA 1
ATOM 5082 C C . PRO A 1 687 ? -27.088 30.608 48.705 1.00 56.78 687 PRO A C 1
ATOM 5084 O O . PRO A 1 687 ? -27.740 30.256 47.731 1.00 56.78 687 PRO A O 1
ATOM 5087 N N . GLY A 1 688 ? -27.269 30.022 49.893 1.00 61.22 688 GLY A N 1
ATOM 5088 C CA . GLY A 1 688 ? -28.504 29.297 50.242 1.00 61.22 688 GLY A CA 1
ATOM 5089 C C . GLY A 1 688 ? -28.782 27.960 49.529 1.00 61.22 688 GLY A C 1
ATOM 5090 O O . GLY A 1 688 ? -29.876 27.766 49.010 1.00 61.22 688 GLY A O 1
ATOM 5091 N N . GLN A 1 689 ? -27.815 27.034 49.553 1.00 64.75 689 GLN A N 1
ATOM 5092 C CA . GLN A 1 689 ? -27.931 25.558 49.441 1.00 64.75 689 GLN A CA 1
ATOM 5093 C C . GLN A 1 689 ? -28.927 24.923 48.433 1.00 64.75 689 GLN A C 1
ATOM 5095 O O . GLN A 1 689 ? -29.341 23.795 48.665 1.00 64.75 689 GLN A O 1
ATOM 5100 N N . ASN A 1 690 ? -29.326 25.558 47.325 1.00 76.56 690 ASN A N 1
ATOM 5101 C CA . ASN A 1 690 ? -30.232 24.926 46.348 1.00 76.56 690 ASN A CA 1
ATOM 5102 C C . ASN A 1 690 ? -29.847 25.271 44.902 1.00 76.56 690 ASN A C 1
ATOM 5104 O O . ASN A 1 690 ? -30.084 26.388 44.447 1.00 76.56 690 ASN A O 1
ATOM 5108 N N . SER A 1 691 ? -29.307 24.309 44.144 1.00 87.31 691 SER A N 1
ATOM 5109 C CA . SER A 1 691 ? -28.950 24.532 42.732 1.00 87.31 691 SER A CA 1
ATOM 5110 C C . SER A 1 691 ? -30.166 24.770 41.825 1.00 87.31 691 SER A C 1
ATOM 5112 O O . SER A 1 691 ? -31.197 24.092 41.936 1.00 87.31 691 SER A O 1
ATOM 5114 N N . GLY A 1 692 ? -30.011 25.718 40.897 1.00 88.44 692 GLY A N 1
ATOM 5115 C CA . GLY A 1 692 ? -30.919 26.020 39.790 1.00 88.44 692 GLY A CA 1
ATOM 5116 C C . GLY A 1 692 ? -30.754 25.125 38.546 1.00 88.44 692 GLY A C 1
ATOM 5117 O O . GLY A 1 692 ? -31.556 25.231 37.620 1.00 88.44 692 GLY A O 1
ATOM 5118 N N . ILE A 1 693 ? -29.747 24.243 38.519 1.00 91.94 693 ILE A N 1
ATOM 5119 C CA . ILE A 1 693 ? -29.460 23.352 37.383 1.00 91.94 693 ILE A CA 1
ATOM 5120 C C . ILE A 1 693 ? -30.371 22.121 37.425 1.00 91.94 693 ILE A C 1
ATOM 5122 O O . ILE A 1 693 ? -30.371 21.386 38.413 1.00 91.94 693 ILE A O 1
ATOM 5126 N N . GLU A 1 694 ? -31.107 21.861 36.345 1.00 94.81 694 GLU A N 1
ATOM 5127 C CA . GLU A 1 694 ? -31.937 20.662 36.201 1.00 94.81 694 GLU A CA 1
ATOM 5128 C C . GLU A 1 694 ? -31.064 19.419 35.971 1.00 94.81 694 GLU A C 1
ATOM 5130 O O . GLU A 1 694 ? -30.143 19.443 35.157 1.00 94.81 694 GLU A O 1
ATOM 5135 N N . ILE A 1 695 ? -31.361 18.309 36.652 1.00 97.25 695 ILE A N 1
ATOM 5136 C CA . ILE A 1 695 ? -30.744 17.006 36.370 1.00 97.25 695 ILE A CA 1
ATOM 5137 C C . ILE A 1 695 ? -31.852 16.003 36.060 1.00 97.25 695 ILE A C 1
ATOM 5139 O O . ILE A 1 695 ? -32.672 15.695 36.931 1.00 97.25 695 ILE A O 1
ATOM 5143 N N . SER A 1 696 ? -31.875 15.468 34.836 1.00 96.75 696 SER A N 1
ATOM 5144 C CA . SER A 1 696 ? -32.907 14.518 34.418 1.00 96.75 696 SER A CA 1
ATOM 5145 C C . SER A 1 696 ? -32.384 13.346 33.577 1.00 96.75 696 SER A C 1
ATOM 5147 O O . SER A 1 696 ? -31.368 13.434 32.896 1.00 96.75 696 SER A O 1
ATOM 5149 N N . HIS A 1 697 ? -33.065 12.199 33.638 1.00 96.44 697 HIS A N 1
ATOM 5150 C CA . HIS A 1 697 ? -32.798 11.026 32.787 1.00 96.44 697 HIS A CA 1
ATOM 5151 C C . HIS A 1 697 ? -31.367 10.460 32.885 1.00 96.44 697 HIS A C 1
ATOM 5153 O O . HIS A 1 697 ? -30.740 10.124 31.878 1.00 96.44 697 HIS A O 1
ATOM 5159 N N . VAL A 1 698 ? -30.855 10.305 34.110 1.00 97.94 698 VAL A N 1
ATOM 5160 C CA . VAL A 1 698 ? -29.538 9.694 34.363 1.00 97.94 698 VAL A CA 1
ATOM 5161 C C . VAL A 1 698 ? -29.686 8.197 34.647 1.00 97.94 698 VAL A C 1
ATOM 5163 O O . VAL A 1 698 ? -30.396 7.788 35.569 1.00 97.94 698 VAL A O 1
ATOM 5166 N N . LYS A 1 699 ? -29.007 7.357 33.865 1.00 97.12 699 LYS A N 1
ATOM 5167 C CA . LYS A 1 699 ? -29.081 5.892 33.940 1.00 97.12 699 LYS A CA 1
ATOM 5168 C C . LYS A 1 699 ? -27.743 5.323 34.406 1.00 97.12 699 LYS A C 1
ATOM 5170 O O . LYS A 1 699 ? -26.711 5.628 33.823 1.00 97.12 699 LYS A O 1
ATOM 5175 N N . TYR A 1 700 ? -27.777 4.442 35.396 1.00 97.25 700 TYR A N 1
ATOM 5176 C CA . TYR A 1 700 ? -26.639 3.667 35.884 1.00 97.25 700 TYR A CA 1
ATOM 5177 C C . TYR A 1 700 ? -26.963 2.177 35.747 1.00 97.25 700 TYR A C 1
ATOM 5179 O O . TYR A 1 700 ? -27.971 1.713 36.288 1.00 97.25 700 TYR A O 1
ATOM 5187 N N . LYS A 1 701 ? -26.131 1.418 35.027 1.00 94.94 701 LYS A N 1
ATOM 5188 C CA . LYS A 1 701 ? -26.371 -0.005 34.749 1.00 94.94 701 LYS A CA 1
ATOM 5189 C C . LYS A 1 701 ? -25.112 -0.858 34.931 1.00 94.94 701 LYS A C 1
ATOM 5191 O O . LYS A 1 701 ? -24.059 -0.497 34.421 1.00 94.94 701 LYS A O 1
ATOM 5196 N N . ASN A 1 702 ? -25.239 -2.021 35.574 1.00 93.94 702 ASN A N 1
ATOM 5197 C CA . ASN A 1 702 ? -24.168 -3.023 35.707 1.00 93.94 702 ASN A CA 1
ATOM 5198 C C . ASN A 1 702 ? -22.864 -2.449 36.299 1.00 93.94 702 ASN A C 1
ATOM 5200 O O . ASN A 1 702 ? -21.781 -2.548 35.716 1.00 93.94 702 ASN A O 1
ATOM 5204 N N . ILE A 1 703 ? -22.975 -1.810 37.463 1.00 95.81 703 ILE A N 1
ATOM 5205 C CA . ILE A 1 703 ? -21.832 -1.234 38.182 1.00 95.81 703 ILE A CA 1
ATOM 5206 C C . ILE A 1 703 ? -21.499 -2.146 39.356 1.00 95.81 703 ILE A C 1
ATOM 5208 O O . ILE A 1 703 ? -22.367 -2.413 40.186 1.00 95.81 703 ILE A O 1
ATOM 5212 N N . ARG A 1 704 ? -20.254 -2.621 39.442 1.00 95.38 704 ARG A N 1
ATOM 5213 C CA . ARG A 1 704 ? -19.831 -3.605 40.450 1.00 95.38 704 ARG A CA 1
ATOM 5214 C C . ARG A 1 704 ? -18.475 -3.292 41.072 1.00 95.38 704 ARG A C 1
ATOM 5216 O O . ARG A 1 704 ? -17.680 -2.582 40.468 1.00 95.38 704 ARG A O 1
ATOM 5223 N N . GLY A 1 705 ? -18.183 -3.868 42.236 1.00 95.06 705 GLY A N 1
ATOM 5224 C CA . GLY A 1 705 ? -16.857 -3.810 42.864 1.00 95.06 705 GLY A CA 1
ATOM 5225 C C . GLY A 1 705 ? -16.872 -3.254 44.288 1.00 95.06 705 GLY A C 1
ATOM 5226 O O . GLY A 1 705 ? -17.826 -3.499 45.026 1.00 95.06 705 GLY A O 1
ATOM 5227 N N . THR A 1 706 ? -15.818 -2.540 44.691 1.00 93.88 706 THR A N 1
ATOM 5228 C CA . THR A 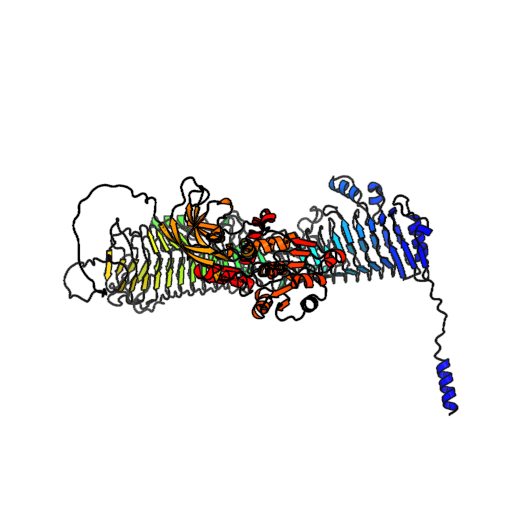1 706 ? -15.609 -2.096 46.078 1.00 93.88 706 THR A CA 1
ATOM 5229 C C . THR A 1 706 ? -15.627 -0.576 46.246 1.00 93.88 706 THR A C 1
ATOM 5231 O O . THR A 1 706 ? -15.039 0.175 45.465 1.00 93.88 706 THR A O 1
ATOM 5234 N N . SER A 1 707 ? -16.302 -0.137 47.306 1.00 94.69 707 SER A N 1
ATOM 5235 C CA . SER A 1 707 ? -16.322 1.230 47.825 1.00 94.69 707 SER A CA 1
ATOM 5236 C C . SER A 1 707 ? -15.351 1.343 49.000 1.00 94.69 707 SER A C 1
ATOM 5238 O O . SER A 1 707 ? -15.301 0.439 49.836 1.00 94.69 707 SER A O 1
ATOM 5240 N N . ALA A 1 708 ? -14.614 2.450 49.092 1.00 94.62 708 ALA A N 1
ATOM 5241 C CA . ALA A 1 708 ? -13.761 2.755 50.243 1.00 94.62 708 ALA A CA 1
ATOM 5242 C C . ALA A 1 708 ? -14.558 3.354 51.416 1.00 94.62 708 ALA A C 1
ATOM 5244 O O . ALA A 1 708 ? -14.071 3.394 52.542 1.00 94.62 708 ALA A O 1
ATOM 5245 N N . THR A 1 709 ? -15.797 3.795 51.173 1.00 92.00 709 THR A N 1
ATOM 5246 C CA . THR A 1 709 ? -16.703 4.306 52.210 1.00 92.00 709 THR A CA 1
ATOM 5247 C C . THR A 1 709 ? -17.991 3.491 52.288 1.00 92.00 709 THR A C 1
ATOM 5249 O O . THR A 1 709 ? -18.388 2.795 51.347 1.00 92.00 709 THR A O 1
ATOM 5252 N N . LYS A 1 710 ? -18.683 3.602 53.427 1.00 90.94 710 LYS A N 1
ATOM 5253 C CA . LYS A 1 710 ? -19.938 2.887 53.685 1.00 90.94 710 LYS A CA 1
ATOM 5254 C C . LYS A 1 710 ? -21.080 3.314 52.759 1.00 90.94 710 LYS A C 1
ATOM 5256 O O . LYS A 1 710 ? -21.985 2.516 52.533 1.00 90.94 710 LYS A O 1
ATOM 5261 N N . VAL A 1 711 ? -21.077 4.552 52.260 1.00 87.31 711 VAL A N 1
ATOM 5262 C CA . VAL A 1 711 ? -22.115 5.093 51.367 1.00 87.31 711 VAL A CA 1
ATOM 5263 C C . VAL A 1 711 ? -21.564 5.117 49.944 1.00 87.31 711 VAL A C 1
ATOM 5265 O O . VAL A 1 711 ? -20.786 5.992 49.594 1.00 87.31 711 VAL A O 1
ATOM 5268 N N . ALA A 1 712 ? -21.974 4.152 49.121 1.00 89.50 712 ALA A N 1
ATOM 5269 C CA . ALA A 1 712 ? -21.474 4.017 47.753 1.00 89.50 712 ALA A CA 1
ATOM 5270 C C . ALA A 1 712 ? -22.272 4.828 46.717 1.00 89.50 712 ALA A C 1
ATOM 5272 O O . ALA A 1 712 ? -21.750 5.150 45.651 1.00 89.50 712 ALA A O 1
ATOM 5273 N N . VAL A 1 713 ? -23.538 5.131 47.019 1.00 92.88 713 VAL A N 1
ATOM 5274 C CA . VAL A 1 713 ? -24.423 5.941 46.172 1.00 92.88 713 VAL A CA 1
ATOM 5275 C C . VAL A 1 713 ? -24.916 7.127 46.988 1.00 92.88 713 VAL A C 1
ATOM 5277 O O . VAL A 1 713 ? -25.578 6.924 48.003 1.00 92.88 713 VAL A O 1
ATOM 5280 N N . ASN A 1 714 ? -24.603 8.347 46.558 1.00 90.56 714 ASN A N 1
ATOM 5281 C CA . ASN A 1 714 ? -24.9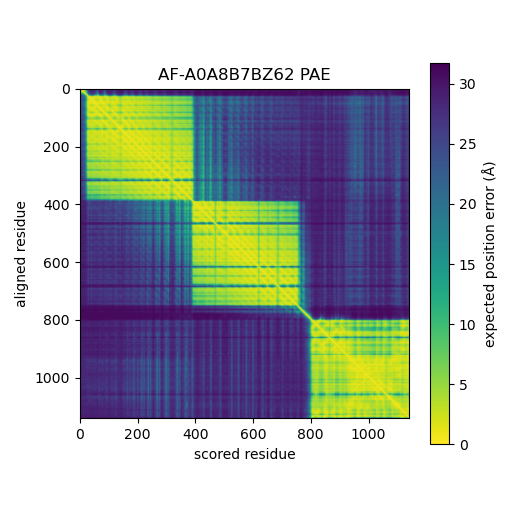86 9.579 47.244 1.00 90.56 714 ASN A CA 1
ATOM 5282 C C . ASN A 1 714 ? -25.660 10.555 46.271 1.00 90.56 714 ASN A C 1
ATOM 5284 O O . ASN A 1 714 ? -24.993 11.203 45.469 1.00 90.56 714 ASN A O 1
ATOM 5288 N N . PHE A 1 715 ? -26.983 10.664 46.347 1.00 93.69 715 PHE A N 1
ATOM 5289 C CA . PHE A 1 715 ? -27.760 11.642 45.592 1.00 93.69 715 PHE A CA 1
ATOM 5290 C C . PHE A 1 715 ? -28.250 12.742 46.526 1.00 93.69 715 PHE A C 1
ATOM 5292 O O . PHE A 1 715 ? -29.223 12.563 47.256 1.00 93.69 715 PHE A O 1
ATOM 5299 N N . ASN A 1 716 ? -27.570 13.882 46.494 1.00 89.69 716 ASN A N 1
ATOM 5300 C CA . ASN A 1 716 ? -27.918 15.078 47.243 1.00 89.69 716 ASN A CA 1
ATOM 5301 C C . ASN A 1 716 ? -28.479 16.135 46.285 1.00 89.69 716 ASN A C 1
ATOM 5303 O O . ASN A 1 716 ? -27.763 17.042 45.852 1.00 89.69 716 ASN A O 1
ATOM 5307 N N . CYS A 1 717 ? -29.751 15.974 45.922 1.00 90.38 717 CYS A N 1
ATOM 5308 C CA . CYS A 1 717 ? -30.418 16.837 44.959 1.00 90.38 717 CYS A CA 1
ATOM 5309 C C . CYS A 1 717 ? -31.117 18.034 45.632 1.00 90.38 717 CYS A C 1
ATOM 5311 O O . CYS A 1 717 ? -31.543 17.991 46.795 1.00 90.38 717 CYS A O 1
ATOM 5313 N N . SER A 1 718 ? -31.229 19.119 44.874 1.00 89.00 718 SER A N 1
ATOM 5314 C CA . SER A 1 718 ? -31.847 20.384 45.247 1.00 89.00 718 SER A CA 1
ATOM 5315 C C . SER A 1 718 ? -33.367 20.205 45.398 1.00 89.00 718 SER A C 1
ATOM 5317 O O . SER A 1 718 ? -34.000 19.700 44.474 1.00 89.00 718 SER A O 1
ATOM 5319 N N . PRO A 1 719 ? -34.002 20.631 46.505 1.00 85.44 719 PRO A N 1
ATOM 5320 C CA . PRO A 1 719 ? -35.464 20.695 46.609 1.00 85.44 719 PRO A CA 1
ATOM 5321 C C . PRO A 1 719 ? -36.093 21.610 45.555 1.00 85.44 719 PRO A C 1
ATOM 5323 O O . PRO A 1 719 ? -37.241 21.399 45.176 1.00 85.44 719 PRO A O 1
ATOM 5326 N N . ARG A 1 720 ? -35.353 22.617 45.071 1.00 84.75 720 ARG A N 1
ATOM 5327 C CA . ARG A 1 720 ? -35.830 23.536 44.033 1.00 84.75 720 ARG A CA 1
ATOM 5328 C C . ARG A 1 720 ? -35.885 22.878 42.656 1.00 84.75 720 ARG A C 1
ATOM 5330 O O . ARG A 1 720 ? -36.817 23.136 41.908 1.00 84.75 720 ARG A O 1
ATOM 5337 N N . ASN A 1 721 ? -34.892 22.049 42.338 1.00 88.25 721 ASN A N 1
ATOM 5338 C CA . ASN A 1 721 ? -34.827 21.275 41.099 1.00 88.25 721 ASN A CA 1
ATOM 5339 C C . ASN A 1 721 ? -34.442 19.829 41.420 1.00 88.25 721 ASN A C 1
ATOM 5341 O O . ASN A 1 721 ? -33.268 19.464 41.282 1.00 88.25 721 ASN A O 1
ATOM 5345 N N . PRO A 1 722 ? -35.411 19.016 41.876 1.00 89.75 722 PRO A N 1
ATOM 5346 C CA . PRO A 1 722 ? -35.159 17.621 42.190 1.00 89.75 722 PRO A CA 1
ATOM 5347 C C . PRO A 1 722 ? -34.607 16.858 40.985 1.00 89.75 722 PRO A C 1
ATOM 5349 O O . PRO A 1 722 ? -34.983 17.122 39.840 1.00 89.75 722 PRO A O 1
ATOM 5352 N N . CYS A 1 723 ? -33.755 15.867 41.238 1.00 91.62 723 CYS A N 1
ATOM 5353 C CA . CYS A 1 723 ? -33.256 15.004 40.175 1.00 91.62 723 CYS A CA 1
ATOM 5354 C C . CYS A 1 723 ? -34.375 14.066 39.708 1.00 91.62 723 CYS A C 1
ATOM 5356 O O . CYS A 1 723 ? -34.899 13.296 40.515 1.00 91.62 723 CYS A O 1
ATOM 5358 N N . ASN A 1 724 ? -34.722 14.086 38.422 1.00 91.75 724 ASN A N 1
ATOM 5359 C CA . ASN A 1 724 ? -35.842 13.310 37.879 1.00 91.75 724 ASN A CA 1
ATOM 5360 C C . ASN A 1 724 ? -35.387 12.208 36.913 1.00 91.75 724 ASN A C 1
ATOM 5362 O O . ASN A 1 724 ? -34.392 12.331 36.207 1.00 91.75 724 ASN A O 1
ATOM 5366 N N . GLY A 1 725 ? -36.128 11.101 36.848 1.00 88.88 725 GLY A N 1
ATOM 5367 C CA . GLY A 1 725 ? -35.846 10.028 35.888 1.00 88.88 725 GLY A CA 1
ATOM 5368 C C . GLY A 1 725 ? -34.526 9.287 36.135 1.00 88.88 725 GLY A C 1
ATOM 5369 O O . GLY A 1 725 ? -33.949 8.744 35.190 1.00 88.88 725 GLY A O 1
ATOM 5370 N N . ILE A 1 726 ? -34.048 9.241 37.384 1.00 91.81 726 ILE A N 1
ATOM 5371 C CA . ILE A 1 726 ? -32.859 8.465 37.752 1.00 91.81 726 ILE A CA 1
ATOM 5372 C C . ILE A 1 726 ? -33.173 6.967 37.627 1.00 91.81 726 ILE A C 1
ATOM 5374 O O . ILE A 1 726 ? -34.190 6.489 38.130 1.00 91.81 726 ILE A O 1
ATOM 5378 N N . ARG A 1 727 ? -32.322 6.187 36.959 1.00 88.94 727 ARG A N 1
ATOM 5379 C CA . ARG A 1 727 ? -32.506 4.729 36.842 1.00 88.94 727 ARG A CA 1
ATOM 5380 C C . ARG A 1 727 ? -31.267 3.987 37.303 1.00 88.94 727 ARG A C 1
ATOM 5382 O O . ARG A 1 727 ? -30.204 4.154 36.718 1.00 88.94 727 ARG A O 1
ATOM 5389 N N . LEU A 1 728 ? -31.424 3.132 38.307 1.00 89.69 728 LEU A N 1
ATOM 5390 C CA . LEU A 1 728 ? -30.389 2.215 38.778 1.00 89.69 728 LEU A CA 1
ATOM 5391 C C . LEU A 1 728 ? -30.756 0.788 38.361 1.00 89.69 728 LEU A C 1
ATOM 5393 O O . LEU A 1 728 ? -31.860 0.315 38.633 1.00 89.69 728 LEU A O 1
ATOM 5397 N N . LYS A 1 729 ? -29.844 0.076 37.706 1.00 88.44 729 LYS A N 1
ATOM 5398 C CA . LYS A 1 729 ? -30.052 -1.327 37.340 1.00 88.44 729 LYS A CA 1
ATOM 5399 C C . LYS A 1 729 ? -28.784 -2.138 37.578 1.00 88.44 729 LYS A C 1
ATOM 5401 O O . LYS A 1 729 ? -27.726 -1.781 37.073 1.00 88.44 729 LYS A O 1
ATOM 5406 N N . ASP A 1 730 ? -28.890 -3.236 38.319 1.00 86.00 730 ASP A N 1
ATOM 5407 C CA . ASP A 1 730 ? -27.773 -4.161 38.564 1.00 86.00 730 ASP A CA 1
ATOM 5408 C C . ASP A 1 730 ? -26.545 -3.468 39.204 1.00 86.00 730 ASP A C 1
ATOM 5410 O O . ASP A 1 730 ? -25.417 -3.577 38.719 1.00 86.00 730 ASP A O 1
ATOM 5414 N N . ILE A 1 731 ? -26.762 -2.719 40.292 1.00 88.88 731 ILE A N 1
ATOM 5415 C CA . ILE A 1 731 ? -25.691 -2.063 41.065 1.00 88.88 731 ILE A CA 1
ATOM 5416 C C . ILE A 1 731 ? -25.260 -2.986 42.211 1.00 88.88 731 ILE A C 1
ATOM 5418 O O . ILE A 1 731 ? -26.079 -3.325 43.066 1.00 88.88 731 ILE A O 1
ATOM 5422 N N . LYS A 1 732 ? -23.986 -3.396 42.225 1.00 89.75 732 LYS A N 1
ATOM 5423 C CA . LYS A 1 732 ? -23.406 -4.384 43.152 1.00 89.75 732 LYS A CA 1
ATOM 5424 C C . LYS A 1 732 ? -22.092 -3.884 43.771 1.00 89.75 732 LYS A C 1
ATOM 5426 O O . LYS A 1 732 ? -21.008 -4.299 43.363 1.00 89.75 732 LYS A O 1
ATOM 5431 N N . LEU A 1 733 ? -22.186 -2.976 44.742 1.00 90.94 733 LEU A N 1
ATOM 5432 C CA . LEU A 1 733 ? -21.026 -2.364 45.403 1.00 90.94 733 LEU A CA 1
ATOM 5433 C C . LEU A 1 733 ? -20.889 -2.831 46.855 1.00 90.94 733 LEU A C 1
ATOM 5435 O O . LEU A 1 733 ? -21.861 -2.822 47.610 1.00 90.94 733 LEU A O 1
ATOM 5439 N N . MET A 1 734 ? -19.668 -3.208 47.232 1.00 90.19 734 MET A N 1
ATOM 5440 C CA . MET A 1 734 ? -19.329 -3.752 48.547 1.00 90.19 734 MET A CA 1
ATOM 5441 C C . MET A 1 734 ? -18.424 -2.791 49.325 1.00 90.19 734 MET A C 1
ATOM 5443 O O . MET A 1 734 ? -17.506 -2.206 48.759 1.00 90.19 734 MET A O 1
ATOM 5447 N N . TYR A 1 735 ? -18.642 -2.667 50.627 1.00 91.06 735 TYR A N 1
ATOM 5448 C CA . TYR A 1 735 ? -17.767 -1.996 51.584 1.00 91.06 735 TYR A CA 1
ATOM 5449 C C . TYR A 1 735 ? -17.403 -2.997 52.683 1.00 91.06 735 TYR A C 1
ATOM 5451 O O . TYR A 1 735 ? -18.300 -3.533 53.328 1.00 91.06 735 TYR A O 1
ATOM 5459 N N . GLN A 1 736 ? -16.108 -3.277 52.879 1.00 90.69 736 GLN A N 1
ATOM 5460 C CA . GLN A 1 736 ? -15.618 -4.229 53.895 1.00 90.69 736 GLN A CA 1
ATOM 5461 C C . GLN A 1 736 ? -16.378 -5.575 53.890 1.00 90.69 736 GLN A C 1
ATOM 5463 O O . GLN A 1 736 ? -16.849 -6.045 54.921 1.00 90.69 736 GLN A O 1
ATOM 5468 N N . ASN A 1 737 ? -16.542 -6.178 52.705 1.00 85.00 737 ASN A N 1
ATOM 5469 C CA . ASN A 1 737 ? -17.290 -7.429 52.484 1.00 85.00 737 ASN A CA 1
ATOM 5470 C C . ASN A 1 737 ? -18.784 -7.394 52.866 1.00 85.00 737 ASN A C 1
ATOM 5472 O O . ASN A 1 737 ? -19.443 -8.430 52.869 1.00 85.00 737 ASN A O 1
ATOM 5476 N N . GLN A 1 738 ? -19.349 -6.211 53.104 1.00 84.44 738 GLN A N 1
ATOM 5477 C CA . GLN A 1 738 ? -20.784 -5.985 53.268 1.00 84.44 738 GLN A CA 1
ATOM 5478 C C . GLN A 1 738 ? -21.334 -5.167 52.099 1.00 84.44 738 GLN A C 1
ATOM 5480 O O . GLN A 1 738 ? -20.602 -4.424 51.449 1.00 84.44 738 GLN A O 1
ATOM 5485 N N . TRP A 1 739 ? -22.637 -5.260 51.833 1.00 81.56 739 TRP A N 1
ATOM 5486 C CA . TRP A 1 739 ? -23.285 -4.386 50.855 1.00 81.56 739 TRP A CA 1
ATOM 5487 C C . TRP A 1 739 ? -23.151 -2.915 51.268 1.00 81.56 739 TRP A C 1
ATOM 5489 O O . TRP A 1 739 ? -23.463 -2.541 52.403 1.00 81.56 739 TRP A O 1
ATOM 5499 N N . ALA A 1 740 ? -22.700 -2.067 50.344 1.00 82.50 740 ALA A N 1
ATOM 5500 C CA . ALA A 1 740 ? -22.601 -0.635 50.590 1.00 82.50 740 ALA A CA 1
ATOM 5501 C C . ALA A 1 740 ? -23.990 0.036 50.611 1.00 82.50 740 ALA A C 1
ATOM 5503 O O . ALA A 1 740 ? -24.954 -0.442 50.010 1.00 82.50 740 ALA A O 1
ATOM 5504 N N . ARG A 1 741 ? -24.097 1.164 51.320 1.00 83.44 741 ARG A N 1
ATOM 5505 C CA . ARG A 1 741 ? -25.347 1.914 51.517 1.00 83.44 741 ARG A CA 1
ATOM 5506 C C . ARG A 1 741 ? -25.582 2.954 50.424 1.00 83.44 741 ARG A C 1
ATOM 5508 O O . ARG A 1 741 ? -24.649 3.410 49.763 1.00 83.44 741 ARG A O 1
ATOM 5515 N N . CYS A 1 742 ? -26.836 3.376 50.306 1.00 81.94 742 CYS A N 1
ATOM 5516 C CA . CYS A 1 742 ? -27.248 4.538 49.528 1.00 81.94 742 CYS A CA 1
ATOM 5517 C C . CYS A 1 742 ? -27.688 5.691 50.442 1.00 81.94 742 CYS A C 1
ATOM 5519 O O . CYS A 1 742 ? -28.208 5.469 51.537 1.00 81.94 742 CYS A O 1
ATOM 5521 N N . TYR A 1 743 ? -27.573 6.913 49.943 1.00 83.00 743 TYR A N 1
ATOM 5522 C CA . TYR A 1 743 ? -28.230 8.101 50.469 1.00 83.00 743 TYR A CA 1
ATOM 5523 C C . TYR A 1 743 ? -28.902 8.836 49.308 1.00 83.00 743 TYR A C 1
ATOM 5525 O O . TYR A 1 743 ? -28.289 9.007 48.257 1.00 83.00 743 TYR A O 1
ATOM 5533 N N . CYS A 1 744 ? -30.168 9.221 49.470 1.00 82.88 744 CYS A N 1
ATOM 5534 C CA . CYS A 1 744 ? -30.944 9.927 48.451 1.00 82.88 744 CYS A CA 1
ATOM 5535 C C . CYS A 1 744 ? -31.761 11.046 49.105 1.00 82.88 744 CYS A C 1
ATOM 5537 O O . CYS A 1 744 ? -32.482 10.797 50.071 1.00 82.88 744 CYS A O 1
ATOM 5539 N N . LYS A 1 745 ? -31.681 12.254 48.548 1.00 85.94 745 LYS A N 1
ATOM 5540 C CA . LYS A 1 745 ? -32.443 13.444 48.940 1.00 85.94 745 LYS A CA 1
ATOM 5541 C C . LYS A 1 745 ? -32.941 14.135 47.668 1.00 85.94 745 LYS A C 1
ATOM 5543 O O . LYS A 1 745 ? -32.129 14.437 46.802 1.00 85.94 745 LYS A O 1
ATOM 5548 N N . HIS A 1 746 ? -34.258 14.331 47.547 1.00 89.06 746 HIS A N 1
ATOM 5549 C CA . HIS A 1 746 ? -34.936 14.915 46.371 1.00 89.06 746 HIS A CA 1
ATOM 5550 C C . HIS A 1 746 ? -34.547 14.279 45.020 1.00 89.06 746 HIS A C 1
ATOM 5552 O O . HIS A 1 746 ? -34.369 14.972 44.021 1.00 89.06 746 HIS A O 1
ATOM 5558 N N . ALA A 1 747 ? -34.390 12.954 44.989 1.00 86.50 747 ALA A N 1
ATOM 5559 C CA . ALA A 1 747 ? -34.091 12.200 43.775 1.00 86.50 747 ALA A CA 1
ATOM 5560 C C . ALA A 1 747 ? -35.228 11.213 43.476 1.00 86.50 747 ALA A C 1
ATOM 5562 O O . ALA A 1 747 ? -35.573 10.390 44.325 1.00 86.50 747 ALA A O 1
ATOM 5563 N N . TYR A 1 748 ? -35.783 11.282 42.267 1.00 84.44 748 TYR A N 1
ATOM 5564 C CA . TYR A 1 748 ? -36.930 10.493 41.821 1.00 84.44 748 TYR A CA 1
ATOM 5565 C C . TYR A 1 748 ? -36.535 9.559 40.673 1.00 84.44 748 TYR A C 1
ATOM 5567 O O . TYR A 1 748 ? -35.906 9.972 39.693 1.00 84.44 748 TYR A O 1
ATOM 5575 N N . GLY A 1 749 ? -36.891 8.277 40.789 1.00 83.50 749 GLY A N 1
ATOM 5576 C CA . GLY A 1 749 ? -36.363 7.251 39.898 1.00 83.50 749 GLY A CA 1
ATOM 5577 C C . GLY A 1 749 ? -36.827 5.824 40.181 1.00 83.50 749 GLY A C 1
ATOM 5578 O O . GLY A 1 749 ? -37.719 5.604 40.993 1.00 83.50 749 GLY A O 1
ATOM 5579 N N . ILE A 1 750 ? -36.204 4.850 39.508 1.00 80.94 750 ILE A N 1
ATOM 5580 C CA . ILE A 1 750 ? -36.473 3.408 39.670 1.00 80.94 750 ILE A CA 1
ATOM 5581 C C . ILE A 1 750 ? -35.151 2.650 39.863 1.00 80.94 750 ILE A C 1
ATOM 5583 O O . ILE A 1 750 ? -34.187 2.889 39.134 1.00 80.94 750 ILE A O 1
ATOM 5587 N N . ALA A 1 751 ? -35.123 1.697 40.801 1.00 79.50 751 ALA A N 1
ATOM 5588 C CA . ALA A 1 751 ? -34.013 0.767 41.015 1.00 79.50 751 ALA A CA 1
ATOM 5589 C C . ALA A 1 751 ? -34.454 -0.694 40.766 1.00 79.50 751 ALA A C 1
ATOM 5591 O O . ALA A 1 751 ? -35.474 -1.119 41.299 1.00 79.50 751 ALA A O 1
ATOM 5592 N N . THR A 1 752 ? -33.709 -1.472 39.965 1.00 76.12 752 THR A N 1
ATOM 5593 C CA . THR A 1 752 ? -34.035 -2.881 39.620 1.00 76.12 752 THR A CA 1
ATOM 5594 C C . THR A 1 752 ? -32.803 -3.803 39.637 1.00 76.12 752 THR A C 1
ATOM 5596 O O . THR A 1 752 ? -31.675 -3.334 39.496 1.00 76.12 752 THR A O 1
ATOM 5599 N N . GLY A 1 753 ? -33.004 -5.122 39.787 1.00 58.97 753 GLY A N 1
ATOM 5600 C CA . GLY A 1 753 ? -31.942 -6.133 39.600 1.00 58.97 753 GLY A CA 1
ATOM 5601 C C . GLY A 1 753 ? -31.095 -6.489 40.833 1.00 58.97 753 GLY A C 1
ATOM 5602 O O . GLY A 1 753 ? -30.226 -7.355 40.760 1.00 58.97 753 GLY A O 1
ATOM 5603 N N . SER A 1 754 ? -31.385 -5.897 41.994 1.00 51.47 754 SER A N 1
ATOM 5604 C CA . SER A 1 754 ? -30.694 -6.197 43.254 1.00 51.47 754 SER A CA 1
ATOM 5605 C C . SER A 1 754 ? -31.703 -6.670 44.302 1.00 51.47 754 SER A C 1
ATOM 5607 O O . SER A 1 754 ? -32.293 -5.851 44.997 1.00 51.47 754 SER A O 1
ATOM 5609 N N . ARG A 1 755 ? -31.896 -7.990 44.453 1.00 43.22 755 ARG A N 1
ATOM 5610 C CA . ARG A 1 755 ? -32.792 -8.576 45.481 1.00 43.22 755 ARG A CA 1
ATOM 5611 C C . ARG A 1 755 ? -32.383 -8.255 46.938 1.00 43.22 755 ARG A C 1
ATOM 5613 O O . ARG A 1 755 ? -33.098 -8.650 47.848 1.00 43.22 755 ARG A O 1
ATOM 5620 N N . GLN A 1 756 ? -31.257 -7.569 47.174 1.00 44.44 756 GLN A N 1
ATOM 5621 C CA . GLN A 1 756 ? -30.686 -7.331 48.511 1.00 44.44 756 GLN A CA 1
ATOM 5622 C C . GLN A 1 756 ? -30.034 -5.946 48.727 1.00 44.44 756 GLN A C 1
ATOM 5624 O O . GLN A 1 756 ? -29.372 -5.750 49.744 1.00 44.44 756 GLN A O 1
ATOM 5629 N N . LEU A 1 757 ? -30.206 -4.963 47.832 1.00 40.53 757 LEU A N 1
ATOM 5630 C CA . LEU A 1 757 ? -29.746 -3.593 48.116 1.00 40.53 757 LEU A CA 1
ATOM 5631 C C . LEU A 1 757 ? -30.889 -2.742 48.691 1.00 40.53 757 LEU A C 1
ATOM 5633 O O . LEU A 1 757 ? -32.001 -2.802 48.179 1.00 40.53 757 LEU A O 1
ATOM 5637 N N . LEU A 1 758 ? -30.530 -1.864 49.640 1.00 42.06 758 LEU A N 1
ATOM 5638 C CA . LEU A 1 758 ? -31.266 -0.695 50.166 1.00 42.06 758 LEU A CA 1
ATOM 5639 C C . LEU A 1 758 ? -31.958 -0.886 51.539 1.00 42.06 758 LEU A C 1
ATOM 5641 O O . LEU A 1 758 ? -33.179 -0.886 51.649 1.00 42.06 758 LEU A O 1
ATOM 5645 N N . LEU A 1 759 ? -31.172 -0.913 52.626 1.00 37.91 759 LEU A N 1
ATOM 5646 C CA . LEU A 1 759 ? -31.632 -0.367 53.914 1.00 37.91 759 LEU A CA 1
ATOM 5647 C C . LEU A 1 759 ? -31.510 1.164 53.835 1.00 37.91 759 LEU A C 1
ATOM 5649 O O . LEU A 1 759 ? -30.405 1.705 53.930 1.00 37.91 759 LEU A O 1
ATOM 5653 N N . PHE A 1 760 ? -32.631 1.856 53.620 1.00 40.84 760 PHE A N 1
ATOM 5654 C CA . PHE A 1 760 ? -32.703 3.314 53.733 1.00 40.84 760 PHE A CA 1
ATOM 5655 C C . PHE A 1 760 ? -32.440 3.718 55.188 1.00 40.84 760 PHE A C 1
ATOM 5657 O O . PHE A 1 760 ? -33.042 3.166 56.104 1.00 40.84 760 PHE A O 1
ATOM 5664 N N . VAL A 1 761 ? -31.540 4.678 55.412 1.00 34.34 761 VAL A N 1
ATOM 5665 C CA . VAL A 1 761 ? -31.273 5.225 56.750 1.00 34.34 761 VAL A CA 1
ATOM 5666 C C . VAL A 1 761 ? -31.832 6.651 56.809 1.00 34.34 761 VAL A C 1
ATOM 5668 O O . VAL A 1 761 ? -31.234 7.541 56.201 1.00 34.34 761 VAL A O 1
ATOM 5671 N N . PRO A 1 762 ? -32.943 6.907 57.522 1.00 34.09 762 PRO A N 1
ATOM 5672 C CA . PRO A 1 762 ? -33.356 8.263 57.872 1.00 34.09 762 PRO A CA 1
ATOM 5673 C C . PRO A 1 762 ? -32.451 8.801 58.994 1.00 34.09 762 PRO A C 1
ATOM 5675 O O . PRO A 1 762 ? -32.134 8.073 59.934 1.00 34.09 762 PRO A O 1
ATOM 5678 N N . ARG A 1 763 ? -32.047 10.076 58.937 1.00 33.38 763 ARG A N 1
ATOM 5679 C CA . ARG A 1 763 ? -31.498 10.800 60.100 1.00 33.38 763 ARG A CA 1
ATOM 5680 C C . ARG A 1 763 ? -32.590 11.725 60.645 1.00 33.38 763 ARG A C 1
ATOM 5682 O O . ARG A 1 763 ? -32.921 12.690 59.977 1.00 33.38 763 ARG A O 1
ATOM 5689 N N . ASN A 1 764 ? -33.100 11.380 61.828 1.00 32.03 764 ASN A N 1
ATOM 5690 C CA . ASN A 1 764 ? -33.874 12.161 62.807 1.00 32.03 764 ASN A CA 1
ATOM 5691 C C . ASN A 1 764 ? -35.053 13.069 62.376 1.00 32.03 764 ASN A C 1
ATOM 5693 O O . ASN A 1 764 ? -34.887 14.049 61.666 1.00 32.03 764 ASN A O 1
ATOM 5697 N N . SER A 1 765 ? -36.201 12.732 62.990 1.00 42.28 765 SER A N 1
ATOM 5698 C CA . SER A 1 765 ? -37.317 13.533 63.539 1.00 42.28 765 SER A CA 1
ATOM 5699 C C . SER A 1 765 ? -37.992 14.655 62.734 1.00 42.28 765 SER A C 1
ATOM 5701 O O . SER A 1 765 ? -37.364 15.594 62.268 1.00 42.28 765 SER A O 1
ATOM 5703 N N . SER A 1 766 ? -39.330 14.580 62.765 1.00 33.44 766 SER A N 1
ATOM 5704 C CA . SER A 1 766 ? -40.345 15.592 62.433 1.00 33.44 766 SER A CA 1
ATOM 5705 C C . SER A 1 766 ? -40.415 16.052 60.975 1.00 33.44 766 SER A C 1
ATOM 5707 O O . SER A 1 766 ? -39.897 17.108 60.639 1.00 33.44 766 SER A O 1
ATOM 5709 N N . GLN A 1 767 ? -41.113 15.288 60.131 1.00 32.94 767 GLN A N 1
ATOM 5710 C CA . GLN A 1 767 ? -42.120 15.771 59.167 1.00 32.94 767 GLN A CA 1
ATOM 5711 C C . GLN A 1 767 ? -42.667 14.586 58.345 1.00 32.94 767 GLN A C 1
ATOM 5713 O O . GLN A 1 767 ? -41.998 13.574 58.152 1.00 32.94 767 GLN A O 1
ATOM 5718 N N . THR A 1 768 ? -43.936 14.699 57.958 1.00 28.86 768 THR A N 1
ATOM 5719 C CA . THR A 1 768 ? -44.843 13.700 57.354 1.00 28.86 768 THR A CA 1
ATOM 5720 C C . THR A 1 768 ? -44.250 12.817 56.236 1.00 28.86 768 THR A C 1
ATOM 5722 O O . THR A 1 768 ? -43.480 13.315 55.415 1.00 28.86 768 THR A O 1
ATOM 5725 N N . PRO A 1 769 ? -44.648 11.529 56.124 1.00 29.98 769 PRO A N 1
ATOM 5726 C CA . PRO A 1 769 ? -44.078 10.602 55.147 1.00 29.98 769 PRO A CA 1
ATOM 5727 C C . PRO A 1 769 ? -44.543 10.919 53.715 1.00 29.98 769 PRO A C 1
ATOM 5729 O O . PRO A 1 769 ? -45.715 10.761 53.379 1.00 29.98 769 PRO A O 1
ATOM 5732 N N . LEU A 1 770 ? -43.607 11.317 52.848 1.00 34.28 770 LEU A N 1
ATOM 5733 C CA . LEU A 1 770 ? -43.786 11.347 51.392 1.00 34.28 770 LEU A CA 1
ATOM 5734 C C . LEU A 1 770 ? -43.369 9.987 50.797 1.00 34.28 770 LEU A C 1
ATOM 5736 O O . LEU A 1 770 ? -42.353 9.413 51.189 1.00 34.28 770 LEU A O 1
ATOM 5740 N N . LYS A 1 771 ? -44.192 9.456 49.880 1.00 30.02 771 LYS A N 1
ATOM 5741 C CA . LYS A 1 771 ? -44.129 8.090 49.315 1.00 30.02 771 LYS A CA 1
ATOM 5742 C C . LYS A 1 771 ? -42.715 7.672 48.838 1.00 30.02 771 LYS A C 1
ATOM 5744 O O . LYS A 1 771 ? -42.142 8.374 48.005 1.00 30.02 771 LYS A O 1
ATOM 5749 N N . PRO A 1 772 ? -42.181 6.510 49.272 1.00 33.16 772 PRO A N 1
ATOM 5750 C CA . PRO A 1 772 ? -40.932 5.949 48.751 1.00 33.16 772 PRO A CA 1
ATOM 5751 C C . PRO A 1 772 ? -41.115 5.232 47.396 1.00 33.16 772 PRO A C 1
ATOM 5753 O O . PRO A 1 772 ? -42.231 4.880 47.013 1.00 33.16 772 PRO A O 1
ATOM 5756 N N . LEU A 1 773 ? -39.992 5.019 46.686 1.00 35.06 773 LEU A N 1
ATOM 5757 C CA . LEU A 1 773 ? -39.875 4.276 45.419 1.00 35.06 773 LEU A CA 1
ATOM 5758 C C . LEU A 1 773 ? -40.734 2.996 45.411 1.00 35.06 773 LEU A C 1
ATOM 5760 O O . LEU A 1 773 ? -40.580 2.131 46.272 1.00 35.06 773 LEU A O 1
ATOM 5764 N N . SER A 1 774 ? -41.582 2.840 44.393 1.00 30.55 774 SER A N 1
ATOM 5765 C CA . SER A 1 774 ? -42.382 1.632 44.185 1.00 30.55 774 SER A CA 1
ATOM 5766 C C . SER A 1 774 ? -41.501 0.458 43.743 1.00 30.55 774 SER A C 1
ATOM 5768 O O . SER A 1 774 ? -40.921 0.488 42.655 1.00 30.55 774 SER A O 1
ATOM 5770 N N . ILE A 1 775 ? -41.431 -0.585 44.569 1.00 33.97 775 ILE A N 1
ATOM 5771 C CA . ILE A 1 775 ? -40.879 -1.898 44.219 1.00 33.97 775 ILE A CA 1
ATOM 5772 C C . ILE A 1 775 ? -42.047 -2.752 43.711 1.00 33.97 775 ILE A C 1
ATOM 5774 O O . ILE A 1 775 ? -42.989 -2.997 44.460 1.00 33.97 775 ILE A O 1
ATOM 5778 N N . SER A 1 776 ? -42.013 -3.199 42.454 1.00 28.77 776 SER A N 1
ATOM 5779 C CA . SER A 1 776 ? -42.984 -4.161 41.918 1.00 28.77 776 SER A CA 1
ATOM 5780 C C . SER A 1 776 ? -42.459 -5.601 42.041 1.00 28.77 776 SER A C 1
ATOM 5782 O O . SER A 1 776 ? -41.314 -5.890 41.692 1.00 28.77 776 SER A O 1
ATOM 5784 N N . LEU A 1 777 ? -43.302 -6.509 42.546 1.00 28.61 777 LEU A N 1
ATOM 5785 C CA . LEU A 1 777 ? -43.059 -7.954 42.685 1.00 28.61 777 LEU A CA 1
ATOM 5786 C C . LEU A 1 777 ? -44.183 -8.737 41.975 1.00 28.61 777 LEU A C 1
ATOM 5788 O O . LEU A 1 777 ? -45.337 -8.325 42.088 1.00 28.61 777 LEU A O 1
ATOM 5792 N N . PRO A 1 778 ? -43.903 -9.883 41.327 1.00 31.72 778 PRO A N 1
ATOM 5793 C CA . PRO A 1 778 ? -44.892 -10.937 41.082 1.00 31.72 778 PRO A CA 1
ATOM 5794 C C . PRO A 1 778 ? -44.923 -11.953 42.247 1.00 31.72 778 PRO A C 1
ATOM 5796 O O . PRO A 1 778 ? -43.881 -12.271 42.823 1.00 31.72 778 PRO A O 1
ATOM 5799 N N . SER A 1 779 ? -46.125 -12.433 42.583 1.00 28.23 779 SER A N 1
ATOM 5800 C CA . SER A 1 779 ? -46.500 -13.236 43.766 1.00 28.23 779 SER A CA 1
ATOM 5801 C C . SER A 1 779 ? -45.911 -14.668 43.866 1.00 28.23 779 SER A C 1
ATOM 5803 O O . SER A 1 779 ? -45.454 -15.204 42.857 1.00 28.23 779 SER A O 1
ATOM 5805 N N . PRO A 1 780 ? -45.954 -15.314 45.062 1.00 39.34 780 PRO A N 1
ATOM 5806 C CA . PRO A 1 780 ? -45.296 -16.596 45.364 1.00 39.34 780 PRO A CA 1
ATOM 5807 C C . PRO A 1 780 ? -46.255 -17.783 45.646 1.00 39.34 780 PRO A C 1
ATOM 5809 O O . PRO A 1 780 ? -47.413 -17.582 46.002 1.00 39.34 780 PRO A O 1
ATOM 5812 N N . ALA A 1 781 ? -45.723 -19.014 45.621 1.00 27.58 781 ALA A N 1
ATOM 5813 C CA . ALA A 1 781 ? -46.231 -20.189 46.357 1.00 27.58 781 ALA A CA 1
ATOM 5814 C C . ALA A 1 781 ? -45.019 -20.882 47.050 1.00 27.58 781 ALA A C 1
ATOM 5816 O O . ALA A 1 781 ? -44.039 -21.149 46.359 1.00 27.58 781 ALA A O 1
ATOM 5817 N N . VAL A 1 782 ? -44.868 -20.816 48.395 1.00 30.73 782 VAL A N 1
ATOM 5818 C CA . VAL A 1 782 ? -45.201 -21.823 49.462 1.00 30.73 782 VAL A CA 1
ATOM 5819 C C . VAL A 1 782 ? -44.277 -23.071 49.396 1.00 30.73 782 VAL A C 1
ATOM 5821 O O . VAL A 1 782 ? -44.199 -23.654 48.327 1.00 30.73 782 VAL A O 1
ATOM 5824 N N . SER A 1 783 ? -43.532 -23.589 50.400 1.00 27.92 783 SER A N 1
ATOM 5825 C CA . SER A 1 783 ? -43.354 -23.457 51.879 1.00 27.92 783 SER A CA 1
ATOM 5826 C C . SER A 1 783 ? -42.024 -24.163 52.341 1.00 27.92 783 SER A C 1
ATOM 5828 O O . SER A 1 783 ? -41.400 -24.800 51.496 1.00 27.92 783 SER A O 1
ATOM 5830 N N . PRO A 1 784 ? -41.561 -24.071 53.625 1.00 32.25 784 PRO A N 1
ATOM 5831 C CA . PRO A 1 784 ? -40.132 -24.138 54.038 1.00 32.25 784 PRO A CA 1
ATOM 5832 C C . PRO A 1 784 ? -39.744 -25.345 54.987 1.00 32.25 784 PRO A C 1
ATOM 5834 O O . PRO A 1 784 ? -40.401 -26.375 54.881 1.00 32.25 784 PRO A O 1
ATOM 5837 N N . PRO A 1 785 ? -38.681 -25.325 55.851 1.00 42.78 785 PRO A N 1
ATOM 5838 C CA . PRO A 1 785 ? -37.495 -26.217 55.814 1.00 42.78 785 PRO A CA 1
ATOM 5839 C C . PRO A 1 785 ? -37.328 -27.145 57.059 1.00 42.78 785 PRO A C 1
ATOM 5841 O O . PRO A 1 785 ? -38.186 -27.148 57.943 1.00 42.78 785 PRO A O 1
ATOM 5844 N N . PRO A 1 786 ? -36.180 -27.850 57.230 1.00 28.50 786 PRO A N 1
ATOM 5845 C CA . PRO A 1 786 ? -35.511 -27.714 58.534 1.00 28.50 786 PRO A CA 1
ATOM 5846 C C . PRO A 1 786 ? -33.964 -27.686 58.544 1.00 28.50 786 PRO A C 1
ATOM 5848 O O . PRO A 1 786 ? -33.288 -28.506 57.940 1.00 28.50 786 PRO A O 1
ATOM 5851 N N . LYS A 1 787 ? -33.486 -26.767 59.398 1.00 24.61 787 LYS A N 1
ATOM 5852 C CA . LYS A 1 787 ? -32.426 -26.843 60.430 1.00 24.61 787 LYS A CA 1
ATOM 5853 C C . LYS A 1 787 ? -30.929 -26.980 60.075 1.00 24.61 787 LYS A C 1
ATOM 5855 O O . LYS A 1 787 ? -30.450 -27.887 59.416 1.00 24.61 787 LYS A O 1
ATOM 5860 N N . SER A 1 788 ? -30.218 -26.040 60.695 1.00 26.39 788 SER A N 1
ATOM 5861 C CA . SER A 1 788 ? -28.787 -25.819 60.900 1.00 26.39 788 SER A CA 1
ATOM 5862 C C . SER A 1 788 ? -28.058 -26.903 61.704 1.00 26.39 788 SER A C 1
ATOM 5864 O O . SER A 1 788 ? -28.596 -27.339 62.716 1.00 26.39 788 SER A O 1
ATOM 5866 N N . HIS A 1 789 ? -26.791 -27.181 61.365 1.00 23.70 789 HIS A N 1
ATOM 5867 C CA . HIS A 1 789 ? -25.630 -27.074 62.272 1.00 23.70 789 HIS A CA 1
ATOM 5868 C C . HIS A 1 789 ? -24.295 -27.132 61.495 1.00 23.70 789 HIS A C 1
ATOM 5870 O O . HIS A 1 789 ? -24.177 -27.799 60.474 1.00 23.70 789 HIS A O 1
ATOM 5876 N N . CYS A 1 790 ? -23.321 -26.358 61.983 1.00 22.97 790 CYS A N 1
ATOM 5877 C CA . CYS A 1 790 ? -21.986 -26.095 61.437 1.00 22.97 790 CYS A CA 1
ATOM 5878 C C . CYS A 1 790 ? -21.020 -27.293 61.479 1.00 22.97 790 CYS A C 1
ATOM 5880 O O . CYS A 1 790 ? -21.010 -27.995 62.484 1.00 22.97 790 CYS A O 1
ATOM 5882 N N . LEU A 1 791 ? -20.092 -27.387 60.506 1.00 22.58 791 LEU A N 1
ATOM 5883 C CA . LEU A 1 791 ? -18.633 -27.484 60.736 1.00 22.58 791 LEU A CA 1
ATOM 5884 C C . LEU A 1 791 ? -17.808 -27.554 59.430 1.00 22.58 791 LEU A C 1
ATOM 5886 O O . LEU A 1 791 ? -18.187 -28.214 58.473 1.00 22.58 791 LEU A O 1
ATOM 5890 N N . SER A 1 792 ? -16.613 -26.955 59.514 1.00 21.80 792 SER A N 1
ATOM 5891 C CA . SER A 1 792 ? -15.382 -27.226 58.750 1.00 21.80 792 SER A CA 1
ATOM 5892 C C . SER A 1 792 ? -15.197 -26.576 57.370 1.00 21.80 792 SER A C 1
ATOM 5894 O O . SER A 1 792 ? -15.820 -26.921 56.374 1.00 21.80 792 SER A O 1
ATOM 5896 N N . LEU A 1 793 ? -14.193 -25.690 57.328 1.00 37.56 793 LEU A N 1
ATOM 5897 C CA . LEU A 1 793 ? -13.372 -25.393 56.156 1.00 37.56 793 LEU A CA 1
ATOM 5898 C C . LEU A 1 793 ? -12.925 -26.700 55.482 1.00 37.56 793 LEU A C 1
ATOM 5900 O O . LEU A 1 793 ? -12.131 -27.444 56.057 1.00 37.56 793 LEU A O 1
ATOM 5904 N N . ARG A 1 794 ? -13.384 -26.933 54.253 1.00 24.91 794 ARG A N 1
ATOM 5905 C CA . ARG A 1 794 ? -12.672 -27.714 53.239 1.00 24.91 794 ARG A CA 1
ATOM 5906 C C . ARG A 1 794 ? -12.777 -26.963 51.922 1.00 24.91 794 ARG A C 1
ATOM 5908 O O . ARG A 1 794 ? -13.854 -26.495 51.559 1.00 24.91 794 ARG A O 1
ATOM 5915 N N . GLY A 1 795 ? -11.638 -26.792 51.257 1.00 34.38 795 GLY A N 1
ATOM 5916 C CA . GLY A 1 795 ? -11.616 -26.324 49.880 1.00 34.38 795 GLY A CA 1
ATOM 5917 C C . GLY A 1 795 ? -12.465 -27.253 49.019 1.00 34.38 795 GLY A C 1
ATOM 5918 O O . GLY A 1 795 ? -12.403 -28.468 49.183 1.00 34.38 795 GLY A O 1
ATOM 5919 N N . LEU A 1 796 ? -13.266 -26.677 48.129 1.00 30.17 796 LEU A N 1
ATOM 5920 C CA . LEU A 1 796 ? -13.848 -27.423 47.024 1.00 30.17 796 LEU A CA 1
ATOM 5921 C C . LEU A 1 796 ? -12.968 -27.172 45.807 1.00 30.17 796 LEU A C 1
ATOM 5923 O O . LEU A 1 796 ? -13.138 -26.213 45.054 1.00 30.17 796 LEU A O 1
ATOM 5927 N N . GLU A 1 797 ? -11.985 -28.056 45.680 1.00 28.77 797 GLU A N 1
ATOM 5928 C CA . GLU A 1 797 ? -11.604 -28.607 44.389 1.00 28.77 797 GLU A CA 1
ATOM 5929 C C . GLU A 1 797 ? -12.892 -28.980 43.640 1.00 28.77 797 GLU A C 1
ATOM 5931 O O . GLU A 1 797 ? -13.781 -29.627 44.190 1.00 28.77 797 GLU A O 1
ATOM 5936 N N . MET A 1 798 ? -13.027 -28.512 42.400 1.00 31.55 798 MET A N 1
ATOM 5937 C CA . MET A 1 798 ? -14.100 -28.960 41.518 1.00 31.55 798 MET A CA 1
ATOM 5938 C C . MET A 1 798 ? -13.997 -30.490 41.368 1.00 31.55 798 MET A C 1
ATOM 5940 O O . MET A 1 798 ? -12.937 -30.988 40.973 1.00 31.55 798 MET A O 1
ATOM 5944 N N . GLU A 1 799 ? -15.076 -31.210 41.671 1.00 32.06 799 GLU A N 1
ATOM 5945 C CA . GLU A 1 799 ? -15.162 -32.669 41.554 1.00 32.06 799 GLU A CA 1
ATOM 5946 C C . GLU A 1 799 ? -14.852 -33.166 40.129 1.00 32.06 799 GLU A C 1
ATOM 5948 O O . GLU A 1 799 ? -15.092 -32.490 39.121 1.00 32.06 799 GLU A O 1
ATOM 5953 N N . GLU A 1 800 ? -14.301 -34.376 40.047 1.00 40.41 800 GLU A N 1
ATOM 5954 C CA . GLU A 1 800 ? -14.239 -35.173 38.825 1.00 40.41 800 GLU A CA 1
ATOM 5955 C C . GLU A 1 800 ? -15.663 -35.551 38.377 1.00 40.41 800 GLU A C 1
ATOM 5957 O O . GLU A 1 800 ? -16.339 -36.307 39.066 1.00 40.41 800 GLU A O 1
ATOM 5962 N N . GLY A 1 801 ? -16.109 -35.082 37.201 1.00 51.19 801 GLY A N 1
ATOM 5963 C CA . GLY A 1 801 ? -17.187 -35.766 36.466 1.00 51.19 801 GLY A CA 1
ATOM 5964 C C . GLY A 1 801 ? -18.393 -34.970 35.953 1.00 51.19 801 GLY A C 1
ATOM 5965 O O . GLY A 1 801 ? -19.372 -35.611 35.584 1.00 51.19 801 GLY A O 1
ATOM 5966 N N . GLU A 1 802 ? -18.382 -33.633 35.873 1.00 62.00 802 GLU A N 1
ATOM 5967 C CA . GLU A 1 802 ? -19.533 -32.896 35.308 1.00 62.00 802 GLU A CA 1
ATOM 5968 C C . GLU A 1 802 ? -19.699 -33.188 33.792 1.00 62.00 802 GLU A C 1
ATOM 5970 O O . GLU A 1 802 ? -18.959 -32.679 32.942 1.00 62.00 802 GLU A O 1
ATOM 5975 N N . GLU A 1 803 ? -20.644 -34.079 33.459 1.00 81.25 803 GLU A N 1
ATOM 5976 C CA . GLU A 1 803 ? -21.069 -34.404 32.092 1.00 81.25 803 GLU A CA 1
ATOM 5977 C C . GLU A 1 803 ? -22.175 -33.444 31.636 1.00 81.25 803 GLU A C 1
ATOM 5979 O O . GLU A 1 803 ? -23.227 -33.336 32.270 1.00 81.25 803 GLU A O 1
ATOM 5984 N N . VAL A 1 804 ? -21.968 -32.785 30.496 1.00 88.94 804 VAL A N 1
ATOM 5985 C CA . VAL A 1 804 ? -22.965 -31.926 29.845 1.00 88.94 804 VAL A CA 1
ATOM 5986 C C . VAL A 1 804 ? -23.524 -32.581 28.588 1.00 88.94 804 VAL A C 1
ATOM 5988 O O . VAL A 1 804 ? -22.885 -33.440 27.977 1.00 88.94 804 VAL A O 1
ATOM 5991 N N . ARG A 1 805 ? -24.722 -32.153 28.174 1.00 92.00 805 ARG A N 1
ATOM 5992 C CA . ARG A 1 805 ? -25.261 -32.485 26.846 1.00 92.00 805 ARG A CA 1
ATOM 5993 C C . ARG A 1 805 ? -24.365 -31.884 25.761 1.00 92.00 805 ARG A C 1
ATOM 5995 O O . ARG A 1 805 ? -23.912 -30.752 25.911 1.00 92.00 805 ARG A O 1
ATOM 6002 N N . ASN A 1 806 ? -24.138 -32.644 24.695 1.00 95.12 806 ASN A N 1
ATOM 6003 C CA . ASN A 1 806 ? -23.307 -32.256 23.559 1.00 95.12 806 ASN A CA 1
ATOM 6004 C C . ASN A 1 806 ? -24.004 -32.680 22.262 1.00 95.12 806 ASN A C 1
ATOM 6006 O O . ASN A 1 806 ? -24.073 -33.875 21.968 1.00 95.12 806 ASN A O 1
ATOM 6010 N N . LYS A 1 807 ? -24.555 -31.735 21.501 1.00 96.50 807 LYS A N 1
ATOM 6011 C CA . LYS A 1 807 ? -25.104 -32.027 20.171 1.00 96.50 807 LYS A CA 1
ATOM 6012 C C . LYS A 1 807 ? -23.973 -32.367 19.206 1.00 96.50 807 LYS A C 1
ATOM 6014 O O . LYS A 1 807 ? -22.926 -31.728 19.233 1.00 96.50 807 LYS A O 1
ATOM 6019 N N . GLN A 1 808 ? -24.204 -33.350 18.345 1.00 97.31 808 GLN A N 1
ATOM 6020 C CA . GLN A 1 808 ? -23.226 -33.902 17.410 1.00 97.31 808 GLN A CA 1
ATOM 6021 C C . GLN A 1 808 ? -23.878 -34.144 16.048 1.00 97.31 808 GLN A C 1
ATOM 6023 O O . GLN A 1 808 ? -25.021 -34.587 15.991 1.00 97.31 808 GLN A O 1
ATOM 6028 N N . VAL A 1 809 ? -23.153 -33.922 14.957 1.00 97.50 809 VAL A N 1
ATOM 6029 C CA . VAL A 1 809 ? -23.538 -34.371 13.615 1.00 97.50 809 VAL A CA 1
ATOM 6030 C C . VAL A 1 809 ? -22.714 -35.598 13.272 1.00 97.50 809 VAL A C 1
ATOM 6032 O O . VAL A 1 809 ? -21.481 -35.549 13.251 1.00 97.50 809 VAL A O 1
ATOM 6035 N N . VAL A 1 810 ? -23.402 -36.701 13.001 1.00 95.75 810 VAL A N 1
ATOM 6036 C CA . VAL A 1 810 ? -22.780 -37.985 12.678 1.00 95.75 810 VAL A CA 1
ATOM 6037 C C . VAL A 1 810 ? -23.140 -38.414 11.263 1.00 95.75 810 VAL A C 1
ATOM 6039 O O . VAL A 1 810 ? -24.218 -38.106 10.748 1.00 95.75 810 VAL A O 1
ATOM 6042 N N . MET A 1 811 ? -22.219 -39.125 10.623 1.00 93.94 811 MET A N 1
ATOM 6043 C CA . MET A 1 811 ? -22.434 -39.717 9.305 1.00 93.94 811 MET A CA 1
ATOM 6044 C C . MET A 1 811 ? -23.053 -41.107 9.467 1.00 93.94 811 MET A C 1
ATOM 6046 O O . MET A 1 811 ? -22.502 -41.930 10.193 1.00 93.94 811 MET A O 1
ATOM 6050 N N . LYS A 1 812 ? -24.160 -41.409 8.778 1.00 92.88 812 LYS A N 1
ATOM 6051 C CA . LYS A 1 812 ? -24.856 -42.701 8.939 1.00 92.88 812 LYS A CA 1
ATOM 6052 C C . LYS A 1 812 ? -24.148 -43.870 8.258 1.00 92.88 812 LYS A C 1
ATOM 6054 O O . LYS A 1 812 ? -24.122 -44.972 8.792 1.00 92.88 812 LYS A O 1
ATOM 6059 N N . GLY A 1 813 ? -23.599 -43.640 7.070 1.00 91.69 813 GLY A N 1
ATOM 6060 C CA . GLY A 1 813 ? -23.035 -44.683 6.217 1.00 91.69 813 GLY A CA 1
ATOM 6061 C C . GLY A 1 813 ? -22.360 -44.095 4.987 1.00 91.69 813 GLY A C 1
ATOM 6062 O O . GLY A 1 813 ? -22.550 -42.919 4.680 1.00 91.69 813 GLY A O 1
ATOM 6063 N N . PHE A 1 814 ? -21.548 -44.900 4.300 1.00 91.38 814 PHE A N 1
ATOM 6064 C CA . PHE A 1 814 ? -20.841 -44.468 3.095 1.00 91.38 814 PHE A CA 1
ATOM 6065 C C . PHE A 1 814 ? -21.801 -44.097 1.960 1.00 91.38 814 PHE A C 1
ATOM 6067 O O . PHE A 1 814 ? -22.845 -44.718 1.766 1.00 91.38 814 PHE A O 1
ATOM 6074 N N . ILE A 1 815 ? -21.422 -43.076 1.190 1.00 88.19 815 ILE A N 1
ATOM 6075 C CA . ILE A 1 815 ? -22.258 -42.460 0.158 1.00 88.19 815 ILE A CA 1
ATOM 6076 C C . ILE A 1 815 ? -21.609 -42.687 -1.208 1.00 88.19 815 ILE A C 1
ATOM 6078 O O . ILE A 1 815 ? -20.475 -42.255 -1.445 1.00 88.19 815 ILE A O 1
ATOM 6082 N N . ALA A 1 816 ? -22.342 -43.298 -2.141 1.00 79.62 816 ALA A N 1
ATOM 6083 C CA . ALA A 1 816 ? -21.886 -43.494 -3.520 1.00 79.62 816 ALA A CA 1
ATOM 6084 C C . ALA A 1 816 ? -22.033 -42.221 -4.385 1.00 79.62 816 ALA A C 1
ATOM 6086 O O . ALA A 1 816 ? -21.080 -41.807 -5.040 1.00 79.62 816 ALA A O 1
ATOM 6087 N N . GLY A 1 817 ? -23.197 -41.558 -4.344 1.00 82.56 817 GLY A N 1
ATOM 6088 C CA . GLY A 1 817 ? -23.529 -40.387 -5.176 1.00 82.56 817 GLY A CA 1
ATOM 6089 C C . GLY A 1 817 ? -23.251 -39.026 -4.522 1.00 82.56 817 GLY A C 1
ATOM 6090 O O . GLY A 1 817 ? -22.417 -38.902 -3.627 1.00 82.56 817 GLY A O 1
ATOM 6091 N N . ALA A 1 818 ? -23.945 -37.973 -4.955 1.00 85.50 818 ALA A N 1
ATOM 6092 C CA . ALA A 1 818 ? -23.925 -36.686 -4.253 1.00 85.50 818 ALA A CA 1
ATOM 6093 C C . ALA A 1 818 ? -24.511 -36.826 -2.828 1.00 85.50 818 ALA A C 1
ATOM 6095 O O . ALA A 1 818 ? -25.485 -37.565 -2.657 1.00 85.50 818 ALA A O 1
ATOM 6096 N N . PRO A 1 819 ? -23.939 -36.140 -1.819 1.00 90.06 819 PRO A N 1
ATOM 6097 C CA . PRO A 1 819 ? -24.422 -36.230 -0.447 1.00 90.06 819 PRO A CA 1
ATOM 6098 C C . PRO A 1 819 ? -25.808 -35.593 -0.319 1.00 90.06 819 PRO A C 1
ATOM 6100 O O . PRO A 1 819 ? -26.100 -34.579 -0.960 1.00 90.06 819 PRO A O 1
ATOM 6103 N N . LYS A 1 820 ? -26.646 -36.179 0.531 1.00 92.81 820 LYS A N 1
ATOM 6104 C CA . LYS A 1 820 ? -27.972 -35.686 0.911 1.00 92.81 820 LYS A CA 1
ATOM 6105 C C . LYS A 1 820 ? -27.993 -35.392 2.405 1.00 92.81 820 LYS A C 1
ATOM 6107 O O . LYS A 1 820 ? -27.251 -35.990 3.178 1.00 92.81 820 LYS A O 1
ATOM 6112 N N . GLU A 1 821 ? -28.895 -34.512 2.832 1.00 93.56 821 GLU A N 1
ATOM 6113 C CA . GLU A 1 821 ? -29.053 -34.200 4.260 1.00 93.56 821 GLU A CA 1
ATOM 6114 C C . GLU A 1 821 ? -29.372 -35.458 5.077 1.00 93.56 821 GLU A C 1
ATOM 6116 O O . GLU A 1 821 ? -28.867 -35.624 6.180 1.00 93.56 821 GLU A O 1
ATOM 6121 N N . THR A 1 822 ? -30.136 -36.388 4.494 1.00 94.06 822 THR A N 1
ATOM 6122 C CA . THR A 1 822 ? -30.547 -37.656 5.112 1.00 94.06 822 THR A CA 1
ATOM 6123 C C . THR A 1 822 ? -29.401 -38.620 5.419 1.00 94.06 822 THR A C 1
ATOM 6125 O O . THR A 1 822 ? -29.610 -39.548 6.208 1.00 94.06 822 THR A O 1
ATOM 6128 N N . ASP A 1 823 ? -28.226 -38.414 4.815 1.00 94.00 823 ASP A N 1
ATOM 6129 C CA . ASP A 1 823 ? -27.025 -39.238 5.016 1.00 94.00 823 ASP A CA 1
ATOM 6130 C C . ASP A 1 823 ? -26.291 -38.882 6.324 1.00 94.00 823 ASP A C 1
ATOM 6132 O O . ASP A 1 823 ? -25.403 -39.608 6.780 1.00 94.00 823 ASP A O 1
ATOM 6136 N N . MET A 1 824 ? -26.683 -37.767 6.943 1.00 95.88 824 MET A N 1
ATOM 6137 C CA . MET A 1 824 ? -26.191 -37.277 8.224 1.00 95.88 824 MET A CA 1
ATOM 6138 C C . MET A 1 824 ? -27.351 -37.213 9.224 1.00 95.88 824 MET A C 1
ATOM 6140 O O . MET A 1 824 ? -28.520 -37.115 8.847 1.00 95.88 824 MET A O 1
ATOM 6144 N N . GLU A 1 825 ? -27.051 -37.281 10.515 1.00 94.75 825 GLU A N 1
ATOM 6145 C CA . GLU A 1 825 ? -28.044 -37.055 11.568 1.00 94.75 825 GLU A CA 1
ATOM 6146 C C . GLU A 1 825 ? -27.479 -36.219 12.709 1.00 94.75 825 GLU A C 1
ATOM 6148 O O . GLU A 1 825 ? -26.292 -36.286 13.031 1.00 94.75 825 GLU A O 1
ATOM 6153 N N . LEU A 1 826 ? -28.362 -35.433 13.323 1.00 95.25 826 LEU A N 1
ATOM 6154 C CA . LEU A 1 826 ? -28.085 -34.746 14.573 1.00 95.25 826 LEU A CA 1
ATOM 6155 C C . LEU A 1 826 ? -28.372 -35.709 15.730 1.00 95.25 826 LEU A C 1
ATOM 6157 O O . LEU A 1 826 ? -29.494 -36.193 15.878 1.00 95.25 826 LEU A O 1
ATOM 6161 N N . ARG A 1 827 ? -27.365 -35.960 16.562 1.00 95.19 827 ARG A N 1
ATOM 6162 C CA . ARG A 1 827 ? -27.425 -36.831 17.737 1.00 95.19 827 ARG A CA 1
ATOM 6163 C C . ARG A 1 827 ? -27.142 -36.024 19.000 1.00 95.19 827 ARG A C 1
ATOM 6165 O O . ARG A 1 827 ? -26.258 -35.171 19.010 1.00 95.19 827 ARG A O 1
ATOM 6172 N N . GLU A 1 828 ? -27.849 -36.320 20.087 1.00 91.94 828 GLU A N 1
ATOM 6173 C CA . GLU A 1 828 ? -27.485 -35.822 21.417 1.00 91.94 828 GLU A CA 1
ATOM 6174 C C . GLU A 1 828 ? -26.532 -36.808 22.104 1.00 91.94 828 GLU A C 1
ATOM 6176 O O . GLU A 1 828 ? -26.901 -37.942 22.412 1.00 91.94 828 GLU A O 1
ATOM 6181 N N . GLY A 1 829 ? -25.292 -36.377 22.325 1.00 90.06 829 GLY A N 1
ATOM 6182 C CA . GLY A 1 829 ? -24.280 -37.083 23.104 1.00 90.06 829 GLY A CA 1
ATOM 6183 C C . GLY A 1 829 ? -24.023 -36.426 24.463 1.00 90.06 829 GLY A C 1
ATOM 6184 O O . GLY A 1 829 ? -24.725 -35.502 24.889 1.00 90.06 829 GLY A O 1
ATOM 6185 N N . LYS A 1 830 ? -22.973 -36.893 25.145 1.00 91.00 830 LYS A N 1
ATOM 6186 C CA . LYS A 1 830 ? -22.461 -36.301 26.387 1.00 91.00 830 LYS A CA 1
ATOM 6187 C C . LYS A 1 830 ? -20.990 -35.925 26.235 1.00 91.00 830 LYS A C 1
ATOM 6189 O O . LYS A 1 830 ? -20.245 -36.646 25.576 1.00 91.00 830 LYS A O 1
ATOM 6194 N N . ALA A 1 831 ? -20.572 -34.836 26.872 1.00 89.69 831 ALA A N 1
ATOM 6195 C CA . ALA A 1 831 ? -19.172 -34.428 26.963 1.00 89.69 831 ALA A CA 1
ATOM 6196 C C . ALA A 1 831 ? -18.788 -34.163 28.422 1.00 89.69 831 ALA A C 1
ATOM 6198 O O . ALA A 1 831 ? -19.542 -33.535 29.163 1.00 89.69 831 ALA A O 1
ATOM 6199 N N . ARG A 1 832 ? -17.603 -34.619 28.834 1.00 90.56 832 ARG A N 1
ATOM 6200 C CA . ARG A 1 832 ? -17.015 -34.263 30.133 1.00 90.56 832 ARG A CA 1
ATOM 6201 C C . ARG A 1 832 ? -16.303 -32.929 29.997 1.00 90.56 832 ARG A C 1
ATOM 6203 O O . ARG A 1 832 ? -15.506 -32.776 29.078 1.00 90.56 832 ARG A O 1
ATOM 6210 N N . LEU A 1 833 ? -16.530 -31.996 30.921 1.00 89.50 833 LEU A N 1
ATOM 6211 C CA . LEU A 1 833 ? -15.908 -30.662 30.888 1.00 89.50 833 LEU A CA 1
ATOM 6212 C C . LEU A 1 833 ? -14.436 -30.624 31.346 1.00 89.50 833 LEU A C 1
ATOM 6214 O O . LEU A 1 833 ? -13.938 -29.578 31.757 1.00 89.50 833 LEU A O 1
ATOM 6218 N N . ARG A 1 834 ? -13.733 -31.761 31.273 1.00 88.31 834 ARG A N 1
ATOM 6219 C CA . ARG A 1 834 ? -12.306 -31.881 31.579 1.00 88.31 834 ARG A CA 1
ATOM 6220 C C . ARG A 1 834 ? -11.586 -32.741 30.557 1.00 88.31 834 ARG A C 1
ATOM 6222 O O . ARG A 1 834 ? -12.112 -33.771 30.132 1.00 88.31 834 ARG A O 1
ATOM 6229 N N . ALA A 1 835 ? -10.368 -32.340 30.218 1.00 88.69 835 ALA A N 1
ATOM 6230 C CA . ALA A 1 835 ? -9.450 -33.175 29.464 1.00 88.69 835 ALA A CA 1
ATOM 6231 C C . ALA A 1 835 ? -8.937 -34.319 30.369 1.00 88.69 835 ALA A C 1
ATOM 6233 O O . ALA A 1 835 ? -8.625 -34.078 31.541 1.00 88.69 835 ALA A O 1
ATOM 6234 N N . PRO A 1 836 ? -8.845 -35.567 29.874 1.00 90.06 836 PRO A N 1
ATOM 6235 C CA . PRO A 1 836 ? -8.288 -36.673 30.650 1.00 90.06 836 PRO A CA 1
ATOM 6236 C C . PRO A 1 836 ? -6.831 -36.395 31.044 1.00 90.06 836 PRO A C 1
ATOM 6238 O O . PRO A 1 836 ? -6.010 -36.084 30.181 1.00 90.06 836 PRO A O 1
ATOM 6241 N N . LYS A 1 837 ? -6.500 -36.519 32.334 1.00 88.25 837 LYS A N 1
ATOM 6242 C CA . LYS A 1 837 ? -5.135 -36.286 32.829 1.00 88.25 837 LYS A CA 1
ATOM 6243 C C . LYS A 1 837 ? -4.144 -37.325 32.291 1.00 88.25 837 LYS A C 1
ATOM 6245 O O . LYS A 1 837 ? -4.464 -38.510 32.245 1.00 88.25 837 LYS A O 1
ATOM 6250 N N . GLY A 1 838 ? -2.947 -36.879 31.913 1.00 86.50 838 GLY A N 1
ATOM 6251 C CA . GLY A 1 838 ? -1.886 -37.705 31.323 1.00 86.50 838 GLY A CA 1
ATOM 6252 C C . GLY A 1 838 ? -2.097 -38.093 29.851 1.00 86.50 838 GLY A C 1
ATOM 6253 O O . GLY A 1 838 ? -1.333 -38.900 29.329 1.00 86.50 838 GLY A O 1
ATOM 6254 N N . SER A 1 839 ? -3.116 -37.548 29.180 1.00 90.31 839 SER A N 1
ATOM 6255 C CA . SER A 1 839 ? -3.416 -37.835 27.770 1.00 90.31 839 SER A CA 1
ATOM 6256 C C . SER A 1 839 ? -2.768 -36.857 26.789 1.00 90.31 839 SER A C 1
ATOM 6258 O O . SER A 1 839 ? -2.684 -37.161 25.600 1.00 90.31 839 SER A O 1
ATOM 6260 N N . GLY A 1 840 ? -2.367 -35.666 27.252 1.00 91.31 840 GLY A N 1
ATOM 6261 C CA . GLY A 1 840 ? -1.932 -34.568 26.383 1.00 91.31 840 GLY A CA 1
ATOM 6262 C C . GLY A 1 840 ? -3.043 -33.996 25.490 1.00 91.31 840 GLY A C 1
ATOM 6263 O O . GLY A 1 840 ? -2.756 -33.184 24.609 1.00 91.31 840 GLY A O 1
ATOM 6264 N N . ALA A 1 841 ? -4.300 -34.405 25.699 1.00 95.06 841 ALA A N 1
ATOM 6265 C CA . ALA A 1 841 ? -5.456 -33.922 24.957 1.00 95.06 841 ALA A CA 1
ATOM 6266 C C . ALA A 1 841 ? -5.957 -32.575 25.494 1.00 95.06 841 ALA A C 1
ATOM 6268 O O . ALA A 1 841 ? -5.691 -32.182 26.635 1.00 95.06 841 ALA A O 1
ATOM 6269 N N . ILE A 1 842 ? -6.749 -31.885 24.677 1.00 96.38 842 ILE A N 1
ATOM 6270 C CA . ILE A 1 842 ? -7.466 -30.680 25.093 1.00 96.38 842 ILE A CA 1
ATOM 6271 C C . ILE A 1 842 ? -8.955 -30.814 24.811 1.00 96.38 842 ILE A C 1
ATOM 6273 O O . ILE A 1 842 ? -9.361 -31.396 23.806 1.00 96.38 842 ILE A O 1
ATOM 6277 N N . LEU A 1 843 ? -9.775 -30.250 25.688 1.00 96.50 843 LEU A N 1
ATOM 6278 C CA . LEU A 1 843 ? -11.204 -30.109 25.474 1.00 96.50 843 LEU A CA 1
ATOM 6279 C C . LEU A 1 843 ? -11.491 -28.706 24.950 1.00 96.50 843 LEU A C 1
ATOM 6281 O O . LEU A 1 843 ? -11.112 -27.710 25.574 1.00 96.50 843 LEU A O 1
ATOM 6285 N N . VAL A 1 844 ? -12.214 -28.615 23.839 1.00 97.12 844 VAL A N 1
ATOM 6286 C CA . VAL A 1 844 ? -12.605 -27.338 23.240 1.00 97.12 844 VAL A CA 1
ATOM 6287 C C . VAL A 1 844 ? -14.115 -27.230 23.087 1.00 97.12 844 VAL A C 1
ATOM 6289 O O . VAL A 1 844 ? -14.804 -28.228 22.898 1.00 97.12 844 VAL A O 1
ATOM 6292 N N . LYS A 1 845 ? -14.625 -25.999 23.128 1.00 97.19 845 LYS A N 1
ATOM 6293 C CA . LYS A 1 845 ? -15.980 -25.645 22.707 1.00 97.19 845 LYS A CA 1
ATOM 6294 C C . LYS A 1 845 ? -15.923 -25.069 21.297 1.00 97.19 845 LYS A C 1
ATOM 6296 O O . LYS A 1 845 ? -15.252 -24.054 21.087 1.00 97.19 845 LYS A O 1
ATOM 6301 N N . ASN A 1 846 ? -16.604 -25.693 20.345 1.00 97.81 846 ASN A N 1
ATOM 6302 C CA . ASN A 1 846 ? -16.600 -25.261 18.950 1.00 97.81 846 ASN A CA 1
ATOM 6303 C C . ASN A 1 846 ? -17.474 -24.010 18.776 1.00 97.81 846 ASN A C 1
ATOM 6305 O O . ASN A 1 846 ? -18.611 -23.948 19.245 1.00 97.81 846 ASN A O 1
ATOM 6309 N N . LEU A 1 847 ? -16.916 -22.991 18.123 1.00 97.44 847 LEU A N 1
ATOM 6310 C CA . LEU A 1 847 ? -17.582 -21.714 17.856 1.00 97.44 847 LEU A CA 1
ATOM 6311 C C . LEU A 1 847 ? -18.032 -21.639 16.397 1.00 97.44 847 LEU A C 1
ATOM 6313 O O . LEU A 1 847 ? -19.175 -21.277 16.125 1.00 97.44 847 LEU A O 1
ATOM 6317 N N . TYR A 1 848 ? -17.149 -22.032 15.476 1.00 98.00 848 TYR A N 1
ATOM 6318 C CA . TYR A 1 848 ? -17.407 -22.053 14.038 1.00 98.00 848 TYR A CA 1
ATOM 6319 C C . TYR A 1 848 ? -16.891 -23.355 13.427 1.00 98.00 848 TYR A C 1
ATOM 6321 O O . TYR A 1 848 ? -15.797 -23.804 13.773 1.00 98.00 848 TYR A O 1
ATOM 6329 N N . LEU A 1 849 ? -17.649 -23.928 12.495 1.00 97.62 849 LEU A N 1
ATOM 6330 C CA . LEU A 1 849 ? -17.282 -25.126 11.744 1.00 97.62 849 LEU A CA 1
ATOM 6331 C C . LEU A 1 849 ? -17.249 -24.841 10.2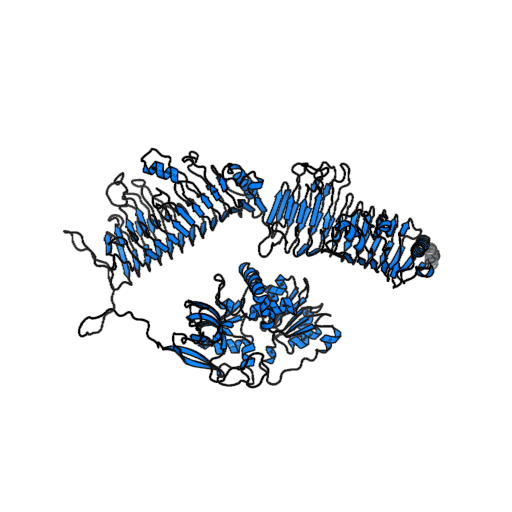44 1.00 97.62 849 LEU A C 1
ATOM 6333 O O . LEU A 1 849 ? -18.052 -24.080 9.703 1.00 97.62 849 LEU A O 1
ATOM 6337 N N . SER A 1 850 ? -16.301 -25.479 9.577 1.00 96.25 850 SER A N 1
ATOM 6338 C CA . SER A 1 850 ? -16.040 -25.357 8.153 1.00 96.25 850 SER A CA 1
ATOM 6339 C C . SER A 1 850 ? -16.762 -26.451 7.369 1.00 96.25 850 SER A C 1
ATOM 6341 O O . SER A 1 850 ? -16.601 -27.632 7.680 1.00 96.25 850 SER A O 1
ATOM 6343 N N . CYS A 1 851 ? -17.489 -26.082 6.310 1.00 95.19 851 CYS A N 1
ATOM 6344 C CA . CYS A 1 851 ? -17.937 -27.035 5.291 1.00 95.19 851 CYS A CA 1
ATOM 6345 C C . CYS A 1 851 ? -16.970 -26.983 4.097 1.00 95.19 851 CYS A C 1
ATOM 6347 O O . CYS A 1 851 ? -16.777 -25.913 3.507 1.00 95.19 851 CYS A O 1
ATOM 6349 N N . ASP A 1 852 ? -16.363 -28.117 3.732 1.00 93.00 852 ASP A N 1
ATOM 6350 C CA . ASP A 1 852 ? -15.340 -28.193 2.680 1.00 93.00 852 ASP A CA 1
ATOM 6351 C C . ASP A 1 852 ? -15.577 -29.357 1.700 1.00 93.00 852 ASP A C 1
ATOM 6353 O O . ASP A 1 852 ? -15.881 -30.466 2.140 1.00 93.00 852 ASP A O 1
ATOM 6357 N N . PRO A 1 853 ? -15.354 -29.179 0.380 1.00 90.50 853 PRO A N 1
ATOM 6358 C CA . PRO A 1 853 ? -15.588 -30.235 -0.610 1.00 90.50 853 PRO A CA 1
ATOM 6359 C C . PRO A 1 853 ? -14.804 -31.534 -0.374 1.00 90.50 853 PRO A C 1
ATOM 6361 O O . PRO A 1 853 ? -15.328 -32.609 -0.662 1.00 90.50 853 PRO A O 1
ATOM 6364 N N . TYR A 1 854 ? -13.587 -31.467 0.188 1.00 89.31 854 TYR A N 1
ATOM 6365 C CA . TYR A 1 854 ? -12.760 -32.660 0.437 1.00 89.31 854 TYR A CA 1
ATOM 6366 C C . TYR A 1 854 ? -13.442 -33.664 1.376 1.00 89.31 854 TYR A C 1
ATOM 6368 O O . TYR A 1 854 ? -13.200 -34.868 1.279 1.00 89.31 854 TYR A O 1
ATOM 6376 N N . MET A 1 855 ? -14.331 -33.188 2.258 1.00 91.44 855 MET A N 1
ATOM 6377 C CA . MET A 1 855 ? -15.067 -34.040 3.191 1.00 91.44 855 MET A CA 1
ATOM 6378 C C . MET A 1 855 ? -15.903 -35.086 2.446 1.00 91.44 855 MET A C 1
ATOM 6380 O O . MET A 1 855 ? -16.104 -36.183 2.954 1.00 91.44 855 MET A O 1
ATOM 6384 N N . ARG A 1 856 ? -16.327 -34.807 1.204 1.00 89.00 856 ARG A N 1
ATOM 6385 C CA . ARG A 1 856 ? -17.042 -35.785 0.375 1.00 89.00 856 ARG A CA 1
ATOM 6386 C C . ARG A 1 856 ? -16.186 -36.999 0.032 1.00 89.00 856 ARG A C 1
ATOM 6388 O O . ARG A 1 856 ? -16.727 -38.104 0.006 1.00 89.00 856 ARG A O 1
ATOM 6395 N N . GLY A 1 857 ? -14.886 -36.812 -0.203 1.00 86.50 857 GLY A N 1
ATOM 6396 C CA . GLY A 1 857 ? -13.948 -37.915 -0.437 1.00 86.50 857 GLY A CA 1
ATOM 6397 C C . GLY A 1 857 ? -13.867 -38.851 0.767 1.00 86.50 857 GLY A C 1
ATOM 6398 O O . GLY A 1 857 ? -13.863 -40.064 0.599 1.00 86.50 857 GLY A O 1
ATOM 6399 N N . ARG A 1 858 ? -13.945 -38.287 1.979 1.00 90.25 858 ARG A N 1
ATOM 6400 C CA . ARG A 1 858 ? -13.965 -39.043 3.240 1.00 90.25 858 ARG A CA 1
ATOM 6401 C C . ARG A 1 858 ? -15.285 -39.778 3.494 1.00 90.25 858 ARG A C 1
ATOM 6403 O O . ARG A 1 858 ? -15.339 -40.641 4.354 1.00 90.25 858 ARG A O 1
ATOM 6410 N N . MET A 1 859 ? -16.352 -39.483 2.750 1.00 90.50 859 MET A N 1
ATOM 6411 C CA . MET A 1 859 ? -17.643 -40.173 2.878 1.00 90.50 859 MET A CA 1
ATOM 6412 C C . MET A 1 859 ? -17.746 -41.451 2.016 1.00 90.50 859 MET A C 1
ATOM 6414 O O . MET A 1 859 ? -18.853 -41.931 1.770 1.00 90.50 859 MET A O 1
ATOM 6418 N N . ARG A 1 860 ? -16.628 -41.988 1.505 1.00 86.12 860 ARG A N 1
ATOM 6419 C CA . ARG A 1 860 ? -16.565 -43.211 0.678 1.00 86.12 860 ARG A CA 1
ATOM 6420 C C . ARG A 1 860 ? -15.711 -44.275 1.369 1.00 86.12 860 ARG A C 1
ATOM 6422 O O . ARG A 1 860 ? -14.756 -43.922 2.045 1.00 86.12 860 ARG A O 1
ATOM 6429 N N . GLU A 1 861 ? -16.048 -45.548 1.162 1.00 80.31 861 GLU A N 1
ATOM 6430 C CA . GLU A 1 861 ? -15.345 -46.684 1.778 1.00 80.31 861 GLU A CA 1
ATOM 6431 C C . GLU A 1 861 ? -13.953 -46.905 1.169 1.00 80.31 861 GLU A C 1
ATOM 6433 O O . GLU A 1 861 ? -12.959 -46.888 1.883 1.00 80.31 861 GLU A O 1
ATOM 6438 N N . ASN A 1 862 ? -13.881 -47.044 -0.160 1.00 64.56 862 ASN A N 1
ATOM 6439 C CA . ASN A 1 862 ? -12.652 -47.336 -0.897 1.00 64.56 862 ASN A CA 1
ATOM 6440 C C . ASN A 1 862 ? -12.386 -46.249 -1.940 1.00 64.56 862 ASN A C 1
ATOM 6442 O O . ASN A 1 862 ? -12.912 -46.282 -3.054 1.00 64.56 862 ASN A O 1
ATOM 6446 N N . TYR A 1 863 ? -11.586 -45.258 -1.562 1.00 63.62 863 TYR A N 1
ATOM 6447 C CA . TYR A 1 863 ? -11.051 -44.255 -2.475 1.00 63.62 863 TYR A CA 1
ATOM 6448 C C . TYR A 1 863 ? -9.669 -43.851 -1.965 1.00 63.62 863 TYR A C 1
ATOM 6450 O O . TYR A 1 863 ? -9.532 -43.619 -0.764 1.00 63.62 863 TYR A O 1
ATOM 6458 N N . ASP A 1 864 ? -8.675 -43.737 -2.851 1.00 59.91 864 ASP A N 1
ATOM 6459 C CA . ASP A 1 864 ? -7.313 -43.276 -2.533 1.00 59.91 864 ASP A CA 1
ATOM 6460 C C . ASP A 1 864 ? -7.318 -41.778 -2.162 1.00 59.91 864 ASP A C 1
ATOM 6462 O O . ASP A 1 864 ? -6.816 -40.910 -2.878 1.00 59.91 864 ASP A O 1
ATOM 6466 N N . SER A 1 865 ? -7.980 -41.439 -1.056 1.00 67.88 865 SER A N 1
ATOM 6467 C CA . SER A 1 865 ? -7.995 -40.100 -0.488 1.00 67.88 865 SER A CA 1
ATOM 6468 C C . SER A 1 865 ? -6.743 -39.897 0.355 1.00 67.88 865 SER A C 1
ATOM 6470 O O . SER A 1 865 ? -6.357 -40.750 1.148 1.00 67.88 865 SER A O 1
ATOM 6472 N N . TYR A 1 866 ? -6.139 -38.718 0.236 1.00 76.19 866 TYR A N 1
ATOM 6473 C CA . TYR A 1 866 ? -4.996 -38.301 1.048 1.00 76.19 866 TYR A CA 1
ATOM 6474 C C . TYR A 1 866 ? -5.355 -38.079 2.534 1.00 76.19 866 TYR A C 1
ATOM 6476 O O . TYR A 1 866 ? -4.470 -37.827 3.349 1.00 76.19 866 TYR A O 1
ATOM 6484 N N . ILE A 1 867 ? -6.642 -38.167 2.904 1.00 81.56 867 ILE A N 1
ATOM 6485 C CA . ILE A 1 867 ? -7.125 -38.176 4.293 1.00 81.56 867 ILE A CA 1
ATOM 6486 C C . ILE A 1 867 ? -8.013 -39.415 4.492 1.00 81.56 867 ILE A C 1
ATOM 6488 O O . ILE A 1 867 ? -8.877 -39.664 3.649 1.00 81.56 867 ILE A O 1
ATOM 6492 N N . PRO A 1 868 ? -7.876 -40.153 5.612 1.00 86.56 868 PRO A N 1
ATOM 6493 C CA . PRO A 1 868 ? -8.696 -41.330 5.884 1.00 86.56 868 PRO A CA 1
ATOM 6494 C C . PRO A 1 868 ? -10.215 -41.072 5.809 1.00 86.56 868 PRO A C 1
ATOM 6496 O O . PRO A 1 868 ? -10.677 -39.993 6.225 1.00 86.56 868 PRO A O 1
ATOM 6499 N N . PRO A 1 869 ? -11.003 -42.062 5.340 1.00 89.19 869 PRO A N 1
ATOM 6500 C CA . PRO A 1 869 ? -12.459 -42.019 5.389 1.00 89.19 869 PRO A CA 1
ATOM 6501 C C . PRO A 1 869 ? -13.008 -41.721 6.785 1.00 89.19 869 PRO A C 1
ATOM 6503 O O . PRO A 1 869 ? -12.405 -42.056 7.805 1.00 89.19 869 PRO A O 1
ATOM 6506 N N . PHE A 1 870 ? -14.180 -41.096 6.831 1.00 91.81 870 PHE A N 1
ATOM 6507 C CA . PHE A 1 870 ? -14.967 -41.005 8.050 1.00 91.81 870 PHE A CA 1
ATOM 6508 C C . PHE A 1 870 ? -15.439 -42.393 8.464 1.00 91.81 870 PHE A C 1
ATOM 6510 O O . PHE A 1 870 ? -15.764 -43.231 7.625 1.00 91.81 870 PHE A O 1
ATOM 6517 N N . GLN A 1 871 ? -15.533 -42.605 9.771 1.00 91.06 871 GLN A N 1
ATOM 6518 C CA . GLN A 1 871 ? -16.141 -43.802 10.323 1.00 91.06 871 GLN A CA 1
ATOM 6519 C C . GLN A 1 871 ? -17.666 -43.609 10.405 1.00 91.06 871 GLN A C 1
ATOM 6521 O O . GLN A 1 871 ? -18.116 -42.686 11.093 1.00 91.06 871 GLN A O 1
ATOM 6526 N N . PRO A 1 872 ? -18.479 -44.454 9.746 1.00 93.19 872 PRO A N 1
ATOM 6527 C CA . PRO A 1 872 ? -19.927 -44.445 9.936 1.00 93.19 872 PRO A CA 1
ATOM 6528 C C . PRO A 1 872 ? -20.322 -44.579 11.416 1.00 93.19 872 PRO A C 1
ATOM 6530 O O . PRO A 1 872 ? -19.722 -45.352 12.159 1.00 93.19 872 PRO A O 1
ATOM 6533 N N . GLY A 1 873 ? -21.326 -43.817 11.849 1.00 91.50 873 GLY A N 1
ATOM 6534 C CA . GLY A 1 873 ? -21.804 -43.740 13.236 1.00 91.50 873 GLY A CA 1
ATOM 6535 C C . GLY A 1 873 ? -21.012 -42.791 14.150 1.00 91.50 873 GLY A C 1
ATOM 6536 O O . GLY A 1 873 ? -21.455 -42.504 15.272 1.00 91.50 873 GLY A O 1
ATOM 6537 N N . SER A 1 874 ? -19.876 -42.269 13.678 1.00 92.19 874 SER A N 1
ATOM 6538 C CA . SER A 1 874 ? -19.024 -41.324 14.408 1.00 92.19 874 SER A CA 1
ATOM 6539 C C . SER A 1 874 ? -19.298 -39.868 14.015 1.00 92.19 874 SER A C 1
ATOM 6541 O O . SER A 1 874 ? -19.909 -39.576 12.983 1.00 92.19 874 SER A O 1
ATOM 6543 N N . VAL A 1 875 ? -18.850 -38.943 14.871 1.00 95.19 875 VAL A N 1
ATOM 6544 C CA . VAL A 1 875 ? -18.923 -37.494 14.626 1.00 95.19 875 VAL A CA 1
ATOM 6545 C C . VAL A 1 875 ? -18.114 -37.143 13.382 1.00 95.19 875 VAL A C 1
ATOM 6547 O O . VAL A 1 875 ? -17.004 -37.639 13.193 1.00 95.19 875 VAL A O 1
ATOM 6550 N N . ILE A 1 876 ? -18.672 -36.285 12.531 1.00 96.00 876 ILE A N 1
ATOM 6551 C CA . ILE A 1 876 ? -17.969 -35.788 11.347 1.00 96.00 876 ILE A CA 1
ATOM 6552 C C . ILE A 1 876 ? -16.826 -34.876 11.791 1.00 96.00 876 ILE A C 1
ATOM 6554 O O . ILE A 1 876 ? -17.033 -33.952 12.568 1.00 96.00 876 ILE A O 1
ATOM 6558 N N . GLU A 1 877 ? -15.622 -35.098 11.272 1.00 94.38 877 GLU A N 1
ATOM 6559 C CA . GLU A 1 877 ? -14.478 -34.225 11.541 1.00 94.38 877 GLU A CA 1
ATOM 6560 C C . GLU A 1 877 ? -14.304 -33.185 10.429 1.00 94.38 877 GLU A C 1
ATOM 6562 O O . GLU A 1 877 ? -14.371 -33.498 9.237 1.00 94.38 877 GLU A O 1
ATOM 6567 N N . GLY A 1 878 ? -14.000 -31.948 10.808 1.00 94.19 878 GLY A N 1
ATOM 6568 C CA . GLY A 1 878 ? -13.739 -30.855 9.876 1.00 94.19 878 GLY A CA 1
ATOM 6569 C C . GLY A 1 878 ? -12.928 -29.739 10.522 1.00 94.19 878 GLY A C 1
ATOM 6570 O O . GLY A 1 878 ? -12.627 -29.776 11.711 1.00 94.19 878 GLY A O 1
ATOM 6571 N N . PHE A 1 879 ? -12.540 -28.732 9.742 1.00 96.06 879 PHE A N 1
ATOM 6572 C CA . PHE A 1 879 ? -11.859 -27.570 10.313 1.00 96.06 879 PHE A CA 1
ATOM 6573 C C . PHE A 1 879 ? -12.833 -26.719 11.132 1.00 96.06 879 PHE A C 1
ATOM 6575 O O . PHE A 1 879 ? -13.996 -26.561 10.759 1.00 96.06 879 PHE A O 1
ATOM 6582 N N . GLY A 1 880 ? -12.352 -26.137 12.224 1.00 97.00 880 GLY A N 1
ATOM 6583 C CA . GLY A 1 880 ? -13.142 -25.275 13.090 1.00 97.00 880 GLY A CA 1
ATOM 6584 C C . GLY A 1 880 ? -12.317 -24.207 13.793 1.00 97.00 880 GLY A C 1
ATOM 6585 O O . GLY A 1 880 ? -11.082 -24.184 13.727 1.00 97.00 880 GLY A O 1
ATOM 6586 N N . VAL A 1 881 ? -13.036 -23.307 14.457 1.00 97.62 881 VAL A N 1
ATOM 6587 C CA . VAL A 1 881 ? -12.505 -22.362 15.442 1.00 97.62 881 VAL A CA 1
ATOM 6588 C C . VAL A 1 881 ? -13.190 -22.643 16.764 1.00 97.62 881 VAL A C 1
ATOM 6590 O O . VAL A 1 881 ? -14.421 -22.698 16.833 1.00 97.62 881 VAL A O 1
ATOM 6593 N N . SER A 1 882 ? -12.386 -22.805 17.806 1.00 97.75 882 SER A N 1
ATOM 6594 C CA . SER A 1 882 ? -12.841 -23.321 19.090 1.00 97.75 882 SER A CA 1
ATOM 6595 C C . SER A 1 882 ? -12.158 -22.593 20.242 1.00 97.75 882 SER A C 1
ATOM 6597 O O . SER A 1 882 ? -11.054 -22.061 20.108 1.00 97.75 882 SER A O 1
ATOM 6599 N N . LYS A 1 883 ? -12.820 -22.574 21.396 1.00 97.00 883 LYS A N 1
ATOM 6600 C CA . LYS A 1 883 ? -12.285 -22.039 22.650 1.00 97.00 883 LYS A CA 1
ATOM 6601 C C . LYS A 1 883 ? -11.872 -23.190 23.551 1.00 97.00 883 LYS A C 1
ATOM 6603 O O . LYS A 1 883 ? -12.680 -24.084 23.793 1.00 97.00 883 LYS A O 1
ATOM 6608 N N . VAL A 1 884 ? -10.647 -23.170 24.063 1.00 97.06 884 VAL A N 1
ATOM 6609 C CA . VAL A 1 884 ? -10.161 -24.184 25.006 1.00 97.06 884 VAL A CA 1
ATOM 6610 C C . VAL A 1 884 ? -10.965 -24.080 26.302 1.00 97.06 884 VAL A C 1
ATOM 6612 O O . VAL A 1 884 ? -11.053 -23.007 26.901 1.00 97.06 884 VAL A O 1
ATOM 6615 N N . VAL A 1 885 ? -11.574 -25.187 26.715 1.00 95.38 885 VAL A N 1
ATOM 6616 C CA . VAL A 1 885 ? -12.342 -25.306 27.962 1.00 95.38 885 VAL A CA 1
ATOM 6617 C C . VAL A 1 885 ? -11.441 -25.829 29.071 1.00 95.38 885 VAL A C 1
ATOM 6619 O O . VAL A 1 885 ? -11.383 -25.228 30.138 1.00 95.38 885 VAL A O 1
ATOM 6622 N N . ASP A 1 886 ? -10.706 -26.903 28.789 1.00 95.00 886 ASP A N 1
ATOM 6623 C CA . ASP A 1 886 ? -9.735 -27.514 29.693 1.00 95.00 886 ASP A CA 1
ATOM 6624 C C . ASP A 1 886 ? -8.605 -28.162 28.882 1.00 95.00 886 ASP A C 1
ATOM 6626 O O . ASP A 1 886 ? -8.797 -28.527 27.719 1.00 95.00 886 ASP A O 1
ATOM 6630 N N . SER A 1 887 ? -7.418 -28.281 29.471 1.00 95.12 887 SER A N 1
ATOM 6631 C CA . SER A 1 887 ? -6.226 -28.767 28.773 1.00 95.12 887 SER A CA 1
ATOM 6632 C C . SER A 1 887 ? -5.366 -29.632 29.685 1.00 95.12 887 SER A C 1
ATOM 6634 O O . SER A 1 887 ? -5.019 -29.228 30.796 1.00 95.12 887 SER A O 1
ATOM 6636 N N . ASP A 1 888 ? -4.978 -30.804 29.186 1.00 93.69 888 ASP A N 1
ATOM 6637 C CA . ASP A 1 888 ? -3.892 -31.614 29.745 1.00 93.69 888 ASP A CA 1
ATOM 6638 C C . ASP A 1 888 ? -2.571 -31.411 28.974 1.00 93.69 888 ASP A C 1
ATOM 6640 O O . ASP A 1 888 ? -1.523 -31.937 29.338 1.00 93.69 888 ASP A O 1
ATOM 6644 N N . ASN A 1 889 ? -2.598 -30.597 27.916 1.00 94.00 889 ASN A N 1
ATOM 6645 C CA . ASN A 1 889 ? -1.417 -30.206 27.166 1.00 94.00 889 ASN A CA 1
ATOM 6646 C C . ASN A 1 889 ? -0.842 -28.884 27.714 1.00 94.00 889 ASN A C 1
ATOM 6648 O O . ASN A 1 889 ? -1.538 -27.865 27.666 1.00 94.00 889 ASN A O 1
ATOM 6652 N N . PRO A 1 890 ? 0.427 -28.832 28.165 1.00 91.19 890 PRO A N 1
ATOM 6653 C CA . PRO A 1 890 ? 1.022 -27.605 28.708 1.00 91.19 890 PRO A CA 1
ATOM 6654 C C . PRO A 1 890 ? 1.151 -26.485 27.664 1.00 91.19 890 PRO A C 1
ATOM 6656 O O . PRO A 1 890 ? 1.271 -25.313 28.017 1.00 91.19 890 PRO A O 1
ATOM 6659 N N . GLY A 1 891 ? 1.102 -26.829 26.375 1.00 92.31 891 GLY A N 1
ATOM 6660 C CA . GLY A 1 891 ? 1.090 -25.879 25.276 1.00 92.31 891 GLY A CA 1
ATOM 6661 C C . GLY A 1 891 ? -0.209 -25.087 25.155 1.00 92.31 891 GLY A C 1
ATOM 6662 O O . GLY A 1 891 ? -0.194 -24.087 24.448 1.00 92.31 891 GLY A O 1
ATOM 6663 N N . PHE A 1 892 ? -1.304 -25.462 25.830 1.00 95.25 892 PHE A N 1
ATOM 6664 C CA . PHE A 1 892 ? -2.611 -24.800 25.726 1.00 95.25 892 PHE A CA 1
ATOM 6665 C C . PHE A 1 892 ? -3.224 -24.511 27.099 1.00 95.25 892 PHE A C 1
ATOM 6667 O O . PHE A 1 892 ? -3.075 -25.283 28.042 1.00 95.25 892 PHE A O 1
ATOM 6674 N N . SER A 1 893 ? -3.939 -23.394 27.214 1.00 94.19 893 SER A N 1
ATOM 6675 C CA . SER A 1 893 ? -4.598 -22.956 28.451 1.00 94.19 893 SER A CA 1
ATOM 6676 C C . SER A 1 893 ? -6.084 -22.682 28.237 1.00 94.19 893 SER A C 1
ATOM 6678 O O . SER A 1 893 ? -6.501 -22.222 27.173 1.00 94.19 893 SER A O 1
ATOM 6680 N N . ALA A 1 894 ? -6.893 -22.928 29.271 1.00 93.75 894 ALA A N 1
ATOM 6681 C CA . ALA A 1 894 ? -8.319 -22.619 29.251 1.00 93.75 894 ALA A CA 1
ATOM 6682 C C . ALA A 1 894 ? -8.569 -21.143 28.884 1.00 93.75 894 ALA A C 1
ATOM 6684 O O . ALA A 1 894 ? -7.907 -20.232 29.384 1.00 93.75 894 ALA A O 1
ATOM 6685 N N . GLY A 1 895 ? -9.538 -20.911 28.000 1.00 92.69 895 GLY A N 1
ATOM 6686 C CA . GLY A 1 895 ? -9.891 -19.598 27.463 1.00 92.69 895 GLY A CA 1
ATOM 6687 C C . GLY A 1 895 ? -9.137 -19.182 26.196 1.00 92.69 895 GLY A C 1
ATOM 6688 O O . GLY A 1 895 ? -9.558 -18.213 25.562 1.00 92.69 895 GLY A O 1
ATOM 6689 N N . GLU A 1 896 ? -8.078 -19.891 25.792 1.00 95.00 896 GLU A N 1
ATOM 6690 C CA . GLU A 1 896 ? -7.400 -19.633 24.517 1.00 95.00 896 GLU A CA 1
ATOM 6691 C C . GLU A 1 896 ? -8.295 -19.978 23.315 1.00 95.00 896 GLU A C 1
ATOM 6693 O O . GLU A 1 896 ? -9.135 -20.877 23.375 1.00 95.00 896 GLU A O 1
ATOM 6698 N N . LEU A 1 897 ? -8.106 -19.259 22.207 1.00 96.75 897 LEU A N 1
ATOM 6699 C CA . LEU A 1 897 ? -8.786 -19.519 20.940 1.00 96.75 897 LEU A CA 1
ATOM 6700 C C . LEU A 1 897 ? -7.851 -20.285 20.009 1.00 96.75 897 LEU A C 1
ATOM 6702 O O . LEU A 1 897 ? -6.691 -19.904 19.826 1.00 96.75 897 LEU A O 1
ATOM 6706 N N . VAL A 1 898 ? -8.362 -21.352 19.407 1.00 96.69 898 VAL A N 1
ATOM 6707 C CA . VAL A 1 898 ? -7.612 -22.235 18.513 1.00 96.69 898 VAL A CA 1
ATOM 6708 C C . VAL A 1 898 ? -8.372 -22.462 17.213 1.00 96.69 898 VAL A C 1
ATOM 6710 O O . VAL A 1 898 ? -9.598 -22.379 17.171 1.00 96.69 898 VAL A O 1
ATOM 6713 N N . SER A 1 899 ? -7.638 -22.755 16.145 1.00 95.88 899 SER A N 1
ATOM 6714 C CA . SER A 1 899 ? -8.188 -23.220 14.875 1.00 95.88 899 SER A CA 1
ATOM 6715 C C . SER A 1 899 ? -7.460 -24.474 14.409 1.00 95.88 899 SER A C 1
ATOM 6717 O O . SER A 1 899 ? -6.239 -24.566 14.533 1.00 95.88 899 SER A O 1
ATOM 6719 N N . GLY A 1 900 ? -8.203 -25.431 13.865 1.00 94.31 900 GLY A N 1
ATOM 6720 C CA . GLY A 1 900 ? -7.670 -26.692 13.355 1.00 94.31 900 GLY A CA 1
ATOM 6721 C C . GLY A 1 900 ? -8.777 -27.724 13.168 1.00 94.31 900 GLY A C 1
ATOM 6722 O O . GLY A 1 900 ? -9.950 -27.356 13.106 1.00 94.31 900 GLY A O 1
ATOM 6723 N N . LEU A 1 901 ? -8.410 -28.998 13.037 1.00 93.94 901 LEU A N 1
ATOM 6724 C CA . LEU A 1 901 ? -9.380 -30.085 12.894 1.00 93.94 901 LEU A CA 1
ATOM 6725 C C . LEU A 1 901 ? -10.109 -30.334 14.228 1.00 93.94 901 LEU A C 1
ATOM 6727 O O . LEU A 1 901 ? -9.471 -30.444 15.275 1.00 93.94 901 LEU A O 1
ATOM 6731 N N . THR A 1 902 ? -11.436 -30.408 14.176 1.00 95.69 902 THR A N 1
ATOM 6732 C CA . THR A 1 902 ? -12.344 -30.621 15.310 1.00 95.69 902 THR A CA 1
ATOM 6733 C C . THR A 1 902 ? -13.563 -31.447 14.871 1.00 95.69 902 THR A C 1
ATOM 6735 O O . THR A 1 902 ? -13.738 -31.721 13.680 1.00 95.69 902 THR A O 1
ATOM 6738 N N . GLY A 1 903 ? -14.411 -31.856 15.814 1.00 96.12 903 GLY A N 1
ATOM 6739 C CA . GLY A 1 903 ? -15.667 -32.548 15.528 1.00 96.12 903 GLY A CA 1
ATOM 6740 C C . GLY A 1 903 ? -16.805 -31.582 15.193 1.00 96.12 903 GLY A C 1
ATOM 6741 O O . GLY A 1 903 ? -16.861 -30.454 15.684 1.00 96.12 903 GLY A O 1
ATOM 6742 N N . TRP A 1 904 ? -17.755 -32.027 14.375 1.00 97.38 904 TRP A N 1
ATOM 6743 C CA . TRP A 1 904 ? -19.037 -31.359 14.167 1.00 97.38 904 TRP A CA 1
ATOM 6744 C C . TRP A 1 904 ? -19.953 -31.600 15.362 1.00 97.38 904 TRP A C 1
ATOM 6746 O O . TRP A 1 904 ? -20.913 -32.361 15.310 1.00 97.38 904 TRP A O 1
ATOM 6756 N N . GLU A 1 905 ? -19.611 -30.957 16.467 1.00 97.38 905 GLU A N 1
ATOM 6757 C CA . GLU A 1 905 ? -20.272 -31.064 17.762 1.00 97.38 905 GLU A CA 1
ATOM 6758 C C . GLU A 1 905 ? -20.056 -29.789 18.586 1.00 97.38 905 GLU A C 1
ATOM 6760 O O . GLU A 1 905 ? -19.261 -28.932 18.200 1.00 97.38 905 GLU A O 1
ATOM 6765 N N . GLU A 1 906 ? -20.749 -29.622 19.712 1.00 96.44 906 GLU A N 1
ATOM 6766 C CA . GLU A 1 906 ? -20.592 -28.423 20.553 1.00 96.44 906 GLU A CA 1
ATOM 6767 C C . GLU A 1 906 ? -19.274 -28.434 21.344 1.00 96.44 906 GLU A C 1
ATOM 6769 O O . GLU A 1 906 ? -18.623 -27.394 21.486 1.00 96.44 906 GLU A O 1
ATOM 6774 N N . TYR A 1 907 ? -18.863 -29.607 21.826 1.00 96.94 907 TYR A N 1
ATOM 6775 C CA . TYR A 1 907 ? -17.628 -29.834 22.570 1.00 96.94 907 TYR A CA 1
ATOM 6776 C C . TYR A 1 907 ? -16.845 -30.988 21.959 1.00 96.94 907 TYR A C 1
ATOM 6778 O O . TYR A 1 907 ? -17.374 -32.091 21.859 1.00 96.94 907 TYR A O 1
ATOM 6786 N N . SER A 1 908 ? -15.578 -30.753 21.621 1.00 96.62 908 SER A N 1
ATOM 6787 C CA . SER A 1 908 ? -14.687 -31.775 21.066 1.00 96.62 908 SER A CA 1
ATOM 6788 C C . SER A 1 908 ? -13.493 -32.023 21.971 1.00 96.62 908 SER A C 1
ATOM 6790 O O . SER A 1 908 ? -12.846 -31.084 22.442 1.00 96.62 908 SER A O 1
ATOM 6792 N N . LEU A 1 909 ? -13.178 -33.300 22.181 1.00 95.94 909 LEU A N 1
ATOM 6793 C CA . LEU A 1 909 ? -11.932 -33.726 22.806 1.00 95.94 909 LEU A CA 1
ATOM 6794 C C . LEU A 1 909 ? -10.890 -33.978 21.711 1.00 95.94 909 LEU A C 1
ATOM 6796 O O . LEU A 1 909 ? -11.054 -34.874 20.888 1.00 95.94 909 LEU A O 1
ATOM 6800 N N . ILE A 1 910 ? -9.817 -33.191 21.702 1.00 95.81 910 ILE A N 1
ATOM 6801 C CA . ILE A 1 910 ? -8.786 -33.226 20.664 1.00 95.81 910 ILE A CA 1
ATOM 6802 C C . ILE A 1 910 ? -7.507 -33.825 21.243 1.00 95.81 910 ILE A C 1
ATOM 6804 O O . ILE A 1 910 ? -6.817 -33.186 22.035 1.00 95.81 910 ILE A O 1
ATOM 6808 N N . SER A 1 911 ? -7.178 -35.047 20.821 1.00 93.12 911 SER A N 1
ATOM 6809 C CA . SER A 1 911 ? -5.953 -35.749 21.239 1.00 93.12 911 SER A CA 1
ATOM 6810 C C . SER A 1 911 ? -4.722 -35.360 20.412 1.00 93.12 911 SER A C 1
ATOM 6812 O O . SER A 1 911 ? -3.622 -35.294 20.947 1.00 93.12 911 SER A O 1
ATOM 6814 N N . LYS A 1 912 ? -4.897 -35.065 19.116 1.00 91.50 912 LYS A N 1
ATOM 6815 C CA . LYS A 1 912 ? -3.821 -34.647 18.197 1.00 91.50 912 LYS A CA 1
ATOM 6816 C C . LYS A 1 912 ? -3.676 -33.131 18.194 1.00 91.50 912 LYS A C 1
ATOM 6818 O O . LYS A 1 912 ? -4.180 -32.442 17.311 1.00 91.50 912 LYS A O 1
ATOM 6823 N N . THR A 1 913 ? -3.087 -32.588 19.248 1.00 92.38 913 THR A N 1
ATOM 6824 C CA . THR A 1 913 ? -3.015 -31.131 19.463 1.00 92.38 913 THR A CA 1
ATOM 6825 C C . THR A 1 913 ? -2.072 -30.400 18.498 1.00 92.38 913 THR A C 1
ATOM 6827 O O . THR A 1 913 ? -2.233 -29.202 18.283 1.00 92.38 913 THR A O 1
ATOM 6830 N N . GLU A 1 914 ? -1.140 -31.109 17.860 1.00 88.06 914 GLU A N 1
ATOM 6831 C CA . GLU A 1 914 ? -0.175 -30.590 16.885 1.00 88.06 914 GLU A CA 1
ATOM 6832 C C . GLU A 1 914 ? -0.824 -30.051 15.600 1.00 88.06 914 GLU A C 1
ATOM 6834 O O . GLU A 1 914 ? -0.235 -29.228 14.903 1.00 88.06 914 GLU A O 1
ATOM 6839 N N . GLN A 1 915 ? -2.063 -30.461 15.307 1.00 84.88 915 GLN A N 1
ATOM 6840 C CA . GLN A 1 915 ? -2.840 -29.949 14.173 1.00 84.88 915 GLN A CA 1
ATOM 6841 C C . GLN A 1 915 ? -3.551 -28.617 14.477 1.00 84.88 915 GLN A C 1
ATOM 6843 O O . GLN A 1 915 ? -4.199 -28.040 13.597 1.00 84.88 915 GLN A O 1
ATOM 6848 N N . LEU A 1 916 ? -3.485 -28.147 15.727 1.00 93.38 916 LEU A N 1
ATOM 6849 C CA . LEU A 1 916 ? -4.126 -26.917 16.173 1.00 93.38 916 LEU A CA 1
ATOM 6850 C C . LEU A 1 916 ? -3.160 -25.740 16.125 1.00 93.38 916 LEU A C 1
ATOM 6852 O O . LEU A 1 916 ? -1.994 -25.827 16.503 1.00 93.38 916 LEU A O 1
ATOM 6856 N N . ARG A 1 917 ? -3.690 -24.584 15.738 1.00 92.00 917 ARG A N 1
ATOM 6857 C CA . ARG A 1 917 ? -2.983 -23.306 15.771 1.00 92.00 917 ARG A CA 1
ATOM 6858 C C . ARG A 1 917 ? -3.673 -22.370 16.741 1.00 92.00 917 ARG A C 1
ATOM 6860 O O . ARG A 1 917 ? -4.888 -22.186 16.675 1.00 92.00 917 ARG A O 1
ATOM 6867 N N . LYS A 1 918 ? -2.896 -21.720 17.604 1.00 94.44 918 LYS A N 1
ATOM 6868 C CA . LYS A 1 918 ? -3.407 -20.641 18.452 1.00 94.44 918 LYS A CA 1
ATOM 6869 C C . LYS A 1 918 ? -3.757 -19.425 17.604 1.00 94.44 918 LYS A C 1
ATOM 6871 O O . LYS A 1 918 ? -2.956 -18.975 16.783 1.00 94.44 918 LYS A O 1
ATOM 6876 N N . ILE A 1 919 ? -4.936 -18.864 17.835 1.00 93.25 919 ILE A N 1
ATOM 6877 C CA . ILE A 1 919 ? -5.372 -17.629 17.190 1.00 93.25 919 ILE A CA 1
ATOM 6878 C C . ILE A 1 919 ? -4.780 -16.452 17.965 1.00 93.25 919 ILE A C 1
ATOM 6880 O O . ILE A 1 919 ? -5.210 -16.129 19.071 1.00 93.25 919 ILE A O 1
ATOM 6884 N N . GLN A 1 920 ? -3.766 -15.816 17.379 1.00 84.50 920 GLN A N 1
ATOM 6885 C CA . GLN A 1 920 ? -3.093 -14.649 17.963 1.00 84.50 920 GLN A CA 1
ATOM 6886 C C . GLN A 1 920 ? -3.614 -13.316 17.404 1.00 84.50 920 GLN A C 1
ATOM 6888 O O . GLN A 1 920 ? -3.511 -12.281 18.061 1.00 84.50 920 GLN A O 1
ATOM 6893 N N . ILE A 1 921 ? -4.187 -13.335 16.200 1.00 79.81 921 ILE A N 1
ATOM 6894 C CA . ILE A 1 921 ? -4.646 -12.144 15.484 1.00 79.81 921 ILE A CA 1
ATOM 6895 C C . ILE A 1 921 ? -6.043 -11.778 15.994 1.00 79.81 921 ILE A C 1
ATOM 6897 O O . ILE A 1 921 ? -7.006 -12.477 15.704 1.00 79.81 921 ILE A O 1
ATOM 6901 N N . LYS A 1 922 ? -6.152 -10.694 16.771 1.00 75.38 922 LYS A N 1
ATOM 6902 C CA . LYS A 1 922 ? -7.402 -10.314 17.465 1.00 75.38 922 LYS A CA 1
ATOM 6903 C C . LYS A 1 922 ? -8.299 -9.339 16.695 1.00 75.38 922 LYS A C 1
ATOM 6905 O O . LYS A 1 922 ? -9.454 -9.172 17.064 1.00 75.38 922 LYS A O 1
ATOM 6910 N N . ASP A 1 923 ? -7.785 -8.712 15.637 1.00 82.88 923 ASP A N 1
ATOM 6911 C CA . ASP A 1 923 ? -8.510 -7.684 14.869 1.00 82.88 923 ASP A CA 1
ATOM 6912 C C . ASP A 1 923 ? -9.200 -8.234 13.604 1.00 82.88 923 ASP A C 1
ATOM 6914 O O . ASP A 1 923 ? -9.561 -7.464 12.714 1.00 82.88 923 ASP A O 1
ATOM 6918 N N . ILE A 1 924 ? -9.328 -9.558 13.472 1.00 89.06 924 ILE A N 1
ATOM 6919 C CA . ILE A 1 924 ? -9.992 -10.227 12.343 1.00 89.06 924 ILE A CA 1
ATOM 6920 C C . ILE A 1 924 ? -11.115 -11.112 12.903 1.00 89.06 924 ILE A C 1
ATOM 6922 O O . ILE A 1 924 ? -10.897 -11.749 13.935 1.00 89.06 924 ILE A O 1
ATOM 6926 N N . PRO A 1 925 ? -12.308 -11.154 12.269 1.00 94.19 925 PRO A N 1
ATOM 6927 C CA . PRO A 1 925 ? -13.399 -12.016 12.717 1.00 94.19 925 PRO A CA 1
ATOM 6928 C C . PRO A 1 925 ? -12.953 -13.471 12.886 1.00 94.19 925 PRO A C 1
ATOM 6930 O O . PRO A 1 925 ? -12.251 -14.011 12.031 1.00 94.19 925 PRO A O 1
ATOM 6933 N N . LEU A 1 926 ? -13.380 -14.125 13.968 1.00 94.44 926 LEU A N 1
ATOM 6934 C CA . LEU A 1 926 ? -12.930 -15.483 14.285 1.00 94.44 926 LEU A CA 1
ATOM 6935 C C . LEU A 1 926 ? -13.267 -16.496 13.185 1.00 94.44 926 LEU A C 1
ATOM 6937 O O . LEU A 1 926 ? -12.433 -17.348 12.883 1.00 94.44 926 LEU A O 1
ATOM 6941 N N . SER A 1 927 ? -14.429 -16.375 12.536 1.00 95.19 927 SER A N 1
ATOM 6942 C CA . SER A 1 927 ? -14.827 -17.250 11.425 1.00 95.19 927 SER A CA 1
ATOM 6943 C C . SER A 1 927 ? -13.821 -17.248 10.267 1.00 95.19 927 SER A C 1
ATOM 6945 O O . SER A 1 927 ? -13.596 -18.280 9.639 1.00 95.19 927 SER A O 1
ATOM 6947 N N . TYR A 1 928 ? -13.089 -16.151 10.053 1.00 96.62 928 TYR A N 1
ATOM 6948 C CA . TYR A 1 928 ? -12.152 -16.038 8.934 1.00 96.62 928 TYR A CA 1
ATOM 6949 C C . TYR A 1 928 ? -10.948 -16.978 9.081 1.00 96.62 928 TYR A C 1
ATOM 6951 O O . TYR A 1 928 ? -10.271 -17.274 8.095 1.00 96.62 928 TYR A O 1
ATOM 6959 N N . HIS A 1 929 ? -10.698 -17.509 10.282 1.00 95.69 929 HIS A N 1
ATOM 6960 C CA . HIS A 1 929 ? -9.645 -18.494 10.528 1.00 95.69 929 HIS A CA 1
ATOM 6961 C C . HIS A 1 929 ? -9.946 -19.889 9.954 1.00 95.69 929 HIS A C 1
ATOM 6963 O O . HIS A 1 929 ? -9.005 -20.661 9.771 1.00 95.69 929 HIS A O 1
ATOM 6969 N N . VAL A 1 930 ? -11.198 -20.197 9.580 1.00 95.25 930 VAL A N 1
ATOM 6970 C CA . VAL A 1 930 ? -11.533 -21.403 8.786 1.00 95.25 930 VAL A CA 1
ATOM 6971 C C . VAL A 1 930 ? -11.603 -21.139 7.277 1.00 95.25 930 VAL A C 1
ATOM 6973 O O . VAL A 1 930 ? -11.911 -22.032 6.488 1.00 95.25 930 VAL A O 1
ATOM 6976 N N . GLY A 1 931 ? -11.316 -19.907 6.862 1.00 96.19 931 GLY A N 1
ATOM 6977 C CA . GLY A 1 931 ? -11.561 -19.413 5.518 1.00 96.19 931 GLY A CA 1
ATOM 6978 C C . GLY A 1 931 ? -10.388 -18.604 4.975 1.00 96.19 931 GLY A C 1
ATOM 6979 O O . GLY A 1 931 ? -9.402 -19.189 4.529 1.00 96.19 931 GLY A O 1
ATOM 6980 N N . LEU A 1 932 ? -10.483 -17.271 5.049 1.00 97.19 932 LEU A N 1
ATOM 6981 C CA . LEU A 1 932 ? -9.470 -16.307 4.597 1.00 97.19 932 LEU A CA 1
ATOM 6982 C C . LEU A 1 932 ? -8.065 -16.612 5.130 1.00 97.19 932 LEU A C 1
ATOM 6984 O O . LEU A 1 932 ? -7.106 -16.578 4.370 1.00 97.19 932 LEU A O 1
ATOM 6988 N N . LEU A 1 933 ? -7.953 -16.903 6.429 1.00 96.44 933 LEU A N 1
ATOM 6989 C CA . LEU A 1 933 ? -6.697 -17.225 7.128 1.00 96.44 933 LEU A CA 1
ATOM 6990 C C . LEU A 1 933 ? -6.550 -18.731 7.410 1.00 96.44 933 LEU A C 1
ATOM 6992 O O . LEU A 1 933 ? -5.666 -19.160 8.166 1.00 96.44 933 LEU A O 1
ATOM 6996 N N . GLY A 1 934 ? -7.477 -19.515 6.862 1.00 94.06 934 GLY A N 1
ATOM 6997 C CA . GLY A 1 934 ? -7.552 -20.959 6.993 1.00 94.06 934 GLY A CA 1
ATOM 6998 C C . GLY A 1 934 ? -7.094 -21.679 5.730 1.00 94.06 934 GLY A C 1
ATOM 6999 O O . GLY A 1 934 ? -6.485 -21.099 4.829 1.00 94.06 934 GLY A O 1
ATOM 7000 N N . MET A 1 935 ? -7.426 -22.967 5.669 1.00 94.25 935 MET A N 1
ATOM 7001 C CA . MET A 1 935 ? -7.062 -23.856 4.564 1.00 94.25 935 MET A CA 1
ATOM 7002 C C . MET A 1 935 ? -7.460 -23.306 3.174 1.00 94.25 935 MET A C 1
ATOM 7004 O O . MET A 1 935 ? -6.601 -23.319 2.288 1.00 94.25 935 MET A O 1
ATOM 7008 N N . PRO A 1 936 ? -8.677 -22.762 2.944 1.00 95.94 936 PRO A N 1
ATOM 7009 C CA . PRO A 1 936 ? -9.055 -22.256 1.621 1.00 95.94 936 PRO A CA 1
ATOM 7010 C C . PRO A 1 936 ? -8.216 -21.061 1.157 1.00 95.94 936 PRO A C 1
ATOM 7012 O O . PRO A 1 936 ? -7.784 -21.027 0.004 1.00 95.94 936 PRO A O 1
ATOM 7015 N N . GLY A 1 937 ? -7.950 -20.098 2.046 1.00 97.50 937 GLY A N 1
ATOM 7016 C CA . GLY A 1 937 ? -7.101 -18.955 1.717 1.00 97.50 937 GLY A CA 1
ATOM 7017 C C . GLY A 1 937 ? -5.670 -19.361 1.417 1.00 97.50 937 GLY A C 1
ATOM 7018 O O . GLY A 1 937 ? -5.081 -18.878 0.449 1.00 97.50 937 GLY A O 1
ATOM 7019 N N . PHE A 1 938 ? -5.134 -20.311 2.179 1.00 97.44 938 PHE A N 1
ATOM 7020 C CA . PHE A 1 938 ? -3.782 -20.792 1.939 1.00 97.44 938 PHE A CA 1
ATOM 7021 C C . PHE A 1 938 ? -3.664 -21.605 0.645 1.00 97.44 938 PHE A C 1
ATOM 7023 O O . PHE A 1 938 ? -2.694 -21.461 -0.095 1.00 97.44 938 PHE A O 1
ATOM 7030 N N . THR A 1 939 ? -4.696 -22.383 0.314 1.00 97.25 939 THR A N 1
ATOM 7031 C CA . THR A 1 939 ? -4.794 -23.104 -0.964 1.00 97.25 939 THR A CA 1
ATOM 7032 C C . THR A 1 939 ? -4.795 -22.140 -2.151 1.00 97.25 939 THR A C 1
ATOM 7034 O O . THR A 1 939 ? -4.080 -22.371 -3.126 1.00 97.25 939 THR A O 1
ATOM 7037 N N . ALA A 1 940 ? -5.544 -21.034 -2.061 1.00 98.25 940 ALA A N 1
ATOM 7038 C CA . ALA A 1 940 ? -5.533 -19.988 -3.083 1.00 98.25 940 ALA A CA 1
ATOM 7039 C C . ALA A 1 940 ? -4.133 -19.377 -3.252 1.00 98.25 940 ALA A C 1
ATOM 7041 O O . ALA A 1 940 ? -3.662 -19.218 -4.375 1.00 98.25 940 ALA A O 1
ATOM 7042 N N . TYR A 1 941 ? -3.467 -19.070 -2.135 1.00 98.06 941 TYR A N 1
ATOM 7043 C CA . TYR A 1 941 ? -2.145 -18.452 -2.120 1.00 98.06 941 TYR A CA 1
ATOM 7044 C C . TYR A 1 941 ? -1.072 -19.355 -2.740 1.00 98.06 941 TYR A C 1
ATOM 7046 O O . TYR A 1 941 ? -0.421 -18.953 -3.702 1.00 98.06 941 TYR A O 1
ATOM 7054 N N . ALA A 1 942 ? -0.925 -20.585 -2.241 1.00 96.94 942 ALA A N 1
ATOM 7055 C CA . ALA A 1 942 ? 0.071 -21.530 -2.745 1.00 96.94 942 ALA A CA 1
ATOM 7056 C C . ALA A 1 942 ? -0.206 -21.917 -4.205 1.00 96.94 942 ALA A C 1
ATOM 7058 O O . ALA A 1 942 ? 0.693 -21.881 -5.041 1.00 96.94 942 ALA A O 1
ATOM 7059 N N . GLY A 1 943 ? -1.465 -22.212 -4.546 1.00 97.44 943 GLY A N 1
ATOM 7060 C CA . GLY A 1 943 ? -1.834 -22.551 -5.917 1.00 97.44 943 GLY A CA 1
ATOM 7061 C C . GLY A 1 943 ? -1.526 -21.419 -6.897 1.00 97.44 943 GLY A C 1
ATOM 7062 O O . GLY A 1 943 ? -0.993 -21.660 -7.976 1.00 97.44 943 GLY A O 1
ATOM 7063 N N . PHE A 1 944 ? -1.819 -20.172 -6.522 1.00 98.19 944 PHE A N 1
ATOM 7064 C CA . PHE A 1 944 ? -1.578 -19.044 -7.409 1.00 98.19 944 PHE A CA 1
ATOM 7065 C C . PHE A 1 944 ? -0.086 -18.721 -7.518 1.00 98.19 944 PHE A C 1
ATOM 7067 O O . PHE A 1 944 ? 0.432 -18.696 -8.627 1.00 98.19 944 PHE A O 1
ATOM 7074 N N . TYR A 1 945 ? 0.625 -18.516 -6.409 1.00 96.19 945 TYR A N 1
ATOM 7075 C CA . TYR A 1 945 ? 2.020 -18.067 -6.463 1.00 96.19 945 TYR A CA 1
ATOM 7076 C C . TYR A 1 945 ? 3.010 -19.177 -6.838 1.00 96.19 945 TYR A C 1
ATOM 7078 O O . TYR A 1 945 ? 3.898 -18.934 -7.653 1.00 96.19 945 TYR A O 1
ATOM 7086 N N . GLU A 1 946 ? 2.833 -20.398 -6.329 1.00 95.69 946 GLU A N 1
ATOM 7087 C CA . GLU A 1 946 ? 3.806 -21.483 -6.526 1.00 95.69 946 GLU A CA 1
ATOM 7088 C C . GLU A 1 946 ? 3.489 -22.340 -7.747 1.00 95.69 946 GLU A C 1
ATOM 7090 O O . GLU A 1 946 ? 4.368 -22.606 -8.565 1.00 95.69 946 GLU A O 1
ATOM 7095 N N . ILE A 1 947 ? 2.231 -22.769 -7.905 1.00 97.06 947 ILE A N 1
ATOM 7096 C CA . ILE A 1 947 ? 1.868 -23.667 -9.012 1.00 97.06 947 ILE A CA 1
ATOM 7097 C C . ILE A 1 947 ? 1.760 -22.893 -10.321 1.00 97.06 947 ILE A C 1
ATOM 7099 O O . ILE A 1 947 ? 2.293 -23.326 -11.347 1.00 97.06 947 ILE A O 1
ATOM 7103 N N . CYS A 1 948 ? 1.078 -21.746 -10.299 1.00 97.00 948 CYS A N 1
ATOM 7104 C CA . CYS A 1 948 ? 0.915 -20.951 -11.509 1.00 97.00 948 CYS A CA 1
ATOM 7105 C C . CYS A 1 948 ? 2.136 -20.075 -11.812 1.00 97.00 948 CYS A C 1
ATOM 7107 O O . CYS A 1 948 ? 2.366 -19.798 -12.990 1.00 97.00 948 CYS A O 1
ATOM 7109 N N . SER A 1 949 ? 2.903 -19.644 -10.801 1.00 92.88 949 SER A N 1
ATOM 7110 C CA . SER A 1 949 ? 4.050 -18.725 -10.947 1.00 92.88 949 SER A CA 1
ATOM 7111 C C . SER A 1 949 ? 3.717 -17.551 -11.887 1.00 92.88 949 SER A C 1
ATOM 7113 O O . SER A 1 949 ? 4.177 -17.518 -13.036 1.00 92.88 949 SER A O 1
ATOM 7115 N N . PRO A 1 950 ? 2.814 -16.648 -11.469 1.00 92.88 950 PRO A N 1
ATOM 7116 C CA . PRO A 1 950 ? 2.197 -15.670 -12.350 1.00 92.88 950 PRO A CA 1
ATOM 7117 C C . PRO A 1 950 ? 3.211 -14.635 -12.834 1.00 92.88 950 PRO A C 1
ATOM 7119 O O . PRO A 1 950 ? 4.186 -14.328 -12.150 1.00 92.88 950 PRO A O 1
ATOM 7122 N N . LYS A 1 951 ? 2.955 -14.063 -14.009 1.00 79.94 951 LYS A N 1
ATOM 7123 C CA . LYS A 1 951 ? 3.659 -12.894 -14.541 1.00 79.94 951 LYS A CA 1
ATOM 7124 C C . LYS A 1 951 ? 2.668 -11.753 -14.720 1.00 79.94 951 LYS A C 1
ATOM 7126 O O . LYS A 1 951 ? 1.493 -11.959 -15.018 1.00 79.94 951 LYS A O 1
ATOM 7131 N N . PHE A 1 952 ? 3.155 -10.532 -14.539 1.00 80.06 952 PHE A N 1
ATOM 7132 C CA . PHE A 1 952 ? 2.351 -9.333 -14.738 1.00 80.06 952 PHE A CA 1
ATOM 7133 C C . PHE A 1 952 ? 1.751 -9.301 -16.158 1.00 80.06 952 PHE A C 1
ATOM 7135 O O . PHE A 1 952 ? 2.447 -9.583 -17.135 1.00 80.06 952 PHE A O 1
ATOM 7142 N N . GLY A 1 953 ? 0.469 -8.938 -16.273 1.00 80.56 953 GLY A N 1
ATOM 7143 C CA . GLY A 1 953 ? -0.238 -8.826 -17.554 1.00 80.56 953 GLY A CA 1
ATOM 7144 C C . GLY A 1 953 ? -0.723 -10.144 -18.172 1.00 80.56 953 GLY A C 1
ATOM 7145 O O . GLY A 1 953 ? -1.273 -10.117 -19.274 1.00 80.56 953 GLY A O 1
ATOM 7146 N N . GLU A 1 954 ? -0.545 -11.283 -17.500 1.00 96.62 954 GLU A N 1
ATOM 7147 C CA . GLU A 1 954 ? -1.064 -12.573 -17.969 1.00 96.62 954 GLU A CA 1
ATOM 7148 C C . GLU A 1 954 ? -2.588 -12.705 -17.824 1.00 96.62 954 GLU A C 1
ATOM 7150 O O . GLU A 1 954 ? -3.238 -12.004 -17.040 1.00 96.62 954 GLU A O 1
ATOM 7155 N N . TYR A 1 955 ? -3.154 -13.633 -18.602 1.00 98.50 955 TYR A N 1
ATOM 7156 C CA . TYR A 1 955 ? -4.587 -13.913 -18.667 1.00 98.50 955 TYR A CA 1
ATOM 7157 C C . TYR A 1 955 ? -4.939 -15.109 -17.773 1.00 98.50 955 TYR A C 1
ATOM 7159 O O . TYR A 1 955 ? -4.504 -16.236 -18.027 1.00 98.50 955 TYR A O 1
ATOM 7167 N N . VAL A 1 956 ? -5.739 -14.861 -16.735 1.00 98.81 956 VAL A N 1
ATOM 7168 C CA . VAL A 1 956 ? -6.049 -15.813 -15.661 1.00 98.81 956 VAL A CA 1
ATOM 7169 C C . VAL A 1 956 ? -7.524 -16.191 -15.688 1.00 98.81 956 VAL A C 1
ATOM 7171 O O . VAL A 1 956 ? -8.398 -15.341 -15.521 1.00 98.81 956 VAL A O 1
ATOM 7174 N N . PHE A 1 957 ? -7.808 -17.480 -15.842 1.00 98.81 957 PHE A N 1
ATOM 7175 C CA . PHE A 1 957 ? -9.147 -18.035 -15.684 1.00 98.81 957 PHE A CA 1
ATOM 7176 C C . PHE A 1 957 ? -9.295 -18.715 -14.317 1.00 98.81 957 PHE A C 1
ATOM 7178 O O . PHE A 1 957 ? -8.426 -19.481 -13.899 1.00 98.81 957 PHE A O 1
ATOM 7185 N N . VAL A 1 958 ? -10.410 -18.460 -13.629 1.00 98.75 958 VAL A N 1
ATOM 7186 C CA . VAL A 1 958 ? -10.755 -19.096 -12.348 1.00 98.75 958 VAL A CA 1
ATOM 7187 C C . VAL A 1 958 ? -12.131 -19.754 -12.461 1.00 98.75 958 VAL A C 1
ATOM 7189 O O . VAL A 1 958 ? -13.146 -19.078 -12.665 1.00 98.75 958 VAL A O 1
ATOM 7192 N N . SER A 1 959 ? -12.198 -21.078 -12.309 1.00 97.94 959 SER A N 1
ATOM 7193 C CA . SER A 1 959 ? -13.481 -21.789 -12.239 1.00 97.94 959 SER A CA 1
ATOM 7194 C C . SER A 1 959 ? -14.059 -21.777 -10.822 1.00 97.94 959 SER A C 1
ATOM 7196 O O . SER A 1 959 ? -13.318 -21.656 -9.848 1.00 97.94 959 SER A O 1
ATOM 7198 N N . ALA A 1 960 ? -15.392 -21.829 -10.687 1.00 95.88 960 ALA A N 1
ATOM 7199 C CA . ALA A 1 960 ? -16.094 -21.637 -9.406 1.00 95.88 960 ALA A CA 1
ATOM 7200 C C . ALA A 1 960 ? -15.600 -20.394 -8.629 1.00 95.88 960 ALA A C 1
ATOM 7202 O O . ALA A 1 960 ? -15.397 -20.423 -7.412 1.00 95.88 960 ALA A O 1
ATOM 7203 N N . ALA A 1 961 ? -15.406 -19.287 -9.352 1.00 97.62 961 ALA A N 1
ATOM 7204 C CA . ALA A 1 961 ? -14.708 -18.093 -8.879 1.00 97.62 961 ALA A CA 1
ATOM 7205 C C . ALA A 1 961 ? -15.386 -17.408 -7.685 1.00 97.62 961 ALA A C 1
ATOM 7207 O O . ALA A 1 961 ? -14.738 -16.685 -6.944 1.00 97.62 961 ALA A O 1
ATOM 7208 N N . SER A 1 962 ? -16.681 -17.635 -7.461 1.00 96.56 962 SER A N 1
ATOM 7209 C CA . SER A 1 962 ? -17.399 -17.079 -6.309 1.00 96.56 962 SER A CA 1
ATOM 7210 C C . SER A 1 962 ? -17.314 -17.954 -5.052 1.00 96.56 962 SER A C 1
ATOM 7212 O O . SER A 1 962 ? -18.012 -17.666 -4.086 1.00 96.56 962 SER A O 1
ATOM 7214 N N . GLY A 1 963 ? -16.581 -19.072 -5.079 1.00 95.31 963 GLY A N 1
ATOM 7215 C CA . GLY A 1 963 ? -16.438 -20.000 -3.952 1.00 95.31 963 GLY A CA 1
ATOM 7216 C C . GLY A 1 963 ? -15.314 -19.619 -2.984 1.00 95.31 963 GLY A C 1
ATOM 7217 O O . GLY A 1 963 ? -14.636 -18.611 -3.165 1.00 95.31 963 GLY A O 1
ATOM 7218 N N . ALA A 1 964 ? -15.087 -20.456 -1.966 1.00 95.88 964 ALA A N 1
ATOM 7219 C CA . ALA A 1 964 ? -14.118 -20.204 -0.894 1.00 95.88 964 ALA A CA 1
ATOM 7220 C C . ALA A 1 964 ? -12.692 -19.889 -1.392 1.00 95.88 964 ALA A C 1
ATOM 7222 O O . ALA A 1 964 ? -12.113 -18.896 -0.961 1.00 95.88 964 ALA A O 1
ATOM 7223 N N . VAL A 1 965 ? -12.156 -20.711 -2.305 1.00 97.62 965 VAL A N 1
ATOM 7224 C CA . VAL A 1 965 ? -10.813 -20.547 -2.898 1.00 97.62 965 VAL A CA 1
ATOM 7225 C C . VAL A 1 965 ? -10.851 -19.549 -4.057 1.00 97.62 965 VAL A C 1
ATOM 7227 O O . VAL A 1 965 ? -10.065 -18.605 -4.095 1.00 97.62 965 VAL A O 1
ATOM 7230 N N . GLY A 1 966 ? -11.804 -19.717 -4.981 1.00 97.81 966 GLY A N 1
ATOM 7231 C CA . GLY A 1 966 ? -11.896 -18.920 -6.206 1.00 97.81 966 GLY A CA 1
ATOM 7232 C C . GLY A 1 966 ? -11.987 -17.410 -5.965 1.00 97.81 966 GLY A C 1
ATOM 7233 O O . GLY A 1 966 ? -11.333 -16.647 -6.679 1.00 97.81 966 GLY A O 1
ATOM 7234 N N . GLN A 1 967 ? -12.711 -16.983 -4.919 1.00 97.94 967 GLN A N 1
ATOM 7235 C CA . GLN A 1 967 ? -12.873 -15.556 -4.613 1.00 97.94 967 GLN A CA 1
ATOM 7236 C C . GLN A 1 967 ? -11.537 -14.901 -4.241 1.00 97.94 967 GLN A C 1
ATOM 7238 O O . GLN A 1 967 ? -11.347 -13.708 -4.462 1.00 97.94 967 GLN A O 1
ATOM 7243 N N . LEU A 1 968 ? -10.614 -15.679 -3.671 1.00 98.56 968 LEU A N 1
ATOM 7244 C CA . LEU A 1 968 ? -9.301 -15.211 -3.248 1.00 98.56 968 LEU A CA 1
ATOM 7245 C C . LEU A 1 968 ? -8.303 -15.274 -4.399 1.00 98.56 968 LEU A C 1
ATOM 7247 O O . LEU A 1 968 ? -7.594 -14.299 -4.614 1.00 98.56 968 LEU A O 1
ATOM 7251 N N . VAL A 1 969 ? -8.296 -16.354 -5.189 1.00 98.62 969 VAL A N 1
ATOM 7252 C CA . VAL A 1 969 ? -7.413 -16.479 -6.364 1.00 98.62 969 VAL A CA 1
ATOM 7253 C C . VAL A 1 969 ? -7.606 -15.312 -7.324 1.00 98.62 969 VAL A C 1
ATOM 7255 O O . VAL A 1 969 ? -6.628 -14.707 -7.752 1.00 98.62 969 VAL A O 1
ATOM 7258 N N . GLY A 1 970 ? -8.856 -14.962 -7.641 1.00 98.19 970 GLY A N 1
ATOM 7259 C CA . GLY A 1 970 ? -9.110 -13.863 -8.567 1.00 98.19 970 GLY A CA 1
ATOM 7260 C C . GLY A 1 970 ? -8.628 -12.516 -8.038 1.00 98.19 970 GLY A C 1
ATOM 7261 O O . GLY A 1 970 ? -7.970 -11.781 -8.766 1.00 98.19 970 GLY A O 1
ATOM 7262 N N . GLN A 1 971 ? -8.863 -12.225 -6.757 1.00 98.44 971 GLN A N 1
ATOM 7263 C CA . GLN A 1 971 ? -8.375 -10.992 -6.132 1.00 98.44 971 GLN A CA 1
ATOM 7264 C C . GLN A 1 971 ? -6.843 -10.955 -6.053 1.00 98.44 971 GLN A C 1
ATOM 7266 O O . GLN A 1 971 ? -6.248 -9.925 -6.357 1.00 98.44 971 GLN A O 1
ATOM 7271 N N . LEU A 1 972 ? -6.188 -12.075 -5.729 1.00 98.00 972 LEU A N 1
ATOM 7272 C CA . LEU A 1 972 ? -4.726 -12.183 -5.760 1.00 98.00 972 LEU A CA 1
ATOM 7273 C C . LEU A 1 972 ? -4.174 -11.959 -7.173 1.00 98.00 972 LEU A C 1
ATOM 7275 O O . LEU A 1 972 ? -3.205 -11.222 -7.340 1.00 98.00 972 LEU A O 1
ATOM 7279 N N . ALA A 1 973 ? -4.826 -12.510 -8.197 1.00 97.44 973 ALA A N 1
ATOM 7280 C CA . ALA A 1 973 ? -4.453 -12.288 -9.589 1.00 97.44 973 ALA A CA 1
ATOM 7281 C C . ALA A 1 973 ? -4.640 -10.827 -10.027 1.00 97.44 973 ALA A C 1
ATOM 7283 O O . ALA A 1 973 ? -3.767 -10.274 -10.701 1.00 97.44 973 ALA A O 1
ATOM 7284 N N . LYS A 1 974 ? -5.718 -10.162 -9.591 1.00 97.31 974 LYS A N 1
ATOM 7285 C CA . LYS A 1 974 ? -5.920 -8.722 -9.816 1.00 97.31 974 LYS A CA 1
ATOM 7286 C C . LYS A 1 974 ? -4.849 -7.881 -9.127 1.00 97.31 974 LYS A C 1
ATOM 7288 O O . LYS A 1 974 ? -4.281 -7.001 -9.769 1.00 97.31 974 LYS A O 1
ATOM 7293 N N . LEU A 1 975 ? -4.524 -8.185 -7.870 1.00 89.00 975 LEU A N 1
ATOM 7294 C CA . LEU A 1 975 ? -3.445 -7.521 -7.129 1.00 89.00 975 LEU A CA 1
ATOM 7295 C C . LEU A 1 975 ? -2.072 -7.736 -7.782 1.00 89.00 975 LEU A C 1
ATOM 7297 O O . LEU A 1 975 ? -1.222 -6.854 -7.718 1.00 89.00 975 LEU A O 1
ATOM 7301 N N . TYR A 1 976 ? -1.871 -8.869 -8.459 1.00 86.69 976 TYR A N 1
ATOM 7302 C CA . TYR A 1 976 ? -0.663 -9.156 -9.236 1.00 86.69 976 TYR A CA 1
ATOM 7303 C C . TYR A 1 976 ? -0.626 -8.460 -10.613 1.00 86.69 976 TYR A C 1
ATOM 7305 O O . TYR A 1 976 ? 0.372 -8.539 -11.326 1.00 86.69 976 TYR A O 1
ATOM 7313 N N . GLY A 1 977 ? -1.702 -7.771 -11.009 1.00 75.88 977 GLY A N 1
ATOM 7314 C CA . GLY A 1 977 ? -1.791 -7.051 -12.281 1.00 75.88 977 GLY A CA 1
ATOM 7315 C C . GLY A 1 977 ? -2.173 -7.919 -13.482 1.00 75.88 977 GLY A C 1
ATOM 7316 O O . GLY A 1 977 ? -1.802 -7.601 -14.611 1.00 75.88 977 GLY A O 1
ATOM 7317 N N . CYS A 1 978 ? -2.887 -9.021 -13.254 1.00 93.12 978 CYS A N 1
ATOM 7318 C CA . CYS A 1 978 ? -3.392 -9.888 -14.318 1.00 93.12 978 CYS A CA 1
ATOM 7319 C C . CYS A 1 978 ? -4.758 -9.423 -14.859 1.00 93.12 978 CYS A C 1
ATOM 7321 O O . CYS A 1 978 ? -5.516 -8.717 -14.177 1.00 93.12 978 CYS A O 1
ATOM 7323 N N . TYR A 1 979 ? -5.092 -9.882 -16.068 1.00 97.62 979 TYR A N 1
ATOM 7324 C CA . TYR A 1 979 ? -6.465 -9.880 -16.581 1.00 97.62 979 TYR A CA 1
ATOM 7325 C C . TYR A 1 979 ? -7.168 -11.153 -16.104 1.00 97.62 979 TYR A C 1
ATOM 7327 O O . TYR A 1 979 ? -6.680 -12.254 -16.358 1.00 97.62 979 TYR A O 1
ATOM 7335 N N . VAL A 1 980 ? -8.285 -11.025 -15.393 1.00 98.69 980 VAL A N 1
ATOM 7336 C CA . VAL A 1 980 ? -8.906 -12.119 -14.639 1.00 98.69 980 VAL A CA 1
ATOM 7337 C C . VAL A 1 980 ? -10.356 -12.312 -15.060 1.00 98.69 980 VAL A C 1
ATOM 7339 O O . VAL A 1 980 ? -11.170 -11.391 -14.972 1.00 98.69 980 VAL A O 1
ATOM 7342 N N . VAL A 1 981 ? -10.690 -13.548 -15.435 1.00 98.75 981 VAL A N 1
ATOM 7343 C CA . VAL A 1 981 ? -12.059 -13.966 -15.756 1.00 98.75 981 VAL A CA 1
ATOM 7344 C C . VAL A 1 981 ? -12.505 -15.083 -14.826 1.00 98.75 981 VAL A C 1
ATOM 7346 O O . VAL A 1 981 ? -11.770 -16.044 -14.588 1.00 98.75 981 VAL A O 1
ATOM 7349 N N . GLY A 1 982 ? -13.728 -14.979 -14.314 1.00 98.50 982 GLY A N 1
ATOM 7350 C CA . GLY A 1 982 ? -14.323 -15.979 -13.430 1.00 98.50 982 GLY A CA 1
ATOM 7351 C C . GLY A 1 982 ? -15.534 -16.678 -14.044 1.00 98.50 982 GLY A C 1
ATOM 7352 O O . GLY A 1 982 ? -16.310 -16.067 -14.772 1.00 98.50 982 GLY A O 1
ATOM 7353 N N . SER A 1 983 ? -15.757 -17.948 -13.705 1.00 98.06 983 SER A N 1
ATOM 7354 C CA . SER A 1 983 ? -17.057 -18.599 -13.939 1.00 98.06 983 SER A CA 1
ATOM 7355 C C . SER A 1 983 ? -17.799 -18.857 -12.628 1.00 98.06 983 SER A C 1
ATOM 7357 O O . SER A 1 983 ? -17.205 -19.259 -11.622 1.00 98.06 983 SER A O 1
ATOM 7359 N N . ALA A 1 984 ? -19.113 -18.632 -12.637 1.00 97.00 984 ALA A N 1
ATOM 7360 C CA . ALA A 1 984 ? -19.999 -18.890 -11.502 1.00 97.00 984 ALA A CA 1
ATOM 7361 C C . ALA A 1 984 ? -21.334 -19.498 -11.958 1.00 97.00 984 ALA A C 1
ATOM 7363 O O . ALA A 1 984 ? -21.621 -19.544 -13.145 1.00 97.00 984 ALA A O 1
ATOM 7364 N N . GLY A 1 985 ? -22.132 -20.013 -11.018 1.00 94.56 985 GLY A N 1
ATOM 7365 C CA . GLY A 1 985 ? -23.346 -20.781 -11.335 1.00 94.56 985 GLY A CA 1
ATOM 7366 C C . GLY A 1 985 ? -24.658 -19.994 -11.351 1.00 94.56 985 GLY A C 1
ATOM 7367 O O . GLY A 1 985 ? -25.707 -20.620 -11.487 1.00 94.56 985 GLY A O 1
ATOM 7368 N N . THR A 1 986 ? -24.627 -18.675 -11.128 1.00 95.44 986 THR A N 1
ATOM 7369 C CA . THR A 1 986 ? -25.802 -17.790 -11.207 1.00 95.44 986 THR A CA 1
ATOM 7370 C C . THR A 1 986 ? -25.395 -16.387 -11.653 1.00 95.44 986 THR A C 1
ATOM 7372 O O . THR A 1 986 ? -24.262 -15.960 -11.409 1.00 95.44 986 THR A O 1
ATOM 7375 N N . ARG A 1 987 ? -26.337 -15.630 -12.226 1.00 95.06 987 ARG A N 1
ATOM 7376 C CA . ARG A 1 987 ? -26.124 -14.227 -12.611 1.00 95.06 987 ARG A CA 1
ATOM 7377 C C . ARG A 1 987 ? -25.736 -13.329 -11.433 1.00 95.06 987 ARG A C 1
ATOM 7379 O O . ARG A 1 987 ? -24.795 -12.559 -11.561 1.00 95.06 987 ARG A O 1
ATOM 7386 N N . GLN A 1 988 ? -26.350 -13.501 -10.254 1.00 95.06 988 GLN A N 1
ATOM 7387 C CA . GLN A 1 988 ? -25.970 -12.701 -9.076 1.00 95.06 988 GLN A CA 1
ATOM 7388 C C . GLN A 1 988 ? -24.502 -12.910 -8.683 1.00 95.06 988 GLN A C 1
ATOM 7390 O O . GLN A 1 988 ? -23.841 -11.983 -8.223 1.00 95.06 988 GLN A O 1
ATOM 7395 N N . LYS A 1 989 ? -23.975 -14.128 -8.861 1.00 96.94 989 LYS A N 1
ATOM 7396 C CA . LYS A 1 989 ? -22.567 -14.426 -8.576 1.00 96.94 989 LYS A CA 1
ATOM 7397 C C . LYS A 1 989 ? -21.649 -13.829 -9.633 1.00 96.94 989 LYS A C 1
ATOM 7399 O O . LYS A 1 989 ? -20.586 -13.346 -9.276 1.00 96.94 989 LYS A O 1
ATOM 7404 N N . VAL A 1 990 ? -22.059 -13.810 -10.899 1.00 97.88 990 VAL A N 1
ATOM 7405 C CA . VAL A 1 990 ? -21.329 -13.100 -11.963 1.00 97.88 990 VAL A CA 1
ATOM 7406 C C . VAL A 1 990 ? -21.228 -11.606 -11.644 1.00 97.88 990 VAL A C 1
ATOM 7408 O O . VAL A 1 990 ? -20.127 -11.058 -11.654 1.00 97.88 990 VAL A O 1
ATOM 7411 N N . ASP A 1 991 ? -22.340 -10.974 -11.265 1.00 95.88 991 ASP A N 1
ATOM 7412 C CA . ASP A 1 991 ? -22.362 -9.554 -10.894 1.00 95.88 991 ASP A CA 1
ATOM 7413 C C . ASP A 1 991 ? -21.469 -9.276 -9.677 1.00 95.88 991 ASP A C 1
ATOM 7415 O O . ASP A 1 991 ? -20.740 -8.287 -9.640 1.00 95.88 991 ASP A O 1
ATOM 7419 N N . LEU A 1 992 ? -21.475 -10.174 -8.692 1.00 96.62 992 LEU A N 1
ATOM 7420 C CA . LEU A 1 992 ? -20.609 -10.097 -7.518 1.00 96.62 992 LEU A CA 1
ATOM 7421 C C . LEU A 1 992 ? -19.117 -10.135 -7.887 1.00 96.62 992 LEU A C 1
ATOM 7423 O O . LEU A 1 992 ? -18.337 -9.342 -7.358 1.00 96.62 992 LEU A O 1
ATOM 7427 N N . LEU A 1 993 ? -18.721 -11.043 -8.787 1.00 98.00 993 LEU A N 1
ATOM 7428 C CA . LEU A 1 993 ? -17.332 -11.178 -9.235 1.00 98.00 993 LEU A CA 1
ATOM 7429 C C . LEU A 1 993 ? -16.823 -9.880 -9.867 1.00 98.00 993 LEU A C 1
ATOM 7431 O O . LEU A 1 993 ? -15.754 -9.398 -9.495 1.00 98.00 993 LEU A O 1
ATOM 7435 N N . LYS A 1 994 ? -17.612 -9.294 -10.773 1.00 97.06 994 LYS A N 1
ATOM 7436 C CA . LYS A 1 994 ? -17.233 -8.070 -11.490 1.00 97.06 994 LYS A CA 1
ATOM 7437 C C . LYS A 1 994 ? -17.292 -6.840 -10.584 1.00 97.06 994 LYS A C 1
ATOM 7439 O O . LYS A 1 994 ? -16.315 -6.113 -10.451 1.00 97.06 994 LYS A O 1
ATOM 7444 N N . ASN A 1 995 ? -18.420 -6.636 -9.904 1.00 92.94 995 ASN A N 1
ATOM 7445 C CA . ASN A 1 995 ? -18.704 -5.372 -9.220 1.00 92.94 995 ASN A CA 1
ATOM 7446 C C . ASN A 1 995 ? -18.087 -5.276 -7.822 1.00 92.94 995 ASN A C 1
ATOM 7448 O O . ASN A 1 995 ? -17.860 -4.172 -7.335 1.00 92.94 995 ASN A O 1
ATOM 7452 N N . LYS A 1 996 ? -17.858 -6.411 -7.146 1.00 92.81 996 LYS A N 1
ATOM 7453 C CA . LYS A 1 996 ? -17.378 -6.430 -5.755 1.00 92.81 996 LYS A CA 1
ATOM 7454 C C . LYS A 1 996 ? -15.976 -7.011 -5.605 1.00 92.81 996 LYS A C 1
ATOM 7456 O O . LYS A 1 996 ? -15.246 -6.555 -4.733 1.00 92.81 996 LYS A O 1
ATOM 7461 N N . LEU A 1 997 ? -15.611 -8.005 -6.419 1.00 95.31 997 LEU A N 1
ATOM 7462 C CA . LEU A 1 997 ? -14.300 -8.668 -6.337 1.00 95.31 997 LEU A CA 1
ATOM 7463 C C . LEU A 1 997 ? -13.298 -8.215 -7.408 1.00 95.31 997 LEU A C 1
ATOM 7465 O O . LEU A 1 997 ? -12.167 -8.694 -7.416 1.00 95.31 997 LEU A O 1
ATOM 7469 N N . GLY A 1 998 ? -13.693 -7.300 -8.297 1.00 94.44 998 GLY A N 1
ATOM 7470 C CA . GLY A 1 998 ? -12.792 -6.646 -9.249 1.00 94.44 998 GLY A CA 1
ATOM 7471 C C . GLY A 1 998 ? -12.334 -7.515 -10.423 1.00 94.44 998 GLY A C 1
ATOM 7472 O O . GLY A 1 998 ? -11.316 -7.199 -11.037 1.00 94.44 998 GLY A O 1
ATOM 7473 N N . PHE A 1 999 ? -13.044 -8.603 -10.735 1.00 98.25 999 PHE A N 1
ATOM 7474 C CA . PHE A 1 999 ? -12.779 -9.397 -11.940 1.00 98.25 999 PHE A CA 1
ATOM 7475 C C . PHE A 1 999 ? -13.076 -8.563 -13.191 1.00 98.25 999 PHE A C 1
ATOM 7477 O O . PHE A 1 999 ? -14.068 -7.834 -13.223 1.00 98.25 999 PHE A O 1
ATOM 7484 N N . ASP A 1 1000 ? -12.252 -8.701 -14.231 1.00 98.12 1000 ASP A N 1
ATOM 7485 C CA . ASP A 1 1000 ? -12.441 -7.954 -15.479 1.00 98.12 1000 ASP A CA 1
ATOM 7486 C C . ASP A 1 1000 ? -13.669 -8.465 -16.238 1.00 98.12 1000 ASP A C 1
ATOM 7488 O O . ASP A 1 1000 ? -14.486 -7.686 -16.723 1.00 98.12 1000 ASP A O 1
ATOM 7492 N N . GLU A 1 1001 ? -13.838 -9.787 -16.284 1.00 98.06 1001 GLU A N 1
ATOM 7493 C CA . GLU A 1 1001 ? -15.017 -10.430 -16.852 1.00 98.06 1001 GLU A CA 1
ATOM 7494 C C . GLU A 1 1001 ? -15.478 -11.634 -16.027 1.00 98.06 1001 GLU A C 1
ATOM 7496 O O . GLU A 1 1001 ? -14.737 -12.216 -15.232 1.00 98.06 1001 GLU A O 1
ATOM 7501 N N . ALA A 1 1002 ? -16.737 -12.024 -16.207 1.00 98.19 1002 ALA A N 1
ATOM 7502 C CA . ALA A 1 1002 ? -17.258 -13.261 -15.644 1.00 98.19 1002 ALA A CA 1
ATOM 7503 C C . ALA A 1 1002 ? -18.484 -13.755 -16.416 1.00 98.19 1002 ALA A C 1
ATOM 7505 O O . ALA A 1 1002 ? -19.201 -12.962 -17.023 1.00 98.19 1002 ALA A O 1
ATOM 7506 N N . PHE A 1 1003 ? -18.748 -15.062 -16.366 1.00 98.06 1003 PHE A N 1
ATOM 7507 C CA . PHE A 1 1003 ? -19.908 -15.659 -17.034 1.00 98.06 1003 PHE A CA 1
ATOM 7508 C C . PHE A 1 1003 ? -20.589 -16.745 -16.196 1.00 98.06 1003 PHE A C 1
ATOM 7510 O O . PHE A 1 1003 ? -19.971 -17.386 -15.333 1.00 98.06 1003 PHE A O 1
ATOM 7517 N N . ASN A 1 1004 ? -21.890 -16.936 -16.444 1.00 97.38 1004 ASN A N 1
ATOM 7518 C CA . ASN A 1 1004 ? -22.669 -17.988 -15.809 1.00 97.38 1004 ASN A CA 1
ATOM 7519 C C . ASN A 1 1004 ? -22.536 -19.276 -16.622 1.00 97.38 1004 ASN A C 1
ATOM 7521 O O . ASN A 1 1004 ? -23.181 -19.425 -17.653 1.00 97.38 1004 ASN A O 1
ATOM 7525 N N . TYR A 1 1005 ? -21.746 -20.236 -16.141 1.00 95.25 1005 TYR A N 1
ATOM 7526 C CA . TYR A 1 1005 ? -21.472 -21.461 -16.902 1.00 95.25 1005 TYR A CA 1
ATOM 7527 C C . TYR A 1 1005 ? -22.719 -22.326 -17.151 1.00 95.25 1005 TYR A C 1
ATOM 7529 O O . TYR A 1 1005 ? -22.680 -23.187 -18.022 1.00 95.25 1005 TYR A O 1
ATOM 7537 N N . LYS A 1 1006 ? -23.808 -22.131 -16.390 1.00 94.06 1006 LYS A N 1
ATOM 7538 C CA . LYS A 1 1006 ? -25.072 -22.864 -16.579 1.00 94.06 1006 LYS A CA 1
ATOM 7539 C C . LYS A 1 1006 ? -25.927 -22.308 -17.721 1.00 94.06 1006 LYS A C 1
ATOM 7541 O O . LYS A 1 1006 ? -26.853 -22.983 -18.152 1.00 94.06 1006 LYS A O 1
ATOM 7546 N N . GLU A 1 1007 ? -25.652 -21.082 -18.163 1.00 95.38 1007 GLU A N 1
ATOM 7547 C CA . GLU A 1 1007 ? -26.387 -20.403 -19.240 1.00 95.38 1007 GLU A CA 1
ATOM 7548 C C . GLU A 1 1007 ? -25.665 -20.509 -20.593 1.00 95.38 1007 GLU A C 1
ATOM 7550 O O . GLU A 1 1007 ? -26.250 -20.201 -21.628 1.00 95.38 1007 GLU A O 1
ATOM 7555 N N . GLU A 1 1008 ? -24.410 -20.964 -20.609 1.00 95.50 1008 GLU A N 1
ATOM 7556 C CA . GLU A 1 1008 ? -23.640 -21.134 -21.841 1.00 95.50 1008 GLU A CA 1
ATOM 7557 C C . GLU A 1 1008 ? -23.952 -22.490 -22.488 1.00 95.50 1008 GLU A C 1
ATOM 7559 O O . GLU A 1 1008 ? -23.773 -23.542 -21.875 1.00 95.50 1008 GLU A O 1
ATOM 7564 N N . SER A 1 1009 ? -24.358 -22.478 -23.759 1.00 92.44 1009 SER A N 1
ATOM 7565 C CA . SER A 1 1009 ? -24.559 -23.705 -24.542 1.00 92.44 1009 SER A CA 1
ATOM 7566 C C . SER A 1 1009 ? -23.243 -24.394 -24.926 1.00 92.44 1009 SER A C 1
ATOM 7568 O O . SER A 1 1009 ? -23.237 -25.590 -25.202 1.00 92.44 1009 SER A O 1
ATOM 7570 N N . ASP A 1 1010 ? -22.137 -23.642 -24.961 1.00 95.75 1010 ASP A N 1
ATOM 7571 C CA . ASP A 1 1010 ? -20.793 -24.134 -25.270 1.00 95.75 1010 ASP A CA 1
ATOM 7572 C C . ASP A 1 1010 ? -19.730 -23.351 -24.473 1.00 95.75 1010 ASP A C 1
ATOM 7574 O O . ASP A 1 1010 ? -19.504 -22.155 -24.683 1.00 95.75 1010 ASP A O 1
ATOM 7578 N N . LEU A 1 1011 ? -19.043 -24.050 -23.566 1.00 97.06 1011 LEU A N 1
ATOM 7579 C CA . LEU A 1 1011 ? -18.004 -23.471 -22.710 1.00 97.06 1011 LEU A CA 1
ATOM 7580 C C . LEU A 1 1011 ? -16.756 -23.034 -23.491 1.00 97.06 1011 LEU A C 1
ATOM 7582 O O . LEU A 1 1011 ? -16.092 -22.081 -23.088 1.00 97.06 1011 LEU A O 1
ATOM 7586 N N . ASN A 1 1012 ? -16.432 -23.681 -24.613 1.00 96.88 1012 ASN A N 1
ATOM 7587 C CA . ASN A 1 1012 ? -15.312 -23.283 -25.466 1.00 96.88 1012 ASN A CA 1
ATOM 7588 C C . ASN A 1 1012 ? -15.587 -21.919 -26.115 1.00 96.88 1012 ASN A C 1
ATOM 7590 O O . ASN A 1 1012 ? -14.705 -21.062 -26.145 1.00 96.88 1012 ASN A O 1
ATOM 7594 N N . ILE A 1 1013 ? -16.819 -21.687 -26.582 1.00 96.56 1013 ILE A N 1
ATOM 7595 C CA . ILE A 1 1013 ? -17.233 -20.387 -27.133 1.00 96.56 1013 ILE A CA 1
ATOM 7596 C C . ILE A 1 1013 ? -17.199 -19.308 -26.046 1.00 96.56 1013 ILE A C 1
ATOM 7598 O O . ILE A 1 1013 ? -16.653 -18.227 -26.279 1.00 96.56 1013 ILE A O 1
ATOM 7602 N N . ALA A 1 1014 ? -17.720 -19.607 -24.852 1.00 97.06 1014 ALA A N 1
ATOM 7603 C CA . ALA A 1 1014 ? -17.692 -18.678 -23.723 1.00 97.06 1014 ALA A CA 1
ATOM 7604 C C . ALA A 1 1014 ? -16.255 -18.272 -23.348 1.00 97.06 1014 ALA A C 1
ATOM 7606 O O . ALA A 1 1014 ? -15.963 -17.084 -23.189 1.00 97.06 1014 ALA A O 1
ATOM 7607 N N . LEU A 1 1015 ? -15.332 -19.239 -23.288 1.00 98.12 1015 LEU A N 1
ATOM 7608 C CA . LEU A 1 1015 ? -13.924 -18.969 -22.998 1.00 98.12 1015 LEU A CA 1
ATOM 7609 C C . LEU A 1 1015 ? -13.239 -18.175 -24.113 1.00 98.12 1015 LEU A C 1
ATOM 7611 O O . LEU A 1 1015 ? -12.548 -17.214 -23.796 1.00 98.12 1015 LEU A O 1
ATOM 7615 N N . LYS A 1 1016 ? -13.467 -18.479 -25.398 1.00 97.00 1016 LYS A N 1
ATOM 7616 C CA . LYS A 1 1016 ? -12.929 -17.669 -26.512 1.00 97.00 1016 LYS A CA 1
ATOM 7617 C C . LYS A 1 1016 ? -13.431 -16.229 -26.489 1.00 97.00 1016 LYS A C 1
ATOM 7619 O O . LYS A 1 1016 ? -12.668 -15.314 -26.788 1.00 97.00 1016 LYS A O 1
ATOM 7624 N N . ARG A 1 1017 ? -14.703 -16.026 -26.126 1.00 97.12 1017 ARG A N 1
ATOM 7625 C CA . ARG A 1 1017 ? -15.317 -14.696 -26.004 1.00 97.12 1017 ARG A CA 1
ATOM 7626 C C . ARG A 1 1017 ? -14.616 -13.855 -24.936 1.00 97.12 1017 ARG A C 1
ATOM 7628 O O . ARG A 1 1017 ? -14.337 -12.687 -25.178 1.00 97.12 1017 ARG A O 1
ATOM 7635 N N . CYS A 1 1018 ? -14.312 -14.446 -23.782 1.00 96.94 1018 CYS A N 1
ATOM 7636 C CA . CYS A 1 1018 ? -13.627 -13.754 -22.686 1.00 96.94 1018 CYS A CA 1
ATOM 7637 C C . CYS A 1 1018 ? -12.095 -13.711 -22.850 1.00 96.94 1018 CYS A C 1
ATOM 7639 O O . CYS A 1 1018 ? -11.446 -12.804 -22.336 1.00 96.94 1018 CYS A O 1
ATOM 7641 N N . PHE A 1 1019 ? -11.510 -14.664 -23.578 1.00 97.56 1019 PHE A N 1
ATOM 7642 C CA . PHE A 1 1019 ? -10.072 -14.794 -23.815 1.00 97.56 1019 PHE A CA 1
ATOM 7643 C C . PHE A 1 1019 ? -9.760 -14.911 -25.313 1.00 97.56 1019 PHE A C 1
ATOM 7645 O O . PHE A 1 1019 ? -9.288 -15.956 -25.768 1.00 97.56 1019 PHE A O 1
ATOM 7652 N N . PRO A 1 1020 ? -9.929 -13.838 -26.105 1.00 91.81 1020 PRO A N 1
ATOM 7653 C CA . PRO A 1 1020 ? -9.653 -13.881 -27.544 1.00 91.81 1020 PRO A CA 1
ATOM 7654 C C . PRO A 1 1020 ? -8.183 -14.202 -27.866 1.00 91.81 1020 PRO A C 1
ATOM 7656 O O . PRO A 1 1020 ? -7.871 -14.664 -28.959 1.00 91.81 1020 PRO A O 1
ATOM 7659 N N . LYS A 1 1021 ? -7.274 -13.973 -26.908 1.00 88.31 1021 LYS A N 1
ATOM 7660 C CA . LYS A 1 1021 ? -5.836 -14.275 -27.007 1.00 88.31 1021 LYS A CA 1
ATOM 7661 C C . LYS A 1 1021 ? -5.435 -15.587 -26.314 1.00 88.31 1021 LYS A C 1
ATOM 7663 O O . LYS A 1 1021 ? -4.253 -15.919 -26.316 1.00 88.31 1021 LYS A O 1
ATOM 7668 N N . GLY A 1 1022 ? -6.390 -16.309 -25.727 1.00 97.62 1022 GLY A N 1
ATOM 7669 C CA . GLY A 1 1022 ? -6.170 -17.511 -24.922 1.00 97.62 1022 GLY A CA 1
ATOM 7670 C C . GLY A 1 1022 ? -5.766 -17.244 -23.464 1.00 97.62 1022 GLY A C 1
ATOM 7671 O O . GLY A 1 1022 ? -5.620 -16.098 -23.041 1.00 97.62 1022 GLY A O 1
ATOM 7672 N N . ILE A 1 1023 ? -5.598 -18.329 -22.706 1.00 98.81 1023 ILE A N 1
ATOM 7673 C CA . ILE A 1 1023 ? -5.411 -18.356 -21.247 1.00 98.81 1023 ILE A CA 1
ATOM 7674 C C . ILE A 1 1023 ? -3.958 -18.722 -20.902 1.00 98.81 1023 ILE A C 1
ATOM 7676 O O . ILE A 1 1023 ? -3.467 -19.762 -21.341 1.00 98.81 1023 ILE A O 1
ATOM 7680 N N . ASP A 1 1024 ? -3.273 -17.903 -20.102 1.00 98.75 1024 ASP A N 1
ATOM 7681 C CA . ASP A 1 1024 ? -1.921 -18.209 -19.604 1.00 98.75 1024 ASP A CA 1
ATOM 7682 C C . ASP A 1 1024 ? -1.971 -19.044 -18.317 1.00 98.75 1024 ASP A C 1
ATOM 7684 O O . ASP A 1 1024 ? -1.166 -19.961 -18.137 1.00 98.75 1024 ASP A O 1
ATOM 7688 N N . ILE A 1 1025 ? -2.933 -18.752 -17.436 1.00 98.88 1025 ILE A N 1
ATOM 7689 C CA . ILE A 1 1025 ? -3.118 -19.429 -16.150 1.00 98.88 1025 ILE A CA 1
ATOM 7690 C C . ILE A 1 1025 ? -4.567 -19.885 -16.008 1.00 98.88 1025 ILE A C 1
ATOM 7692 O O . ILE A 1 1025 ? -5.483 -19.069 -16.093 1.00 98.88 1025 ILE A O 1
ATOM 7696 N N . TYR A 1 1026 ? -4.781 -21.163 -15.706 1.00 98.75 1026 TYR A N 1
ATOM 7697 C CA . TYR A 1 1026 ? -6.084 -21.670 -15.286 1.00 98.75 1026 TYR A CA 1
ATOM 7698 C C . TYR A 1 1026 ? -6.008 -22.225 -13.862 1.00 98.75 1026 TYR A C 1
ATOM 7700 O O . TYR A 1 1026 ? -5.262 -23.161 -13.584 1.00 98.75 1026 TYR A O 1
ATOM 7708 N N . PHE A 1 1027 ? -6.791 -21.651 -12.953 1.00 98.69 1027 PHE A N 1
ATOM 7709 C CA . PHE A 1 1027 ? -6.972 -22.191 -11.612 1.00 98.69 1027 PHE A CA 1
ATOM 7710 C C . PHE A 1 1027 ? -8.252 -23.030 -11.573 1.00 98.69 1027 PHE A C 1
ATOM 7712 O O . PHE A 1 1027 ? -9.367 -22.491 -11.583 1.00 98.69 1027 PHE A O 1
ATOM 7719 N N . ASP A 1 1028 ? -8.085 -24.351 -11.550 1.00 97.75 1028 ASP A N 1
ATOM 7720 C CA . ASP A 1 1028 ? -9.176 -25.306 -11.706 1.00 97.75 1028 ASP A CA 1
ATOM 7721 C C . ASP A 1 1028 ? -9.722 -25.795 -10.360 1.00 97.75 1028 ASP A C 1
ATOM 7723 O O . ASP A 1 1028 ? -9.070 -26.549 -9.633 1.00 97.75 1028 ASP A O 1
ATOM 7727 N N . ASN A 1 1029 ? -10.950 -25.375 -10.053 1.00 95.88 1029 ASN A N 1
ATOM 7728 C CA . ASN A 1 1029 ? -11.733 -25.839 -8.906 1.00 95.88 1029 ASN A CA 1
ATOM 7729 C C . ASN A 1 1029 ? -12.834 -26.847 -9.303 1.00 95.88 1029 ASN A C 1
ATOM 7731 O O . ASN A 1 1029 ? -13.512 -27.402 -8.431 1.00 95.88 1029 ASN A O 1
ATOM 7735 N N . VAL A 1 1030 ? -13.079 -27.040 -10.606 1.00 93.44 1030 VAL A N 1
ATOM 7736 C CA . VAL A 1 1030 ? -14.294 -27.690 -11.124 1.00 93.44 1030 VAL A CA 1
ATOM 7737 C C . VAL A 1 1030 ? -14.001 -28.996 -11.849 1.00 93.44 1030 VAL A C 1
ATOM 7739 O O . VAL A 1 1030 ? -14.734 -29.963 -11.618 1.00 93.44 1030 VAL A O 1
ATOM 7742 N N . GLY A 1 1031 ? -12.961 -29.063 -12.680 1.00 93.56 1031 GLY A N 1
ATOM 7743 C CA . GLY A 1 1031 ? -12.675 -30.205 -13.550 1.00 93.56 1031 GLY A CA 1
ATOM 7744 C C . GLY A 1 1031 ? -13.711 -30.404 -14.666 1.00 93.56 1031 GLY A C 1
ATOM 7745 O O . GLY A 1 1031 ? -14.450 -29.486 -15.037 1.00 93.56 1031 GLY A O 1
ATOM 7746 N N . GLY A 1 1032 ? -13.781 -31.630 -15.195 1.00 93.00 1032 GLY A N 1
ATOM 7747 C CA . GLY A 1 1032 ? -14.820 -32.061 -16.138 1.00 93.00 1032 GLY A CA 1
ATOM 7748 C C . GLY A 1 1032 ? -14.892 -31.216 -17.424 1.00 93.00 1032 GLY A C 1
ATOM 7749 O O . GLY A 1 1032 ? -13.851 -30.794 -17.935 1.00 93.00 1032 GLY A O 1
ATOM 7750 N N . PRO A 1 1033 ? -16.102 -30.923 -17.946 1.00 93.44 1033 PRO A N 1
ATOM 7751 C CA . PRO A 1 1033 ? -16.277 -30.162 -19.189 1.00 93.44 1033 PRO A CA 1
ATOM 7752 C C . PRO A 1 1033 ? -15.626 -28.771 -19.196 1.00 93.44 1033 PRO A C 1
ATOM 7754 O O . PRO A 1 1033 ? -15.193 -28.303 -20.247 1.00 93.44 1033 PRO A O 1
ATOM 7757 N N . MET A 1 1034 ? -15.522 -28.107 -18.037 1.00 96.12 1034 MET A N 1
ATOM 7758 C CA . MET A 1 1034 ? -14.870 -26.796 -17.942 1.00 96.12 1034 MET A CA 1
ATOM 7759 C C . MET A 1 1034 ? -13.359 -26.902 -18.175 1.00 96.12 1034 MET A C 1
ATOM 7761 O O . MET A 1 1034 ? -12.796 -26.099 -18.915 1.00 96.12 1034 MET A O 1
ATOM 7765 N N . LEU A 1 1035 ? -12.710 -27.910 -17.584 1.00 97.00 1035 LEU A N 1
ATOM 7766 C CA . LEU A 1 1035 ? -11.293 -28.190 -17.824 1.00 97.00 1035 LEU A CA 1
ATOM 7767 C C . LEU A 1 1035 ? -11.044 -28.590 -19.281 1.00 97.00 1035 LEU A C 1
ATOM 7769 O O . LEU A 1 1035 ? -10.098 -28.101 -19.899 1.00 97.00 1035 LEU A O 1
ATOM 7773 N N . ASP A 1 1036 ? -11.915 -29.428 -19.844 1.00 95.88 1036 ASP A N 1
ATOM 7774 C CA . ASP A 1 1036 ? -11.807 -29.865 -21.237 1.00 95.88 1036 ASP A CA 1
ATOM 7775 C C . ASP A 1 1036 ? -11.883 -28.678 -22.216 1.00 95.88 1036 ASP A C 1
ATOM 7777 O O . ASP A 1 1036 ? -11.092 -28.596 -23.158 1.00 95.88 1036 ASP A O 1
ATOM 7781 N N . ALA A 1 1037 ? -12.767 -27.709 -21.946 1.00 97.38 1037 ALA A N 1
ATOM 7782 C CA . ALA A 1 1037 ? -12.859 -26.458 -22.697 1.00 97.38 1037 ALA A CA 1
ATOM 7783 C C . ALA A 1 1037 ? -11.667 -25.515 -22.442 1.00 97.38 1037 ALA A C 1
ATOM 7785 O O . ALA A 1 1037 ? -11.178 -24.872 -23.375 1.00 97.38 1037 ALA A O 1
ATOM 7786 N N . ALA A 1 1038 ? -11.163 -25.431 -21.207 1.00 97.94 1038 ALA A N 1
ATOM 7787 C CA . ALA A 1 1038 ? -10.011 -24.595 -20.870 1.00 97.94 1038 ALA A CA 1
ATOM 7788 C C . ALA A 1 1038 ? -8.744 -25.037 -21.614 1.00 97.94 1038 ALA A C 1
ATOM 7790 O O . ALA A 1 1038 ? -8.060 -24.188 -22.182 1.00 97.94 1038 ALA A O 1
ATOM 7791 N N . LEU A 1 1039 ? -8.474 -26.346 -21.712 1.00 98.50 1039 LEU A N 1
ATOM 7792 C CA . LEU A 1 1039 ? -7.321 -26.902 -22.442 1.00 98.50 1039 LEU A CA 1
ATOM 7793 C C . LEU A 1 1039 ? -7.257 -26.423 -23.907 1.00 98.50 1039 LEU A C 1
ATOM 7795 O O . LEU A 1 1039 ? -6.191 -26.031 -24.402 1.00 98.50 1039 LEU A O 1
ATOM 7799 N N . LEU A 1 1040 ? -8.408 -26.352 -24.584 1.00 98.00 1040 LEU A N 1
ATOM 7800 C CA . LEU A 1 1040 ? -8.512 -25.823 -25.950 1.00 98.00 1040 LEU A CA 1
ATOM 7801 C C . LEU A 1 1040 ? -8.161 -24.331 -26.041 1.00 98.00 1040 LEU A C 1
ATOM 7803 O O . LEU A 1 1040 ? -7.625 -23.894 -27.061 1.00 98.00 1040 LEU A O 1
ATOM 7807 N N . ASN A 1 1041 ? -8.388 -23.572 -24.970 1.00 98.44 1041 ASN A N 1
ATOM 7808 C CA . ASN A 1 1041 ? -8.196 -22.122 -24.902 1.00 98.44 1041 ASN A CA 1
ATOM 7809 C C . ASN A 1 1041 ? -6.884 -21.689 -24.238 1.00 98.44 1041 ASN A C 1
ATOM 7811 O O . ASN A 1 1041 ? -6.558 -20.505 -24.255 1.00 98.44 1041 ASN A O 1
ATOM 7815 N N . MET A 1 1042 ? -6.097 -22.620 -23.695 1.00 98.62 1042 MET A N 1
ATOM 7816 C CA . MET A 1 1042 ? -4.772 -22.308 -23.157 1.00 98.62 1042 MET A CA 1
ATOM 7817 C C . MET A 1 1042 ? -3.829 -21.779 -24.245 1.00 98.62 1042 MET A C 1
ATOM 7819 O O . MET A 1 1042 ? -3.875 -22.226 -25.398 1.00 98.62 1042 MET A O 1
ATOM 7823 N N . ARG A 1 1043 ? -2.940 -20.868 -23.855 1.00 98.44 1043 ARG A N 1
ATOM 7824 C CA . ARG A 1 1043 ? -1.797 -20.398 -24.643 1.00 98.44 1043 ARG A CA 1
ATOM 7825 C C . ARG A 1 1043 ? -0.618 -21.374 -24.531 1.00 98.44 1043 ARG A C 1
ATOM 7827 O O . ARG A 1 1043 ? -0.560 -22.151 -23.572 1.00 98.44 1043 ARG A O 1
ATOM 7834 N N . PRO A 1 1044 ? 0.332 -21.341 -25.483 1.00 97.88 1044 PRO A N 1
ATOM 7835 C CA . PRO A 1 1044 ? 1.600 -22.045 -25.334 1.00 97.88 1044 PRO A CA 1
ATOM 7836 C C . PRO A 1 1044 ? 2.289 -21.696 -24.009 1.00 97.88 1044 PRO A C 1
ATOM 7838 O O . PRO A 1 1044 ? 2.319 -20.531 -23.621 1.00 97.88 1044 PRO A O 1
ATOM 7841 N N . HIS A 1 1045 ? 2.840 -22.700 -23.329 1.00 97.69 1045 HIS A N 1
ATOM 7842 C CA . HIS A 1 1045 ? 3.477 -22.604 -22.010 1.00 97.69 1045 HIS A CA 1
ATOM 7843 C C . HIS A 1 1045 ? 2.547 -22.175 -20.866 1.00 97.69 1045 HIS A C 1
ATOM 7845 O O . HIS A 1 1045 ? 3.011 -21.721 -19.818 1.00 97.69 1045 HIS A O 1
ATOM 7851 N N . GLY A 1 1046 ? 1.234 -22.332 -21.048 1.00 98.12 1046 GLY A N 1
ATOM 7852 C CA . GLY A 1 1046 ? 0.254 -22.078 -20.001 1.00 98.12 1046 GLY A CA 1
ATOM 7853 C C . GLY A 1 1046 ? 0.414 -22.997 -18.783 1.00 98.12 1046 GLY A C 1
ATOM 7854 O O . GLY A 1 1046 ? 1.035 -24.062 -18.860 1.00 98.12 1046 GLY A O 1
ATOM 7855 N N . ARG A 1 1047 ? -0.149 -22.587 -17.642 1.00 98.62 1047 ARG A N 1
ATOM 7856 C CA . ARG A 1 1047 ? -0.083 -23.336 -16.379 1.00 98.62 1047 ARG A CA 1
ATOM 7857 C C . ARG A 1 1047 ? -1.469 -23.553 -15.801 1.00 98.62 1047 ARG A C 1
ATOM 7859 O O . ARG A 1 1047 ? -2.278 -22.630 -15.748 1.00 98.62 1047 ARG A O 1
ATOM 7866 N N . ILE A 1 1048 ? -1.730 -24.777 -15.364 1.00 98.62 1048 ILE A N 1
ATOM 7867 C CA . ILE A 1 1048 ? -2.994 -25.181 -14.762 1.00 98.62 1048 ILE A CA 1
ATOM 7868 C C . ILE A 1 1048 ? -2.722 -25.681 -13.346 1.00 98.62 1048 ILE A C 1
ATOM 7870 O O . ILE A 1 1048 ? -2.078 -26.720 -13.170 1.00 98.62 1048 ILE A O 1
ATOM 7874 N N . ALA A 1 1049 ? -3.232 -24.954 -12.353 1.00 98.31 1049 ALA A N 1
ATOM 7875 C CA . ALA A 1 1049 ? -3.259 -25.403 -10.967 1.00 98.31 1049 ALA A CA 1
ATOM 7876 C C . ALA A 1 1049 ? -4.554 -26.174 -10.719 1.00 98.31 1049 ALA A C 1
ATOM 7878 O O . ALA A 1 1049 ? -5.644 -25.599 -10.728 1.00 98.31 1049 ALA A O 1
ATOM 7879 N N . VAL A 1 1050 ? -4.435 -27.482 -10.510 1.00 96.88 1050 VAL A N 1
ATOM 7880 C CA . VAL A 1 1050 ? -5.574 -28.366 -10.252 1.00 96.88 1050 VAL A CA 1
ATOM 7881 C C . VAL A 1 1050 ? -5.807 -28.411 -8.746 1.00 96.88 1050 VAL A C 1
ATOM 7883 O O . VAL A 1 1050 ? -5.158 -29.168 -8.027 1.00 96.88 1050 VAL A O 1
ATOM 7886 N N . CYS A 1 1051 ? -6.711 -27.556 -8.269 1.00 93.88 1051 CYS A N 1
ATOM 7887 C CA . CYS A 1 1051 ? -7.055 -27.430 -6.852 1.00 93.88 1051 CYS A CA 1
ATOM 7888 C C . CYS A 1 1051 ? -8.136 -28.430 -6.430 1.00 93.88 1051 CYS A C 1
ATOM 7890 O O . CYS A 1 1051 ? -8.125 -28.931 -5.307 1.00 93.88 1051 CYS A O 1
ATOM 7892 N N . GLY A 1 1052 ? -9.101 -28.694 -7.309 1.00 84.31 1052 GLY A N 1
ATOM 7893 C CA . GLY A 1 1052 ? -10.204 -29.603 -7.030 1.00 84.31 1052 GLY A CA 1
ATOM 7894 C C . GLY A 1 1052 ? -11.050 -29.867 -8.267 1.00 84.31 1052 GLY A C 1
ATOM 7895 O O . GLY A 1 1052 ? -10.976 -29.144 -9.255 1.00 84.31 1052 GLY A O 1
ATOM 7896 N N . MET A 1 1053 ? -11.868 -30.918 -8.210 1.00 87.50 1053 MET A N 1
ATOM 7897 C CA . MET A 1 1053 ? -12.759 -31.309 -9.305 1.00 87.50 1053 MET A CA 1
ATOM 7898 C C . MET A 1 1053 ? -14.188 -31.470 -8.790 1.00 87.50 1053 MET A C 1
ATOM 7900 O O . MET A 1 1053 ? -14.759 -32.562 -8.833 1.00 87.50 1053 MET A O 1
ATOM 7904 N N . VAL A 1 1054 ? -14.776 -30.386 -8.264 1.00 87.31 1054 VAL A N 1
ATOM 7905 C CA . VAL A 1 1054 ? -16.074 -30.467 -7.567 1.00 87.31 1054 VAL A CA 1
ATOM 7906 C C . VAL A 1 1054 ? -17.202 -31.015 -8.444 1.00 87.31 1054 VAL A C 1
ATOM 7908 O O . VAL A 1 1054 ? -18.091 -31.693 -7.931 1.00 87.31 1054 VAL A O 1
ATOM 7911 N N . SER A 1 1055 ? -17.133 -30.817 -9.768 1.00 87.50 1055 SER A N 1
ATOM 7912 C CA . SER A 1 1055 ? -18.113 -31.388 -10.706 1.00 87.50 1055 SER A CA 1
ATOM 7913 C C . SER A 1 1055 ? -18.091 -32.919 -10.749 1.00 87.50 1055 SER A C 1
ATOM 7915 O O . SER A 1 1055 ? -19.093 -33.532 -11.104 1.00 87.50 1055 SER A O 1
ATOM 7917 N N . GLN A 1 1056 ? -16.974 -33.539 -10.360 1.00 84.94 1056 GLN A N 1
ATOM 7918 C CA . GLN A 1 1056 ? -16.774 -34.986 -10.409 1.00 84.94 1056 GLN A CA 1
ATOM 7919 C C . GLN A 1 1056 ? -17.057 -35.673 -9.058 1.00 84.94 1056 GLN A C 1
ATOM 7921 O O . GLN A 1 1056 ? -17.171 -36.892 -8.988 1.00 84.94 1056 GLN A O 1
ATOM 7926 N N . HIS A 1 1057 ? -17.219 -34.926 -7.959 1.00 76.06 1057 HIS A N 1
ATOM 7927 C CA . HIS A 1 1057 ? -17.415 -35.514 -6.622 1.00 76.06 1057 HIS A CA 1
ATOM 7928 C C . HIS A 1 1057 ? -18.794 -36.165 -6.406 1.00 76.06 1057 HIS A C 1
ATOM 7930 O O . HIS A 1 1057 ? -18.954 -36.991 -5.501 1.00 76.06 1057 HIS A O 1
ATOM 7936 N N . GLY A 1 1058 ? -19.791 -35.795 -7.215 1.00 70.81 1058 GLY A N 1
ATOM 7937 C CA . GLY A 1 1058 ? -21.168 -36.290 -7.114 1.00 70.81 1058 GLY A CA 1
ATOM 7938 C C . GLY A 1 1058 ? -21.529 -37.424 -8.077 1.00 70.81 1058 GLY A C 1
ATOM 7939 O O . GLY A 1 1058 ? -22.635 -37.949 -7.971 1.00 70.81 1058 GLY A O 1
ATOM 7940 N N . VAL A 1 1059 ? -20.633 -37.794 -8.999 1.00 73.44 1059 VAL A N 1
ATOM 7941 C CA . VAL A 1 1059 ? -20.894 -38.806 -10.035 1.00 73.44 1059 VAL A CA 1
ATOM 7942 C C . VAL A 1 1059 ? -20.237 -40.142 -9.689 1.00 73.44 1059 VAL A C 1
ATOM 7944 O O . VAL A 1 1059 ? -19.166 -40.182 -9.080 1.00 73.44 1059 VAL A O 1
ATOM 7947 N N . SER A 1 1060 ? -20.907 -41.235 -10.055 1.00 69.88 1060 SER A N 1
ATOM 7948 C CA . SER A 1 1060 ? -20.406 -42.606 -9.895 1.00 69.88 1060 SER A CA 1
ATOM 7949 C C . SER A 1 1060 ? -19.478 -43.036 -11.033 1.00 69.88 1060 SER A C 1
ATOM 7951 O O . SER A 1 1060 ? -18.627 -43.887 -10.811 1.00 69.88 1060 SER A O 1
ATOM 7953 N N . ASP A 1 1061 ? -19.622 -42.431 -12.216 1.00 74.44 1061 ASP A N 1
ATOM 7954 C CA . ASP A 1 1061 ? -18.791 -42.661 -13.403 1.00 74.44 1061 ASP A CA 1
ATOM 7955 C C . ASP A 1 1061 ? -18.241 -41.309 -13.909 1.00 74.44 1061 ASP A C 1
ATOM 7957 O O . ASP A 1 1061 ? -18.984 -40.533 -14.524 1.00 74.44 1061 ASP A O 1
ATOM 7961 N N . PRO A 1 1062 ? -16.998 -40.933 -13.543 1.00 72.56 1062 PRO A N 1
ATOM 7962 C CA . PRO A 1 1062 ? -16.412 -39.645 -13.909 1.00 72.56 1062 PRO A CA 1
ATOM 7963 C C . PRO A 1 1062 ? -16.191 -39.517 -15.419 1.00 72.56 1062 PRO A C 1
ATOM 7965 O O . PRO A 1 1062 ? -15.692 -40.429 -16.074 1.00 72.56 1062 PRO A O 1
ATOM 7968 N N . GLN A 1 1063 ? -16.484 -38.342 -15.977 1.00 78.44 1063 GLN A N 1
ATOM 7969 C CA . GLN A 1 1063 ? -16.224 -38.091 -17.395 1.00 78.44 1063 GLN A CA 1
ATOM 7970 C C . GLN A 1 1063 ? -14.724 -37.892 -17.645 1.00 78.44 1063 GLN A C 1
ATOM 7972 O O . GLN A 1 1063 ? -14.078 -37.074 -16.989 1.00 78.44 1063 GLN A O 1
ATOM 7977 N N . GLY A 1 1064 ? -14.177 -38.600 -18.636 1.00 83.56 1064 GLY A N 1
ATOM 7978 C CA . GLY A 1 1064 ? -12.790 -38.425 -19.068 1.00 83.56 1064 GLY A CA 1
ATOM 7979 C C . GLY A 1 1064 ? -12.525 -37.063 -19.724 1.00 83.56 1064 GLY A C 1
ATOM 7980 O O . GLY A 1 1064 ? -13.395 -36.499 -20.391 1.00 83.56 1064 GLY A O 1
ATOM 7981 N N . ILE A 1 1065 ? -11.297 -36.557 -19.572 1.00 92.31 1065 ILE A N 1
ATOM 7982 C CA . ILE A 1 1065 ? -10.817 -35.327 -20.222 1.00 92.31 1065 ILE A CA 1
ATOM 7983 C C . ILE A 1 1065 ? -10.282 -35.671 -21.618 1.00 92.31 1065 ILE A C 1
ATOM 7985 O O . ILE A 1 1065 ? -9.359 -36.474 -21.751 1.00 92.31 1065 ILE A O 1
ATOM 7989 N N . ARG A 1 1066 ? -10.854 -35.073 -22.666 1.00 94.44 1066 ARG A N 1
ATOM 7990 C CA . ARG A 1 1066 ? -10.607 -35.435 -24.075 1.00 94.44 1066 ARG A CA 1
ATOM 7991 C C . ARG A 1 1066 ? -9.448 -34.644 -24.683 1.00 94.44 1066 ARG A C 1
ATOM 7993 O O . ARG A 1 1066 ? -8.715 -35.154 -25.528 1.00 94.44 1066 ARG A O 1
ATOM 8000 N N . ASN A 1 1067 ? -9.238 -33.411 -24.228 1.00 96.56 1067 ASN A N 1
ATOM 8001 C CA . ASN A 1 1067 ? -8.279 -32.476 -24.823 1.00 96.56 1067 ASN A CA 1
ATOM 8002 C C . ASN A 1 1067 ? -6.882 -32.498 -24.175 1.00 96.56 1067 ASN A C 1
ATOM 8004 O O . ASN A 1 1067 ? -6.123 -31.541 -24.318 1.00 96.56 1067 ASN A O 1
ATOM 8008 N N . LEU A 1 1068 ? -6.494 -33.588 -23.497 1.00 96.50 1068 LEU A N 1
ATOM 8009 C CA . LEU A 1 1068 ? -5.167 -33.710 -22.863 1.00 96.50 1068 LEU A CA 1
ATOM 8010 C C . LEU A 1 1068 ? -3.997 -33.599 -23.854 1.00 96.50 1068 LEU A C 1
ATOM 8012 O O . LEU A 1 1068 ? -2.916 -33.161 -23.470 1.00 96.50 1068 LEU A O 1
ATOM 8016 N N . HIS A 1 1069 ? -4.206 -33.909 -25.137 1.00 96.25 1069 HIS A N 1
ATOM 8017 C CA . HIS A 1 1069 ? -3.196 -33.715 -26.185 1.00 96.25 1069 HIS A CA 1
ATOM 8018 C C . HIS A 1 1069 ? -2.706 -32.252 -26.285 1.00 96.25 1069 HIS A C 1
ATOM 8020 O O . HIS A 1 1069 ? -1.568 -32.016 -26.693 1.00 96.25 1069 HIS A O 1
ATOM 8026 N N . CYS A 1 1070 ? -3.517 -31.274 -25.848 1.00 97.75 1070 CYS A N 1
ATOM 8027 C CA . CYS A 1 1070 ? -3.120 -29.867 -25.767 1.00 97.75 1070 CYS A CA 1
ATOM 8028 C C . CYS A 1 1070 ? -1.921 -29.641 -24.837 1.00 97.75 1070 CYS A C 1
ATOM 8030 O O . CYS A 1 1070 ? -1.168 -28.693 -25.055 1.00 97.75 1070 CYS A O 1
ATOM 8032 N N . LEU A 1 1071 ? -1.714 -30.497 -23.826 1.00 97.81 1071 LEU A N 1
ATOM 8033 C CA . LEU A 1 1071 ? -0.555 -30.396 -22.937 1.00 97.81 1071 LEU A CA 1
ATOM 8034 C C . LEU A 1 1071 ? 0.756 -30.525 -23.711 1.00 97.81 1071 LEU A C 1
ATOM 8036 O O . LEU A 1 1071 ? 1.685 -29.760 -23.471 1.00 97.81 1071 LEU A O 1
ATOM 8040 N N . VAL A 1 1072 ? 0.791 -31.439 -24.683 1.00 96.44 1072 VAL A N 1
ATOM 8041 C CA . VAL A 1 1072 ? 1.948 -31.655 -25.555 1.00 96.44 1072 VAL A CA 1
ATOM 8042 C C . VAL A 1 1072 ? 2.039 -30.542 -26.591 1.00 96.44 1072 VAL A C 1
ATOM 8044 O O . VAL A 1 1072 ? 3.054 -29.858 -26.669 1.00 96.44 1072 VAL A O 1
ATOM 8047 N N . SER A 1 1073 ? 0.969 -30.304 -27.357 1.00 95.62 1073 SER A N 1
ATOM 8048 C CA . SER A 1 1073 ? 1.021 -29.376 -28.497 1.00 95.62 1073 SER A CA 1
ATOM 8049 C C . SER A 1 1073 ? 1.247 -27.915 -28.097 1.00 95.62 1073 SER A C 1
ATOM 8051 O O . SER A 1 1073 ? 1.674 -27.112 -28.921 1.00 95.62 1073 SER A O 1
ATOM 8053 N N . LYS A 1 1074 ? 0.934 -27.552 -26.848 1.00 97.50 1074 LYS A N 1
ATOM 8054 C CA . LYS A 1 1074 ? 1.105 -26.199 -26.303 1.00 97.50 1074 LYS A CA 1
ATOM 8055 C C . LYS A 1 1074 ? 2.093 -26.157 -25.137 1.00 97.50 1074 LYS A C 1
ATOM 8057 O O . LYS A 1 1074 ? 2.208 -25.112 -24.508 1.00 97.50 1074 LYS A O 1
ATOM 8062 N N . SER A 1 1075 ? 2.790 -27.248 -24.818 1.00 97.75 1075 SER A N 1
ATOM 8063 C CA . SER A 1 1075 ? 3.751 -27.299 -23.702 1.00 97.75 1075 SER A CA 1
ATOM 8064 C C . SER A 1 1075 ? 3.170 -26.788 -22.371 1.00 97.75 1075 SER A C 1
ATOM 8066 O O . SER A 1 1075 ? 3.817 -26.021 -21.656 1.00 97.75 1075 SER A O 1
ATOM 8068 N N . ILE A 1 1076 ? 1.919 -27.149 -22.066 1.00 98.44 1076 ILE A N 1
ATOM 8069 C CA . ILE A 1 1076 ? 1.210 -26.689 -20.861 1.00 98.44 1076 ILE A CA 1
ATOM 8070 C C . ILE A 1 1076 ? 1.668 -27.518 -19.663 1.00 98.44 1076 ILE A C 1
ATOM 8072 O O . ILE A 1 1076 ? 1.695 -28.748 -19.721 1.00 98.44 1076 ILE A O 1
ATOM 8076 N N . ARG A 1 1077 ? 1.939 -26.852 -18.538 1.00 98.19 1077 ARG A N 1
ATOM 8077 C CA . ARG A 1 1077 ? 2.125 -27.524 -17.247 1.00 98.19 1077 ARG A CA 1
ATOM 8078 C C . ARG A 1 1077 ? 0.777 -27.646 -16.547 1.00 98.19 1077 ARG A C 1
ATOM 8080 O O . ARG A 1 1077 ? 0.162 -26.635 -16.230 1.00 98.19 1077 ARG A O 1
ATOM 8087 N N . MET A 1 1078 ? 0.337 -28.866 -16.263 1.00 97.88 1078 MET A N 1
ATOM 8088 C CA . MET A 1 1078 ? -0.847 -29.129 -15.443 1.00 97.88 1078 MET A CA 1
ATOM 8089 C C . MET A 1 1078 ? -0.423 -29.890 -14.192 1.00 97.88 1078 MET A C 1
ATOM 8091 O O . MET A 1 1078 ? 0.198 -30.945 -14.299 1.00 97.88 1078 MET A O 1
ATOM 8095 N N . GLN A 1 1079 ? -0.720 -29.337 -13.017 1.00 97.38 1079 GLN A N 1
ATOM 8096 C CA . GLN A 1 1079 ? -0.239 -29.876 -11.750 1.00 97.38 1079 GLN A CA 1
ATOM 8097 C C . GLN A 1 1079 ? -1.322 -29.824 -10.671 1.00 97.38 1079 GLN A C 1
ATOM 8099 O O . GLN A 1 1079 ? -1.866 -28.761 -10.369 1.00 97.38 1079 GLN A O 1
ATOM 8104 N N . GLY A 1 1080 ? -1.604 -30.986 -10.077 1.00 95.31 1080 GLY A N 1
ATOM 8105 C CA . GLY A 1 1080 ? -2.336 -31.089 -8.817 1.00 95.31 1080 GLY A CA 1
ATOM 8106 C C . GLY A 1 1080 ? -1.447 -30.738 -7.632 1.00 95.31 1080 GLY A C 1
ATOM 8107 O O . GLY A 1 1080 ? -0.231 -30.927 -7.686 1.00 95.31 1080 GLY A O 1
ATOM 8108 N N . PHE A 1 1081 ? -2.050 -30.202 -6.577 1.00 94.88 1081 PHE A N 1
ATOM 8109 C CA . PHE A 1 1081 ? -1.321 -29.794 -5.384 1.00 94.88 1081 PHE A CA 1
ATOM 8110 C C . PHE A 1 1081 ? -2.193 -29.904 -4.135 1.00 94.88 1081 PHE A C 1
ATOM 8112 O O . PHE A 1 1081 ? -3.415 -29.762 -4.203 1.00 94.88 1081 PHE A O 1
ATOM 8119 N N . LEU A 1 1082 ? -1.553 -30.117 -2.988 1.00 90.81 1082 LEU A N 1
ATOM 8120 C CA . LEU A 1 1082 ? -2.194 -30.063 -1.682 1.00 90.81 1082 LEU A CA 1
ATOM 8121 C C . LEU A 1 1082 ? -1.516 -28.976 -0.854 1.00 90.81 1082 LEU A C 1
ATOM 8123 O O . LEU A 1 1082 ? -0.296 -28.854 -0.830 1.00 90.81 1082 LEU A O 1
ATOM 8127 N N . GLN A 1 1083 ? -2.302 -28.175 -0.135 1.00 87.44 1083 GLN A N 1
ATOM 8128 C CA . GLN A 1 1083 ? -1.761 -27.066 0.664 1.00 87.44 1083 GLN A CA 1
ATOM 8129 C C . GLN A 1 1083 ? -0.715 -27.511 1.698 1.00 87.44 1083 GLN A C 1
ATOM 8131 O O . GLN A 1 1083 ? 0.153 -26.724 2.067 1.00 87.44 1083 GLN A O 1
ATOM 8136 N N . HIS A 1 1084 ? -0.774 -28.770 2.155 1.00 86.69 1084 HIS A N 1
ATOM 8137 C CA . HIS A 1 1084 ? 0.163 -29.276 3.154 1.00 86.69 1084 HIS A CA 1
ATOM 8138 C C . HIS A 1 1084 ? 1.609 -29.308 2.638 1.00 86.69 1084 HIS A C 1
ATOM 8140 O O . HIS A 1 1084 ? 2.530 -29.105 3.425 1.00 86.69 1084 HIS A O 1
ATOM 8146 N N . ASP A 1 1085 ? 1.806 -29.477 1.324 1.00 90.31 1085 ASP A N 1
ATOM 8147 C CA . ASP A 1 1085 ? 3.127 -29.474 0.677 1.00 90.31 1085 ASP A CA 1
ATOM 8148 C C . ASP A 1 1085 ? 3.806 -28.099 0.770 1.00 90.31 1085 ASP A C 1
ATOM 8150 O O . ASP A 1 1085 ? 5.025 -27.970 0.662 1.00 90.31 1085 ASP A O 1
ATOM 8154 N N . TYR A 1 1086 ? 3.012 -27.060 1.036 1.00 93.81 1086 TYR A N 1
ATOM 8155 C CA . TYR A 1 1086 ? 3.440 -25.671 1.033 1.00 93.81 1086 TYR A CA 1
ATOM 8156 C C . TYR A 1 1086 ? 3.460 -25.036 2.419 1.00 93.81 1086 TYR A C 1
ATOM 8158 O O . TYR A 1 1086 ? 3.757 -23.853 2.502 1.00 93.81 1086 TYR A O 1
ATOM 8166 N N . LEU A 1 1087 ? 3.212 -25.773 3.514 1.00 88.56 1087 LEU A N 1
ATOM 8167 C CA . LEU A 1 1087 ? 3.097 -25.214 4.879 1.00 88.56 1087 LEU A CA 1
ATOM 8168 C C . LEU A 1 1087 ? 4.278 -24.333 5.322 1.00 88.56 1087 LEU A C 1
ATOM 8170 O O . LEU A 1 1087 ? 4.098 -23.457 6.165 1.00 88.56 1087 LEU A O 1
ATOM 8174 N N . HIS A 1 1088 ? 5.462 -24.506 4.734 1.00 91.12 1088 HIS A N 1
ATOM 8175 C CA . HIS A 1 1088 ? 6.610 -23.622 4.948 1.00 91.12 1088 HIS A CA 1
ATOM 8176 C C . HIS A 1 1088 ? 6.344 -22.155 4.536 1.00 91.12 1088 HIS A C 1
ATOM 8178 O O . HIS A 1 1088 ? 6.941 -21.246 5.106 1.00 91.12 1088 HIS A O 1
ATOM 8184 N N . LEU A 1 1089 ? 5.403 -21.906 3.618 1.00 90.69 1089 LEU A N 1
ATOM 8185 C CA . LEU A 1 1089 ? 4.944 -20.577 3.187 1.00 90.69 1089 LEU A CA 1
ATOM 8186 C C . LEU A 1 1089 ? 3.814 -20.008 4.053 1.00 90.69 1089 LEU A C 1
ATOM 8188 O O . LEU A 1 1089 ? 3.398 -18.867 3.855 1.00 90.69 1089 LEU A O 1
ATOM 8192 N N . PHE A 1 1090 ? 3.290 -20.776 5.011 1.00 89.75 1090 PHE A N 1
ATOM 8193 C CA . PHE A 1 1090 ? 2.133 -20.373 5.807 1.00 89.75 1090 PHE A CA 1
ATOM 8194 C C . PHE A 1 1090 ? 2.338 -19.043 6.570 1.00 89.75 1090 PHE A C 1
ATOM 8196 O O . PHE A 1 1090 ? 1.414 -18.225 6.577 1.00 89.75 1090 PHE A O 1
ATOM 8203 N N . PRO A 1 1091 ? 3.514 -18.758 7.173 1.00 89.06 1091 PRO A N 1
ATOM 8204 C CA . PRO A 1 1091 ? 3.772 -17.457 7.796 1.00 89.06 1091 PRO A CA 1
ATOM 8205 C C . PRO A 1 1091 ? 3.690 -16.292 6.799 1.00 89.06 1091 PRO A C 1
ATOM 8207 O O . PRO A 1 1091 ? 2.978 -15.324 7.049 1.00 89.06 1091 PRO A O 1
ATOM 8210 N N . GLN A 1 1092 ? 4.326 -16.429 5.630 1.00 86.88 1092 GLN A N 1
ATOM 8211 C CA . GLN A 1 1092 ? 4.293 -15.414 4.572 1.00 86.88 1092 GLN A CA 1
ATOM 8212 C C . GLN A 1 1092 ? 2.866 -15.181 4.057 1.00 86.88 1092 GLN A C 1
ATOM 8214 O O . GLN A 1 1092 ? 2.446 -14.043 3.853 1.00 86.88 1092 GLN A O 1
ATOM 8219 N N . PHE A 1 1093 ? 2.099 -16.261 3.887 1.00 95.44 1093 PHE A N 1
ATOM 8220 C CA . PHE A 1 1093 ? 0.682 -16.194 3.545 1.00 95.44 1093 PHE A CA 1
ATOM 8221 C C . PHE A 1 1093 ? -0.113 -15.366 4.559 1.00 95.44 1093 PHE A C 1
ATOM 8223 O O . PHE A 1 1093 ? -0.865 -14.478 4.153 1.00 95.44 1093 PHE A O 1
ATOM 8230 N N . LEU A 1 1094 ? 0.041 -15.634 5.863 1.00 93.50 1094 LEU A N 1
ATOM 8231 C CA . LEU A 1 1094 ? -0.660 -14.865 6.892 1.00 93.50 1094 LEU A CA 1
ATOM 8232 C C . LEU A 1 1094 ? -0.299 -13.386 6.799 1.00 93.50 1094 LEU A C 1
ATOM 8234 O O . LEU A 1 1094 ? -1.204 -12.555 6.781 1.00 93.50 1094 LEU A O 1
ATOM 8238 N N . ASP A 1 1095 ? 0.987 -13.064 6.680 1.00 87.38 1095 ASP A N 1
ATOM 8239 C CA . ASP A 1 1095 ? 1.452 -11.680 6.595 1.00 87.38 1095 ASP A CA 1
ATOM 8240 C C . ASP A 1 1095 ? 0.844 -10.952 5.389 1.00 87.38 1095 ASP A C 1
ATOM 8242 O O . ASP A 1 1095 ? 0.306 -9.850 5.528 1.00 87.38 1095 ASP A O 1
ATOM 8246 N N . HIS A 1 1096 ? 0.855 -11.585 4.212 1.00 90.25 1096 HIS A N 1
ATOM 8247 C CA . HIS A 1 1096 ? 0.294 -11.010 2.990 1.00 90.25 1096 HIS A CA 1
ATOM 8248 C C . HIS A 1 1096 ? -1.226 -10.835 3.081 1.00 90.25 1096 HIS A C 1
ATOM 8250 O O . HIS A 1 1096 ? -1.744 -9.744 2.835 1.00 90.25 1096 HIS A O 1
ATOM 8256 N N . ILE A 1 1097 ? -1.960 -11.880 3.466 1.00 95.25 1097 ILE A N 1
ATOM 8257 C CA . ILE A 1 1097 ? -3.427 -11.855 3.444 1.00 95.25 1097 ILE A CA 1
ATOM 8258 C C . ILE A 1 1097 ? -4.004 -10.975 4.553 1.00 95.25 1097 ILE A C 1
ATOM 8260 O O . ILE A 1 1097 ? -4.951 -10.229 4.302 1.00 95.25 1097 ILE A O 1
ATOM 8264 N N . VAL A 1 1098 ? -3.425 -10.997 5.758 1.00 93.50 1098 VAL A N 1
ATOM 8265 C CA . VAL A 1 1098 ? -3.820 -10.089 6.849 1.00 93.50 1098 VAL A CA 1
ATOM 8266 C C . VAL A 1 1098 ? -3.601 -8.642 6.427 1.00 93.50 1098 VAL A C 1
ATOM 8268 O O . VAL A 1 1098 ? -4.469 -7.802 6.664 1.00 93.50 1098 VAL A O 1
ATOM 8271 N N . SER A 1 1099 ? -2.469 -8.361 5.778 1.00 87.62 1099 SER A N 1
ATOM 8272 C CA . SER A 1 1099 ? -2.151 -7.039 5.248 1.00 87.62 1099 SER A CA 1
ATOM 8273 C C . SER A 1 1099 ? -3.175 -6.595 4.197 1.00 87.62 1099 SER A C 1
ATOM 8275 O O . SER A 1 1099 ? -3.823 -5.562 4.372 1.00 87.62 1099 SER A O 1
ATOM 8277 N N . TYR A 1 1100 ? -3.415 -7.402 3.159 1.00 89.56 1100 TYR A N 1
ATOM 8278 C CA . TYR A 1 1100 ? -4.376 -7.065 2.104 1.00 89.56 1100 TYR A CA 1
ATOM 8279 C C . TYR A 1 1100 ? -5.805 -6.901 2.628 1.00 89.56 1100 TYR A C 1
ATOM 8281 O O . TYR A 1 1100 ? -6.509 -5.983 2.207 1.00 89.56 1100 TYR A O 1
ATOM 8289 N N . TYR A 1 1101 ? -6.227 -7.734 3.580 1.00 92.94 1101 TYR A N 1
ATOM 8290 C CA . TYR A 1 1101 ? -7.532 -7.596 4.219 1.00 92.94 1101 TYR A CA 1
ATOM 8291 C C . TYR A 1 1101 ? -7.638 -6.304 5.042 1.00 92.94 1101 TYR A C 1
ATOM 8293 O O . TYR A 1 1101 ? -8.585 -5.540 4.866 1.00 92.94 1101 TYR A O 1
ATOM 8301 N N . LYS A 1 1102 ? -6.647 -6.004 5.897 1.00 86.50 1102 LYS A N 1
ATOM 8302 C CA . LYS A 1 1102 ? -6.638 -4.779 6.719 1.00 86.50 1102 LYS A CA 1
ATOM 8303 C C . LYS A 1 1102 ? -6.566 -3.498 5.878 1.00 86.50 1102 LYS A C 1
ATOM 8305 O O . LYS A 1 1102 ? -7.095 -2.475 6.304 1.00 86.50 1102 LYS A O 1
ATOM 8310 N N . GLN A 1 1103 ? -5.956 -3.559 4.694 1.00 83.94 1103 GLN A N 1
ATOM 8311 C CA . GLN A 1 1103 ? -5.912 -2.461 3.718 1.00 83.94 1103 GLN A CA 1
ATOM 8312 C C . GLN A 1 1103 ? -7.202 -2.317 2.894 1.00 83.94 1103 GLN A C 1
ATOM 8314 O O . GLN A 1 1103 ? -7.312 -1.386 2.103 1.00 83.94 1103 GLN A O 1
ATOM 8319 N N . GLY A 1 1104 ? -8.163 -3.237 3.027 1.00 87.69 1104 GLY A N 1
ATOM 8320 C CA . GLY A 1 1104 ? -9.366 -3.261 2.190 1.00 87.69 1104 GLY A CA 1
ATOM 8321 C C . GLY A 1 1104 ? -9.114 -3.688 0.738 1.00 87.69 1104 GLY A C 1
ATOM 8322 O O . GLY A 1 1104 ? -10.005 -3.547 -0.093 1.00 87.69 1104 GLY A O 1
ATOM 8323 N N . LYS A 1 1105 ? -7.925 -4.224 0.427 1.00 81.81 1105 LYS A N 1
ATOM 8324 C CA . LYS A 1 1105 ? -7.547 -4.737 -0.903 1.00 81.81 1105 LYS A CA 1
ATOM 8325 C C . LYS A 1 1105 ? -8.164 -6.099 -1.213 1.00 81.81 1105 LYS A C 1
ATOM 8327 O O . LYS A 1 1105 ? -8.335 -6.436 -2.379 1.00 81.81 1105 LYS A O 1
ATOM 8332 N N . ILE A 1 1106 ? -8.481 -6.879 -0.179 1.00 94.50 1106 ILE A N 1
ATOM 8333 C CA . ILE A 1 1106 ? -9.264 -8.111 -0.299 1.00 94.50 1106 ILE A CA 1
ATOM 8334 C C . ILE A 1 1106 ? -10.610 -7.906 0.383 1.00 94.50 1106 ILE A C 1
ATOM 8336 O O . ILE A 1 1106 ? -10.687 -7.651 1.587 1.00 94.50 1106 ILE A O 1
ATOM 8340 N N . VAL A 1 1107 ? -11.673 -8.099 -0.390 1.00 93.81 1107 VAL A N 1
ATOM 8341 C CA . VAL A 1 1107 ? -13.035 -8.248 0.106 1.00 93.81 1107 VAL A CA 1
ATOM 8342 C C . VAL A 1 1107 ? -13.300 -9.737 0.276 1.00 93.81 1107 VAL A C 1
ATOM 8344 O O . VAL A 1 1107 ? -13.247 -10.511 -0.679 1.00 93.81 1107 VAL A O 1
ATOM 8347 N N . TYR A 1 1108 ? -13.581 -10.152 1.506 1.00 96.94 1108 TYR A N 1
ATOM 8348 C CA . TYR A 1 1108 ? -13.809 -11.554 1.834 1.00 96.94 1108 TYR A CA 1
ATOM 8349 C C . TYR A 1 1108 ? -15.275 -11.811 2.175 1.00 96.94 1108 TYR A C 1
ATOM 8351 O O . TYR A 1 1108 ? -15.907 -11.002 2.856 1.00 96.94 1108 TYR A O 1
ATOM 8359 N N . MET A 1 1109 ? -15.822 -12.918 1.668 1.00 95.38 1109 MET A N 1
ATOM 8360 C CA . MET A 1 1109 ? -17.228 -13.276 1.838 1.00 95.38 1109 MET A CA 1
ATOM 8361 C C . MET A 1 1109 ? -17.386 -14.683 2.408 1.00 95.38 1109 MET A C 1
ATOM 8363 O O . MET A 1 1109 ? -16.712 -15.636 1.992 1.00 95.38 1109 MET A O 1
ATOM 8367 N N . GLU A 1 1110 ? -18.339 -14.794 3.325 1.00 96.00 1110 GLU A N 1
ATOM 8368 C CA . GLU A 1 1110 ? -18.786 -16.031 3.951 1.00 96.00 1110 GLU A CA 1
ATOM 8369 C C . GLU A 1 1110 ? -20.300 -16.172 3.770 1.00 96.00 1110 GLU A C 1
ATOM 8371 O O . GLU A 1 1110 ? -21.030 -15.180 3.749 1.00 96.00 1110 GLU A O 1
ATOM 8376 N N . ASP A 1 1111 ? -20.751 -17.415 3.662 1.00 94.38 1111 ASP A N 1
ATOM 8377 C CA . ASP A 1 1111 ? -22.147 -17.818 3.752 1.00 94.38 1111 ASP A CA 1
ATOM 8378 C C . ASP A 1 1111 ? -22.309 -18.551 5.086 1.00 94.38 1111 ASP A C 1
ATOM 8380 O O . ASP A 1 1111 ? -21.789 -19.657 5.268 1.00 94.38 1111 ASP A O 1
ATOM 8384 N N . MET A 1 1112 ? -22.928 -17.881 6.057 1.00 94.50 1112 MET A N 1
ATOM 8385 C CA . MET A 1 1112 ? -22.972 -18.334 7.445 1.00 94.50 1112 MET A CA 1
ATOM 8386 C C . MET A 1 1112 ? -24.348 -18.900 7.791 1.00 94.50 1112 MET A C 1
ATOM 8388 O O . MET A 1 1112 ? -25.365 -18.229 7.628 1.00 94.50 1112 MET A O 1
ATOM 8392 N N . SER A 1 1113 ? -24.376 -20.130 8.301 1.00 93.69 1113 SER A N 1
ATOM 8393 C CA . SER A 1 1113 ? -25.582 -20.791 8.815 1.00 93.69 1113 SER A CA 1
ATOM 8394 C C . SER A 1 1113 ? -25.521 -20.886 10.339 1.00 93.69 1113 SER A C 1
ATOM 8396 O O . SER A 1 1113 ? -24.474 -21.213 10.890 1.00 93.69 1113 SER A O 1
ATOM 8398 N N . GLU A 1 1114 ? -26.612 -20.562 11.030 1.00 94.06 1114 GLU A N 1
ATOM 8399 C CA . GLU A 1 1114 ? -26.675 -20.578 12.497 1.00 94.06 1114 GLU A CA 1
ATOM 8400 C C . GLU A 1 1114 ? -27.156 -21.941 13.012 1.00 94.06 1114 GLU A C 1
ATOM 8402 O O . GLU A 1 1114 ? -28.105 -22.517 12.479 1.00 94.06 1114 GLU A O 1
ATOM 8407 N N . GLY A 1 1115 ? -26.502 -22.439 14.063 1.00 92.50 1115 GLY A N 1
ATOM 8408 C CA . GLY A 1 1115 ? -26.846 -23.691 14.733 1.00 92.50 1115 GLY A CA 1
ATOM 8409 C C . GLY A 1 1115 ? -26.198 -24.915 14.089 1.00 92.50 1115 GLY A C 1
ATOM 8410 O O . GLY A 1 1115 ? -26.106 -25.033 12.865 1.00 92.50 1115 GLY A O 1
ATOM 8411 N N . LEU A 1 1116 ? -25.760 -25.861 14.922 1.00 95.06 1116 LEU A N 1
ATOM 8412 C CA . LEU A 1 1116 ? -25.114 -27.098 14.471 1.00 95.06 1116 LEU A CA 1
ATOM 8413 C C . LEU A 1 1116 ? -26.049 -27.952 13.594 1.00 95.06 1116 LEU A C 1
ATOM 8415 O O . LEU A 1 1116 ? -25.605 -28.597 12.648 1.00 95.06 1116 LEU A O 1
ATOM 8419 N N . GLU A 1 1117 ? -27.351 -27.901 13.867 1.00 94.75 1117 GLU A N 1
ATOM 8420 C CA . GLU A 1 1117 ? -28.417 -28.540 13.094 1.00 94.75 1117 GLU A CA 1
ATOM 8421 C C . GLU A 1 1117 ? -28.452 -28.129 11.614 1.00 94.75 1117 GLU A C 1
ATOM 8423 O O . GLU A 1 1117 ? -28.958 -28.882 10.786 1.00 94.75 1117 GLU A O 1
ATOM 8428 N N . SER A 1 1118 ? -27.896 -26.965 11.263 1.00 95.44 1118 SER A N 1
ATOM 8429 C CA . SER A 1 1118 ? -27.840 -26.497 9.875 1.00 95.44 1118 SER A CA 1
ATOM 8430 C C . SER A 1 1118 ? -26.719 -27.151 9.057 1.00 95.44 1118 SER A C 1
ATOM 8432 O O . SER A 1 1118 ? -26.782 -27.145 7.825 1.00 95.44 1118 SER A O 1
ATOM 8434 N N . ALA A 1 1119 ? -25.723 -27.762 9.712 1.00 95.56 1119 ALA A N 1
ATOM 8435 C CA . ALA A 1 1119 ? -24.503 -28.238 9.061 1.00 95.56 1119 ALA A CA 1
ATOM 8436 C C . ALA A 1 1119 ? -24.730 -29.247 7.915 1.00 95.56 1119 ALA A C 1
ATOM 8438 O O . ALA A 1 1119 ? -24.087 -29.080 6.872 1.00 95.56 1119 ALA A O 1
ATOM 8439 N N . PRO A 1 1120 ? -25.647 -30.235 8.017 1.00 95.38 1120 PRO A N 1
ATOM 8440 C CA . PRO A 1 1120 ? -25.956 -31.130 6.901 1.00 95.38 1120 PRO A CA 1
ATOM 8441 C C . PRO A 1 1120 ? -26.415 -30.391 5.635 1.00 95.38 1120 PRO A C 1
ATOM 8443 O O . PRO A 1 1120 ? -25.878 -30.629 4.553 1.00 95.38 1120 PRO A O 1
ATOM 8446 N N . ASN A 1 1121 ? -27.355 -29.451 5.766 1.00 94.50 1121 ASN A N 1
ATOM 8447 C CA . ASN A 1 1121 ? -27.872 -28.661 4.643 1.00 94.50 1121 ASN A CA 1
ATOM 8448 C C . ASN A 1 1121 ? -26.787 -27.747 4.056 1.00 94.50 1121 ASN A C 1
ATOM 8450 O O . ASN A 1 1121 ? -26.582 -27.712 2.840 1.00 94.50 1121 ASN A O 1
ATOM 8454 N N . SER A 1 1122 ? -26.029 -27.058 4.915 1.00 94.12 1122 SER A N 1
ATOM 8455 C CA . SER A 1 1122 ? -24.913 -26.200 4.496 1.00 94.12 1122 SER A CA 1
ATOM 8456 C C . SER A 1 1122 ? -23.865 -26.979 3.692 1.00 94.12 1122 SER A C 1
ATOM 8458 O O . SER A 1 1122 ? -23.385 -26.495 2.666 1.00 94.12 1122 SER A O 1
ATOM 8460 N N . PHE A 1 1123 ? -23.550 -28.210 4.103 1.00 94.44 1123 PHE A N 1
ATOM 8461 C CA . PHE A 1 1123 ? -22.618 -29.083 3.391 1.00 94.44 1123 PHE A CA 1
ATOM 8462 C C . PHE A 1 1123 ? -23.134 -29.523 2.020 1.00 94.44 1123 PHE A C 1
ATOM 8464 O O . PHE A 1 1123 ? -22.421 -29.411 1.022 1.00 94.44 1123 PHE A O 1
ATOM 8471 N N . VAL A 1 1124 ? -24.386 -29.980 1.951 1.00 92.88 1124 VAL A N 1
ATOM 8472 C CA . VAL A 1 1124 ? -25.034 -30.385 0.691 1.00 92.88 1124 VAL A CA 1
ATOM 8473 C C . VAL A 1 1124 ? -25.126 -29.204 -0.283 1.00 92.88 1124 VAL A C 1
ATOM 8475 O O . VAL A 1 1124 ? -24.903 -29.360 -1.489 1.00 92.88 1124 VAL A O 1
ATOM 8478 N N . GLY A 1 1125 ? -25.363 -27.995 0.234 1.00 90.50 1125 GLY A N 1
ATOM 8479 C CA . GLY A 1 1125 ? -25.397 -26.747 -0.530 1.00 90.50 1125 GLY A CA 1
ATOM 8480 C C . GLY A 1 1125 ? -24.130 -26.464 -1.350 1.00 90.50 1125 GLY A C 1
ATOM 8481 O O . GLY A 1 1125 ? -24.228 -25.865 -2.426 1.00 90.50 1125 GLY A O 1
ATOM 8482 N N . LEU A 1 1126 ? -22.962 -26.951 -0.909 1.00 89.38 1126 LEU A N 1
ATOM 8483 C CA . LEU A 1 1126 ? -21.697 -26.808 -1.642 1.00 89.38 1126 LEU A CA 1
ATOM 8484 C C . LEU A 1 1126 ? -21.747 -27.479 -3.020 1.00 89.38 1126 LEU A C 1
ATOM 8486 O O . LEU A 1 1126 ? -21.297 -26.907 -4.012 1.00 89.38 1126 LEU A O 1
ATOM 8490 N N . PHE A 1 1127 ? -22.332 -28.677 -3.099 1.00 86.94 1127 PHE A N 1
ATOM 8491 C CA . PHE A 1 1127 ? -22.348 -29.498 -4.318 1.00 86.94 1127 PHE A CA 1
ATOM 8492 C C . PHE A 1 1127 ? -23.429 -29.074 -5.316 1.00 86.94 1127 PHE A C 1
ATOM 8494 O O . PHE A 1 1127 ? -23.382 -29.452 -6.482 1.00 86.94 1127 PHE A O 1
ATOM 8501 N N . THR A 1 1128 ? -24.376 -28.242 -4.882 1.00 84.50 1128 THR A N 1
ATOM 8502 C CA . THR A 1 1128 ? -25.371 -27.603 -5.759 1.00 84.50 1128 THR A CA 1
ATOM 8503 C C . THR A 1 1128 ? -24.951 -26.192 -6.188 1.00 84.50 1128 THR A C 1
ATOM 8505 O O . THR A 1 1128 ? -25.604 -25.562 -7.028 1.00 84.50 1128 THR A O 1
ATOM 8508 N N . GLY A 1 1129 ? -23.830 -25.697 -5.647 1.00 83.31 1129 GLY A N 1
ATOM 8509 C CA . GLY A 1 1129 ? -23.308 -24.362 -5.907 1.00 83.31 1129 GLY A CA 1
ATOM 8510 C C . GLY A 1 1129 ? -24.218 -23.263 -5.366 1.00 83.31 1129 GLY A C 1
ATOM 8511 O O . GLY A 1 1129 ? -24.324 -22.212 -6.002 1.00 83.31 1129 GLY A O 1
ATOM 8512 N N . LYS A 1 1130 ? -24.900 -23.498 -4.236 1.00 85.94 1130 LYS A N 1
ATOM 8513 C CA . LYS A 1 1130 ? -25.819 -22.536 -3.605 1.00 85.94 1130 LYS A CA 1
ATOM 8514 C C . LYS A 1 1130 ? -25.060 -21.391 -2.934 1.00 85.94 1130 LYS A C 1
ATOM 8516 O O . LYS A 1 1130 ? -25.381 -20.230 -3.177 1.00 85.94 1130 LYS A O 1
ATOM 8521 N N . ASN A 1 1131 ? -23.983 -21.701 -2.224 1.00 90.56 1131 ASN A N 1
ATOM 8522 C CA . ASN A 1 1131 ? -23.247 -20.762 -1.381 1.00 90.56 1131 ASN A CA 1
ATOM 8523 C C . ASN A 1 1131 ? -22.471 -19.680 -2.150 1.00 90.56 1131 ASN A C 1
ATOM 8525 O O . ASN A 1 1131 ? -22.014 -19.893 -3.281 1.00 90.56 1131 ASN A O 1
ATOM 8529 N N . VAL A 1 1132 ? -22.292 -18.521 -1.519 1.00 92.06 1132 VAL A N 1
ATOM 8530 C CA . VAL A 1 1132 ? -21.395 -17.449 -1.980 1.00 92.06 1132 VAL A CA 1
ATOM 8531 C C . VAL A 1 1132 ? -20.228 -17.326 -1.009 1.00 92.06 1132 VAL A C 1
ATOM 8533 O O . VAL A 1 1132 ? -20.416 -17.134 0.184 1.00 92.06 1132 VAL A O 1
ATOM 8536 N N . GLY A 1 1133 ? -19.007 -17.426 -1.519 1.00 95.00 1133 GLY A N 1
ATOM 8537 C CA . GLY A 1 1133 ? -17.807 -17.431 -0.701 1.00 95.00 1133 GLY A CA 1
ATOM 8538 C C . GLY A 1 1133 ? -17.683 -18.703 0.137 1.00 95.00 1133 GLY A C 1
ATOM 8539 O O . GLY A 1 1133 ? -17.978 -19.811 -0.331 1.00 95.00 1133 GLY A O 1
ATOM 8540 N N . LYS A 1 1134 ? -17.189 -18.560 1.368 1.00 96.44 1134 LYS A N 1
ATOM 8541 C CA . LYS A 1 1134 ? -16.922 -19.686 2.269 1.00 96.44 1134 LYS A CA 1
ATOM 8542 C C . LYS A 1 1134 ? -18.163 -20.072 3.074 1.00 96.44 1134 LYS A C 1
ATOM 8544 O O . LYS A 1 1134 ? -18.656 -19.262 3.843 1.00 96.44 1134 LYS A O 1
ATOM 8549 N N . GLN A 1 1135 ? -18.615 -21.320 2.951 1.00 96.69 1135 GLN A N 1
ATOM 8550 C CA . GLN A 1 1135 ? -19.681 -21.859 3.798 1.00 96.69 1135 GLN A CA 1
ATOM 8551 C C . GLN A 1 1135 ? -19.156 -22.141 5.215 1.00 96.69 1135 GLN A C 1
ATOM 8553 O O . GLN A 1 1135 ? -18.209 -22.922 5.380 1.00 96.69 1135 GLN A O 1
ATOM 8558 N N . VAL A 1 1136 ? -19.785 -21.525 6.217 1.00 97.06 1136 VAL A N 1
ATOM 8559 C CA . VAL A 1 1136 ? -19.440 -21.646 7.642 1.00 97.06 1136 VAL A CA 1
ATOM 8560 C C . VAL A 1 1136 ? -20.703 -21.926 8.454 1.00 97.06 1136 VAL A C 1
ATOM 8562 O O . VAL A 1 1136 ? -21.759 -21.357 8.187 1.00 97.06 1136 VAL A O 1
ATOM 8565 N N . VAL A 1 1137 ? -20.595 -22.780 9.467 1.00 97.44 1137 VAL A N 1
ATOM 8566 C CA . VAL A 1 1137 ? -21.649 -23.006 10.463 1.00 97.44 1137 VAL A CA 1
ATOM 8567 C C . VAL A 1 1137 ? -21.239 -22.333 11.767 1.00 97.44 1137 VAL A C 1
ATOM 8569 O O . VAL A 1 1137 ? -20.172 -22.620 12.308 1.00 97.44 1137 VAL A O 1
ATOM 8572 N N . TRP A 1 1138 ? -22.073 -21.433 12.275 1.00 96.69 1138 TRP A N 1
ATOM 8573 C CA . TRP A 1 1138 ? -21.900 -20.781 13.565 1.00 96.69 1138 TRP A CA 1
ATOM 8574 C C . TRP A 1 1138 ? -22.592 -21.596 14.658 1.00 96.69 1138 TRP A C 1
ATOM 8576 O O . TRP A 1 1138 ? -23.817 -21.691 14.700 1.00 96.69 1138 TRP A O 1
ATOM 8586 N N . VAL A 1 1139 ? -21.795 -22.208 15.532 1.00 94.81 1139 VAL A N 1
ATOM 8587 C CA . VAL A 1 1139 ? -22.259 -23.174 16.538 1.00 94.81 1139 VAL A CA 1
ATOM 8588 C C . VAL A 1 1139 ? -22.581 -22.494 17.867 1.00 94.81 1139 VAL A C 1
ATOM 8590 O O . VAL A 1 1139 ? -23.600 -22.789 18.485 1.00 94.81 1139 VAL A O 1
ATOM 8593 N N . SER A 1 1140 ? -21.722 -21.580 18.330 1.00 85.75 1140 SER A N 1
ATOM 8594 C CA . SER A 1 1140 ? -21.871 -20.930 19.637 1.00 85.75 1140 SER A CA 1
ATOM 8595 C C . SER A 1 1140 ? -21.316 -19.509 19.635 1.00 85.75 1140 SER A C 1
ATOM 8597 O O . SER A 1 1140 ? -20.324 -19.203 18.976 1.00 85.75 1140 SER A O 1
ATOM 8599 N N . LYS A 1 1141 ? -21.919 -18.649 20.466 1.00 76.19 1141 LYS A N 1
ATOM 8600 C CA . LYS A 1 1141 ? -21.365 -17.336 20.837 1.00 76.19 1141 LYS A CA 1
ATOM 8601 C C . LYS A 1 1141 ? -20.041 -17.492 21.605 1.00 76.19 1141 LYS A C 1
ATOM 8603 O O . LYS A 1 1141 ? -19.861 -18.492 22.309 1.00 76.19 1141 LYS A O 1
ATOM 8608 N N . GLU A 1 1142 ? -19.159 -16.505 21.427 1.00 62.94 1142 GLU A N 1
ATOM 8609 C CA . GLU A 1 1142 ? -17.772 -16.413 21.941 1.00 62.94 1142 GLU A CA 1
ATOM 8610 C C . GLU A 1 1142 ? -17.642 -16.324 23.475 1.00 62.94 1142 GLU A C 1
ATOM 8612 O O . GLU A 1 1142 ? -18.525 -15.704 24.114 1.00 62.94 1142 GLU A O 1
#